Protein AF-A0A972RZW7-F1 (afdb_monomer)

Sequence (935 aa):
MNIYIVALMLSLFSFSLTAKGIILNEYNAVAPDKQLKNMGYDTYYGKIDGNGGDWIELIVTEDFLDIRGATLKIERSKGVPLFSGKFPHYIELAYLRRGTIITVSNEPTELSYRPLDGSKSDWTININVDDMVNREGSFEISDSTMDIWIEAIDRTLLMEHSGEIVKGWGIDDEEIFKLKRDPSADINPDDEAYGDDTSGKQAISTFGSPNIWIDSEEIEHTQNLSKLRDIESSINIMMLLNEYNAVSRDRYLKSYGIDYGYDTKFGRVYGNGGNWIEFIAIKDNIDLRGAKLRITICNCMLFEAKFPDIEALSNIRSGTILTVSDSVATDLSYNPSSSCEADWNLNLNISDLDVEYGTFQTNSGDLKVSIVSGSGDITILPESGSAISETTLNQNEVYKLMGEPSVDISPTDRSSYGRDDYEALSTFGSGNRWRDGSGAIVEQNLTAVRLITLEKDFKAKGDSLLLNEYNGVGYDRYLKDSGSDSYFGTVAGNGGSWLELVVKENYLNLQRAEIKISENCREIFRGRFPELLTLAHLREGTIVTLSSEPTDMSYFPFAPEGNDWRLNINIDDLMDTSGIFKLSDKNISISILDGAGERVLLAPSGEGIWRDVVDDREVYKFKGEPSRDITPFDINYGDDLDREVISTFGSPNRWVEDGVTKSQKFNIRENRDLVEVGGIALSKIDGLNELRDGESILYIKSDNSLWIADDDSHNLFEIDYTTYSVKSTITDVDLGNFAPEVGECDSDDDGVYSGACDIESIAYNPRDDRLYILTGRAPGTPAIFELRRDSIGDRFKLSRYRELNGIEFPAVIFIDGKFIVAETKSLYLYDFETNSAELSKPLYTTPTGKIVGLAYDGEYLWVTTSNFELMKVKWATKETVAIYNMGDNGVYDPRGVEVIDDNLLILEGINSSGGTPVAPIGHVLKNAIHKYLKP

Mean predicted aligned error: 15.91 Å

Structure (mmCIF, N/CA/C/O backbone):
data_AF-A0A972RZW7-F1
#
_entry.id   AF-A0A972RZW7-F1
#
loop_
_atom_site.group_PDB
_atom_site.id
_atom_site.type_symbol
_atom_site.label_atom_id
_atom_site.label_alt_id
_atom_site.label_comp_id
_atom_site.label_asym_id
_atom_site.label_entity_id
_atom_site.label_seq_id
_atom_site.pdbx_PDB_ins_code
_atom_site.Cartn_x
_atom_site.Cartn_y
_atom_site.Cartn_z
_atom_site.occupancy
_atom_site.B_iso_or_equiv
_atom_site.auth_seq_id
_atom_site.auth_comp_id
_atom_site.auth_asym_id
_atom_site.auth_atom_id
_atom_site.pdbx_PDB_model_num
ATOM 1 N N . MET A 1 1 ? 54.792 3.430 4.949 1.00 31.66 1 MET A N 1
ATOM 2 C CA . MET A 1 1 ? 54.508 4.875 4.849 1.00 31.66 1 MET A CA 1
ATOM 3 C C . MET A 1 1 ? 53.093 4.970 4.322 1.00 31.66 1 MET A C 1
ATOM 5 O O . MET A 1 1 ? 52.859 4.609 3.180 1.00 31.66 1 MET A O 1
ATOM 9 N N . ASN A 1 2 ? 52.172 5.239 5.244 1.00 29.16 2 ASN A N 1
ATOM 10 C CA . ASN A 1 2 ? 50.720 5.178 5.094 1.00 29.16 2 ASN A CA 1
ATOM 11 C C . ASN A 1 2 ? 50.197 6.324 4.231 1.00 29.16 2 ASN A C 1
ATOM 13 O O . ASN A 1 2 ? 50.589 7.458 4.492 1.00 29.16 2 ASN A O 1
ATOM 17 N N . ILE A 1 3 ? 49.230 6.049 3.354 1.00 25.00 3 ILE A N 1
ATOM 18 C CA . ILE A 1 3 ? 48.109 6.962 3.098 1.00 25.00 3 ILE A CA 1
ATOM 19 C C . ILE A 1 3 ? 46.846 6.097 3.030 1.00 25.00 3 ILE A C 1
ATOM 21 O O . ILE A 1 3 ? 46.654 5.327 2.096 1.00 25.00 3 ILE A O 1
ATOM 25 N N . TYR A 1 4 ? 46.041 6.195 4.087 1.00 26.56 4 TYR A N 1
ATOM 26 C CA . TYR A 1 4 ? 44.668 5.714 4.153 1.00 26.56 4 TYR A CA 1
ATOM 27 C C . TYR A 1 4 ? 43.805 6.620 3.266 1.00 26.56 4 TYR A C 1
ATOM 29 O O . TYR A 1 4 ? 43.790 7.831 3.484 1.00 26.56 4 TYR A O 1
ATOM 37 N N . ILE A 1 5 ? 43.073 6.051 2.307 1.00 26.83 5 ILE A N 1
ATOM 38 C CA . ILE A 1 5 ? 41.865 6.684 1.769 1.00 26.83 5 ILE A CA 1
ATOM 39 C C . ILE A 1 5 ? 40.718 6.147 2.619 1.00 26.83 5 ILE A C 1
ATOM 41 O O . ILE A 1 5 ? 40.307 4.999 2.491 1.00 26.83 5 ILE A O 1
ATOM 45 N N . VAL A 1 6 ? 40.276 6.978 3.558 1.00 24.73 6 VAL A N 1
ATOM 46 C CA . VAL A 1 6 ? 39.020 6.803 4.282 1.00 24.73 6 VAL A CA 1
ATOM 47 C C . VAL A 1 6 ? 37.910 7.104 3.278 1.00 24.73 6 VAL A C 1
ATOM 49 O O . VAL A 1 6 ? 37.668 8.266 2.959 1.00 24.73 6 VAL A O 1
ATOM 52 N N . ALA A 1 7 ? 37.278 6.062 2.740 1.00 26.12 7 ALA A N 1
ATOM 53 C CA . ALA A 1 7 ? 35.977 6.186 2.099 1.00 26.12 7 ALA A CA 1
ATOM 54 C C . ALA A 1 7 ? 34.964 6.461 3.214 1.00 26.12 7 ALA A C 1
ATOM 56 O O . ALA A 1 7 ? 34.573 5.575 3.971 1.00 26.12 7 ALA A O 1
ATOM 57 N N . LEU A 1 8 ? 34.644 7.739 3.382 1.00 24.61 8 LEU A N 1
ATOM 58 C CA . LEU A 1 8 ? 33.618 8.225 4.285 1.00 24.61 8 LEU A CA 1
ATOM 59 C C . LEU A 1 8 ? 32.262 7.770 3.716 1.00 24.61 8 LEU A C 1
ATOM 61 O O . LEU A 1 8 ? 31.683 8.459 2.881 1.00 24.61 8 LEU A O 1
ATOM 65 N N . MET A 1 9 ? 31.776 6.592 4.121 1.00 25.62 9 MET A N 1
ATOM 66 C CA . MET A 1 9 ? 30.359 6.249 3.987 1.00 25.62 9 MET A CA 1
ATOM 67 C C . MET A 1 9 ? 29.575 7.193 4.904 1.00 25.62 9 MET A C 1
ATOM 69 O O . MET A 1 9 ? 29.373 6.918 6.086 1.00 25.62 9 MET A O 1
ATOM 73 N N . LEU A 1 10 ? 29.171 8.345 4.369 1.00 23.73 10 LEU A N 1
ATOM 74 C CA . LEU A 1 10 ? 27.991 9.027 4.876 1.00 23.73 10 LEU A CA 1
ATOM 75 C C . LEU A 1 10 ? 26.806 8.148 4.475 1.00 23.73 10 LEU A C 1
ATOM 77 O O . LEU A 1 10 ? 26.407 8.135 3.313 1.00 23.73 10 LEU A O 1
ATOM 81 N N . SER A 1 11 ? 26.251 7.411 5.433 1.00 24.94 11 SER A N 1
ATOM 82 C CA . SER A 1 11 ? 24.869 6.958 5.352 1.00 24.94 11 SER A CA 1
ATOM 83 C C . SER A 1 11 ? 23.994 8.215 5.341 1.00 24.94 11 SER A C 1
ATOM 85 O O . SER A 1 11 ? 23.637 8.760 6.389 1.00 24.94 11 SER A O 1
ATOM 87 N N . LEU A 1 12 ? 23.733 8.742 4.149 1.00 24.56 12 LEU A N 1
ATOM 88 C CA . LEU A 1 12 ? 22.602 9.621 3.923 1.00 24.56 12 LEU A CA 1
ATOM 89 C C . LEU A 1 12 ? 21.369 8.779 4.251 1.00 24.56 12 LEU A C 1
ATOM 91 O O . LEU A 1 12 ? 20.945 7.945 3.458 1.00 24.56 12 LEU A O 1
ATOM 95 N N . PHE A 1 13 ? 20.833 8.959 5.456 1.00 26.27 13 PHE A N 1
ATOM 96 C CA . PHE A 1 13 ? 19.419 8.719 5.686 1.00 26.27 13 PHE A CA 1
ATOM 97 C C . PHE A 1 13 ? 18.692 9.693 4.761 1.00 26.27 13 PHE A C 1
ATOM 99 O O . PHE A 1 13 ? 18.481 10.856 5.104 1.00 26.27 13 PHE A O 1
ATOM 106 N N . SER A 1 14 ? 18.395 9.238 3.548 1.00 23.11 14 SER A N 1
ATOM 107 C CA . SER A 1 14 ? 17.393 9.863 2.708 1.00 23.11 14 SER A CA 1
ATOM 108 C C . SER A 1 14 ? 16.079 9.664 3.449 1.00 23.11 14 SER A C 1
ATOM 110 O O . SER A 1 14 ? 15.453 8.615 3.340 1.00 23.11 14 SER A O 1
ATOM 112 N N . PHE A 1 15 ? 15.684 10.637 4.271 1.00 23.50 15 PHE A N 1
ATOM 113 C CA . PHE A 1 15 ? 14.269 10.798 4.556 1.00 23.50 15 PHE A CA 1
ATOM 114 C C . PHE A 1 15 ? 13.613 10.978 3.192 1.00 23.50 15 PHE A C 1
ATOM 116 O O . PHE A 1 15 ? 13.806 12.003 2.539 1.00 23.50 15 PHE A O 1
ATOM 123 N N . SER A 1 16 ? 12.918 9.945 2.726 1.00 27.97 16 SER A N 1
ATOM 124 C CA . SER A 1 16 ? 11.990 10.075 1.619 1.00 27.97 16 SER A CA 1
ATOM 125 C C . SER A 1 16 ? 10.847 10.942 2.138 1.00 27.97 16 SER A C 1
ATOM 127 O O . SER A 1 16 ? 9.846 10.421 2.617 1.00 27.97 16 SER A O 1
ATOM 129 N N . LEU A 1 17 ? 11.010 12.271 2.112 1.00 32.97 17 LEU A N 1
ATOM 130 C CA . LEU A 1 17 ? 9.836 13.122 1.976 1.00 32.97 17 LEU A CA 1
ATOM 131 C C . LEU A 1 17 ? 9.172 12.636 0.690 1.00 32.97 17 LEU A C 1
ATOM 133 O O . LEU A 1 17 ? 9.785 12.698 -0.376 1.00 32.97 17 LEU A O 1
ATOM 137 N N . THR A 1 18 ? 7.970 12.082 0.799 1.00 44.75 18 THR A N 1
ATOM 138 C CA . THR A 1 18 ? 7.093 11.867 -0.348 1.00 44.75 18 THR A CA 1
ATOM 139 C C . THR A 1 18 ? 6.866 13.236 -0.975 1.00 44.75 18 THR A C 1
ATOM 141 O O . THR A 1 18 ? 6.071 14.031 -0.480 1.00 44.75 18 THR A O 1
ATOM 144 N N . ALA A 1 19 ? 7.666 13.573 -1.986 1.00 53.25 19 ALA A N 1
ATOM 145 C CA . ALA A 1 19 ? 7.509 14.814 -2.718 1.00 53.25 19 ALA A CA 1
ATOM 146 C C . ALA A 1 19 ? 6.110 14.800 -3.342 1.00 53.25 19 ALA A C 1
ATOM 148 O O . ALA A 1 19 ? 5.754 13.852 -4.039 1.00 53.25 19 ALA A O 1
ATOM 149 N N . LYS A 1 20 ? 5.303 15.819 -3.043 1.00 75.81 20 LYS A N 1
ATOM 150 C CA . LYS A 1 20 ? 3.956 15.955 -3.605 1.00 75.81 20 LYS A CA 1
ATOM 151 C C . LYS A 1 20 ? 4.110 16.275 -5.087 1.00 75.81 20 LYS A C 1
ATOM 153 O O . LYS A 1 20 ? 4.843 17.207 -5.431 1.00 75.81 20 LYS A O 1
ATOM 158 N N . GLY A 1 21 ? 3.460 15.498 -5.949 1.00 88.88 21 GLY A N 1
ATOM 159 C CA . GLY A 1 21 ? 3.511 15.703 -7.399 1.00 88.88 21 GLY A CA 1
ATOM 160 C C . GLY A 1 21 ? 2.616 16.856 -7.860 1.00 88.88 21 GLY A C 1
ATOM 161 O O . GLY A 1 21 ? 2.897 17.496 -8.877 1.00 88.88 21 GLY A O 1
ATOM 162 N N . ILE A 1 22 ? 1.559 17.143 -7.091 1.00 95.75 22 ILE A N 1
ATOM 163 C CA . ILE A 1 22 ? 0.548 18.165 -7.362 1.00 95.75 22 ILE A CA 1
ATOM 164 C C . ILE A 1 22 ? 0.200 18.897 -6.062 1.00 95.75 22 ILE A C 1
ATOM 166 O O . ILE A 1 22 ? 0.119 18.288 -4.994 1.00 95.75 22 ILE A O 1
ATOM 170 N N . ILE A 1 23 ? -0.073 20.196 -6.162 1.00 96.06 23 ILE A N 1
ATOM 171 C CA . ILE A 1 23 ? -0.696 20.980 -5.091 1.00 96.06 23 ILE A CA 1
ATOM 172 C C . ILE A 1 23 ? -1.965 21.669 -5.595 1.00 96.06 23 ILE A C 1
ATOM 174 O O . ILE A 1 23 ? -2.065 22.022 -6.774 1.00 96.06 23 ILE A O 1
ATOM 178 N N . LEU A 1 24 ? -2.912 21.908 -4.687 1.00 96.25 24 LEU A N 1
ATOM 179 C CA . LEU A 1 24 ? -4.069 22.756 -4.958 1.00 96.25 24 LEU A CA 1
ATOM 180 C C . LEU A 1 24 ? -3.583 24.194 -5.161 1.00 96.25 24 LEU A C 1
ATOM 182 O O . LEU A 1 24 ? -2.796 24.690 -4.353 1.00 96.25 24 LEU A O 1
ATOM 186 N N . ASN A 1 25 ? -4.024 24.871 -6.217 1.00 96.81 25 ASN A N 1
ATOM 187 C CA . ASN A 1 25 ? -3.650 26.261 -6.461 1.00 96.81 25 ASN A CA 1
ATOM 188 C C . ASN A 1 25 ? -4.805 27.225 -6.205 1.00 96.81 25 ASN A C 1
ATOM 190 O O . ASN A 1 25 ? -4.625 28.214 -5.493 1.00 96.81 25 ASN A O 1
ATOM 194 N N . GLU A 1 26 ? -5.978 26.933 -6.758 1.00 95.56 26 GLU A N 1
ATOM 195 C CA . GLU A 1 26 ? -7.173 27.761 -6.620 1.00 95.56 26 GLU A CA 1
ATOM 196 C C . GLU A 1 26 ? -8.435 26.903 -6.804 1.00 95.56 26 GLU A C 1
ATOM 198 O O . GLU A 1 26 ? -8.400 25.915 -7.533 1.00 95.56 26 GLU A O 1
ATOM 203 N N . TYR A 1 27 ? -9.551 27.241 -6.160 1.00 95.00 27 TYR A N 1
ATOM 204 C CA . TYR A 1 27 ? -10.868 26.756 -6.582 1.00 95.00 27 TYR A CA 1
ATOM 205 C C . TYR A 1 27 ? -11.962 27.792 -6.336 1.00 95.00 27 TYR A C 1
ATOM 207 O O . TYR A 1 27 ? -11.844 28.664 -5.467 1.00 95.00 27 TYR A O 1
ATOM 215 N N . ASN A 1 28 ? -13.038 27.673 -7.113 1.00 94.38 28 ASN A N 1
ATOM 216 C CA . ASN A 1 28 ? -14.145 28.614 -7.089 1.00 94.38 28 ASN A CA 1
ATOM 217 C C . ASN A 1 28 ? -15.268 28.214 -6.133 1.00 94.38 28 ASN A C 1
ATOM 219 O O . ASN A 1 28 ? -15.984 27.256 -6.405 1.00 94.38 28 ASN A O 1
ATOM 223 N N . ALA A 1 29 ? -15.470 29.003 -5.074 1.00 91.44 29 ALA A N 1
ATOM 224 C CA . ALA A 1 29 ? -16.601 28.832 -4.166 1.00 91.44 29 ALA A CA 1
ATOM 225 C C . ALA A 1 29 ? -17.799 29.744 -4.487 1.00 91.44 29 ALA A C 1
ATOM 227 O O . ALA A 1 29 ? -18.840 29.653 -3.835 1.00 91.44 29 ALA A O 1
ATOM 228 N N . VAL A 1 30 ? -17.686 30.605 -5.506 1.00 92.44 30 VAL A N 1
ATOM 229 C CA . VAL A 1 30 ? -18.722 31.589 -5.835 1.00 92.44 30 VAL A CA 1
ATOM 230 C C . VAL A 1 30 ? -20.007 30.896 -6.290 1.00 92.44 30 VAL A C 1
ATOM 232 O O . VAL A 1 30 ? -20.020 30.180 -7.294 1.00 92.44 30 VAL A O 1
ATOM 235 N N . ALA A 1 31 ? -21.116 31.155 -5.593 1.00 90.88 31 ALA A N 1
ATOM 236 C CA . ALA A 1 31 ? -22.406 30.575 -5.949 1.00 90.88 31 ALA A CA 1
ATOM 237 C C . ALA A 1 31 ? -22.902 31.062 -7.329 1.00 90.88 31 ALA A C 1
ATOM 239 O O . ALA A 1 31 ? -22.608 32.190 -7.737 1.00 90.88 31 ALA A O 1
ATOM 240 N N . PRO A 1 32 ? -23.714 30.263 -8.053 1.00 91.88 32 PRO A N 1
ATOM 241 C CA . PRO A 1 32 ? -24.096 30.554 -9.440 1.00 91.88 32 PRO A CA 1
ATOM 242 C C . PRO A 1 32 ? -24.791 31.904 -9.680 1.00 91.88 32 PRO A C 1
ATOM 244 O O . PRO A 1 32 ? -24.777 32.404 -10.803 1.00 91.88 32 PRO A O 1
ATOM 247 N N . ASP A 1 33 ? -25.428 32.483 -8.659 1.00 93.19 33 ASP A N 1
ATOM 248 C CA . ASP A 1 33 ? -26.130 33.772 -8.705 1.00 93.19 33 ASP A CA 1
ATOM 249 C C . ASP A 1 33 ? -25.370 34.913 -8.000 1.00 93.19 33 ASP A C 1
ATOM 251 O O . ASP A 1 33 ? -25.932 35.988 -7.762 1.00 93.19 33 ASP A O 1
ATOM 255 N N . LYS A 1 34 ? -24.093 34.692 -7.671 1.00 94.06 34 LYS A N 1
ATOM 256 C CA . LYS A 1 34 ? -23.223 35.620 -6.941 1.00 94.06 34 LYS A CA 1
ATOM 257 C C . LYS A 1 34 ? -22.031 36.064 -7.769 1.00 94.06 34 LYS A C 1
ATOM 259 O O . LYS A 1 34 ? -21.614 35.382 -8.693 1.00 94.06 34 LYS A O 1
ATOM 264 N N . GLN A 1 35 ? -21.465 37.215 -7.423 1.00 94.06 35 GLN A N 1
ATOM 265 C CA . GLN A 1 35 ? -20.215 37.708 -8.003 1.00 94.06 35 GLN A CA 1
ATOM 266 C C . GLN A 1 35 ? -19.147 37.760 -6.920 1.00 94.06 35 GLN A C 1
ATOM 268 O O . GLN A 1 35 ? -19.470 37.944 -5.749 1.00 94.06 35 GLN A O 1
ATOM 273 N N . LEU A 1 36 ? -17.882 37.701 -7.333 1.00 92.56 36 LEU A N 1
ATOM 274 C CA . LEU A 1 36 ? -16.747 37.911 -6.438 1.00 92.56 36 LEU A CA 1
ATOM 275 C C . LEU A 1 36 ? -16.909 39.200 -5.615 1.00 92.56 36 LEU A C 1
ATOM 277 O O . LEU A 1 36 ? -17.152 40.291 -6.162 1.00 92.56 36 LEU A O 1
ATOM 281 N N . LYS A 1 37 ? -16.726 39.083 -4.295 1.00 90.50 37 LYS A N 1
ATOM 282 C CA . LYS A 1 37 ? -16.884 40.194 -3.347 1.00 90.50 37 LYS A CA 1
ATOM 283 C C . LYS A 1 37 ? -15.994 41.398 -3.689 1.00 90.50 37 LYS A C 1
ATOM 285 O O . LYS A 1 37 ? -14.985 41.316 -4.391 1.00 90.50 37 LYS A O 1
ATOM 290 N N . ASN A 1 38 ? -16.354 42.566 -3.151 1.00 90.12 38 ASN A N 1
ATOM 291 C CA . ASN A 1 38 ? -15.557 43.803 -3.230 1.00 90.12 38 ASN A CA 1
ATOM 292 C C . ASN A 1 38 ? -15.239 44.281 -4.663 1.00 90.12 38 ASN A C 1
ATOM 294 O O . ASN A 1 38 ? -14.152 44.793 -4.933 1.00 90.12 38 ASN A O 1
ATOM 298 N N . MET A 1 39 ? -16.205 44.155 -5.582 1.00 88.62 39 MET A N 1
ATOM 299 C CA . MET A 1 39 ? -16.026 44.442 -7.016 1.00 88.62 39 MET A CA 1
ATOM 300 C C . MET A 1 39 ? -14.925 43.587 -7.664 1.00 88.62 39 MET A C 1
ATOM 302 O O . MET A 1 39 ? -14.270 44.059 -8.610 1.00 88.62 39 MET A O 1
ATOM 306 N N . GLY A 1 40 ? -14.728 42.372 -7.150 1.00 91.12 40 GLY A N 1
ATOM 307 C CA . GLY A 1 40 ? -13.775 41.401 -7.656 1.00 91.12 40 GLY A CA 1
ATOM 308 C C . GLY A 1 40 ? -14.032 41.003 -9.106 1.00 91.12 40 GLY A C 1
ATOM 309 O O . GLY A 1 40 ? -15.031 41.400 -9.718 1.00 91.12 40 GLY A O 1
ATOM 310 N N . TYR A 1 41 ? -13.065 40.308 -9.686 1.00 94.62 41 TYR A N 1
ATOM 311 C CA . TYR A 1 41 ? -13.128 39.808 -11.056 1.00 94.62 41 TYR A CA 1
ATOM 312 C C . TYR A 1 41 ? -12.174 38.634 -11.236 1.00 94.62 41 TYR A C 1
ATOM 314 O O . TYR A 1 41 ? -11.193 38.512 -10.504 1.00 94.62 41 TYR A O 1
ATOM 322 N N . ASP A 1 42 ? -12.446 37.824 -12.247 1.00 96.56 42 ASP A N 1
ATOM 323 C CA . ASP A 1 42 ? -11.522 36.817 -12.743 1.00 96.56 42 ASP A CA 1
ATOM 324 C C . ASP A 1 42 ? -10.789 37.322 -13.990 1.00 96.56 42 ASP A C 1
ATOM 326 O O . ASP A 1 42 ? -11.354 38.050 -14.815 1.00 96.56 42 ASP A O 1
ATOM 330 N N . THR A 1 43 ? -9.510 36.984 -14.127 1.00 95.62 43 THR A N 1
ATOM 331 C CA . THR A 1 43 ? -8.687 37.440 -15.262 1.00 95.62 43 THR A CA 1
ATOM 332 C C . THR A 1 43 ? -9.096 36.837 -16.613 1.00 95.62 43 THR A C 1
ATOM 334 O O . THR A 1 43 ? -8.853 37.465 -17.648 1.00 95.62 43 THR A O 1
ATOM 337 N N . TYR A 1 44 ? -9.756 35.679 -16.609 1.00 95.56 44 TYR A N 1
ATOM 338 C CA . TYR A 1 44 ? -10.300 34.974 -17.766 1.00 95.56 44 TYR A CA 1
ATOM 339 C C . TYR A 1 44 ? -11.792 35.291 -17.976 1.00 95.56 44 TYR A C 1
ATOM 341 O O . TYR A 1 44 ? -12.181 35.791 -19.035 1.00 95.56 44 TYR A O 1
ATOM 349 N N . TYR A 1 45 ? -12.630 35.068 -16.960 1.00 95.00 45 TYR A N 1
ATOM 350 C CA . TYR A 1 45 ? -14.087 35.221 -17.042 1.00 95.00 45 TYR A CA 1
ATOM 351 C C . TYR A 1 45 ? -14.571 36.671 -16.876 1.00 95.00 45 TYR A C 1
ATOM 353 O O . TYR A 1 45 ? -15.677 37.023 -17.297 1.00 95.00 45 TYR A O 1
ATOM 361 N N . GLY A 1 46 ? -13.760 37.550 -16.284 1.00 94.75 46 GLY A N 1
ATOM 362 C CA . GLY A 1 46 ? -14.141 38.927 -15.985 1.00 94.75 46 GLY A CA 1
ATOM 363 C C . GLY A 1 46 ? -15.086 39.034 -14.784 1.00 94.75 46 GLY A C 1
ATOM 364 O O . GLY A 1 46 ? -14.884 38.406 -13.751 1.00 94.75 46 GLY A O 1
ATOM 365 N N . LYS A 1 47 ? -16.104 39.899 -14.889 1.00 95.44 47 LYS A N 1
ATOM 366 C CA . LYS A 1 47 ? -17.121 40.101 -13.841 1.00 95.44 47 LYS A CA 1
ATOM 367 C C . LYS A 1 47 ? -18.420 39.428 -14.250 1.00 95.44 47 LYS A C 1
ATOM 369 O O . LYS A 1 47 ? -19.212 40.033 -14.978 1.00 95.44 47 LYS A O 1
ATOM 374 N N . ILE A 1 48 ? -18.610 38.194 -13.803 1.00 94.75 48 ILE A N 1
ATOM 375 C CA . ILE A 1 48 ? -19.786 37.382 -14.116 1.00 94.75 48 ILE A CA 1
ATOM 376 C C . ILE A 1 48 ? -20.321 36.698 -12.861 1.00 94.75 48 ILE A C 1
ATOM 378 O O . ILE A 1 48 ? -19.585 36.514 -11.892 1.00 94.75 48 ILE A O 1
ATOM 382 N N . ASP A 1 49 ? -21.598 36.328 -12.898 1.00 94.25 49 ASP A N 1
ATOM 383 C CA . ASP A 1 49 ? -22.212 35.534 -11.836 1.00 94.25 49 ASP A CA 1
ATOM 384 C C . ASP A 1 49 ? -21.643 34.102 -11.864 1.00 94.25 49 ASP A C 1
ATOM 386 O O . ASP A 1 49 ? -21.334 33.573 -12.938 1.00 94.25 49 ASP A O 1
ATOM 390 N N . GLY A 1 50 ? -21.442 33.500 -10.692 1.00 92.19 50 GLY A N 1
ATOM 391 C CA . GLY A 1 50 ? -20.858 32.171 -10.515 1.00 92.19 50 GLY A CA 1
ATOM 392 C C . GLY A 1 50 ? -19.370 32.063 -10.831 1.00 92.19 50 GLY A C 1
ATOM 393 O O . GLY A 1 50 ? -18.821 30.981 -10.685 1.00 92.19 50 GLY A O 1
ATOM 394 N N . ASN A 1 51 ? -18.712 33.135 -11.288 1.00 93.88 51 ASN A N 1
ATOM 395 C CA . ASN A 1 51 ? -17.277 33.150 -11.597 1.00 93.88 51 ASN A CA 1
ATOM 396 C C . ASN A 1 51 ? -16.805 31.988 -12.510 1.00 93.88 51 ASN A C 1
ATOM 398 O O . ASN A 1 51 ? -15.760 31.382 -12.293 1.00 93.88 51 ASN A O 1
ATOM 402 N N . GLY A 1 52 ? -17.607 31.649 -13.526 1.00 91.12 52 GLY A N 1
ATOM 403 C CA . GLY A 1 52 ? -17.305 30.553 -14.460 1.00 91.12 52 GLY A CA 1
ATOM 404 C C . GLY A 1 52 ? -17.861 29.187 -14.040 1.00 91.12 52 GLY A C 1
ATOM 405 O O . GLY A 1 52 ? -17.660 28.207 -14.751 1.00 91.12 52 GLY A O 1
ATOM 406 N N . GLY A 1 53 ? -18.612 29.118 -12.935 1.00 93.44 53 GLY A N 1
ATOM 407 C CA . GLY A 1 53 ? -19.190 27.880 -12.410 1.00 93.44 53 GLY A CA 1
ATOM 408 C C . GLY A 1 53 ? -18.168 27.052 -11.632 1.00 93.44 53 GLY A C 1
ATOM 409 O O . GLY A 1 53 ? -17.192 27.581 -11.114 1.00 93.44 53 GLY A O 1
ATOM 410 N N . ASP A 1 54 ? -18.385 25.745 -11.537 1.00 94.44 54 ASP A N 1
ATOM 411 C CA . ASP A 1 54 ? -17.505 24.849 -10.787 1.00 94.44 54 ASP A CA 1
ATOM 412 C C . ASP A 1 54 ? -16.183 24.590 -11.539 1.00 94.44 54 ASP A C 1
ATOM 414 O O . ASP A 1 54 ? -16.181 24.024 -12.639 1.00 94.44 54 ASP A O 1
ATOM 418 N N . TRP A 1 55 ? -15.053 25.001 -10.953 1.00 96.25 55 TRP A N 1
ATOM 419 C CA . TRP A 1 55 ? -13.698 24.693 -11.415 1.00 96.25 55 TRP A CA 1
ATOM 420 C C . TRP A 1 55 ? -12.628 24.669 -10.308 1.00 96.25 55 TRP A C 1
ATOM 422 O O . TRP A 1 55 ? -12.611 25.499 -9.399 1.00 96.25 55 TRP A O 1
ATOM 432 N N . ILE A 1 56 ? -11.679 23.740 -10.426 1.00 97.19 56 ILE A N 1
ATOM 433 C CA . ILE A 1 56 ? -10.475 23.685 -9.582 1.00 97.19 56 ILE A CA 1
ATOM 434 C C . ILE A 1 56 ? -9.228 23.899 -10.438 1.00 97.19 56 ILE A C 1
ATOM 436 O O . ILE A 1 56 ? -9.196 23.514 -11.609 1.00 97.19 56 ILE A O 1
ATOM 440 N N . GLU A 1 57 ? -8.192 24.461 -9.834 1.00 97.75 57 GLU A N 1
ATOM 441 C CA . GLU A 1 57 ? -6.883 24.669 -10.427 1.00 97.75 57 GLU A CA 1
ATOM 442 C C . GLU A 1 57 ? -5.788 24.025 -9.575 1.00 97.75 57 GLU A C 1
ATOM 444 O O . GLU A 1 57 ? -5.727 24.172 -8.351 1.00 97.75 57 GLU A O 1
ATOM 449 N N . LEU A 1 58 ? -4.895 23.315 -10.252 1.00 98.00 58 LEU A N 1
ATOM 450 C CA . LEU A 1 58 ? -3.831 22.512 -9.678 1.00 98.00 58 LEU A CA 1
ATOM 451 C C . LEU A 1 58 ? -2.491 22.932 -10.279 1.00 98.00 58 LEU A C 1
ATOM 453 O O . LEU A 1 58 ? -2.416 23.284 -11.459 1.00 98.00 58 LEU A O 1
ATOM 457 N N . ILE A 1 59 ? -1.415 22.825 -9.500 1.00 97.50 59 ILE A N 1
ATOM 458 C CA . ILE A 1 59 ? -0.053 23.041 -9.995 1.00 97.50 59 ILE A CA 1
ATOM 459 C C . ILE A 1 59 ? 0.771 21.779 -9.838 1.00 97.50 59 ILE A C 1
ATOM 461 O O . ILE A 1 59 ? 0.890 21.218 -8.750 1.00 97.50 59 ILE A O 1
ATOM 465 N N . VAL A 1 60 ? 1.398 21.381 -10.940 1.00 95.44 60 VAL A N 1
ATOM 466 C CA . VAL A 1 60 ? 2.360 20.283 -10.973 1.00 95.44 60 VAL A CA 1
ATOM 467 C C . VAL A 1 60 ? 3.679 20.764 -10.370 1.00 95.44 60 VAL A C 1
ATOM 469 O O . VAL A 1 60 ? 4.243 21.768 -10.809 1.00 95.44 60 VAL A O 1
ATOM 472 N N . THR A 1 61 ? 4.198 20.055 -9.377 1.00 92.06 61 THR A N 1
ATOM 473 C CA . THR A 1 61 ? 5.425 20.424 -8.646 1.00 92.06 61 THR A CA 1
ATOM 474 C C . THR A 1 61 ? 6.622 19.549 -9.000 1.00 92.06 61 THR A C 1
ATOM 476 O O . THR A 1 61 ? 7.757 19.914 -8.680 1.00 92.06 61 THR A O 1
ATOM 479 N N . GLU A 1 62 ? 6.402 18.464 -9.742 1.00 85.69 62 GLU A N 1
ATOM 480 C CA . GLU A 1 62 ? 7.448 17.570 -10.234 1.00 85.69 62 GLU A CA 1
ATOM 481 C C . GLU A 1 62 ? 7.466 17.445 -11.763 1.00 85.69 62 GLU A C 1
ATOM 483 O O . GLU A 1 62 ? 6.494 17.709 -12.460 1.00 85.69 62 GLU A O 1
ATOM 488 N N . ASP A 1 63 ? 8.628 17.109 -12.311 1.00 78.38 63 ASP A N 1
ATOM 489 C CA . ASP A 1 63 ? 8.811 16.978 -13.752 1.00 78.38 63 ASP A CA 1
ATOM 490 C C . ASP A 1 63 ? 8.459 15.550 -14.200 1.00 78.38 63 ASP A C 1
ATOM 492 O O . ASP A 1 63 ? 8.956 14.580 -13.625 1.00 78.38 63 ASP A O 1
ATOM 496 N N . PHE A 1 64 ? 7.726 15.429 -15.311 1.00 76.38 64 PHE A N 1
ATOM 497 C CA . PHE A 1 64 ? 7.275 14.162 -15.910 1.00 76.38 64 PHE A CA 1
ATOM 498 C C . PHE A 1 64 ? 6.306 13.377 -15.030 1.00 76.38 64 PHE A C 1
ATOM 500 O O . PHE A 1 64 ? 6.370 12.148 -14.991 1.00 76.38 64 PHE A O 1
ATOM 507 N N . LEU A 1 65 ? 5.427 14.099 -14.343 1.00 84.69 65 LEU A N 1
ATOM 508 C CA . LEU A 1 65 ? 4.327 13.498 -13.611 1.00 84.69 65 LEU A CA 1
ATOM 509 C C . LEU A 1 65 ? 3.331 12.869 -14.598 1.00 84.69 65 LEU A C 1
ATOM 511 O O . LEU A 1 65 ? 2.891 13.524 -15.547 1.00 84.69 65 LEU A O 1
ATOM 515 N N . ASP A 1 66 ? 2.960 11.619 -14.332 1.00 85.31 66 ASP A N 1
ATOM 516 C CA . ASP A 1 66 ? 1.877 10.911 -15.013 1.00 85.31 66 ASP A CA 1
ATOM 517 C C . ASP A 1 66 ? 0.643 10.894 -14.109 1.00 85.31 66 ASP A C 1
ATOM 519 O O . ASP A 1 66 ? 0.664 10.285 -13.038 1.00 85.31 66 ASP A O 1
ATOM 523 N N . ILE A 1 67 ? -0.431 11.563 -14.532 1.00 92.56 67 ILE A N 1
ATOM 524 C CA . ILE A 1 67 ? -1.699 11.594 -13.784 1.00 92.56 67 ILE A CA 1
ATOM 525 C C . ILE A 1 67 ? -2.795 10.758 -14.438 1.00 92.56 67 ILE A C 1
ATOM 527 O O . ILE A 1 67 ? -3.933 10.772 -13.972 1.00 92.56 67 ILE A O 1
ATOM 531 N N . ARG A 1 68 ? -2.506 10.035 -15.526 1.00 90.75 68 ARG A N 1
ATOM 532 C CA . ARG A 1 68 ? -3.527 9.246 -16.229 1.00 90.75 68 ARG A CA 1
ATOM 533 C C . ARG A 1 68 ? -4.113 8.202 -15.285 1.00 90.75 68 ARG A C 1
ATOM 535 O O . ARG A 1 68 ? -3.385 7.492 -14.600 1.00 90.75 68 ARG A O 1
ATOM 542 N N . GLY A 1 69 ? -5.440 8.103 -15.241 1.00 89.81 69 GLY A N 1
ATOM 543 C CA . GLY A 1 69 ? -6.150 7.176 -14.360 1.00 89.81 69 GLY A CA 1
ATOM 544 C C . GLY A 1 69 ? -6.074 7.502 -12.862 1.00 89.81 69 GLY A C 1
ATOM 545 O O . GLY A 1 69 ? -6.757 6.823 -12.087 1.00 89.81 69 GLY A O 1
ATOM 546 N N . ALA A 1 70 ? -5.312 8.525 -12.451 1.00 94.31 70 ALA A N 1
ATOM 547 C CA . ALA A 1 70 ? -5.372 9.054 -11.094 1.00 94.31 70 ALA A CA 1
ATOM 548 C C . ALA A 1 70 ? -6.789 9.569 -10.813 1.00 94.31 70 ALA A C 1
ATOM 550 O O . ALA A 1 70 ? -7.495 10.020 -11.717 1.00 94.31 70 ALA A O 1
ATOM 551 N N . THR A 1 71 ? -7.222 9.457 -9.565 1.00 97.19 71 THR A N 1
ATOM 552 C CA . THR A 1 71 ? -8.586 9.768 -9.143 1.00 97.19 71 THR A CA 1
ATOM 553 C C . THR A 1 71 ? -8.594 11.099 -8.410 1.00 97.19 71 THR A C 1
ATOM 555 O O . THR A 1 71 ? -7.977 11.221 -7.355 1.00 97.19 71 THR A O 1
ATOM 558 N N . LEU A 1 72 ? -9.315 12.078 -8.951 1.00 97.50 72 LEU A N 1
ATOM 559 C CA . LEU A 1 72 ? -9.710 13.279 -8.226 1.00 97.50 72 LEU A CA 1
ATOM 560 C C . LEU A 1 72 ? -10.883 12.922 -7.315 1.00 97.50 72 LEU A C 1
ATOM 562 O O . LEU A 1 72 ? -11.873 12.346 -7.781 1.00 97.50 72 LEU A O 1
ATOM 566 N N . LYS A 1 73 ? -10.773 13.266 -6.035 1.00 96.12 73 LYS A N 1
ATOM 567 C CA . LYS A 1 73 ? -11.826 13.055 -5.043 1.00 96.12 73 LYS A CA 1
ATOM 568 C C . LYS A 1 73 ? -12.135 14.355 -4.314 1.00 96.12 73 LYS A C 1
ATOM 570 O O . LYS A 1 73 ? -11.235 15.152 -4.054 1.00 96.12 73 LYS A O 1
ATOM 575 N N . ILE A 1 74 ? -13.422 14.551 -4.039 1.00 94.94 74 ILE A N 1
ATOM 576 C CA . ILE A 1 74 ? -13.960 15.726 -3.355 1.00 94.94 74 ILE A CA 1
ATOM 577 C C . ILE A 1 74 ? -14.982 15.267 -2.314 1.00 94.94 74 ILE A C 1
ATOM 579 O O . ILE A 1 74 ? -15.921 14.532 -2.642 1.00 94.94 74 ILE A O 1
ATOM 583 N N . GLU A 1 75 ? -14.824 15.741 -1.082 1.00 93.25 75 GLU A N 1
ATOM 584 C CA . GLU A 1 75 ? -15.718 15.499 0.053 1.00 93.25 75 GLU A CA 1
ATOM 585 C C . GLU A 1 75 ? -16.175 16.805 0.722 1.00 93.25 75 GLU A C 1
ATOM 587 O O . GLU A 1 75 ? -15.521 17.844 0.614 1.00 93.25 75 GLU A O 1
ATOM 592 N N . ARG A 1 76 ? -17.310 16.732 1.437 1.00 86.12 76 ARG A N 1
ATOM 593 C CA . ARG A 1 76 ? -17.749 17.746 2.417 1.00 86.12 76 ARG A CA 1
ATOM 594 C C . ARG A 1 76 ? -17.569 17.252 3.846 1.00 86.12 76 ARG A C 1
ATOM 596 O O . ARG A 1 76 ? -17.301 16.074 4.101 1.00 86.12 76 ARG A O 1
ATOM 603 N N . SER A 1 77 ? -17.802 18.159 4.798 1.00 77.44 77 SER A N 1
ATOM 604 C CA . SER A 1 77 ? -17.686 17.881 6.233 1.00 77.44 77 SER A CA 1
ATOM 605 C C . SER A 1 77 ? -18.355 16.561 6.650 1.00 77.44 77 SER A C 1
ATOM 607 O O . SER A 1 77 ? -19.479 16.258 6.251 1.00 77.44 77 SER A O 1
ATOM 609 N N . LYS A 1 78 ? -17.659 15.805 7.517 1.00 68.69 78 LYS A N 1
ATOM 610 C CA . LYS A 1 78 ? -18.030 14.456 8.004 1.00 68.69 78 LYS A CA 1
ATOM 611 C C . LYS A 1 78 ? -17.858 13.320 6.983 1.00 68.69 78 LYS A C 1
ATOM 613 O O . LYS A 1 78 ? -18.500 12.284 7.144 1.00 68.69 78 LYS A O 1
ATOM 618 N N . GLY A 1 79 ? -16.995 13.501 5.983 1.00 74.44 79 GLY A N 1
ATOM 619 C CA . GLY A 1 79 ? -16.635 12.450 5.027 1.00 74.44 79 GLY A CA 1
ATOM 620 C C . GLY A 1 79 ? -17.765 12.123 4.056 1.00 74.44 79 GLY A C 1
ATOM 621 O O . GLY A 1 79 ? -18.019 10.956 3.774 1.00 74.44 79 GLY A O 1
ATOM 622 N N . VAL A 1 80 ? -18.520 13.141 3.626 1.00 84.88 80 VAL A N 1
ATOM 623 C CA . VAL A 1 80 ? -19.617 12.971 2.661 1.00 84.88 80 VAL A CA 1
ATOM 624 C C . VAL A 1 80 ? -19.042 13.095 1.245 1.00 84.88 80 VAL A C 1
ATOM 626 O O . VAL A 1 80 ? -18.662 14.208 0.872 1.00 84.88 80 VAL A O 1
ATOM 629 N N . PRO A 1 81 ? -19.000 12.016 0.436 1.00 88.81 81 PRO A N 1
ATOM 630 C CA . PRO A 1 81 ? -18.466 12.067 -0.926 1.00 88.81 81 PRO A CA 1
ATOM 631 C C . PRO A 1 81 ? -19.330 12.940 -1.836 1.00 88.81 81 PRO A C 1
ATOM 633 O O . PRO A 1 81 ? -20.543 12.736 -1.919 1.00 88.81 81 PRO A O 1
ATOM 636 N N . LEU A 1 82 ? -18.707 13.891 -2.537 1.00 93.00 82 LEU A N 1
ATOM 637 C CA . LEU A 1 82 ? -19.363 14.702 -3.568 1.00 93.00 82 LEU A CA 1
ATOM 638 C C . LEU A 1 82 ? -19.035 14.234 -4.967 1.00 93.00 82 LEU A C 1
ATOM 640 O O . LEU A 1 82 ? -19.933 14.114 -5.793 1.00 93.00 82 LEU A O 1
ATOM 644 N N . PHE A 1 83 ? -17.751 14.024 -5.233 1.00 96.00 83 PHE A N 1
ATOM 645 C CA . PHE A 1 83 ? -17.261 13.731 -6.563 1.00 96.00 83 PHE A CA 1
ATOM 646 C C . PHE A 1 83 ? -16.097 12.759 -6.493 1.00 96.00 83 PHE A C 1
ATOM 648 O O . PHE A 1 83 ? -15.175 12.919 -5.691 1.00 96.00 83 PHE A O 1
ATOM 655 N N . SER A 1 84 ? -16.115 11.785 -7.391 1.00 96.56 84 SER A N 1
ATOM 656 C CA . SER A 1 84 ? -14.947 10.987 -7.722 1.00 96.56 84 SER A CA 1
ATOM 657 C C . SER A 1 84 ? -14.868 10.835 -9.232 1.00 96.56 84 SER A C 1
ATOM 659 O O . SER A 1 84 ? -15.868 10.525 -9.873 1.00 96.56 84 SER A O 1
ATOM 661 N N . GLY A 1 85 ? -13.697 11.062 -9.818 1.00 97.12 85 GLY A N 1
ATOM 662 C CA . GLY A 1 85 ? -13.491 10.892 -11.253 1.00 97.12 85 GLY A CA 1
ATOM 663 C C . GLY A 1 85 ? -12.029 10.644 -11.581 1.00 97.12 85 GLY A C 1
ATOM 664 O O . GLY A 1 85 ? -11.137 11.207 -10.948 1.00 97.12 85 GLY A O 1
ATOM 665 N N . LYS A 1 86 ? -11.770 9.802 -12.581 1.00 97.25 86 LYS A N 1
ATOM 666 C CA . LYS A 1 86 ? -10.416 9.489 -13.043 1.00 97.25 86 LYS A CA 1
ATOM 667 C C . LYS A 1 86 ? -9.997 10.388 -14.195 1.00 97.25 86 LYS A C 1
ATOM 669 O O . LYS A 1 86 ? -10.764 10.584 -15.140 1.00 97.25 86 LYS A O 1
ATOM 674 N N . PHE A 1 87 ? -8.763 10.880 -14.152 1.00 96.44 87 PHE A N 1
ATOM 675 C CA . PHE A 1 87 ? -8.166 11.579 -15.285 1.00 96.44 87 PHE A CA 1
ATOM 676 C C . PHE A 1 87 ? -8.104 10.652 -16.516 1.00 96.44 87 PHE A C 1
ATOM 678 O O . PHE A 1 87 ? -7.769 9.469 -16.380 1.00 96.44 87 PHE A O 1
ATOM 685 N N . PRO A 1 88 ? -8.424 11.161 -17.718 1.00 93.19 88 PRO A N 1
ATOM 686 C CA . PRO A 1 88 ? -8.425 10.372 -18.948 1.00 93.19 88 PRO A CA 1
ATOM 687 C C . PRO A 1 88 ? -7.012 9.934 -19.368 1.00 93.19 88 PRO A C 1
ATOM 689 O O . PRO A 1 88 ? -6.003 10.472 -18.920 1.00 93.19 88 PRO A O 1
ATOM 692 N N . HIS A 1 89 ? -6.924 8.962 -20.278 1.00 84.62 89 HIS A N 1
ATOM 693 C CA . HIS A 1 89 ? -5.652 8.423 -20.784 1.00 84.62 89 HIS A CA 1
ATOM 694 C C . HIS A 1 89 ? -5.066 9.236 -21.958 1.00 84.62 89 HIS A C 1
ATOM 696 O O . HIS A 1 89 ? -4.592 8.656 -22.938 1.00 84.62 89 HIS A O 1
ATOM 702 N N . TYR A 1 90 ? -5.107 10.569 -21.877 1.00 83.38 90 TYR A N 1
ATOM 703 C CA . TYR A 1 90 ? -4.465 11.448 -22.861 1.00 83.38 90 TYR A CA 1
ATOM 704 C C . TYR A 1 90 ? -2.943 11.443 -22.692 1.00 83.38 90 TYR A C 1
ATOM 706 O O . TYR A 1 90 ? -2.440 11.394 -21.570 1.00 83.38 90 TYR A O 1
ATOM 714 N N . ILE A 1 91 ? -2.203 11.497 -23.801 1.00 75.31 91 ILE A N 1
ATOM 715 C CA . ILE A 1 91 ? -0.733 11.426 -23.792 1.00 75.31 91 ILE A CA 1
ATOM 716 C C . ILE A 1 91 ? -0.107 12.645 -23.101 1.00 75.31 91 ILE A C 1
ATOM 718 O O . ILE A 1 91 ? 0.924 12.530 -22.443 1.00 75.31 91 ILE A O 1
ATOM 722 N N . GLU A 1 92 ? -0.757 13.803 -23.188 1.00 83.06 92 GLU A N 1
ATOM 723 C CA . GLU A 1 92 ? -0.335 15.056 -22.564 1.00 83.06 92 GLU A CA 1
ATOM 724 C C . GLU A 1 92 ? -0.325 14.961 -21.028 1.00 83.06 92 GLU A C 1
ATOM 726 O O . GLU A 1 92 ? 0.479 15.624 -20.376 1.00 83.06 92 GLU A O 1
ATOM 731 N N . LEU A 1 93 ? -1.155 14.080 -20.455 1.00 87.88 93 LEU A N 1
ATOM 732 C CA . LEU A 1 93 ? -1.229 13.828 -19.012 1.00 87.88 93 LEU A CA 1
ATOM 733 C C . LEU A 1 93 ? -0.186 12.820 -18.508 1.00 87.88 93 LEU A C 1
ATOM 735 O O . LEU A 1 93 ? -0.073 12.627 -17.300 1.00 87.88 93 LEU A O 1
ATOM 739 N N . ALA A 1 94 ? 0.570 12.184 -19.409 1.00 81.62 94 ALA A N 1
ATOM 740 C CA . ALA A 1 94 ? 1.602 11.209 -19.060 1.00 81.62 94 ALA A CA 1
ATOM 741 C C . ALA A 1 94 ? 2.932 11.853 -18.629 1.00 81.62 94 ALA A C 1
ATOM 743 O O . ALA A 1 94 ? 3.793 11.175 -18.072 1.00 81.62 94 ALA A O 1
ATOM 744 N N . TYR A 1 95 ? 3.138 13.137 -18.952 1.00 77.38 95 TYR A N 1
ATOM 745 C CA . TYR A 1 95 ? 4.461 13.774 -18.938 1.00 77.38 95 TYR A CA 1
ATOM 746 C C . TYR A 1 95 ? 4.428 15.240 -18.510 1.00 77.38 95 TYR A C 1
ATOM 748 O O . TYR A 1 95 ? 5.115 16.093 -19.084 1.00 77.38 95 TYR A O 1
ATOM 756 N N . LEU A 1 96 ? 3.629 15.545 -17.499 1.00 85.81 96 LEU A N 1
ATOM 757 C CA . LEU A 1 96 ? 3.433 16.913 -17.053 1.00 85.81 96 LEU A CA 1
ATOM 758 C C . LEU A 1 96 ? 4.726 17.477 -16.462 1.00 85.81 96 LEU A C 1
ATOM 760 O O . LEU A 1 96 ? 5.384 16.858 -15.629 1.00 85.81 96 LEU A O 1
ATOM 764 N N . ARG A 1 97 ? 5.113 18.663 -16.921 1.00 84.69 97 ARG A N 1
ATOM 765 C CA . ARG A 1 97 ? 6.276 19.406 -16.428 1.00 84.69 97 ARG A CA 1
ATOM 766 C C . ARG A 1 97 ? 5.907 20.174 -15.168 1.00 84.69 97 ARG A C 1
ATOM 768 O O . ARG A 1 97 ? 4.803 20.717 -15.075 1.00 84.69 97 ARG A O 1
ATOM 775 N N . ARG A 1 98 ? 6.848 20.325 -14.242 1.00 88.94 98 ARG A N 1
ATOM 776 C CA . ARG A 1 98 ? 6.613 21.157 -13.056 1.00 88.94 98 ARG A CA 1
ATOM 777 C C . ARG A 1 98 ? 6.350 22.613 -13.469 1.00 88.94 98 ARG A C 1
ATOM 779 O O . ARG A 1 98 ? 6.983 23.145 -14.381 1.00 88.94 98 ARG A O 1
ATOM 786 N N . GLY A 1 99 ? 5.410 23.267 -12.798 1.00 91.44 99 GLY A N 1
ATOM 787 C CA . GLY A 1 99 ? 4.901 24.593 -13.153 1.00 91.44 99 GLY A CA 1
ATOM 788 C C . GLY A 1 99 ? 3.817 24.582 -14.237 1.00 91.44 99 GLY A C 1
ATOM 789 O O . GLY A 1 99 ? 3.448 25.660 -14.717 1.00 91.44 99 GLY A O 1
ATOM 790 N N . THR A 1 100 ? 3.335 23.398 -14.634 1.00 93.94 100 THR A N 1
ATOM 791 C CA . THR A 1 100 ? 2.101 23.242 -15.420 1.00 93.94 100 THR A CA 1
ATOM 792 C C . THR A 1 100 ? 0.897 23.528 -14.534 1.00 93.94 100 THR A C 1
ATOM 794 O O . THR A 1 100 ? 0.848 23.051 -13.398 1.00 93.94 100 THR A O 1
ATOM 797 N N . ILE A 1 101 ? -0.044 24.303 -15.065 1.00 97.19 101 ILE A N 1
ATOM 798 C CA . ILE A 1 101 ? -1.346 24.570 -14.458 1.00 97.19 101 ILE A CA 1
ATOM 799 C C . ILE A 1 101 ? -2.351 23.595 -15.073 1.00 97.19 101 ILE A C 1
ATOM 801 O O . ILE A 1 101 ? -2.442 23.493 -16.296 1.00 97.19 101 ILE A O 1
ATOM 805 N N . ILE A 1 102 ? -3.093 22.874 -14.237 1.00 97.94 102 ILE A N 1
ATOM 806 C CA . ILE A 1 102 ? -4.163 21.975 -14.677 1.00 97.94 102 ILE A CA 1
ATOM 807 C C . ILE A 1 102 ? -5.470 22.492 -14.105 1.00 97.94 102 ILE A C 1
ATOM 809 O O . ILE A 1 102 ? -5.615 22.574 -12.887 1.00 97.94 102 ILE A O 1
ATOM 813 N N . THR A 1 103 ? -6.425 22.799 -14.973 1.00 97.88 103 THR A N 1
ATOM 814 C CA . THR A 1 103 ? -7.789 23.134 -14.574 1.00 97.88 103 THR A CA 1
ATOM 815 C C . THR A 1 103 ? -8.712 21.945 -14.819 1.00 97.88 103 THR A C 1
ATOM 817 O O . THR A 1 103 ? -8.616 21.268 -15.845 1.00 97.88 103 THR A O 1
ATOM 820 N N . VAL A 1 104 ? -9.620 21.682 -13.880 1.00 97.94 104 VAL A N 1
ATOM 821 C CA . VAL A 1 104 ? -10.757 20.770 -14.080 1.00 97.94 104 VAL A CA 1
ATOM 822 C C . VAL A 1 104 ? -12.018 21.607 -13.973 1.00 97.94 104 VAL A C 1
ATOM 824 O O . VAL A 1 104 ? -12.238 22.250 -12.948 1.00 97.94 104 VAL A O 1
ATOM 827 N N . SER A 1 105 ? -12.807 21.657 -15.044 1.00 96.56 105 SER A N 1
ATOM 828 C CA . SER A 1 105 ? -13.940 22.583 -15.160 1.00 96.56 105 SER A CA 1
ATOM 829 C C . SER A 1 105 ? -15.002 22.084 -16.144 1.00 96.56 105 SER A C 1
ATOM 831 O O . SER A 1 105 ? -14.879 21.006 -16.725 1.00 96.56 105 SER A O 1
ATOM 833 N N . ASN A 1 106 ? -16.042 22.889 -16.368 1.00 93.94 106 ASN A N 1
ATOM 834 C CA . ASN A 1 106 ? -17.013 22.668 -17.443 1.00 93.94 106 ASN A CA 1
ATOM 835 C C . ASN A 1 106 ? -16.571 23.245 -18.806 1.00 93.94 106 ASN A C 1
ATOM 837 O O . ASN A 1 106 ? -17.285 23.078 -19.798 1.00 93.94 106 ASN A O 1
ATOM 841 N N . GLU A 1 107 ? -15.411 23.906 -18.888 1.00 95.00 107 GLU A N 1
ATOM 842 C CA . GLU A 1 107 ? -14.864 24.389 -20.160 1.00 95.00 107 GLU A CA 1
ATOM 843 C C . GLU A 1 107 ? -14.381 23.217 -21.034 1.00 95.00 107 GLU A C 1
ATOM 845 O O . GLU A 1 107 ? -14.037 22.157 -20.502 1.00 95.00 107 GLU A O 1
ATOM 850 N N . PRO A 1 108 ? -14.351 23.346 -22.375 1.00 96.00 108 PRO A N 1
ATOM 851 C CA . PRO A 1 108 ? -13.900 22.274 -23.263 1.00 96.00 108 PRO A CA 1
ATOM 852 C C . PRO A 1 108 ? -12.486 21.784 -22.939 1.00 96.00 108 PRO A C 1
ATOM 854 O O . PRO A 1 108 ? -11.603 22.589 -22.638 1.00 96.00 108 PRO A O 1
ATOM 857 N N . THR A 1 109 ? -12.254 20.475 -23.061 1.00 94.62 109 THR A N 1
ATOM 858 C CA . THR A 1 109 ? -10.915 19.904 -22.890 1.00 94.62 109 THR A CA 1
ATOM 859 C C . THR A 1 109 ? -9.937 20.528 -23.884 1.00 94.62 109 THR A C 1
ATOM 861 O O . THR A 1 109 ? -10.187 20.579 -25.091 1.00 94.62 109 THR A O 1
ATOM 864 N N . GLU A 1 110 ? -8.815 20.999 -23.355 1.00 91.19 110 GLU A N 1
ATOM 865 C CA . GLU A 1 110 ? -7.750 21.706 -24.052 1.00 91.19 110 GLU A CA 1
ATOM 866 C C . GLU A 1 110 ? -6.466 20.886 -23.868 1.00 91.19 110 GLU A C 1
ATOM 868 O O . GLU A 1 110 ? -6.037 20.644 -22.742 1.00 91.19 110 GLU A O 1
ATOM 873 N N . LEU A 1 111 ? -5.898 20.402 -24.978 1.00 82.62 111 LEU A N 1
ATOM 874 C CA . LEU A 1 111 ? -4.702 19.549 -24.997 1.00 82.62 111 LEU A CA 1
ATOM 875 C C . LEU A 1 111 ? -3.587 20.152 -25.865 1.00 82.62 111 LEU A C 1
ATOM 877 O O . LEU A 1 111 ? -2.756 19.419 -26.402 1.00 82.62 111 LEU A O 1
ATOM 881 N N . SER A 1 112 ? -3.556 21.475 -26.072 1.00 82.19 112 SER A N 1
ATOM 882 C CA . SER A 1 112 ? -2.483 22.113 -26.855 1.00 82.19 112 SER A CA 1
ATOM 883 C C . SER A 1 112 ? -1.203 22.370 -26.055 1.00 82.19 112 SER A C 1
ATOM 885 O O . SER A 1 112 ? -0.293 23.023 -26.566 1.00 82.19 112 SER A O 1
ATOM 887 N N . TYR A 1 113 ? -1.095 21.740 -24.880 1.00 84.12 113 TYR A N 1
ATOM 888 C CA . TYR A 1 113 ? 0.058 21.678 -23.987 1.00 84.12 113 TYR A CA 1
ATOM 889 C C . TYR A 1 113 ? 1.414 21.573 -24.702 1.00 84.12 113 TYR A C 1
ATOM 891 O O . TYR A 1 113 ? 1.765 20.550 -25.298 1.00 84.12 113 TYR A O 1
ATOM 899 N N . ARG A 1 114 ? 2.203 22.652 -24.618 1.00 77.50 114 ARG A N 1
ATOM 900 C CA . ARG A 1 114 ? 3.476 22.856 -25.334 1.00 77.50 114 ARG A CA 1
ATOM 901 C C . ARG A 1 114 ? 4.466 23.657 -24.483 1.00 77.50 114 ARG A C 1
ATOM 903 O O . ARG A 1 114 ? 4.880 24.748 -24.880 1.00 77.50 114 ARG A O 1
ATOM 910 N N . PRO A 1 115 ? 4.904 23.158 -23.318 1.00 76.69 115 PRO A N 1
ATOM 911 C CA . PRO A 1 115 ? 5.654 23.967 -22.351 1.00 76.69 115 PRO A CA 1
ATOM 912 C C . PRO A 1 115 ? 7.018 24.447 -22.880 1.00 76.69 115 PRO A C 1
ATOM 914 O O . PRO A 1 115 ? 7.521 25.491 -22.461 1.00 76.69 115 PRO A O 1
ATOM 917 N N . LEU A 1 116 ? 7.612 23.707 -23.825 1.00 72.50 116 LEU A N 1
ATOM 918 C CA . LEU A 1 116 ? 8.952 23.956 -24.368 1.00 72.50 116 LEU A CA 1
ATOM 919 C C . LEU A 1 116 ? 8.961 24.556 -25.787 1.00 72.50 116 LEU A C 1
ATOM 921 O O . LEU A 1 116 ? 10.040 24.746 -26.354 1.00 72.50 116 LEU A O 1
ATOM 925 N N . ASP A 1 117 ? 7.804 24.894 -26.371 1.00 67.50 117 ASP A N 1
ATOM 926 C CA . ASP A 1 117 ? 7.769 25.606 -27.656 1.00 67.50 117 ASP A CA 1
ATOM 927 C C . ASP A 1 117 ? 8.259 27.049 -27.450 1.00 67.50 117 ASP A C 1
ATOM 929 O O . ASP A 1 117 ? 7.528 27.928 -26.996 1.00 67.50 117 ASP A O 1
ATOM 933 N N . GLY A 1 118 ? 9.518 27.312 -27.809 1.00 61.41 118 GLY A N 1
ATOM 934 C CA . GLY A 1 118 ? 10.147 28.629 -27.656 1.00 61.41 118 GLY A CA 1
ATOM 935 C C . GLY A 1 118 ? 9.483 29.765 -28.449 1.00 61.41 118 GLY A C 1
ATOM 936 O O . GLY A 1 118 ? 9.847 30.925 -28.258 1.00 61.41 118 GLY A O 1
ATOM 937 N N . SER A 1 119 ? 8.532 29.465 -29.340 1.00 69.69 119 SER A N 1
ATOM 938 C CA . SER A 1 119 ? 7.758 30.465 -30.081 1.00 69.69 119 SER A CA 1
ATOM 939 C C . SER A 1 119 ? 6.351 30.696 -29.520 1.00 69.69 119 SER A C 1
ATOM 941 O O . SER A 1 119 ? 5.812 31.792 -29.704 1.00 69.69 119 SER A O 1
ATOM 943 N N . LYS A 1 120 ? 5.767 29.691 -28.849 1.00 73.44 120 LYS A N 1
ATOM 944 C CA . LYS A 1 120 ? 4.406 29.693 -28.287 1.00 73.44 120 LYS A CA 1
ATOM 945 C C . LYS A 1 120 ? 4.282 28.677 -27.146 1.00 73.44 120 LYS A C 1
ATOM 947 O O . LYS A 1 120 ? 3.605 27.663 -27.296 1.00 73.44 120 LYS A O 1
ATOM 952 N N . SER A 1 121 ? 4.947 28.937 -26.025 1.00 80.94 121 SER A N 1
ATOM 953 C CA . SER A 1 121 ? 4.886 28.017 -24.897 1.00 80.94 121 SER A CA 1
ATOM 954 C C . SER A 1 121 ? 3.491 28.010 -24.277 1.00 80.94 121 SER A C 1
ATOM 956 O O . SER A 1 121 ? 2.948 29.066 -23.950 1.00 80.94 121 SER A O 1
ATOM 958 N N . ASP A 1 122 ? 2.937 26.816 -24.104 1.00 87.44 122 ASP A N 1
ATOM 959 C CA . ASP A 1 122 ? 1.678 26.592 -23.401 1.00 87.44 122 ASP A CA 1
ATOM 960 C C . ASP A 1 122 ? 1.921 25.693 -22.188 1.00 87.44 122 ASP A C 1
ATOM 962 O O . ASP A 1 122 ? 2.432 24.580 -22.314 1.00 87.44 122 ASP A O 1
ATOM 966 N N . TRP A 1 123 ? 1.605 26.224 -21.011 1.00 90.94 123 TRP A N 1
ATOM 967 C CA . TRP A 1 123 ? 1.831 25.597 -19.708 1.00 90.94 123 TRP A CA 1
ATOM 968 C C . TRP A 1 123 ? 0.519 25.271 -18.995 1.00 90.94 123 TRP A C 1
ATOM 970 O O . TRP A 1 123 ? 0.551 24.979 -17.798 1.00 90.94 123 TRP A O 1
ATOM 980 N N . THR A 1 124 ? -0.607 25.346 -19.701 1.00 93.25 124 THR A N 1
ATOM 981 C CA . THR A 1 124 ? -1.932 25.125 -19.134 1.00 93.25 124 THR A CA 1
ATOM 982 C C . THR A 1 124 ? -2.599 23.945 -19.836 1.00 93.25 124 THR A C 1
ATOM 984 O O . THR A 1 124 ? -2.409 23.733 -21.028 1.00 93.25 124 THR A O 1
ATOM 987 N N . ILE A 1 125 ? -3.346 23.145 -19.079 1.00 95.19 125 ILE A N 1
ATOM 988 C CA . ILE A 1 125 ? -4.242 22.105 -19.593 1.00 95.19 125 ILE A CA 1
ATOM 989 C C . ILE A 1 125 ? -5.588 22.307 -18.920 1.00 95.19 125 ILE A C 1
ATOM 991 O O . ILE A 1 125 ? -5.642 22.390 -17.694 1.00 95.19 125 ILE A O 1
ATOM 995 N N . ASN A 1 126 ? -6.665 22.322 -19.702 1.00 97.00 126 ASN A N 1
ATOM 996 C CA . ASN A 1 126 ? -8.011 22.221 -19.154 1.00 97.00 126 ASN A CA 1
ATOM 997 C C . ASN A 1 126 ? -8.582 20.836 -19.443 1.00 97.00 126 ASN A C 1
ATOM 999 O O . ASN A 1 126 ? -8.614 20.404 -20.593 1.00 97.00 126 ASN A O 1
ATOM 1003 N N . ILE A 1 127 ? -9.073 20.162 -18.409 1.00 97.88 127 ILE A N 1
ATOM 1004 C CA . ILE A 1 127 ? -9.831 18.921 -18.534 1.00 97.88 127 ILE A CA 1
ATOM 1005 C C . ILE A 1 127 ? -11.295 19.239 -18.268 1.00 97.88 127 ILE A C 1
ATOM 1007 O O . ILE A 1 127 ? -11.663 19.683 -17.178 1.00 97.88 127 ILE A O 1
ATOM 1011 N N . ASN A 1 128 ? -12.136 18.987 -19.268 1.00 97.38 128 ASN A N 1
ATOM 1012 C CA . ASN A 1 128 ? -13.571 19.023 -19.069 1.00 97.38 128 ASN A CA 1
ATOM 1013 C C . ASN A 1 128 ? -13.965 17.890 -18.118 1.00 97.38 128 ASN A C 1
ATOM 1015 O O . ASN A 1 128 ? -13.581 16.734 -18.318 1.00 97.38 128 ASN A O 1
ATOM 1019 N N . VAL A 1 129 ? -14.756 18.203 -17.099 1.00 96.38 129 VAL A N 1
ATOM 1020 C CA . VAL A 1 129 ? -15.202 17.210 -16.123 1.00 96.38 129 VAL A CA 1
ATOM 1021 C C . VAL A 1 129 ? -16.010 16.078 -16.772 1.00 96.38 129 VAL A C 1
ATOM 1023 O O . VAL A 1 129 ? -15.951 14.947 -16.301 1.00 96.38 129 VAL A O 1
ATOM 1026 N N . ASP A 1 130 ? -16.707 16.330 -17.883 1.00 95.38 130 ASP A N 1
ATOM 1027 C CA . ASP A 1 130 ? -17.429 15.316 -18.661 1.00 95.38 130 ASP A CA 1
ATOM 1028 C C . ASP A 1 130 ? -16.521 14.344 -19.416 1.00 95.38 130 ASP A C 1
ATOM 1030 O O . ASP A 1 130 ? -16.955 13.229 -19.708 1.00 95.38 130 ASP A O 1
ATOM 1034 N N . ASP A 1 131 ? -15.255 14.701 -19.633 1.00 96.12 131 ASP A N 1
ATOM 1035 C CA . ASP A 1 131 ? -14.255 13.825 -20.249 1.00 96.12 131 ASP A CA 1
ATOM 1036 C C . ASP A 1 131 ? -13.507 12.953 -19.218 1.00 96.12 131 ASP A C 1
ATOM 1038 O O . ASP A 1 131 ? -12.706 12.091 -19.595 1.00 96.12 131 ASP A O 1
ATOM 1042 N N . MET A 1 132 ? -13.761 13.134 -17.914 1.00 96.56 132 MET A N 1
ATOM 1043 C CA . MET A 1 132 ? -13.227 12.250 -16.872 1.00 96.56 132 MET A CA 1
ATOM 1044 C C . MET A 1 132 ? -13.913 10.875 -16.888 1.00 96.56 132 MET A C 1
ATOM 1046 O O . MET A 1 132 ? -15.102 10.734 -17.176 1.00 96.56 132 MET A O 1
ATOM 1050 N N . VAL A 1 133 ? -13.163 9.836 -16.523 1.00 95.19 133 VAL A N 1
ATOM 1051 C CA . VAL A 1 133 ? -13.596 8.431 -16.592 1.00 95.19 133 VAL A CA 1
ATOM 1052 C C . VAL A 1 133 ? -14.085 7.947 -15.222 1.00 95.19 133 VAL A C 1
ATOM 1054 O O . VAL A 1 133 ? -13.581 8.390 -14.195 1.00 95.19 133 VAL A O 1
ATOM 1057 N N . ASN A 1 134 ? -15.036 7.004 -15.189 1.00 92.94 134 ASN A N 1
ATOM 1058 C CA . ASN A 1 134 ? -15.579 6.403 -13.956 1.00 92.94 134 ASN A CA 1
ATOM 1059 C C . ASN A 1 134 ? -16.048 7.446 -12.933 1.00 92.94 134 ASN A C 1
ATOM 1061 O O . ASN A 1 134 ? -15.644 7.421 -11.773 1.00 92.94 134 ASN A O 1
ATOM 1065 N N . ARG A 1 135 ? -16.868 8.389 -13.398 1.00 94.19 135 ARG A N 1
ATOM 1066 C CA . ARG A 1 135 ? -17.391 9.456 -12.553 1.00 94.19 135 ARG A CA 1
ATOM 1067 C C . ARG A 1 135 ? -18.493 8.964 -11.628 1.00 94.19 135 ARG A C 1
ATOM 1069 O O . ARG A 1 135 ? -19.443 8.322 -12.074 1.00 94.19 135 ARG A O 1
ATOM 1076 N N . GLU A 1 136 ? -18.402 9.379 -10.378 1.00 93.25 136 GLU A N 1
ATOM 1077 C CA . GLU A 1 136 ? -19.426 9.225 -9.356 1.00 93.25 136 GLU A CA 1
ATOM 1078 C C . GLU A 1 136 ? -19.709 10.586 -8.712 1.00 93.25 136 GLU A C 1
ATOM 1080 O O . GLU A 1 136 ? -18.799 11.391 -8.505 1.00 93.25 136 GLU A O 1
ATOM 1085 N N . GLY A 1 137 ? -20.980 10.844 -8.401 1.00 92.56 137 GLY A N 1
ATOM 1086 C CA . GLY A 1 137 ? -21.412 12.088 -7.766 1.00 92.56 137 GLY A CA 1
ATOM 1087 C C . GLY A 1 137 ? -21.471 13.308 -8.699 1.00 92.56 137 GLY A C 1
ATOM 1088 O O . GLY A 1 137 ? -21.546 13.178 -9.923 1.00 92.56 137 GLY A O 1
ATOM 1089 N N . SER A 1 138 ? -21.507 14.503 -8.109 1.00 91.00 138 SER A N 1
ATOM 1090 C CA . SER A 1 138 ? -21.652 15.796 -8.786 1.00 91.00 138 SER A CA 1
ATOM 1091 C C . SER A 1 138 ? -20.419 16.663 -8.552 1.00 91.00 138 SER A C 1
ATOM 1093 O O . SER A 1 138 ? -20.000 16.859 -7.414 1.00 91.00 138 SER A O 1
ATOM 1095 N N . PHE A 1 139 ? -19.856 17.211 -9.629 1.00 93.31 139 PHE A N 1
ATOM 1096 C CA . PHE A 1 139 ? -18.748 18.162 -9.542 1.00 93.31 139 PHE A CA 1
ATOM 1097 C C . PHE A 1 139 ? -19.289 19.542 -9.160 1.00 93.31 139 PHE A C 1
ATOM 1099 O O . PHE A 1 139 ? -19.567 20.368 -10.022 1.00 93.31 139 PHE A O 1
ATOM 1106 N N . GLU A 1 140 ? -19.507 19.726 -7.862 1.00 88.62 140 GLU A N 1
ATOM 1107 C CA . GLU A 1 140 ? -19.950 20.970 -7.234 1.00 88.62 140 GLU A CA 1
ATOM 1108 C C . GLU A 1 140 ? -18.888 21.380 -6.217 1.00 88.62 140 GLU A C 1
ATOM 1110 O O . GLU A 1 140 ? -18.586 20.589 -5.321 1.00 88.62 140 GLU A O 1
ATOM 1115 N N . ILE A 1 141 ? -18.341 22.589 -6.335 1.00 84.69 141 ILE A N 1
ATOM 1116 C CA . ILE A 1 141 ? -17.230 23.084 -5.501 1.00 84.69 141 ILE A CA 1
ATOM 1117 C C . ILE A 1 141 ? -17.540 24.413 -4.783 1.00 84.69 141 ILE A C 1
ATOM 1119 O O . ILE A 1 141 ? -16.649 25.068 -4.256 1.00 84.69 141 ILE A O 1
ATOM 1123 N N . SER A 1 142 ? -18.821 24.780 -4.714 1.00 77.06 142 SER A N 1
ATOM 1124 C CA . SER A 1 142 ? -19.346 26.018 -4.110 1.00 77.06 142 SER A CA 1
ATOM 1125 C C . SER A 1 142 ? -19.798 25.885 -2.644 1.00 77.06 142 SER A C 1
ATOM 1127 O O . SER A 1 142 ? -20.729 26.556 -2.204 1.00 77.06 142 SER A O 1
ATOM 1129 N N . ASP A 1 143 ? -19.175 24.991 -1.872 1.00 77.62 143 ASP A N 1
ATOM 1130 C CA . ASP A 1 143 ? -19.478 24.773 -0.445 1.00 77.62 143 ASP A CA 1
ATOM 1131 C C . ASP A 1 143 ? -18.319 25.259 0.425 1.00 77.62 143 ASP A C 1
ATOM 1133 O O . ASP A 1 143 ? -17.170 25.163 0.012 1.00 77.62 143 ASP A O 1
ATOM 1137 N N . SER A 1 144 ? -18.625 25.689 1.651 1.00 74.38 144 SER A N 1
ATOM 1138 C CA . SER A 1 144 ? -17.649 26.206 2.616 1.00 74.38 144 SER A CA 1
ATOM 1139 C C . SER A 1 144 ? -16.964 25.114 3.461 1.00 74.38 144 SER A C 1
ATOM 1141 O O . SER A 1 144 ? -16.526 25.368 4.592 1.00 74.38 144 SER A O 1
ATOM 1143 N N . THR A 1 145 ? -17.025 23.854 3.018 1.00 85.19 145 THR A N 1
ATOM 1144 C CA . THR A 1 145 ? -16.447 22.699 3.718 1.00 85.19 145 THR A CA 1
ATOM 1145 C C . THR A 1 145 ? -15.745 21.722 2.778 1.00 85.19 145 THR A C 1
ATOM 1147 O O . THR A 1 145 ? -15.861 20.511 2.954 1.00 85.19 145 THR A O 1
ATOM 1150 N N . MET A 1 146 ? -15.025 22.220 1.777 1.00 89.12 146 MET A N 1
ATOM 1151 C CA . MET A 1 146 ? -14.373 21.369 0.780 1.00 89.12 146 MET A CA 1
ATOM 1152 C C . MET A 1 146 ? -13.124 20.656 1.321 1.00 89.12 146 MET A C 1
ATOM 1154 O O . MET A 1 146 ? -12.284 21.258 2.001 1.00 89.12 146 MET A O 1
ATOM 1158 N N . ASP A 1 147 ? -12.994 19.378 0.962 1.00 91.69 147 ASP A N 1
ATOM 1159 C CA . ASP A 1 147 ? -11.770 18.577 1.058 1.00 91.69 147 ASP A CA 1
ATOM 1160 C C . ASP A 1 147 ? -11.499 17.888 -0.287 1.00 91.69 147 ASP A C 1
ATOM 1162 O O . ASP A 1 147 ? -12.338 17.146 -0.801 1.00 91.69 147 ASP A O 1
ATOM 1166 N N . ILE A 1 148 ? -10.346 18.184 -0.882 1.00 94.31 148 ILE A N 1
ATOM 1167 C CA . ILE A 1 148 ? -9.965 17.811 -2.243 1.00 94.31 148 ILE A CA 1
ATOM 1168 C C . ILE A 1 148 ? -8.615 17.105 -2.189 1.00 94.31 148 ILE A C 1
ATOM 1170 O O . ILE A 1 148 ? -7.656 17.632 -1.626 1.00 94.31 148 ILE A O 1
ATOM 1174 N N . TRP A 1 149 ? -8.503 15.947 -2.833 1.00 95.38 149 TRP A N 1
ATOM 1175 C CA . TRP A 1 149 ? -7.232 15.237 -2.970 1.00 95.38 149 TRP A CA 1
ATOM 1176 C C . TRP A 1 149 ? -7.167 14.450 -4.277 1.00 95.38 149 TRP A C 1
ATOM 1178 O O . TRP A 1 149 ? -8.176 14.229 -4.957 1.00 95.38 149 TRP A O 1
ATOM 1188 N N . ILE A 1 150 ? -5.952 14.042 -4.647 1.00 96.50 150 ILE A N 1
ATOM 1189 C CA . ILE A 1 150 ? -5.707 13.245 -5.850 1.00 96.50 150 ILE A CA 1
ATOM 1190 C C . ILE A 1 150 ? -4.921 12.006 -5.465 1.00 96.50 150 ILE A C 1
ATOM 1192 O O . ILE A 1 150 ? -3.821 12.087 -4.919 1.00 96.50 150 ILE A O 1
ATOM 1196 N N . GLU A 1 151 ? -5.484 10.858 -5.809 1.00 91.38 151 GLU A N 1
ATOM 1197 C CA . GLU A 1 151 ? -4.920 9.542 -5.548 1.00 91.38 151 GLU A CA 1
ATOM 1198 C C . GLU A 1 151 ? -4.416 8.930 -6.864 1.00 91.38 151 GLU A C 1
ATOM 1200 O O . GLU A 1 151 ? -5.162 8.830 -7.840 1.00 91.38 151 GLU A O 1
ATOM 1205 N N . ALA A 1 152 ? -3.148 8.528 -6.913 1.00 85.12 152 ALA A N 1
ATOM 1206 C CA . ALA A 1 152 ? -2.571 7.784 -8.027 1.00 85.12 152 ALA A CA 1
ATOM 1207 C C . ALA A 1 152 ? -3.221 6.397 -8.182 1.00 85.12 152 ALA A C 1
ATOM 1209 O O . ALA A 1 152 ? -3.956 5.914 -7.321 1.00 85.12 152 ALA A O 1
ATOM 1210 N N . ILE A 1 153 ? -2.918 5.707 -9.287 1.00 77.38 153 ILE A N 1
ATOM 1211 C CA . ILE A 1 153 ? -3.417 4.342 -9.539 1.00 77.38 153 ILE A CA 1
ATOM 1212 C C . ILE A 1 153 ? -2.962 3.353 -8.449 1.00 77.38 153 ILE A C 1
ATOM 1214 O O . ILE A 1 153 ? -3.707 2.434 -8.110 1.00 77.38 153 ILE A O 1
ATOM 1218 N N . ASP A 1 154 ? -1.767 3.545 -7.887 1.00 65.94 154 ASP A N 1
ATOM 1219 C CA . ASP A 1 154 ? -1.194 2.718 -6.816 1.00 65.94 154 ASP A CA 1
ATOM 1220 C C . ASP A 1 154 ? -1.652 3.127 -5.403 1.00 65.94 154 ASP A C 1
ATOM 1222 O O . ASP A 1 154 ? -1.122 2.621 -4.414 1.00 65.94 154 ASP A O 1
ATOM 1226 N N . ARG A 1 155 ? -2.651 4.015 -5.310 1.00 75.75 155 ARG A N 1
ATOM 1227 C CA . ARG A 1 155 ? -3.214 4.576 -4.071 1.00 75.75 155 ARG A CA 1
ATOM 1228 C C . ARG A 1 155 ? -2.305 5.531 -3.298 1.00 75.75 155 ARG A C 1
ATOM 1230 O O . ARG A 1 155 ? -2.659 5.955 -2.199 1.00 75.75 155 ARG A O 1
ATOM 1237 N N . THR A 1 156 ? -1.154 5.910 -3.852 1.00 80.19 156 THR A N 1
ATOM 1238 C CA . THR A 1 156 ? -0.355 7.000 -3.280 1.00 80.19 156 THR A CA 1
ATOM 1239 C C . THR A 1 156 ? -1.034 8.350 -3.527 1.00 80.19 156 THR A C 1
ATOM 1241 O O . THR A 1 156 ? -1.731 8.540 -4.523 1.00 80.19 156 THR A O 1
ATOM 1244 N N . LEU A 1 157 ? -0.871 9.309 -2.613 1.00 86.56 157 LEU A N 1
ATOM 1245 C CA . LEU A 1 157 ? -1.424 10.654 -2.786 1.00 86.56 157 LEU A CA 1
ATOM 1246 C C . LEU A 1 157 ? -0.500 11.482 -3.687 1.00 86.56 157 LEU A C 1
ATOM 1248 O O . LEU A 1 157 ? 0.628 11.789 -3.306 1.00 86.56 157 LEU A O 1
ATOM 1252 N N . LEU A 1 158 ? -0.992 11.872 -4.866 1.00 90.44 158 LEU A N 1
ATOM 1253 C CA . LEU A 1 158 ? -0.327 12.864 -5.723 1.00 90.44 158 LEU A CA 1
ATOM 1254 C C . LEU A 1 158 ? -0.547 14.281 -5.195 1.00 90.44 158 LEU A C 1
ATOM 1256 O O . LEU A 1 158 ? 0.329 15.134 -5.335 1.00 90.44 158 LEU A O 1
ATOM 1260 N N . MET A 1 159 ? -1.713 14.498 -4.584 1.00 94.38 159 MET A N 1
ATOM 1261 C CA . MET A 1 159 ? -2.081 15.694 -3.841 1.00 94.38 159 MET A CA 1
ATOM 1262 C C . MET A 1 159 ? -2.724 15.252 -2.530 1.00 94.38 159 MET A C 1
ATOM 1264 O O . MET A 1 159 ? -3.665 14.460 -2.547 1.00 94.38 159 MET A O 1
ATOM 1268 N N . GLU A 1 160 ? -2.218 15.757 -1.410 1.00 91.50 160 GLU A N 1
ATOM 1269 C CA . GLU A 1 160 ? -2.819 15.536 -0.093 1.00 91.50 160 GLU A CA 1
ATOM 1270 C C . GLU A 1 160 ? -4.171 16.252 0.038 1.00 91.50 160 GLU A C 1
ATOM 1272 O O . GLU A 1 160 ? -4.433 17.225 -0.675 1.00 91.50 160 GLU A O 1
ATOM 1277 N N . HIS A 1 161 ? -4.989 15.794 0.990 1.00 91.38 161 HIS A N 1
ATOM 1278 C CA . HIS A 1 161 ? -6.212 16.468 1.436 1.00 91.38 161 HIS A CA 1
ATOM 1279 C C . HIS A 1 161 ? -5.962 17.965 1.587 1.00 91.38 161 HIS A C 1
ATOM 1281 O O . HIS A 1 161 ? -5.088 18.369 2.353 1.00 91.38 161 HIS A O 1
ATOM 1287 N N . SER A 1 162 ? -6.692 18.771 0.820 1.00 91.12 162 SER A N 1
ATOM 1288 C CA . SER A 1 162 ? -6.523 20.218 0.700 1.00 91.12 162 SER A CA 1
ATOM 1289 C C . SER A 1 162 ? -7.881 20.903 0.593 1.00 91.12 162 SER A C 1
ATOM 1291 O O . SER A 1 162 ? -8.796 20.398 -0.049 1.00 91.12 162 SER A O 1
ATOM 1293 N N . GLY A 1 163 ? -8.005 22.083 1.194 1.00 88.94 163 GLY A N 1
ATOM 1294 C CA . GLY A 1 163 ? -9.256 22.835 1.241 1.00 88.94 163 GLY A CA 1
ATOM 1295 C C . GLY A 1 163 ? -9.547 23.364 2.640 1.00 88.94 163 GLY A C 1
ATOM 1296 O O . GLY A 1 163 ? -8.665 23.460 3.497 1.00 88.94 163 GLY A O 1
ATOM 1297 N N . GLU A 1 164 ? -10.798 23.731 2.875 1.00 85.31 164 GLU A N 1
ATOM 1298 C CA . GLU A 1 164 ? -11.239 24.437 4.083 1.00 85.31 164 GLU A CA 1
ATOM 1299 C C . GLU A 1 164 ? -11.265 23.546 5.315 1.00 85.31 164 GLU A C 1
ATOM 1301 O O . GLU A 1 164 ? -10.918 23.990 6.411 1.00 85.31 164 GLU A O 1
ATOM 1306 N N . ILE A 1 165 ? -11.633 22.272 5.144 1.00 82.50 165 ILE A N 1
ATOM 1307 C CA . ILE A 1 165 ? -11.660 21.308 6.252 1.00 82.50 165 ILE A CA 1
ATOM 1308 C C . ILE A 1 165 ? -10.270 21.176 6.864 1.00 82.50 165 ILE A C 1
ATOM 1310 O O . ILE A 1 165 ? -10.122 21.213 8.085 1.00 82.50 165 ILE A O 1
ATOM 1314 N N . VAL A 1 166 ? -9.254 21.084 6.010 1.00 80.25 166 VAL A N 1
ATOM 1315 C CA . VAL A 1 166 ? -7.857 20.933 6.423 1.00 80.25 166 VAL A CA 1
ATOM 1316 C C . VAL A 1 166 ? -7.343 22.203 7.096 1.00 80.25 166 VAL A C 1
ATOM 1318 O O . VAL A 1 166 ? -6.571 22.145 8.051 1.00 80.25 166 VAL A O 1
ATOM 1321 N N . LYS A 1 167 ? -7.842 23.363 6.663 1.00 79.75 167 LYS A N 1
ATOM 1322 C CA . LYS A 1 167 ? -7.559 24.660 7.276 1.00 79.75 167 LYS A CA 1
ATOM 1323 C C . LYS A 1 167 ? -8.299 24.936 8.580 1.00 79.75 167 LYS A C 1
ATOM 1325 O O . LYS A 1 167 ? -7.834 25.759 9.370 1.00 79.75 167 LYS A O 1
ATOM 1330 N N . GLY A 1 168 ? -9.430 24.279 8.815 1.00 74.06 168 GLY A N 1
ATOM 1331 C CA . GLY A 1 168 ? -10.276 24.501 9.986 1.00 74.06 168 GLY A CA 1
ATOM 1332 C C . GLY A 1 168 ? -11.092 25.801 9.941 1.00 74.06 168 GLY A C 1
ATOM 1333 O O . GLY A 1 168 ? -11.582 26.240 10.983 1.00 74.06 168 GLY A O 1
ATOM 1334 N N . TRP A 1 169 ? -11.238 26.425 8.766 1.00 75.19 169 TRP A N 1
ATOM 1335 C CA . TRP A 1 169 ? -12.083 27.603 8.525 1.00 75.19 169 TRP A CA 1
ATOM 1336 C C . TRP A 1 169 ? -12.593 27.608 7.075 1.00 75.19 169 TRP A C 1
ATOM 1338 O O . TRP A 1 169 ? -11.925 27.065 6.201 1.00 75.19 169 TRP A O 1
ATOM 1348 N N . GLY A 1 170 ? -13.775 28.190 6.843 1.00 74.12 170 GLY A N 1
ATOM 1349 C CA . GLY A 1 170 ? -14.431 28.228 5.529 1.00 74.12 170 GLY A CA 1
ATOM 1350 C C . GLY A 1 170 ? -14.395 29.609 4.874 1.00 74.12 170 GLY A C 1
ATOM 1351 O O . GLY A 1 170 ? -14.321 30.621 5.577 1.00 74.12 170 GLY A O 1
ATOM 1352 N N . ILE A 1 171 ? -14.473 29.617 3.549 1.00 84.56 171 ILE A N 1
ATOM 1353 C CA . ILE A 1 171 ? -14.736 30.754 2.669 1.00 84.56 171 ILE A CA 1
ATOM 1354 C C . ILE A 1 171 ? -16.243 30.820 2.359 1.00 84.56 171 ILE A C 1
ATOM 1356 O O . ILE A 1 171 ? -16.971 29.839 2.534 1.00 84.56 171 ILE A O 1
ATOM 1360 N N . ASP A 1 172 ? -16.744 31.987 1.968 1.00 84.56 172 ASP A N 1
ATOM 1361 C CA . ASP A 1 172 ? -18.162 32.190 1.645 1.00 84.56 172 ASP A CA 1
ATOM 1362 C C . ASP A 1 172 ? -18.498 32.035 0.147 1.00 84.56 172 ASP A C 1
ATOM 1364 O O . ASP A 1 172 ? -17.639 31.787 -0.699 1.00 84.56 172 ASP A O 1
ATOM 1368 N N . ASP A 1 173 ? -19.788 32.167 -0.185 1.00 89.44 173 ASP A N 1
ATOM 1369 C CA . ASP A 1 173 ? -20.334 31.994 -1.536 1.00 89.44 173 ASP A CA 1
ATOM 1370 C C . ASP A 1 173 ? -20.028 33.165 -2.497 1.00 89.44 173 ASP A C 1
ATOM 1372 O O . ASP A 1 173 ? -20.568 33.222 -3.607 1.00 89.44 173 ASP A O 1
ATOM 1376 N N . GLU A 1 174 ? -19.165 34.103 -2.093 1.00 90.69 174 GLU A N 1
ATOM 1377 C CA . GLU A 1 174 ? -18.653 35.228 -2.886 1.00 90.69 174 GLU A CA 1
ATOM 1378 C C . GLU A 1 174 ? -17.106 35.229 -2.957 1.00 90.69 174 GLU A C 1
ATOM 1380 O O . GLU A 1 174 ? -16.495 36.204 -3.426 1.00 90.69 174 GLU A O 1
ATOM 1385 N N . GLU A 1 175 ? -16.468 34.141 -2.508 1.00 90.06 175 GLU A N 1
ATOM 1386 C CA . GLU A 1 175 ? -15.022 33.986 -2.345 1.00 90.06 175 GLU A CA 1
ATOM 1387 C C . GLU A 1 175 ? -14.419 32.858 -3.202 1.00 90.06 175 GLU A C 1
ATOM 1389 O O . GLU A 1 175 ? -15.092 32.073 -3.867 1.00 90.06 175 GLU A O 1
ATOM 1394 N N . ILE A 1 176 ? -13.089 32.820 -3.198 1.00 91.56 176 ILE A N 1
ATOM 1395 C CA . ILE A 1 176 ? -12.248 31.814 -3.844 1.00 91.56 176 ILE A CA 1
ATOM 1396 C C . ILE A 1 176 ? -11.208 31.352 -2.833 1.00 91.56 176 ILE A C 1
ATOM 1398 O O . ILE A 1 176 ? -10.674 32.156 -2.060 1.00 91.56 176 ILE A O 1
ATOM 1402 N N . PHE A 1 177 ? -10.886 30.067 -2.859 1.00 93.25 177 PHE A N 1
ATOM 1403 C CA . PHE A 1 177 ? -9.771 29.534 -2.093 1.00 93.25 177 PHE A CA 1
ATOM 1404 C C . PHE A 1 177 ? -8.535 29.575 -2.972 1.00 93.25 177 PHE A C 1
ATOM 1406 O O . PHE A 1 177 ? -8.582 29.068 -4.089 1.00 93.25 177 PHE A O 1
ATOM 1413 N N . LYS A 1 178 ? -7.421 30.136 -2.498 1.00 93.75 178 LYS A N 1
ATOM 1414 C CA . LYS A 1 178 ? -6.204 30.231 -3.311 1.00 93.75 178 LYS A CA 1
ATOM 1415 C C . LYS A 1 178 ? -4.921 30.089 -2.506 1.00 93.75 178 LYS A C 1
ATOM 1417 O O . LYS A 1 178 ? -4.862 30.390 -1.313 1.00 93.75 178 LYS A O 1
ATOM 1422 N N . LEU A 1 179 ? -3.853 29.715 -3.198 1.00 95.25 179 LEU A N 1
ATOM 1423 C CA . LEU A 1 179 ? -2.484 29.781 -2.704 1.00 95.25 179 LEU A CA 1
ATOM 1424 C C . LEU A 1 179 ? -1.883 31.179 -2.939 1.00 95.25 179 LEU A C 1
ATOM 1426 O O . LEU A 1 179 ? -1.667 31.587 -4.081 1.00 95.25 179 LEU A O 1
ATOM 1430 N N . LYS A 1 180 ? -1.531 31.894 -1.865 1.00 93.81 180 LYS A N 1
ATOM 1431 C CA . LYS A 1 180 ? -0.945 33.252 -1.898 1.00 93.81 180 LYS A CA 1
ATOM 1432 C C . LYS A 1 180 ? 0.579 33.242 -1.716 1.00 93.81 180 LYS A C 1
ATOM 1434 O O . LYS A 1 180 ? 1.130 33.962 -0.881 1.00 93.81 180 LYS A O 1
ATOM 1439 N N . ARG A 1 181 ? 1.270 32.367 -2.453 1.00 94.25 181 ARG A N 1
ATOM 1440 C CA . ARG A 1 181 ? 2.739 32.238 -2.461 1.00 94.25 181 ARG A CA 1
ATOM 1441 C C . ARG A 1 181 ? 3.217 31.580 -3.750 1.00 94.25 181 ARG A C 1
ATOM 1443 O O . ARG A 1 181 ? 2.458 30.858 -4.381 1.00 94.25 181 ARG A O 1
ATOM 1450 N N . ASP A 1 182 ? 4.491 31.779 -4.089 1.00 95.94 182 ASP A N 1
ATOM 1451 C CA . ASP A 1 182 ? 5.191 30.971 -5.092 1.00 95.94 182 ASP A CA 1
ATOM 1452 C C . ASP A 1 182 ? 5.047 29.462 -4.784 1.00 95.94 182 ASP A C 1
ATOM 1454 O O . ASP A 1 182 ? 5.446 29.024 -3.696 1.00 95.94 182 ASP A O 1
ATOM 1458 N N . PRO A 1 183 ? 4.519 28.671 -5.733 1.00 94.44 183 PRO A N 1
ATOM 1459 C CA . PRO A 1 183 ? 4.356 27.225 -5.600 1.00 94.44 183 PRO A CA 1
ATOM 1460 C C . PRO A 1 183 ? 5.675 26.461 -5.419 1.00 94.44 183 PRO A C 1
ATOM 1462 O O . PRO A 1 183 ? 6.667 26.723 -6.107 1.00 94.44 183 PRO A O 1
ATOM 1465 N N . SER A 1 184 ? 5.675 25.467 -4.529 1.00 91.69 184 SER A N 1
ATOM 1466 C CA . SER A 1 184 ? 6.749 24.480 -4.365 1.00 91.69 184 SER A CA 1
ATOM 1467 C C . SER A 1 184 ? 6.204 23.170 -3.787 1.00 91.69 184 SER A C 1
ATOM 1469 O O . SER A 1 184 ? 5.161 23.168 -3.138 1.00 91.69 184 SER A O 1
ATOM 1471 N N . ALA A 1 185 ? 6.933 22.065 -3.981 1.00 87.75 185 ALA A N 1
ATOM 1472 C CA . ALA A 1 185 ? 6.578 20.753 -3.422 1.00 87.75 185 ALA A CA 1
ATOM 1473 C C . ALA A 1 185 ? 6.561 20.723 -1.877 1.00 87.75 185 ALA A C 1
ATOM 1475 O O . ALA A 1 185 ? 5.965 19.830 -1.285 1.00 87.75 185 ALA A O 1
ATOM 1476 N N . ASP A 1 186 ? 7.196 21.709 -1.230 1.00 88.56 186 ASP A N 1
ATOM 1477 C CA . ASP A 1 186 ? 7.272 21.837 0.232 1.00 88.56 186 ASP A CA 1
ATOM 1478 C C . ASP A 1 186 ? 6.028 22.502 0.854 1.00 88.56 186 ASP A C 1
ATOM 1480 O O . ASP A 1 186 ? 5.984 22.719 2.065 1.00 88.56 186 ASP A O 1
ATOM 1484 N N . ILE A 1 187 ? 5.038 22.901 0.047 1.00 90.06 187 ILE A N 1
ATOM 1485 C CA . ILE A 1 187 ? 3.790 23.481 0.553 1.00 90.06 187 ILE A CA 1
ATOM 1486 C C . ILE A 1 187 ? 2.938 22.380 1.190 1.00 90.06 187 ILE A C 1
ATOM 1488 O O . ILE A 1 187 ? 2.610 21.366 0.566 1.00 90.06 187 ILE A O 1
ATOM 1492 N N . ASN A 1 188 ? 2.545 22.598 2.444 1.00 89.81 188 ASN A N 1
ATOM 1493 C CA . ASN A 1 188 ? 1.579 21.744 3.120 1.00 89.81 188 ASN A CA 1
ATOM 1494 C C . ASN A 1 188 ? 0.148 22.252 2.912 1.00 89.81 188 ASN A C 1
ATOM 1496 O O . ASN A 1 188 ? -0.052 23.463 2.817 1.00 89.81 188 ASN A O 1
ATOM 1500 N N . PRO A 1 189 ? -0.854 21.360 2.869 1.00 88.19 189 PRO A N 1
ATOM 1501 C CA . PRO A 1 189 ? -2.255 21.760 2.765 1.00 88.19 189 PRO A CA 1
ATOM 1502 C C . PRO A 1 189 ? -2.737 22.716 3.867 1.00 88.19 189 PRO A C 1
ATOM 1504 O O . PRO A 1 189 ? -3.654 23.509 3.658 1.00 88.19 189 PRO A O 1
ATOM 1507 N N . ASP A 1 190 ? -2.100 22.682 5.038 1.00 88.00 190 ASP A N 1
ATOM 1508 C CA . ASP A 1 190 ? -2.375 23.570 6.165 1.00 88.00 190 ASP A CA 1
ATOM 1509 C C . ASP A 1 190 ? -1.527 24.864 6.164 1.00 88.00 190 ASP A C 1
ATOM 1511 O O . ASP A 1 190 ? -1.731 25.727 7.023 1.00 88.00 190 ASP A O 1
ATOM 1515 N N . ASP A 1 191 ? -0.648 25.080 5.174 1.00 91.06 191 ASP A N 1
ATOM 1516 C CA . ASP A 1 191 ? 0.273 26.229 5.082 1.00 91.06 191 ASP A CA 1
ATOM 1517 C C . ASP A 1 191 ? -0.480 27.562 5.034 1.00 91.06 191 ASP A C 1
ATOM 1519 O O . ASP A 1 191 ? -1.359 27.754 4.194 1.00 91.06 191 ASP A O 1
ATOM 1523 N N . GLU A 1 192 ? -0.148 28.502 5.926 1.00 89.12 192 GLU A N 1
ATOM 1524 C CA . GLU A 1 192 ? -0.791 29.821 6.084 1.00 89.12 192 GLU A CA 1
ATOM 1525 C C . GLU A 1 192 ? -0.936 30.639 4.785 1.00 89.12 192 GLU A C 1
ATOM 1527 O O . GLU A 1 192 ? -1.773 31.541 4.727 1.00 89.12 192 GLU A O 1
ATOM 1532 N N . ALA A 1 193 ? -0.174 30.322 3.733 1.00 90.38 193 ALA A N 1
ATOM 1533 C CA . ALA A 1 193 ? -0.332 30.920 2.410 1.00 90.38 193 ALA A CA 1
ATOM 1534 C C . ALA A 1 193 ? -1.688 30.615 1.745 1.00 90.38 193 ALA A C 1
ATOM 1536 O O . ALA A 1 193 ? -2.136 31.399 0.906 1.00 90.38 193 ALA A O 1
ATOM 1537 N N . TYR A 1 194 ? -2.343 29.510 2.097 1.00 91.75 194 TYR A N 1
ATOM 1538 C CA . TYR A 1 194 ? -3.686 29.190 1.619 1.00 91.75 194 TYR A CA 1
ATOM 1539 C C . TYR A 1 194 ? -4.759 30.013 2.333 1.00 91.75 194 TYR A C 1
ATOM 1541 O O . TYR A 1 194 ? -4.810 30.056 3.566 1.00 91.75 194 TYR A O 1
ATOM 1549 N N . GLY A 1 195 ? -5.650 30.615 1.549 1.00 86.81 195 GLY A N 1
ATOM 1550 C CA . GLY A 1 195 ? -6.849 31.287 2.038 1.00 86.81 195 GLY A CA 1
ATOM 1551 C C . GLY A 1 195 ? -7.520 32.144 0.970 1.00 86.81 195 GLY A C 1
ATOM 1552 O O . GLY A 1 195 ? -7.188 32.041 -0.207 1.00 86.81 195 GLY A O 1
ATOM 1553 N N . ASP A 1 196 ? -8.427 33.019 1.391 1.00 84.00 196 ASP A N 1
ATOM 1554 C CA . ASP A 1 196 ? -9.120 33.984 0.542 1.00 84.00 196 ASP A CA 1
ATOM 1555 C C . ASP A 1 196 ? -8.303 35.282 0.379 1.00 84.00 196 ASP A C 1
ATOM 1557 O O . ASP A 1 196 ? -7.206 35.448 0.934 1.00 84.00 196 ASP A O 1
ATOM 1561 N N . ASP A 1 197 ? -8.825 36.231 -0.396 1.00 81.25 197 ASP A N 1
ATOM 1562 C CA . ASP A 1 197 ? -8.250 37.574 -0.479 1.00 81.25 197 ASP A CA 1
ATOM 1563 C C . ASP A 1 197 ? -8.499 38.382 0.804 1.00 81.25 197 ASP A C 1
ATOM 1565 O O . ASP A 1 197 ? -9.572 38.338 1.400 1.00 81.25 197 ASP A O 1
ATOM 1569 N N . THR A 1 198 ? -7.510 39.193 1.199 1.00 78.69 198 THR A N 1
ATOM 1570 C CA . THR A 1 198 ? -7.545 39.998 2.431 1.00 78.69 198 THR A CA 1
ATOM 1571 C C . THR A 1 198 ? -8.879 40.741 2.601 1.00 78.69 198 THR A C 1
ATOM 1573 O O . THR A 1 198 ? -9.294 41.503 1.726 1.00 78.69 198 THR A O 1
ATOM 1576 N N . SER A 1 199 ? -9.533 40.578 3.757 1.00 77.94 199 SER A N 1
ATOM 1577 C CA . SER A 1 199 ? -10.845 41.177 4.052 1.00 77.94 199 SER A CA 1
ATOM 1578 C C . SER A 1 199 ? -10.948 42.659 3.655 1.00 77.94 199 SER A C 1
ATOM 1580 O O . SER A 1 199 ? -10.164 43.507 4.092 1.00 77.94 199 SER A O 1
ATOM 1582 N N . GLY A 1 200 ? -11.970 42.983 2.857 1.00 77.44 200 GLY A N 1
ATOM 1583 C CA . GLY A 1 200 ? -12.243 44.334 2.352 1.00 77.44 200 GLY A CA 1
ATOM 1584 C C . GLY A 1 200 ? -11.385 44.765 1.157 1.00 77.44 200 GLY A C 1
ATOM 1585 O O . GLY A 1 200 ? -11.530 45.900 0.695 1.00 77.44 200 GLY A O 1
ATOM 1586 N N . LYS A 1 201 ? -10.501 43.897 0.649 1.00 85.25 201 LYS A N 1
ATOM 1587 C CA . LYS A 1 201 ? -9.783 44.092 -0.617 1.00 85.25 201 LYS A CA 1
ATOM 1588 C C . LYS A 1 201 ? -10.539 43.447 -1.773 1.00 85.25 201 LYS A C 1
ATOM 1590 O O . LYS A 1 201 ? -11.410 42.601 -1.578 1.00 85.25 201 LYS A O 1
ATOM 1595 N N . GLN A 1 202 ? -10.222 43.904 -2.979 1.00 88.31 202 GLN A N 1
ATOM 1596 C CA . GLN A 1 202 ? -10.786 43.367 -4.210 1.00 88.31 202 GLN A CA 1
ATOM 1597 C C . GLN A 1 202 ? -10.371 41.900 -4.368 1.00 88.31 202 GLN A C 1
ATOM 1599 O O . GLN A 1 202 ? -9.177 41.614 -4.315 1.00 88.31 202 GLN A O 1
ATOM 1604 N N . ALA A 1 203 ? -11.342 41.003 -4.561 1.00 90.12 203 ALA A N 1
ATOM 1605 C CA . ALA A 1 203 ? -11.057 39.601 -4.845 1.00 90.12 203 ALA A CA 1
ATOM 1606 C C . ALA A 1 203 ? -10.612 39.426 -6.309 1.00 90.12 203 ALA A C 1
ATOM 1608 O O . ALA A 1 203 ? -11.231 40.007 -7.207 1.00 90.12 203 ALA A O 1
ATOM 1609 N N . ILE A 1 204 ? -9.539 38.671 -6.556 1.00 93.44 204 ILE A N 1
ATOM 1610 C CA . ILE A 1 204 ? -8.972 38.482 -7.906 1.00 93.44 204 ILE A CA 1
ATOM 1611 C C . ILE A 1 204 ? -8.839 36.993 -8.202 1.00 93.44 204 ILE A C 1
ATOM 1613 O O . ILE A 1 204 ? -7.982 36.350 -7.617 1.00 93.44 204 ILE A O 1
ATOM 1617 N N . SER A 1 205 ? -9.644 36.450 -9.108 1.00 95.00 205 SER A N 1
ATOM 1618 C CA . SER A 1 205 ? -9.540 35.044 -9.514 1.00 95.00 205 SER A CA 1
ATOM 1619 C C . SER A 1 205 ? -8.742 34.880 -10.809 1.00 95.00 205 SER A C 1
ATOM 1621 O O . SER A 1 205 ? -8.616 35.830 -11.599 1.00 95.00 205 SER A O 1
ATOM 1623 N N . THR A 1 206 ? -8.125 33.718 -11.002 1.00 95.88 206 THR A N 1
ATOM 1624 C CA . THR A 1 206 ? -7.061 33.536 -11.997 1.00 95.88 206 THR A CA 1
ATOM 1625 C C . THR A 1 206 ? -7.174 32.249 -12.803 1.00 95.88 206 THR A C 1
ATOM 1627 O O . THR A 1 206 ? -6.151 31.675 -13.152 1.00 95.88 206 THR A O 1
ATOM 1630 N N . PHE A 1 207 ? -8.385 31.842 -13.198 1.00 96.12 207 PHE A N 1
ATOM 1631 C CA . PHE A 1 207 ? -8.584 30.605 -13.966 1.00 96.12 207 PHE A CA 1
ATOM 1632 C C . PHE A 1 207 ? -7.584 30.422 -15.133 1.00 96.12 207 PHE A C 1
ATOM 1634 O O . PHE A 1 207 ? -7.526 31.215 -16.082 1.00 96.12 207 PHE A O 1
ATOM 1641 N N . GLY A 1 208 ? -6.789 29.352 -15.060 1.00 94.62 208 GLY A N 1
ATOM 1642 C CA . GLY A 1 208 ? -5.781 28.962 -16.045 1.00 94.62 208 GLY A CA 1
ATOM 1643 C C . GLY A 1 208 ? -4.494 29.798 -16.018 1.00 94.62 208 GLY A C 1
ATOM 1644 O O . GLY A 1 208 ? -3.721 29.741 -16.982 1.00 94.62 208 GLY A O 1
ATOM 1645 N N . SER A 1 209 ? -4.263 30.599 -14.972 1.00 95.38 209 SER A N 1
ATOM 1646 C CA . SER A 1 209 ? -3.164 31.569 -14.850 1.00 95.38 209 SER A CA 1
ATOM 1647 C C . SER A 1 209 ? -2.565 31.601 -13.433 1.00 95.38 209 SER A C 1
ATOM 1649 O O . SER A 1 209 ? -3.235 31.269 -12.471 1.00 95.38 209 SER A O 1
ATOM 1651 N N . PRO A 1 210 ? -1.300 32.038 -13.253 1.00 96.75 210 PRO A N 1
ATOM 1652 C CA . PRO A 1 210 ? -0.708 32.150 -11.916 1.00 96.75 210 PRO A CA 1
ATOM 1653 C C . PRO A 1 210 ? -1.521 33.070 -10.993 1.00 96.75 210 PRO A C 1
ATOM 1655 O O . PRO A 1 210 ? -1.907 34.161 -11.425 1.00 96.75 210 PRO A O 1
ATOM 1658 N N . ASN A 1 211 ? -1.687 32.685 -9.718 1.00 96.88 211 ASN A N 1
ATOM 1659 C CA . ASN A 1 211 ? -2.556 33.438 -8.810 1.00 96.88 211 ASN A CA 1
ATOM 1660 C C . ASN A 1 211 ? -2.107 34.882 -8.612 1.00 96.88 211 ASN A C 1
ATOM 1662 O O . ASN A 1 211 ? -0.912 35.179 -8.485 1.00 96.88 211 ASN A O 1
ATOM 1666 N N . ILE A 1 212 ? -3.098 35.763 -8.484 1.00 95.06 212 ILE A N 1
ATOM 1667 C CA . ILE A 1 212 ? -2.929 37.165 -8.111 1.00 95.06 212 ILE A CA 1
ATOM 1668 C C . ILE A 1 212 ? -3.671 37.416 -6.796 1.00 95.06 212 ILE A C 1
ATOM 1670 O O . ILE A 1 212 ? -4.792 36.942 -6.594 1.00 95.06 212 ILE A O 1
ATOM 1674 N N . TRP A 1 213 ? -3.046 38.155 -5.879 1.00 93.69 213 TRP A N 1
ATOM 1675 C CA . TRP A 1 213 ? -3.680 38.555 -4.620 1.00 93.69 213 TRP A CA 1
ATOM 1676 C C . TRP A 1 213 ? -3.190 39.921 -4.146 1.00 93.69 213 TRP A C 1
ATOM 1678 O O . TRP A 1 213 ? -2.108 40.378 -4.514 1.00 93.69 213 TRP A O 1
ATOM 1688 N N . ILE A 1 214 ? -3.992 40.560 -3.294 1.00 90.88 214 ILE A N 1
ATOM 1689 C CA . ILE A 1 214 ? -3.653 41.830 -2.645 1.00 90.88 214 ILE A CA 1
ATOM 1690 C C . ILE A 1 214 ? -3.417 41.575 -1.155 1.00 90.88 214 ILE A C 1
ATOM 1692 O O . ILE A 1 214 ? -4.286 41.048 -0.449 1.00 90.88 214 ILE A O 1
ATOM 1696 N N . ASP A 1 215 ? -2.238 41.951 -0.664 1.00 87.62 215 ASP A N 1
ATOM 1697 C CA . ASP A 1 215 ? -1.890 41.799 0.749 1.00 87.62 215 ASP A CA 1
ATOM 1698 C C . ASP A 1 215 ? -2.482 42.910 1.645 1.00 87.62 215 ASP A C 1
ATOM 1700 O O . ASP A 1 215 ? -3.194 43.824 1.209 1.00 87.62 215 ASP A O 1
ATOM 1704 N N . SER A 1 216 ? -2.189 42.841 2.946 1.00 86.12 216 SER A N 1
ATOM 1705 C CA . SER A 1 216 ? -2.639 43.841 3.920 1.00 86.12 216 SER A CA 1
ATOM 1706 C C . SER A 1 216 ? -2.054 45.241 3.701 1.00 86.12 216 SER A C 1
ATOM 1708 O O . SER A 1 216 ? -2.616 46.212 4.210 1.00 86.12 216 SER A O 1
ATOM 1710 N N . GLU A 1 217 ? -0.945 45.351 2.967 1.00 89.25 217 GLU A N 1
ATOM 1711 C CA . GLU A 1 217 ? -0.270 46.607 2.620 1.00 89.25 217 GLU A CA 1
ATOM 1712 C C . GLU A 1 217 ? -0.765 47.194 1.283 1.00 89.25 217 GLU A C 1
ATOM 1714 O O . GLU A 1 217 ? -0.251 48.221 0.843 1.00 89.25 217 GLU A O 1
ATOM 1719 N N . GLU A 1 218 ? -1.799 46.597 0.676 1.00 87.38 218 GLU A N 1
ATOM 1720 C CA . GLU A 1 218 ? -2.348 46.969 -0.640 1.00 87.38 218 GLU A CA 1
ATOM 1721 C C . GLU A 1 218 ? -1.376 46.748 -1.803 1.00 87.38 218 GLU A C 1
ATOM 1723 O O . GLU A 1 218 ? -1.475 47.408 -2.842 1.00 87.38 218 GLU A O 1
ATOM 1728 N N . ILE A 1 219 ? -0.443 45.811 -1.645 1.00 90.56 219 ILE A N 1
ATOM 1729 C CA . ILE A 1 219 ? 0.470 45.410 -2.708 1.00 90.56 219 ILE A CA 1
ATOM 1730 C C . ILE A 1 219 ? -0.142 44.216 -3.439 1.00 90.56 219 ILE A C 1
ATOM 1732 O O . ILE A 1 219 ? -0.505 43.212 -2.827 1.00 90.56 219 ILE A O 1
ATOM 1736 N N . GLU A 1 220 ? -0.268 44.351 -4.758 1.00 93.56 220 GLU A N 1
ATOM 1737 C CA . GLU A 1 220 ? -0.629 43.251 -5.647 1.00 93.56 220 GLU A CA 1
ATOM 1738 C C . GLU A 1 220 ? 0.594 42.357 -5.870 1.00 93.56 220 GLU A C 1
ATOM 1740 O O . GLU A 1 220 ? 1.674 42.832 -6.239 1.00 93.56 220 GLU A O 1
ATOM 1745 N N . HIS A 1 221 ? 0.411 41.060 -5.655 1.00 94.19 221 HIS A N 1
ATOM 1746 C CA . HIS A 1 221 ? 1.406 40.024 -5.894 1.00 94.19 221 HIS A CA 1
ATOM 1747 C C . HIS A 1 221 ? 0.912 39.092 -6.992 1.00 94.19 221 HIS A C 1
ATOM 1749 O O . HIS A 1 221 ? -0.281 38.819 -7.094 1.00 94.19 221 HIS A O 1
ATOM 1755 N N . THR A 1 222 ? 1.842 38.569 -7.785 1.00 96.06 222 THR A N 1
ATOM 1756 C CA . THR A 1 222 ? 1.585 37.519 -8.774 1.00 96.06 222 THR A CA 1
ATOM 1757 C C . THR A 1 222 ? 2.497 36.345 -8.463 1.00 96.06 222 THR A C 1
ATOM 1759 O O . THR A 1 222 ? 3.700 36.543 -8.268 1.00 96.06 222 THR A O 1
ATOM 1762 N N . GLN A 1 223 ? 1.948 35.131 -8.438 1.00 95.94 223 GLN A N 1
ATOM 1763 C CA . GLN A 1 223 ? 2.742 33.918 -8.268 1.00 95.94 223 GLN A CA 1
ATOM 1764 C C . GLN A 1 223 ? 3.823 33.807 -9.347 1.00 95.94 223 GLN A C 1
ATOM 1766 O O . GLN A 1 223 ? 3.571 33.994 -10.541 1.00 95.94 223 GLN A O 1
ATOM 1771 N N . ASN A 1 224 ? 5.035 33.436 -8.934 1.00 95.00 224 ASN A N 1
ATOM 1772 C CA . ASN A 1 224 ? 6.155 33.252 -9.840 1.00 95.00 224 ASN A CA 1
ATOM 1773 C C . ASN A 1 224 ? 6.476 31.766 -10.060 1.00 95.00 224 ASN A C 1
ATOM 1775 O O . ASN A 1 224 ? 7.130 31.114 -9.247 1.00 95.00 224 ASN A O 1
ATOM 1779 N N . LEU A 1 225 ? 6.111 31.258 -11.239 1.00 93.31 225 LEU A N 1
ATOM 1780 C CA . LEU A 1 225 ? 6.377 29.873 -11.641 1.00 93.31 225 LEU A CA 1
ATOM 1781 C C . LEU A 1 225 ? 7.772 29.652 -12.250 1.00 93.31 225 LEU A C 1
ATOM 1783 O O . LEU A 1 225 ? 8.106 28.521 -12.587 1.00 93.31 225 LEU A O 1
ATOM 1787 N N . SER A 1 226 ? 8.609 30.686 -12.403 1.00 89.19 226 SER A N 1
ATOM 1788 C CA . SER A 1 226 ? 9.905 30.566 -13.105 1.00 89.19 226 SER A CA 1
ATOM 1789 C C . SER A 1 226 ? 10.863 29.553 -12.476 1.00 89.19 226 SER A C 1
ATOM 1791 O O . SER A 1 226 ? 11.596 28.895 -13.204 1.00 89.19 226 SER A O 1
ATOM 1793 N N . LYS A 1 227 ? 10.825 29.378 -11.147 1.00 86.25 227 LYS A N 1
ATOM 1794 C CA . LYS A 1 227 ? 11.642 28.372 -10.447 1.00 86.25 227 LYS A CA 1
ATOM 1795 C C . LYS A 1 227 ? 11.230 26.945 -10.801 1.00 86.25 227 LYS A C 1
ATOM 1797 O O . LYS A 1 227 ? 12.090 26.084 -10.949 1.00 86.25 227 LYS A O 1
ATOM 1802 N N . LEU A 1 228 ? 9.927 26.700 -10.945 1.00 86.94 228 LEU A N 1
ATOM 1803 C CA . LEU A 1 228 ? 9.422 25.417 -11.424 1.00 86.94 228 LEU A CA 1
ATOM 1804 C C . LEU A 1 228 ? 9.737 25.270 -12.922 1.00 86.94 228 LEU A C 1
ATOM 1806 O O . LEU A 1 228 ? 10.306 24.275 -13.355 1.00 86.94 228 LEU A O 1
ATOM 1810 N N . ARG A 1 229 ? 9.502 26.308 -13.720 1.00 87.88 229 ARG A N 1
ATOM 1811 C CA . ARG A 1 229 ? 9.685 26.274 -15.179 1.00 87.88 229 ARG A CA 1
ATOM 1812 C C . ARG A 1 229 ? 11.146 26.368 -15.649 1.00 87.88 229 ARG A C 1
ATOM 1814 O O . ARG A 1 229 ? 11.371 26.582 -16.837 1.00 87.88 229 ARG A O 1
ATOM 1821 N N . ASP A 1 230 ? 12.137 26.222 -14.767 1.00 75.06 230 ASP A N 1
ATOM 1822 C CA . ASP A 1 230 ? 13.553 26.287 -15.141 1.00 75.06 230 ASP A CA 1
ATOM 1823 C C . ASP A 1 230 ? 13.951 25.109 -16.053 1.00 75.06 230 ASP A C 1
ATOM 1825 O O . ASP A 1 230 ? 13.905 23.942 -15.650 1.00 75.06 230 ASP A O 1
ATOM 1829 N N . ILE A 1 231 ? 14.328 25.444 -17.293 1.00 59.59 231 ILE A N 1
ATOM 1830 C CA . ILE A 1 231 ? 14.614 24.525 -18.405 1.00 59.59 231 ILE A CA 1
ATOM 1831 C C . ILE A 1 231 ? 16.054 23.986 -18.335 1.00 59.59 231 ILE A C 1
ATOM 1833 O O . ILE A 1 231 ? 16.310 22.882 -18.815 1.00 59.59 231 ILE A O 1
ATOM 1837 N N . GLU A 1 232 ? 16.998 24.708 -17.711 1.00 52.00 232 GLU A N 1
ATOM 1838 C CA . GLU A 1 232 ? 18.426 24.330 -17.726 1.00 52.00 232 GLU A CA 1
ATOM 1839 C C . GLU A 1 232 ? 18.744 23.078 -16.885 1.00 52.00 232 GLU A C 1
ATOM 1841 O O . GLU A 1 232 ? 19.833 22.518 -17.005 1.00 52.00 232 GLU A O 1
ATOM 1846 N N . SER A 1 233 ? 17.794 22.587 -16.082 1.00 46.38 233 SER A N 1
ATOM 1847 C CA . SER A 1 233 ? 17.997 21.450 -15.172 1.00 46.38 233 SER A CA 1
ATOM 1848 C C . SER A 1 233 ? 17.403 20.107 -15.627 1.00 46.38 233 SER A C 1
ATOM 1850 O O . SER A 1 233 ? 17.591 19.120 -14.918 1.00 46.38 233 SER A O 1
ATOM 1852 N N . SER A 1 234 ? 16.716 20.003 -16.776 1.00 47.75 234 SER A N 1
ATOM 1853 C CA . SER A 1 234 ? 16.043 18.737 -17.132 1.00 47.75 234 SER A CA 1
ATOM 1854 C C . SER A 1 234 ? 15.899 18.437 -18.634 1.00 47.75 234 SER A C 1
ATOM 1856 O O . SER A 1 234 ? 14.787 18.374 -19.167 1.00 47.75 234 SER A O 1
ATOM 1858 N N . ILE A 1 235 ? 17.009 18.087 -19.306 1.00 53.72 235 ILE A N 1
ATOM 1859 C CA . ILE A 1 235 ? 16.926 17.050 -20.355 1.00 53.72 235 ILE A CA 1
ATOM 1860 C C . ILE A 1 235 ? 16.724 15.737 -19.606 1.00 53.72 235 ILE A C 1
ATOM 1862 O O . ILE A 1 235 ? 17.678 15.066 -19.228 1.00 53.72 235 ILE A O 1
ATOM 1866 N N . ASN A 1 236 ? 15.474 15.413 -19.302 1.00 61.28 236 ASN A N 1
ATOM 1867 C CA . ASN A 1 236 ? 15.171 14.143 -18.674 1.00 61.28 236 ASN A CA 1
ATOM 1868 C C . ASN A 1 236 ? 15.000 13.110 -19.775 1.00 61.28 236 ASN A C 1
ATOM 1870 O O . ASN A 1 236 ? 14.030 13.125 -20.531 1.00 61.28 236 ASN A O 1
ATOM 1874 N N . ILE A 1 237 ? 16.011 12.271 -19.896 1.00 76.50 237 ILE A N 1
ATOM 1875 C CA . ILE A 1 237 ? 16.073 11.213 -20.884 1.00 76.50 237 ILE A CA 1
ATOM 1876 C C . ILE A 1 237 ? 15.110 10.117 -20.415 1.00 76.50 237 ILE A C 1
ATOM 1878 O O . ILE A 1 237 ? 15.254 9.601 -19.310 1.00 76.50 237 ILE A O 1
ATOM 1882 N N . MET A 1 238 ? 14.096 9.786 -21.218 1.00 86.38 238 MET A N 1
ATOM 1883 C CA . MET A 1 238 ? 13.189 8.669 -20.910 1.00 86.38 238 MET A CA 1
ATOM 1884 C C . MET A 1 238 ? 13.695 7.369 -21.521 1.00 86.38 238 MET A C 1
ATOM 1886 O O . MET A 1 238 ? 13.523 6.296 -20.944 1.00 86.38 238 MET A O 1
ATOM 1890 N N . MET A 1 239 ? 14.330 7.473 -22.688 1.00 92.75 239 MET A N 1
ATOM 1891 C CA . MET A 1 239 ? 14.927 6.349 -23.390 1.00 92.75 239 MET A CA 1
ATOM 1892 C C . MET A 1 239 ? 16.345 6.671 -23.854 1.00 92.75 239 MET A C 1
ATOM 1894 O O . MET A 1 239 ? 16.626 7.780 -24.312 1.00 92.75 239 MET A O 1
ATOM 1898 N N . LEU A 1 240 ? 17.218 5.668 -23.798 1.00 93.88 240 LEU A N 1
ATOM 1899 C CA . LEU A 1 240 ? 18.559 5.702 -24.375 1.00 93.88 240 LEU A CA 1
ATOM 1900 C C . LEU A 1 240 ? 18.587 4.928 -25.689 1.00 93.88 240 LEU A C 1
ATOM 1902 O O . LEU A 1 240 ? 17.885 3.932 -25.849 1.00 93.88 240 LEU A O 1
ATOM 1906 N N . LEU A 1 241 ? 19.446 5.353 -26.613 1.00 95.25 241 LEU A N 1
ATOM 1907 C CA . LEU A 1 241 ? 19.806 4.531 -27.763 1.00 95.25 241 LEU A CA 1
ATOM 1908 C C . LEU A 1 241 ? 20.639 3.346 -27.260 1.00 95.25 241 LEU A C 1
ATOM 1910 O O . LEU A 1 241 ? 21.670 3.559 -26.637 1.00 95.25 241 LEU A O 1
ATOM 1914 N N . ASN A 1 242 ? 20.208 2.111 -27.506 1.00 95.50 242 ASN A N 1
ATOM 1915 C CA . ASN A 1 242 ? 20.913 0.926 -27.021 1.00 95.50 242 ASN A CA 1
ATOM 1916 C C . ASN A 1 242 ? 21.898 0.377 -28.051 1.00 95.50 242 ASN A C 1
ATOM 1918 O O . ASN A 1 242 ? 23.096 0.294 -27.791 1.00 95.50 242 ASN A O 1
ATOM 1922 N N . GLU A 1 243 ? 21.399 0.011 -29.227 1.00 94.31 243 GLU A N 1
ATOM 1923 C CA . GLU A 1 243 ? 22.200 -0.549 -30.311 1.00 94.31 243 GLU A CA 1
ATOM 1924 C C . GLU A 1 243 ? 21.586 -0.159 -31.661 1.00 94.31 243 GLU A C 1
ATOM 1926 O O . GLU A 1 243 ? 20.377 0.030 -31.776 1.00 94.31 243 GLU A O 1
ATOM 1931 N N . TYR A 1 244 ? 22.397 -0.005 -32.708 1.00 94.38 244 TYR A N 1
ATOM 1932 C CA . TYR A 1 244 ? 21.868 -0.014 -34.074 1.00 94.38 244 TYR A CA 1
ATOM 1933 C C . TYR A 1 244 ? 22.840 -0.640 -35.063 1.00 94.38 244 TYR A C 1
ATOM 1935 O O . TYR A 1 244 ? 24.068 -0.594 -34.907 1.00 94.38 244 TYR A O 1
ATOM 1943 N N . ASN A 1 245 ? 22.272 -1.178 -36.140 1.00 93.50 245 ASN A N 1
ATOM 1944 C CA . ASN A 1 245 ? 23.041 -1.877 -37.149 1.00 93.50 245 ASN A CA 1
ATOM 1945 C C . ASN A 1 245 ? 23.613 -0.954 -38.227 1.00 93.50 245 ASN A C 1
ATOM 1947 O O . ASN A 1 245 ? 22.891 -0.546 -39.141 1.00 93.50 245 ASN A O 1
ATOM 1951 N N . ALA A 1 246 ? 24.923 -0.693 -38.163 1.00 91.44 246 ALA A N 1
ATOM 1952 C CA . ALA A 1 246 ? 25.651 0.057 -39.186 1.00 91.44 246 ALA A CA 1
ATOM 1953 C C . ALA A 1 246 ? 26.218 -0.836 -40.319 1.00 91.44 246 ALA A C 1
ATOM 1955 O O . ALA A 1 246 ? 26.844 -0.330 -41.257 1.00 91.44 246 ALA A O 1
ATOM 1956 N N . VAL A 1 247 ? 26.002 -2.160 -40.272 1.00 90.50 247 VAL A N 1
ATOM 1957 C CA . VAL A 1 247 ? 26.566 -3.109 -41.243 1.00 90.50 247 VAL A CA 1
ATOM 1958 C C . VAL A 1 247 ? 25.911 -2.951 -42.619 1.00 90.50 247 VAL A C 1
ATOM 1960 O O . VAL A 1 247 ? 24.694 -3.038 -42.778 1.00 90.50 247 VAL A O 1
ATOM 1963 N N . SER A 1 248 ? 26.727 -2.776 -43.661 1.00 89.75 248 SER A N 1
ATOM 1964 C CA . SER A 1 248 ? 26.234 -2.728 -45.043 1.00 89.75 248 SER A CA 1
ATOM 1965 C C . SER A 1 248 ? 25.620 -4.062 -45.479 1.00 89.75 248 SER A C 1
ATOM 1967 O O . SER A 1 248 ? 26.120 -5.136 -45.146 1.00 89.75 248 SER A O 1
ATOM 1969 N N . ARG A 1 249 ? 24.584 -4.006 -46.327 1.00 89.19 249 ARG A N 1
ATOM 1970 C CA . ARG A 1 249 ? 23.840 -5.184 -46.824 1.00 89.19 249 ARG A CA 1
ATOM 1971 C C . ARG A 1 249 ? 24.700 -6.261 -47.499 1.00 89.19 249 ARG A C 1
ATOM 1973 O O . ARG A 1 249 ? 24.295 -7.414 -47.546 1.00 89.19 249 ARG A O 1
ATOM 1980 N N . ASP A 1 250 ? 25.862 -5.904 -48.038 1.00 90.62 250 ASP A N 1
ATOM 1981 C CA . ASP A 1 250 ? 26.809 -6.795 -48.722 1.00 90.62 250 ASP A CA 1
ATOM 1982 C C . ASP A 1 250 ? 28.011 -7.197 -47.846 1.00 90.62 250 ASP A C 1
ATOM 1984 O O . ASP A 1 250 ? 28.978 -7.798 -48.327 1.00 90.62 250 ASP A O 1
ATOM 1988 N N . ARG A 1 251 ? 27.972 -6.878 -46.548 1.00 89.19 251 ARG A N 1
ATOM 1989 C CA . ARG A 1 251 ? 29.052 -7.124 -45.590 1.00 89.19 251 ARG A CA 1
ATOM 1990 C C . ARG A 1 251 ? 28.602 -8.020 -44.444 1.00 89.19 251 ARG A C 1
ATOM 1992 O O . ARG A 1 251 ? 27.423 -8.120 -44.134 1.00 89.19 251 ARG A O 1
ATOM 1999 N N . TYR A 1 252 ? 29.574 -8.685 -43.828 1.00 88.75 252 TYR A N 1
ATOM 2000 C CA . TYR A 1 252 ? 29.393 -9.361 -42.546 1.00 88.75 252 TYR A CA 1
ATOM 2001 C C . TYR A 1 252 ? 29.813 -8.436 -41.409 1.00 88.75 252 TYR A C 1
ATOM 2003 O O . TYR A 1 252 ? 30.660 -7.557 -41.608 1.00 88.75 252 TYR A O 1
ATOM 2011 N N . LEU A 1 253 ? 29.282 -8.713 -40.222 1.00 87.94 253 LEU A N 1
ATOM 2012 C CA . LEU A 1 253 ? 29.771 -8.150 -38.973 1.00 87.94 253 LEU A CA 1
ATOM 2013 C C . LEU A 1 253 ? 31.285 -8.419 -38.815 1.00 87.94 253 LEU A C 1
ATOM 2015 O O . LEU A 1 253 ? 31.797 -9.476 -39.212 1.00 87.94 253 LEU A O 1
ATOM 2019 N N . LYS A 1 254 ? 32.013 -7.419 -38.314 1.00 83.19 254 LYS A N 1
ATOM 2020 C CA . LYS A 1 254 ? 33.479 -7.379 -38.234 1.00 83.19 254 LYS A CA 1
ATOM 2021 C C . LYS A 1 254 ? 34.058 -8.549 -37.429 1.00 83.19 254 LYS A C 1
ATOM 2023 O O . LYS A 1 254 ? 33.547 -8.920 -36.378 1.00 83.19 254 LYS A O 1
ATOM 2028 N N . SER A 1 255 ? 35.178 -9.088 -37.915 1.00 75.31 255 SER A N 1
ATOM 2029 C CA . SER A 1 255 ? 35.985 -10.130 -37.264 1.00 75.31 255 SER A CA 1
ATOM 2030 C C . SER A 1 255 ? 37.477 -9.873 -37.497 1.00 75.31 255 SER A C 1
ATOM 2032 O O . SER A 1 255 ? 37.873 -9.485 -38.601 1.00 75.31 255 SER A O 1
ATOM 2034 N N . TYR A 1 256 ? 38.298 -10.127 -36.472 1.00 61.34 256 TYR A N 1
ATOM 2035 C CA . TYR A 1 256 ? 39.759 -10.171 -36.560 1.00 61.34 256 TYR A CA 1
ATOM 2036 C C . TYR A 1 256 ? 40.278 -11.527 -36.057 1.00 61.34 256 TYR A C 1
ATOM 2038 O O . TYR A 1 256 ? 40.695 -11.643 -34.910 1.00 61.34 256 TYR A O 1
ATOM 2046 N N . GLY A 1 257 ? 40.297 -12.559 -36.908 1.00 58.72 257 GLY A N 1
ATOM 2047 C CA . GLY A 1 257 ? 40.900 -13.847 -36.543 1.00 58.72 257 GLY A CA 1
ATOM 2048 C C . GLY A 1 257 ? 40.270 -15.069 -37.209 1.00 58.72 257 GLY A C 1
ATOM 2049 O O . GLY A 1 257 ? 39.760 -14.991 -38.325 1.00 58.72 257 GLY A O 1
ATOM 2050 N N . ILE A 1 258 ? 40.378 -16.212 -36.522 1.00 51.09 258 ILE A N 1
ATOM 2051 C CA . ILE A 1 258 ? 39.757 -17.502 -36.883 1.00 51.09 258 ILE A CA 1
ATOM 2052 C C . ILE A 1 258 ? 38.301 -17.613 -36.401 1.00 51.09 258 ILE A C 1
ATOM 2054 O O . ILE A 1 258 ? 37.567 -18.437 -36.943 1.00 51.09 258 ILE A O 1
ATOM 2058 N N . ASP A 1 259 ? 37.884 -16.757 -35.465 1.00 56.56 259 ASP A N 1
ATOM 2059 C CA . ASP A 1 259 ? 36.505 -16.633 -34.991 1.00 56.56 259 ASP A CA 1
ATOM 2060 C C . ASP A 1 259 ? 35.765 -15.518 -35.751 1.00 56.56 259 ASP A C 1
ATOM 2062 O O . ASP A 1 259 ? 36.349 -14.520 -36.185 1.00 56.56 259 ASP A O 1
ATOM 2066 N N . TYR A 1 260 ? 34.465 -15.708 -35.984 1.00 69.19 260 TYR A N 1
ATOM 2067 C CA . TYR A 1 260 ? 33.644 -14.804 -36.791 1.00 69.19 260 TYR A CA 1
ATOM 2068 C C . TYR A 1 260 ? 32.777 -13.910 -35.902 1.00 69.19 260 TYR A C 1
ATOM 2070 O O . TYR A 1 260 ? 32.166 -14.410 -34.966 1.00 69.19 260 TYR A O 1
ATOM 2078 N N . GLY A 1 261 ? 32.655 -12.621 -36.239 1.00 77.44 261 GLY A N 1
ATOM 2079 C CA . GLY A 1 261 ? 31.646 -11.745 -35.648 1.00 77.44 261 GLY A CA 1
ATOM 2080 C C . GLY A 1 261 ? 30.259 -12.289 -35.975 1.00 77.44 261 GLY A C 1
ATOM 2081 O O . GLY A 1 261 ? 30.018 -12.749 -37.101 1.00 77.44 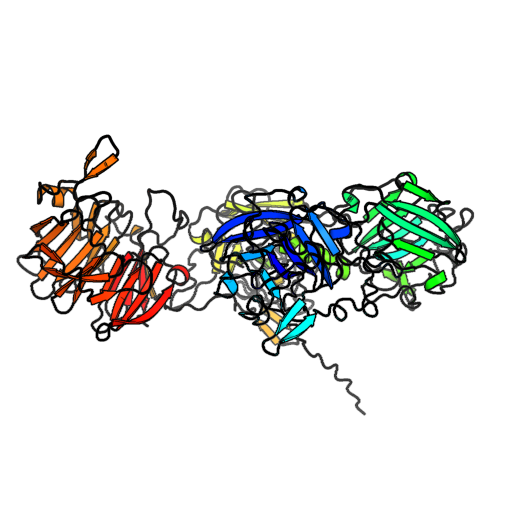261 GLY A O 1
ATOM 2082 N N . TYR A 1 262 ? 29.379 -12.286 -34.983 1.00 84.44 262 TYR A N 1
ATOM 2083 C CA . TYR A 1 262 ? 28.030 -12.820 -35.093 1.00 84.44 262 TYR A CA 1
ATOM 2084 C C . TYR A 1 262 ? 27.075 -12.052 -34.181 1.00 84.44 262 TYR A C 1
ATOM 2086 O O . TYR A 1 262 ? 27.491 -11.421 -33.209 1.00 84.44 262 TYR A O 1
ATOM 2094 N N . ASP A 1 263 ? 25.800 -12.128 -34.526 1.00 89.00 263 ASP A N 1
ATOM 2095 C CA . ASP A 1 263 ? 24.687 -11.643 -33.725 1.00 89.00 263 ASP A CA 1
ATOM 2096 C C . ASP A 1 263 ? 24.028 -12.817 -32.984 1.00 89.00 263 ASP A C 1
ATOM 2098 O O . ASP A 1 263 ? 23.929 -13.921 -33.531 1.00 89.00 263 ASP A O 1
ATOM 2102 N N . THR A 1 264 ? 23.598 -12.621 -31.738 1.00 88.94 264 THR A N 1
ATOM 2103 C CA . THR A 1 264 ? 23.003 -13.6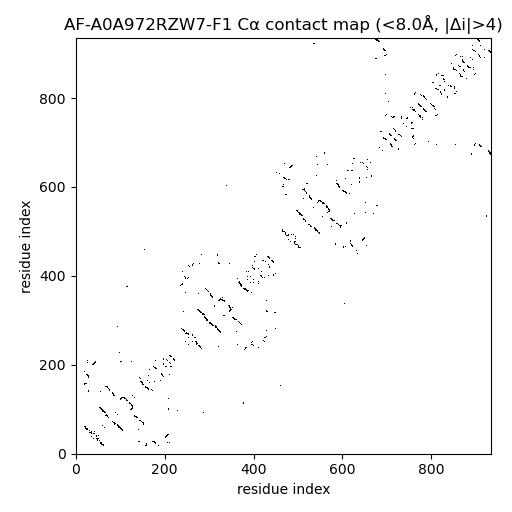96 -30.921 1.00 88.94 264 THR A CA 1
ATOM 2104 C C . THR A 1 264 ? 21.684 -14.239 -31.485 1.00 88.94 264 THR A C 1
ATOM 2106 O O . THR A 1 264 ? 21.381 -15.416 -31.277 1.00 88.94 264 THR A O 1
ATOM 2109 N N . LYS A 1 265 ? 20.926 -13.432 -32.238 1.00 91.50 265 LYS A N 1
ATOM 2110 C CA . LYS A 1 265 ? 19.668 -13.801 -32.900 1.00 91.50 265 LYS A CA 1
ATOM 2111 C C . LYS A 1 265 ? 19.894 -14.306 -34.321 1.00 91.50 265 LYS A C 1
ATOM 2113 O O . LYS A 1 265 ? 19.352 -15.344 -34.705 1.00 91.50 265 LYS A O 1
ATOM 2118 N N . PHE A 1 266 ? 20.659 -13.565 -35.121 1.00 90.62 266 PHE A N 1
ATOM 2119 C CA . PHE A 1 266 ? 20.807 -13.831 -36.557 1.00 90.62 266 PHE A CA 1
ATOM 2120 C C . PHE A 1 266 ? 21.991 -14.744 -36.891 1.00 90.62 266 PHE A C 1
ATOM 2122 O O . PHE A 1 266 ? 22.099 -15.240 -38.016 1.00 90.62 266 PHE A O 1
ATOM 2129 N N . GLY A 1 267 ? 22.901 -14.969 -35.943 1.00 88.44 267 GLY A N 1
ATOM 2130 C CA . GLY A 1 267 ? 24.180 -15.610 -36.208 1.00 88.44 267 GLY A CA 1
ATOM 2131 C C . GLY A 1 267 ? 25.028 -14.758 -37.154 1.00 88.44 267 GLY A C 1
ATOM 2132 O O . GLY A 1 267 ? 25.131 -13.542 -37.011 1.00 88.44 267 GLY A O 1
ATOM 2133 N N . ARG A 1 268 ? 25.663 -15.391 -38.145 1.00 89.00 268 ARG A N 1
ATOM 2134 C CA . ARG A 1 268 ? 26.500 -14.695 -39.131 1.00 89.00 268 ARG A CA 1
ATOM 2135 C C . ARG A 1 268 ? 25.799 -14.602 -40.482 1.00 89.00 268 ARG A C 1
ATOM 2137 O O . ARG A 1 268 ? 25.839 -15.541 -41.277 1.00 89.00 268 ARG A O 1
ATOM 2144 N N . VAL A 1 269 ? 25.240 -13.435 -40.779 1.00 90.38 269 VAL A N 1
ATOM 2145 C CA . VAL A 1 269 ? 24.520 -13.160 -42.032 1.00 90.38 269 VAL A CA 1
ATOM 2146 C C . VAL A 1 269 ? 24.990 -11.860 -42.684 1.00 90.38 269 VAL A C 1
ATOM 2148 O O . VAL A 1 269 ? 25.569 -10.991 -42.032 1.00 90.38 269 VAL A O 1
ATOM 2151 N N . TYR A 1 270 ? 24.765 -11.732 -43.993 1.00 90.69 270 TYR A N 1
ATOM 2152 C CA . TYR A 1 270 ? 25.002 -10.476 -44.705 1.00 90.69 270 TYR A CA 1
ATOM 2153 C C . TYR A 1 270 ? 24.064 -9.381 -44.192 1.00 90.69 270 TYR A C 1
ATOM 2155 O O . TYR A 1 270 ? 22.882 -9.636 -43.967 1.00 90.69 270 TYR A O 1
ATOM 2163 N N . GLY A 1 271 ? 24.598 -8.175 -43.994 1.00 89.88 271 GLY A N 1
ATOM 2164 C CA . GLY A 1 271 ? 23.849 -7.031 -43.484 1.00 89.88 271 GLY A CA 1
ATOM 2165 C C . GLY A 1 271 ? 23.377 -7.168 -42.040 1.00 89.88 271 GLY A C 1
ATOM 2166 O O . GLY A 1 271 ? 22.578 -6.346 -41.628 1.00 89.88 271 GLY A O 1
ATOM 2167 N N . ASN A 1 272 ? 23.818 -8.191 -41.297 1.00 91.44 272 ASN A N 1
ATOM 2168 C CA . ASN A 1 272 ? 23.484 -8.411 -39.884 1.00 91.44 272 ASN A CA 1
ATOM 2169 C C . ASN A 1 272 ? 21.978 -8.294 -39.550 1.00 91.44 272 ASN A C 1
ATOM 2171 O O . ASN A 1 272 ? 21.588 -7.612 -38.610 1.00 91.44 272 ASN A O 1
ATOM 2175 N N . GLY A 1 273 ? 21.121 -8.926 -40.360 1.00 90.69 273 GLY A N 1
ATOM 2176 C CA . GLY A 1 273 ? 19.673 -8.946 -40.112 1.00 90.69 273 GLY A CA 1
ATOM 2177 C C . GLY A 1 273 ? 18.886 -7.763 -40.686 1.00 90.69 273 GLY A C 1
ATOM 2178 O O . GLY A 1 273 ? 17.711 -7.632 -40.372 1.00 90.69 273 GLY A O 1
ATOM 2179 N N . GLY A 1 274 ? 19.483 -6.936 -41.554 1.00 93.25 274 GLY A N 1
ATOM 2180 C CA . GLY A 1 274 ? 18.780 -5.826 -42.215 1.00 93.25 274 GLY A CA 1
ATOM 2181 C C . GLY A 1 274 ? 18.941 -4.504 -41.469 1.00 93.25 274 GLY A C 1
ATOM 2182 O O . GLY A 1 274 ? 19.920 -4.323 -40.757 1.00 93.25 274 GLY A O 1
ATOM 2183 N N . ASN A 1 275 ? 18.027 -3.552 -41.650 1.00 95.19 275 ASN A N 1
ATOM 2184 C CA . ASN A 1 275 ? 18.081 -2.313 -40.871 1.00 95.19 275 ASN A CA 1
ATOM 2185 C C . ASN A 1 275 ? 17.347 -2.520 -39.545 1.00 95.19 275 ASN A C 1
ATOM 2187 O O . ASN A 1 275 ? 16.212 -3.003 -39.542 1.00 95.19 275 ASN A O 1
ATOM 2191 N N . TRP A 1 276 ? 17.971 -2.124 -38.438 1.00 96.12 276 TRP A N 1
ATOM 2192 C CA . TRP A 1 276 ? 17.337 -2.139 -37.124 1.00 96.12 276 TRP A CA 1
ATOM 2193 C C . TRP A 1 276 ? 18.043 -1.209 -36.133 1.00 96.12 276 TRP A C 1
ATOM 2195 O O . TRP A 1 276 ? 19.233 -0.903 -36.277 1.00 96.12 276 TRP A O 1
ATOM 2205 N N . ILE A 1 277 ? 17.273 -0.750 -35.149 1.00 97.38 277 ILE A N 1
ATOM 2206 C CA . ILE A 1 277 ? 17.688 0.133 -34.058 1.00 97.38 277 ILE A CA 1
ATOM 2207 C C . ILE A 1 277 ? 16.956 -0.248 -32.775 1.00 97.38 277 ILE A C 1
ATOM 2209 O O . ILE A 1 277 ? 15.795 -0.649 -32.828 1.00 97.38 277 ILE A O 1
ATOM 2213 N N . GLU A 1 278 ? 17.626 -0.093 -31.642 1.00 97.31 278 GLU A N 1
ATOM 2214 C CA . GLU A 1 278 ? 17.132 -0.465 -30.325 1.00 97.31 278 GLU A CA 1
ATOM 2215 C C . GLU A 1 278 ? 17.231 0.678 -29.336 1.00 97.31 278 GLU A C 1
ATOM 2217 O O . GLU A 1 278 ? 18.192 1.450 -29.334 1.00 97.31 278 GLU A O 1
ATOM 2222 N N . PHE A 1 279 ? 16.262 0.730 -28.437 1.00 97.31 279 PHE A N 1
ATOM 2223 C CA . PHE A 1 279 ? 16.164 1.721 -27.385 1.00 97.31 279 PHE A CA 1
ATOM 2224 C C . PHE A 1 279 ? 15.939 1.023 -26.052 1.00 97.31 279 PHE A C 1
ATOM 2226 O O . PHE A 1 279 ? 15.217 0.033 -25.995 1.00 97.31 279 PHE A O 1
ATOM 2233 N N . ILE A 1 280 ? 16.509 1.559 -24.977 1.00 96.31 280 ILE A N 1
ATOM 2234 C CA . ILE A 1 280 ? 16.202 1.117 -23.615 1.00 96.31 280 ILE A CA 1
ATOM 2235 C C . ILE A 1 280 ? 15.363 2.183 -22.936 1.00 96.31 280 ILE A C 1
ATOM 2237 O O . ILE A 1 280 ? 15.781 3.338 -22.855 1.00 96.31 280 ILE A O 1
ATOM 2241 N N . ALA A 1 281 ? 14.203 1.786 -22.418 1.00 94.00 281 ALA A N 1
ATOM 2242 C CA . ALA A 1 281 ? 13.455 2.598 -21.469 1.00 94.00 281 ALA A CA 1
ATOM 2243 C C . ALA A 1 281 ? 14.251 2.706 -20.161 1.00 94.00 281 ALA A C 1
ATOM 2245 O O . ALA A 1 281 ? 14.604 1.693 -19.568 1.00 94.00 281 ALA A O 1
ATOM 2246 N N . ILE A 1 282 ? 14.548 3.922 -19.709 1.00 90.56 282 ILE A N 1
ATOM 2247 C CA . ILE A 1 282 ? 15.187 4.184 -18.404 1.00 90.56 282 ILE A CA 1
ATOM 2248 C C . ILE A 1 282 ? 14.237 4.876 -17.422 1.00 90.56 282 ILE A C 1
ATOM 2250 O O . ILE A 1 282 ? 14.587 5.122 -16.269 1.00 90.56 282 ILE A O 1
ATOM 2254 N N . LYS A 1 283 ? 13.025 5.179 -17.893 1.00 85.50 283 LYS A N 1
ATOM 2255 C CA . LYS A 1 283 ? 11.881 5.574 -17.086 1.00 85.50 283 LYS A CA 1
ATOM 2256 C C . LYS A 1 283 ? 10.755 4.573 -17.231 1.00 85.50 283 LYS A C 1
ATOM 2258 O O . LYS A 1 283 ? 10.654 3.865 -18.228 1.00 85.50 283 LYS A O 1
ATOM 2263 N N . ASP A 1 284 ? 9.920 4.544 -16.206 1.00 84.25 284 ASP A N 1
ATOM 2264 C CA . ASP A 1 284 ? 8.755 3.679 -16.148 1.00 84.25 284 ASP A CA 1
ATOM 2265 C C . ASP A 1 284 ? 7.526 4.336 -16.791 1.00 84.25 284 ASP A C 1
ATOM 2267 O O . ASP A 1 284 ? 7.473 5.561 -16.895 1.00 84.25 284 ASP A O 1
ATOM 2271 N N . ASN A 1 285 ? 6.545 3.522 -17.187 1.00 81.94 285 ASN A N 1
ATOM 2272 C CA . ASN A 1 285 ? 5.262 3.944 -17.765 1.00 81.94 285 ASN A CA 1
ATOM 2273 C C . ASN A 1 285 ? 5.358 4.861 -19.005 1.00 81.94 285 ASN A C 1
ATOM 2275 O O . ASN A 1 285 ? 4.542 5.766 -19.192 1.00 81.94 285 ASN A O 1
ATOM 2279 N N . ILE A 1 286 ? 6.341 4.632 -19.880 1.00 87.00 286 ILE A N 1
ATOM 2280 C CA . ILE A 1 286 ? 6.500 5.409 -21.114 1.00 87.00 286 ILE A CA 1
ATOM 2281 C C . ILE A 1 286 ? 5.381 5.051 -22.103 1.00 87.00 286 ILE A C 1
ATOM 2283 O O . ILE A 1 286 ? 5.217 3.897 -22.481 1.00 87.00 286 ILE A O 1
ATOM 2287 N N . ASP A 1 287 ? 4.648 6.048 -22.581 1.00 87.38 287 ASP A N 1
ATOM 2288 C CA . ASP A 1 287 ? 3.688 5.936 -23.667 1.00 87.38 287 ASP A CA 1
ATOM 2289 C C . ASP A 1 287 ? 4.287 6.469 -24.976 1.00 87.38 287 ASP A C 1
ATOM 2291 O O . ASP A 1 287 ? 4.617 7.649 -25.108 1.00 87.38 287 ASP A O 1
ATOM 2295 N N . LEU A 1 288 ? 4.449 5.581 -25.956 1.00 91.12 288 LEU A N 1
ATOM 2296 C CA . LEU A 1 288 ? 4.956 5.920 -27.285 1.00 91.12 288 LEU A CA 1
ATOM 2297 C C . LEU A 1 288 ? 3.855 6.077 -28.328 1.00 91.12 288 LEU A C 1
ATOM 2299 O O . LEU A 1 288 ? 4.173 6.349 -29.482 1.00 91.12 288 LEU A O 1
ATOM 2303 N N . ARG A 1 289 ? 2.575 5.918 -27.993 1.00 90.44 289 ARG A N 1
ATOM 2304 C CA . ARG A 1 289 ? 1.505 5.966 -29.001 1.00 90.44 289 ARG A CA 1
ATOM 2305 C C . ARG A 1 289 ? 1.473 7.338 -29.671 1.00 90.44 289 ARG A C 1
ATOM 2307 O O . ARG A 1 289 ? 1.461 8.380 -29.020 1.00 90.44 289 ARG A O 1
ATOM 2314 N N . GLY A 1 290 ? 1.530 7.342 -31.001 1.00 89.12 290 GLY A N 1
ATOM 2315 C CA . GLY A 1 290 ? 1.608 8.564 -31.800 1.00 89.12 290 GLY A CA 1
ATOM 2316 C C . GLY A 1 290 ? 2.938 9.324 -31.713 1.00 89.12 290 GLY A C 1
ATOM 2317 O O . GLY A 1 290 ? 3.107 10.282 -32.470 1.00 89.12 290 GLY A O 1
ATOM 2318 N N . ALA A 1 291 ? 3.888 8.916 -30.860 1.00 90.88 291 ALA A N 1
ATOM 2319 C CA . ALA A 1 291 ? 5.230 9.493 -30.808 1.00 90.88 291 ALA A CA 1
ATOM 2320 C C . ALA A 1 291 ? 5.940 9.344 -32.162 1.00 90.88 291 ALA A C 1
ATOM 2322 O O . ALA A 1 291 ? 5.644 8.437 -32.940 1.00 90.88 291 ALA A O 1
ATOM 2323 N N . LYS A 1 292 ? 6.879 10.241 -32.462 1.00 93.06 292 LYS A N 1
ATOM 2324 C CA . LYS A 1 292 ? 7.598 10.282 -33.739 1.00 93.06 292 LYS A CA 1
ATOM 2325 C C . LYS A 1 292 ? 9.031 9.803 -33.579 1.00 93.06 292 LYS A C 1
ATOM 2327 O O . LYS A 1 292 ? 9.812 10.429 -32.863 1.00 93.06 292 LYS A O 1
ATOM 2332 N N . LEU A 1 293 ? 9.389 8.755 -34.315 1.00 95.94 293 LEU A N 1
ATOM 2333 C CA . LEU A 1 293 ? 10.768 8.330 -34.538 1.00 95.94 293 LEU A CA 1
ATOM 2334 C C . LEU A 1 293 ? 11.366 9.133 -35.696 1.00 95.94 293 LEU A C 1
ATOM 2336 O O . LEU A 1 293 ? 10.826 9.126 -36.802 1.00 95.94 293 LEU A O 1
ATOM 2340 N N . ARG A 1 294 ? 12.507 9.784 -35.459 1.00 94.38 294 ARG A N 1
ATOM 2341 C CA . ARG A 1 294 ? 13.243 10.572 -36.456 1.00 94.38 294 ARG A CA 1
ATOM 2342 C C . ARG A 1 294 ? 14.653 10.036 -36.629 1.00 94.38 294 ARG A C 1
ATOM 2344 O O . ARG A 1 294 ? 15.368 9.850 -35.649 1.00 94.38 294 ARG A O 1
ATOM 2351 N N . ILE A 1 295 ? 15.076 9.859 -37.878 1.00 94.94 295 ILE A N 1
ATOM 2352 C CA . ILE A 1 295 ? 16.450 9.497 -38.241 1.00 94.94 295 ILE A CA 1
ATOM 2353 C C . ILE A 1 295 ? 16.991 10.537 -39.213 1.00 94.94 295 ILE A C 1
ATOM 2355 O O . ILE A 1 295 ? 16.368 10.854 -40.227 1.00 94.94 295 ILE A O 1
ATOM 2359 N N . THR A 1 296 ? 18.177 11.053 -38.911 1.00 92.56 296 THR A N 1
ATOM 2360 C CA . THR A 1 296 ? 18.844 12.114 -39.668 1.00 92.56 296 THR A CA 1
ATOM 2361 C C . THR A 1 296 ? 20.285 11.705 -39.971 1.00 92.56 296 THR A C 1
ATOM 2363 O O . THR A 1 296 ? 20.965 11.115 -39.133 1.00 92.56 296 THR A O 1
ATOM 2366 N N . ILE A 1 297 ? 20.773 12.049 -41.164 1.00 87.31 297 ILE A N 1
ATOM 2367 C CA . ILE A 1 297 ? 22.188 11.931 -41.555 1.00 87.31 297 ILE A CA 1
ATOM 2368 C C . ILE A 1 297 ? 22.639 13.300 -42.057 1.00 87.31 297 ILE A C 1
ATOM 2370 O O . ILE A 1 297 ? 21.880 13.968 -42.751 1.00 87.31 297 ILE A O 1
ATOM 2374 N N . CYS A 1 298 ? 23.848 13.746 -41.696 1.00 75.88 298 CYS A N 1
ATOM 2375 C CA . CYS A 1 298 ? 24.409 15.050 -42.094 1.00 75.88 298 CYS A CA 1
ATOM 2376 C C . CYS A 1 298 ? 23.448 16.251 -41.908 1.00 75.88 298 CYS A C 1
ATOM 2378 O O . CYS A 1 298 ? 23.416 17.165 -42.732 1.00 75.88 298 CYS A O 1
ATOM 2380 N N . ASN A 1 299 ? 22.648 16.239 -40.832 1.00 77.94 299 ASN A N 1
ATOM 2381 C CA . ASN A 1 299 ? 21.577 17.209 -40.536 1.00 77.94 299 ASN A CA 1
ATOM 2382 C C . ASN A 1 299 ? 20.448 17.280 -41.591 1.00 77.94 299 ASN A C 1
ATOM 2384 O O . ASN A 1 299 ? 19.717 18.265 -41.657 1.00 77.94 299 ASN A O 1
ATOM 2388 N N . CYS A 1 300 ? 20.295 16.242 -42.413 1.00 85.31 300 CYS A N 1
ATOM 2389 C CA . CYS A 1 300 ? 19.201 16.060 -43.362 1.00 85.31 300 CYS A CA 1
ATOM 2390 C C . CYS A 1 300 ? 18.295 14.917 -42.883 1.00 85.31 300 CYS A C 1
ATOM 2392 O O . CYS A 1 300 ? 18.785 13.819 -42.605 1.00 85.31 300 CYS A O 1
ATOM 2394 N N . MET A 1 301 ? 16.985 15.167 -42.792 1.00 90.00 301 MET A N 1
ATOM 2395 C CA . MET A 1 301 ? 16.009 14.137 -42.421 1.00 90.00 301 MET A CA 1
ATOM 2396 C C . MET A 1 301 ? 16.091 12.971 -43.414 1.00 90.00 301 MET A C 1
ATOM 2398 O O . MET A 1 301 ? 16.018 13.185 -44.628 1.00 90.00 301 MET A O 1
ATOM 2402 N N . LEU A 1 302 ? 16.251 11.752 -42.900 1.00 93.56 302 LEU A N 1
ATOM 2403 C CA . LEU A 1 302 ? 16.306 10.510 -43.675 1.00 93.56 302 LEU A CA 1
ATOM 2404 C C . LEU A 1 302 ? 15.008 9.714 -43.549 1.00 93.56 302 LEU A C 1
ATOM 2406 O O . LEU A 1 302 ? 14.569 9.115 -44.530 1.00 93.56 302 LEU A O 1
ATOM 2410 N N . PHE A 1 303 ? 14.419 9.703 -42.353 1.00 95.69 303 PHE A N 1
ATOM 2411 C CA . PHE A 1 303 ? 13.222 8.939 -42.034 1.00 95.69 303 PHE A CA 1
ATOM 2412 C C . PHE A 1 303 ? 12.454 9.591 -40.879 1.00 95.69 303 PHE A C 1
ATOM 2414 O O . PHE A 1 303 ? 13.063 9.989 -39.887 1.00 95.69 303 PHE A O 1
ATOM 2421 N N . GLU A 1 304 ? 11.132 9.677 -41.008 1.00 95.44 304 GLU A N 1
ATOM 2422 C CA . GLU A 1 304 ? 10.213 10.062 -39.933 1.00 95.44 304 GLU A CA 1
ATOM 2423 C C . GLU A 1 304 ? 8.982 9.153 -39.981 1.00 95.44 304 GLU A C 1
ATOM 2425 O O . GLU A 1 304 ? 8.394 8.955 -41.049 1.00 95.44 304 GLU A O 1
ATOM 2430 N N . ALA A 1 305 ? 8.594 8.602 -38.833 1.00 96.56 305 ALA A N 1
ATOM 2431 C CA . ALA A 1 305 ? 7.381 7.804 -38.704 1.00 96.56 305 ALA A CA 1
ATOM 2432 C C . ALA A 1 305 ? 6.772 7.921 -37.310 1.00 96.56 305 ALA A C 1
ATOM 2434 O O . ALA A 1 305 ? 7.489 8.146 -36.332 1.00 96.56 305 ALA A O 1
ATOM 2435 N N . LYS A 1 306 ? 5.456 7.730 -37.224 1.00 95.50 306 LYS A N 1
ATOM 2436 C CA . LYS A 1 306 ? 4.727 7.651 -35.961 1.00 95.50 306 LYS A CA 1
ATOM 2437 C C . LYS A 1 306 ? 4.588 6.211 -35.489 1.00 95.50 306 LYS A C 1
ATOM 2439 O O . LYS A 1 306 ? 4.316 5.305 -36.279 1.00 95.50 306 LYS A O 1
ATOM 2444 N N . PHE A 1 307 ? 4.729 6.024 -34.186 1.00 95.19 307 PHE A N 1
ATOM 2445 C CA . PHE A 1 307 ? 4.368 4.786 -33.512 1.00 95.19 307 PHE A CA 1
ATOM 2446 C C . PHE A 1 307 ? 2.840 4.593 -33.526 1.00 95.19 307 PHE A C 1
ATOM 2448 O O . PHE A 1 307 ? 2.099 5.572 -33.375 1.00 95.19 307 PHE A O 1
ATOM 2455 N N . PRO A 1 308 ? 2.354 3.353 -33.708 1.00 93.88 308 PRO A N 1
ATOM 2456 C CA . PRO A 1 308 ? 0.926 3.070 -33.784 1.00 93.88 308 PRO A CA 1
ATOM 2457 C C . PRO A 1 308 ? 0.228 3.232 -32.425 1.00 93.88 308 PRO A C 1
ATOM 2459 O O . PRO A 1 308 ? 0.847 3.129 -31.367 1.00 93.88 308 PRO A O 1
ATOM 2462 N N . ASP A 1 309 ? -1.085 3.454 -32.458 1.00 90.06 309 ASP A N 1
ATOM 2463 C CA . ASP A 1 309 ? -1.941 3.466 -31.267 1.00 90.06 309 ASP A CA 1
ATOM 2464 C C . ASP A 1 309 ? -2.291 2.025 -30.859 1.00 90.06 309 ASP A C 1
ATOM 2466 O O . ASP A 1 309 ? -3.319 1.475 -31.255 1.00 90.06 309 ASP A O 1
ATOM 2470 N N . ILE A 1 310 ? -1.371 1.377 -30.137 1.00 90.62 310 ILE A N 1
ATOM 2471 C CA . ILE A 1 310 ? -1.531 0.019 -29.598 1.00 90.62 310 ILE A CA 1
ATOM 2472 C C . ILE A 1 310 ? -1.197 -0.013 -28.107 1.00 90.62 310 ILE A C 1
ATOM 2474 O O . ILE A 1 310 ? -0.287 0.674 -27.647 1.00 90.62 310 ILE A O 1
ATOM 2478 N N . GLU A 1 311 ? -1.904 -0.859 -27.359 1.00 86.94 311 GLU A N 1
ATOM 2479 C CA . GLU A 1 311 ? -1.793 -0.962 -25.896 1.00 86.94 311 GLU A CA 1
ATOM 2480 C C . GLU A 1 311 ? -0.377 -1.321 -25.417 1.00 86.94 311 GLU A C 1
ATOM 2482 O O . GLU A 1 311 ? 0.109 -0.750 -24.448 1.00 86.94 311 GLU A O 1
ATOM 2487 N N . ALA A 1 312 ? 0.351 -2.178 -26.140 1.00 88.88 312 ALA A N 1
ATOM 2488 C CA . ALA A 1 312 ? 1.729 -2.530 -25.778 1.00 88.88 312 ALA A CA 1
ATOM 2489 C C . ALA A 1 312 ? 2.683 -1.315 -25.731 1.00 88.88 312 ALA A C 1
ATOM 2491 O O . ALA A 1 312 ? 3.729 -1.374 -25.090 1.00 88.88 312 ALA A O 1
ATOM 2492 N N . LEU A 1 313 ? 2.324 -0.205 -26.391 1.00 91.75 313 LEU A N 1
ATOM 2493 C CA . LEU A 1 313 ? 3.087 1.042 -26.388 1.00 91.75 313 LEU A CA 1
ATOM 2494 C C . LEU A 1 313 ? 2.544 2.090 -25.415 1.00 91.75 313 LEU A C 1
ATOM 2496 O O . LEU A 1 313 ? 3.162 3.141 -25.311 1.00 91.75 313 LEU A O 1
ATOM 2500 N N . SER A 1 314 ? 1.431 1.848 -24.712 1.00 87.00 314 SER A N 1
ATOM 2501 C CA . SER A 1 314 ? 0.861 2.828 -23.774 1.00 87.00 314 SER A CA 1
ATOM 2502 C C . SER A 1 314 ? 1.557 2.860 -22.415 1.00 87.00 314 SER A C 1
ATOM 2504 O O . SER A 1 314 ? 1.334 3.788 -21.636 1.00 87.00 314 SER A O 1
ATOM 2506 N N . ASN A 1 315 ? 2.335 1.816 -22.109 1.00 84.62 315 ASN A N 1
ATOM 2507 C CA . ASN A 1 315 ? 2.908 1.568 -20.789 1.00 84.62 315 ASN A CA 1
ATOM 2508 C C . ASN A 1 315 ? 4.229 0.778 -20.866 1.00 84.62 315 ASN A C 1
ATOM 2510 O O . ASN A 1 315 ? 4.375 -0.298 -20.283 1.00 84.62 315 ASN A O 1
ATOM 2514 N N . ILE A 1 316 ? 5.195 1.289 -21.624 1.00 91.19 316 ILE A N 1
ATOM 2515 C CA . ILE A 1 316 ? 6.531 0.705 -21.721 1.00 91.19 316 ILE A CA 1
ATOM 2516 C C . ILE A 1 316 ? 7.265 0.921 -20.396 1.00 91.19 316 ILE A C 1
ATOM 2518 O O . ILE A 1 316 ? 7.526 2.045 -19.963 1.00 91.19 316 ILE A O 1
ATOM 2522 N N . ARG A 1 317 ? 7.599 -0.189 -19.752 1.00 90.81 317 ARG A N 1
ATOM 2523 C CA . ARG A 1 317 ? 8.243 -0.258 -18.446 1.00 90.81 317 ARG A CA 1
ATOM 2524 C C . ARG A 1 317 ? 9.754 -0.047 -18.530 1.00 90.81 317 ARG A C 1
ATOM 2526 O O . ARG A 1 317 ? 10.394 -0.408 -19.522 1.00 90.81 317 ARG A O 1
ATOM 2533 N N . SER A 1 318 ? 10.331 0.498 -17.466 1.00 91.62 318 SER A N 1
ATOM 2534 C CA . SER A 1 318 ? 11.773 0.733 -17.353 1.00 91.62 318 SER A CA 1
ATOM 2535 C C . SER A 1 318 ? 12.579 -0.567 -17.499 1.00 91.62 318 SER A C 1
ATOM 2537 O O . SER A 1 318 ? 12.229 -1.610 -16.960 1.00 91.62 318 SER A O 1
ATOM 2539 N N . GLY A 1 319 ? 13.672 -0.527 -18.259 1.00 92.31 319 GLY A N 1
ATOM 2540 C CA . GLY A 1 319 ? 14.497 -1.686 -18.609 1.00 92.31 319 GLY A CA 1
ATOM 2541 C C . GLY A 1 319 ? 13.983 -2.528 -19.785 1.00 92.31 319 GLY A C 1
ATOM 2542 O O . GLY A 1 319 ? 14.581 -3.568 -20.083 1.00 92.31 319 GLY A O 1
ATOM 2543 N N . THR A 1 320 ? 12.907 -2.093 -20.450 1.00 95.06 320 THR A N 1
ATOM 2544 C CA . THR A 1 320 ? 12.425 -2.681 -21.712 1.00 95.06 320 THR A CA 1
ATOM 2545 C C . THR A 1 320 ? 13.344 -2.304 -22.868 1.00 95.06 320 THR A C 1
ATOM 2547 O O . THR A 1 320 ? 13.704 -1.132 -23.008 1.00 95.06 320 THR A O 1
ATOM 2550 N N . ILE A 1 321 ? 13.675 -3.280 -23.717 1.00 96.06 321 ILE A N 1
ATOM 2551 C CA . ILE A 1 321 ? 14.333 -3.051 -25.006 1.00 96.06 321 ILE A CA 1
ATOM 2552 C C . ILE A 1 321 ? 13.254 -2.951 -26.084 1.00 96.06 321 ILE A C 1
ATOM 2554 O O . ILE A 1 321 ? 12.547 -3.918 -26.364 1.00 96.06 321 ILE A O 1
ATOM 2558 N N . LEU A 1 322 ? 13.136 -1.773 -26.691 1.00 97.00 322 LEU A N 1
ATOM 2559 C CA . LEU A 1 322 ? 12.293 -1.534 -27.856 1.00 97.00 322 LEU A CA 1
ATOM 2560 C C . LEU A 1 322 ? 13.148 -1.569 -29.121 1.00 97.00 322 LEU A C 1
ATOM 2562 O O . LEU A 1 322 ? 13.993 -0.698 -29.317 1.00 97.00 322 LEU A O 1
ATOM 2566 N N . THR A 1 323 ? 12.869 -2.510 -30.011 1.00 96.88 323 THR A N 1
ATOM 2567 C CA . THR A 1 323 ? 13.528 -2.647 -31.309 1.00 96.88 323 THR A CA 1
ATOM 2568 C C . THR A 1 323 ? 12.594 -2.197 -32.430 1.00 96.88 323 THR A C 1
ATOM 2570 O O . THR A 1 323 ? 11.429 -2.584 -32.481 1.00 96.88 323 THR A O 1
ATOM 2573 N N . VAL A 1 324 ? 13.100 -1.398 -33.369 1.00 97.56 324 VAL A N 1
ATOM 2574 C CA . VAL A 1 324 ? 12.430 -1.106 -34.646 1.00 97.56 324 VAL A CA 1
ATOM 2575 C C . VAL A 1 324 ? 13.256 -1.728 -35.761 1.00 97.56 324 VAL A C 1
ATOM 2577 O O . VAL A 1 324 ? 14.448 -1.438 -35.883 1.00 97.56 324 VAL A O 1
ATOM 2580 N N . SER A 1 325 ? 12.645 -2.583 -36.582 1.00 96.19 325 SER A N 1
ATOM 2581 C CA . SER A 1 325 ? 13.354 -3.333 -37.626 1.00 96.19 325 SER A CA 1
ATOM 2582 C C . SER A 1 325 ? 12.582 -3.414 -38.942 1.00 96.19 325 SER A C 1
ATOM 2584 O O . SER A 1 325 ? 11.357 -3.344 -38.976 1.00 96.19 325 SER A O 1
ATOM 2586 N N . ASP A 1 326 ? 13.295 -3.577 -40.061 1.00 94.94 326 ASP A N 1
ATOM 2587 C CA . ASP A 1 326 ? 12.661 -3.795 -41.373 1.00 94.94 326 ASP A CA 1
ATOM 2588 C C . ASP A 1 326 ? 12.468 -5.275 -41.732 1.00 94.94 326 ASP A C 1
ATOM 2590 O O . ASP A 1 326 ? 11.766 -5.597 -42.691 1.00 94.94 326 ASP A O 1
ATOM 2594 N N . SER A 1 327 ? 13.081 -6.177 -40.965 1.00 89.88 327 SER A N 1
ATOM 2595 C CA . SER A 1 327 ? 13.228 -7.588 -41.337 1.00 89.88 327 SER A CA 1
ATOM 2596 C C . SER A 1 327 ? 12.673 -8.575 -40.305 1.00 89.88 327 SER A C 1
ATOM 2598 O O . SER A 1 327 ? 12.557 -9.761 -40.617 1.00 89.88 327 SER A O 1
ATOM 2600 N N . VAL A 1 328 ? 12.306 -8.120 -39.100 1.00 93.62 328 VAL A N 1
ATOM 2601 C CA . VAL A 1 328 ? 11.732 -8.968 -38.041 1.00 93.62 328 VAL A CA 1
ATOM 2602 C C . VAL A 1 328 ? 10.279 -8.571 -37.798 1.00 93.62 328 VAL A C 1
ATOM 2604 O O . VAL A 1 328 ? 9.956 -7.386 -37.758 1.00 93.62 328 VAL A O 1
ATOM 2607 N N . ALA A 1 329 ? 9.394 -9.564 -37.694 1.00 94.44 329 ALA A N 1
ATOM 2608 C CA . ALA A 1 329 ? 7.964 -9.347 -37.484 1.00 94.44 329 ALA A CA 1
ATOM 2609 C C . ALA A 1 329 ? 7.685 -8.697 -36.124 1.00 94.44 329 ALA A C 1
ATOM 2611 O O . ALA A 1 329 ? 8.406 -8.955 -35.161 1.00 94.44 329 ALA A O 1
ATOM 2612 N N . THR A 1 330 ? 6.631 -7.886 -36.061 1.00 94.81 330 THR A N 1
ATOM 2613 C CA . THR A 1 330 ? 6.192 -7.238 -34.824 1.00 94.81 330 THR A CA 1
ATOM 2614 C C . THR A 1 330 ? 5.903 -8.259 -33.732 1.00 94.81 330 THR A C 1
ATOM 2616 O O . THR A 1 330 ? 5.246 -9.273 -33.976 1.00 94.81 330 THR A O 1
ATOM 2619 N N . ASP A 1 331 ? 6.415 -7.970 -32.543 1.00 91.31 331 ASP A N 1
ATOM 2620 C CA . ASP A 1 331 ? 6.286 -8.765 -31.337 1.00 91.31 331 ASP A CA 1
ATOM 2621 C C . ASP A 1 331 ? 5.523 -7.963 -30.281 1.00 91.31 331 ASP A C 1
ATOM 2623 O O . ASP A 1 331 ? 5.970 -6.899 -29.853 1.00 91.31 331 ASP A O 1
ATOM 2627 N N . LEU A 1 332 ? 4.351 -8.476 -29.909 1.00 84.62 332 LEU A N 1
ATOM 2628 C CA . LEU A 1 332 ? 3.462 -7.893 -28.907 1.00 84.62 332 LEU A CA 1
ATOM 2629 C C . LEU A 1 332 ? 3.293 -8.822 -27.693 1.00 84.62 332 LEU A C 1
ATOM 2631 O O . LEU A 1 332 ? 2.344 -8.630 -26.937 1.00 84.62 332 LEU A O 1
ATOM 2635 N N . SER A 1 333 ? 4.162 -9.830 -27.494 1.00 88.31 333 SER A N 1
ATOM 2636 C CA . SER A 1 333 ? 4.113 -10.689 -26.292 1.00 88.31 333 SER A CA 1
ATOM 2637 C C . SER A 1 333 ? 4.606 -10.015 -25.008 1.00 88.31 333 SER A C 1
ATOM 2639 O O . SER A 1 333 ? 4.635 -10.655 -23.958 1.00 88.31 333 SER A O 1
ATOM 2641 N N . TYR A 1 334 ? 4.933 -8.726 -25.094 1.00 89.00 334 TYR A N 1
ATOM 2642 C CA . TYR A 1 334 ? 5.419 -7.873 -24.022 1.00 89.00 334 TYR A CA 1
ATOM 2643 C C . TYR A 1 334 ? 4.668 -8.070 -22.694 1.00 89.00 334 TYR A C 1
ATOM 2645 O O . TYR A 1 334 ? 3.476 -7.774 -22.580 1.00 89.00 334 TYR A O 1
ATOM 2653 N N . ASN A 1 335 ? 5.381 -8.566 -21.680 1.00 86.25 335 ASN A N 1
ATOM 2654 C CA . ASN A 1 335 ? 4.842 -8.852 -20.351 1.00 86.25 335 ASN A CA 1
ATOM 2655 C C . ASN A 1 335 ? 5.956 -8.797 -19.285 1.00 86.25 335 ASN A C 1
ATOM 2657 O O . ASN A 1 335 ? 6.384 -9.835 -18.770 1.00 86.25 335 ASN A O 1
ATOM 2661 N N . PRO A 1 336 ? 6.452 -7.596 -18.948 1.00 85.69 336 PRO A N 1
ATOM 2662 C CA . PRO A 1 336 ? 7.584 -7.423 -18.036 1.00 85.69 336 PRO A CA 1
ATOM 2663 C C . PRO A 1 336 ? 7.247 -7.782 -16.580 1.00 85.69 336 PRO A C 1
ATOM 2665 O O . PRO A 1 336 ? 8.132 -8.167 -15.821 1.00 85.69 336 PRO A O 1
ATOM 2668 N N . SER A 1 337 ? 5.971 -7.693 -16.190 1.00 76.88 337 SER A N 1
ATOM 2669 C CA . SER A 1 337 ? 5.503 -7.935 -14.818 1.00 76.88 337 SER A CA 1
ATOM 2670 C C . SER A 1 337 ? 5.264 -9.420 -14.506 1.00 76.88 337 SER A C 1
ATOM 2672 O O . SER A 1 337 ? 4.880 -9.764 -13.385 1.00 76.88 337 SER A O 1
ATOM 2674 N N . SER A 1 338 ? 5.465 -10.318 -15.478 1.00 77.62 338 SER A N 1
ATOM 2675 C CA . SER A 1 338 ? 5.395 -11.763 -15.251 1.00 77.62 338 SER A CA 1
ATOM 2676 C C . SER A 1 338 ? 6.520 -12.203 -14.320 1.00 77.62 338 SER A C 1
ATOM 2678 O O . SER A 1 338 ? 7.694 -12.015 -14.614 1.00 77.62 338 SER A O 1
ATOM 2680 N N . SER A 1 339 ? 6.181 -12.864 -13.215 1.00 69.06 339 SER A N 1
ATOM 2681 C CA . SER A 1 339 ? 7.172 -13.384 -12.267 1.00 69.06 339 SER A CA 1
ATOM 2682 C C . SER A 1 339 ? 7.982 -14.570 -12.807 1.00 69.06 339 SER A C 1
ATOM 2684 O O . SER A 1 339 ? 8.876 -15.046 -12.120 1.00 69.06 339 SER A O 1
ATOM 2686 N N . CYS A 1 340 ? 7.635 -15.091 -13.989 1.00 70.44 340 CYS A N 1
ATOM 2687 C CA . CYS A 1 340 ? 8.134 -16.375 -14.481 1.00 70.44 340 CYS A CA 1
ATOM 2688 C C . CYS A 1 340 ? 8.559 -16.403 -15.947 1.00 70.44 340 CYS A C 1
ATOM 2690 O O . CYS A 1 340 ? 9.496 -17.109 -16.306 1.00 70.44 340 CYS A O 1
ATOM 2692 N N . GLU A 1 341 ? 7.889 -15.628 -16.790 1.00 75.25 341 GLU A N 1
ATOM 2693 C CA . GLU A 1 341 ? 8.206 -15.484 -18.212 1.00 75.25 341 GLU A CA 1
ATOM 2694 C C . GLU A 1 341 ? 8.183 -13.993 -18.546 1.00 75.25 341 GLU A C 1
ATOM 2696 O O . GLU A 1 341 ? 7.380 -13.537 -19.355 1.00 75.25 341 GLU A O 1
ATOM 2701 N N . ALA A 1 342 ? 8.989 -13.213 -17.820 1.00 83.19 342 ALA A N 1
ATOM 2702 C CA . ALA A 1 342 ? 9.068 -11.776 -18.026 1.00 83.19 342 ALA A CA 1
ATOM 2703 C C . ALA A 1 342 ? 9.602 -11.482 -19.431 1.00 83.19 342 ALA A C 1
ATOM 2705 O O . ALA A 1 342 ? 10.778 -11.728 -19.718 1.00 83.19 342 ALA A O 1
ATOM 2706 N N . ASP A 1 343 ? 8.747 -10.944 -20.296 1.00 89.06 343 ASP A N 1
ATOM 2707 C CA . ASP A 1 343 ? 9.151 -10.480 -21.617 1.00 89.06 343 ASP A CA 1
ATOM 2708 C C . ASP A 1 343 ? 9.418 -8.976 -21.571 1.00 89.06 343 ASP A C 1
ATOM 2710 O O . ASP A 1 343 ? 8.502 -8.154 -21.517 1.00 89.06 343 ASP A O 1
ATOM 2714 N N . TRP A 1 344 ? 10.706 -8.638 -21.553 1.00 91.75 344 TRP A N 1
ATOM 2715 C CA . TRP A 1 344 ? 11.223 -7.270 -21.510 1.00 91.75 344 TRP A CA 1
ATOM 2716 C C . TRP A 1 344 ? 11.564 -6.721 -22.897 1.00 91.75 344 TRP A C 1
ATOM 2718 O O . TRP A 1 344 ? 12.246 -5.699 -22.989 1.00 91.75 344 TRP A O 1
ATOM 2728 N N . ASN A 1 345 ? 11.166 -7.405 -23.969 1.00 92.69 345 ASN A N 1
ATOM 2729 C CA . ASN A 1 345 ? 11.504 -7.006 -25.327 1.00 92.69 345 ASN A CA 1
ATOM 2730 C C . ASN A 1 345 ? 10.232 -6.702 -26.113 1.00 92.69 345 ASN A C 1
ATOM 2732 O O . ASN A 1 345 ? 9.206 -7.355 -25.960 1.00 92.69 345 ASN A O 1
ATOM 2736 N N . LEU A 1 346 ? 10.313 -5.694 -26.972 1.00 94.81 346 LEU A N 1
ATOM 2737 C CA . LEU A 1 346 ? 9.251 -5.348 -27.902 1.00 94.81 346 LEU A CA 1
ATOM 2738 C C . LEU A 1 346 ? 9.904 -5.071 -29.250 1.00 94.81 346 LEU A C 1
ATOM 2740 O O . LEU A 1 346 ? 10.795 -4.232 -29.338 1.00 94.81 346 LEU A O 1
ATOM 2744 N N . ASN A 1 347 ? 9.478 -5.760 -30.307 1.00 95.62 347 ASN A N 1
ATOM 2745 C CA . ASN A 1 347 ? 9.920 -5.448 -31.665 1.00 95.62 347 ASN A CA 1
ATOM 2746 C C . ASN A 1 347 ? 8.752 -4.887 -32.470 1.00 95.62 347 ASN A C 1
ATOM 2748 O O . ASN A 1 347 ? 7.693 -5.500 -32.530 1.00 95.62 347 ASN A O 1
ATOM 2752 N N . LEU A 1 348 ? 8.962 -3.767 -33.152 1.00 97.12 348 LEU A N 1
ATOM 2753 C CA . LEU A 1 348 ? 8.035 -3.241 -34.145 1.00 97.12 348 LEU A CA 1
ATOM 2754 C C . LEU A 1 348 ? 8.657 -3.369 -35.530 1.00 97.12 348 LEU A C 1
ATOM 2756 O O . LEU A 1 348 ? 9.757 -2.868 -35.790 1.00 97.12 348 LEU A O 1
ATOM 2760 N N . ASN A 1 349 ? 7.935 -4.014 -36.441 1.00 96.56 349 ASN A N 1
ATOM 2761 C CA . ASN A 1 349 ? 8.290 -3.956 -37.845 1.00 96.56 349 ASN A CA 1
ATOM 2762 C C . ASN A 1 349 ? 7.952 -2.575 -38.409 1.00 96.56 349 ASN A C 1
ATOM 2764 O O . ASN A 1 349 ? 6.901 -2.005 -38.123 1.00 96.56 349 ASN A O 1
ATOM 2768 N N . ILE A 1 350 ? 8.813 -2.067 -39.284 1.00 96.00 350 ILE A N 1
ATOM 2769 C CA . ILE A 1 350 ? 8.622 -0.780 -39.950 1.00 96.00 350 ILE A CA 1
ATOM 2770 C C . ILE A 1 350 ? 7.302 -0.673 -40.729 1.00 96.00 350 ILE A C 1
ATOM 2772 O O . ILE A 1 350 ? 6.809 0.435 -40.921 1.00 96.00 350 ILE A O 1
ATOM 2776 N N . SER A 1 351 ? 6.728 -1.797 -41.179 1.00 95.00 351 SER A N 1
ATOM 2777 C CA . SER A 1 351 ? 5.428 -1.822 -41.861 1.00 95.00 351 SER A CA 1
ATOM 2778 C C . SER A 1 351 ? 4.260 -1.396 -40.978 1.00 95.00 351 SER A C 1
ATOM 2780 O O . SER A 1 351 ? 3.214 -1.038 -41.514 1.00 95.00 351 SER A O 1
ATOM 2782 N N . ASP A 1 352 ? 4.439 -1.456 -39.659 1.00 95.75 352 ASP A N 1
ATOM 2783 C CA . ASP A 1 352 ? 3.392 -1.200 -38.671 1.00 95.75 352 ASP A CA 1
ATOM 2784 C C . ASP A 1 352 ? 3.506 0.212 -38.070 1.00 95.75 352 ASP A C 1
ATOM 2786 O O . ASP A 1 352 ? 2.675 0.616 -37.259 1.00 95.75 352 ASP A O 1
ATOM 2790 N N . LEU A 1 353 ? 4.520 0.979 -38.488 1.00 95.50 353 LEU A N 1
ATOM 2791 C CA . LEU A 1 353 ? 4.649 2.403 -38.193 1.00 95.50 353 LEU A CA 1
ATOM 2792 C C . LEU A 1 353 ? 3.954 3.230 -39.288 1.00 95.50 353 LEU A C 1
ATOM 2794 O O . LEU A 1 353 ? 3.990 2.886 -40.472 1.00 95.50 353 LEU A O 1
ATOM 2798 N N . ASP A 1 354 ? 3.379 4.371 -38.911 1.00 95.50 354 ASP A N 1
ATOM 2799 C CA . ASP A 1 354 ? 2.818 5.333 -39.866 1.00 95.50 354 ASP A CA 1
ATOM 2800 C C . ASP A 1 354 ? 3.943 6.227 -40.409 1.00 95.50 354 ASP A C 1
ATOM 2802 O O . ASP A 1 354 ? 4.351 7.213 -39.789 1.00 95.50 354 ASP A O 1
ATOM 2806 N N . VAL A 1 355 ? 4.530 5.810 -41.535 1.00 95.88 355 VAL A N 1
ATOM 2807 C CA . VAL A 1 355 ? 5.679 6.478 -42.162 1.00 95.88 355 VAL A CA 1
ATOM 2808 C C . VAL A 1 355 ? 5.252 7.791 -42.816 1.00 95.88 355 VAL A C 1
ATOM 2810 O O . VAL A 1 355 ? 4.594 7.803 -43.856 1.00 95.88 355 VAL A O 1
ATOM 2813 N N . GLU A 1 356 ? 5.718 8.907 -42.257 1.00 93.31 356 GLU A N 1
ATOM 2814 C CA . GLU A 1 356 ? 5.438 10.253 -42.767 1.00 93.31 356 GLU A CA 1
ATOM 2815 C C . GLU A 1 356 ? 6.469 10.683 -43.823 1.00 93.31 356 GLU A C 1
ATOM 2817 O O . GLU A 1 356 ? 6.147 11.432 -44.751 1.00 93.31 356 GLU A O 1
ATOM 2822 N N . TYR A 1 357 ? 7.715 10.206 -43.712 1.00 94.44 357 TYR A N 1
ATOM 2823 C CA . TYR A 1 357 ? 8.795 10.602 -44.612 1.00 94.44 357 TYR A CA 1
ATOM 2824 C C . TYR A 1 357 ? 9.914 9.556 -44.729 1.00 94.44 357 TYR A C 1
ATOM 2826 O O . TYR A 1 357 ? 10.360 8.972 -43.745 1.00 94.44 357 TYR A O 1
ATOM 2834 N N . GLY A 1 358 ? 10.474 9.429 -45.937 1.00 94.38 358 GLY A N 1
ATOM 2835 C CA . GLY A 1 358 ? 11.803 8.854 -46.146 1.00 94.38 358 GLY A CA 1
ATOM 2836 C C . GLY A 1 358 ? 11.881 7.326 -46.210 1.00 94.38 358 GLY A C 1
ATOM 2837 O O . GLY A 1 358 ? 10.926 6.645 -46.574 1.00 94.38 358 GLY A O 1
ATOM 2838 N N . THR A 1 359 ? 13.068 6.770 -45.953 1.00 90.56 359 THR A N 1
ATOM 2839 C CA . THR A 1 359 ? 13.318 5.316 -45.962 1.00 90.56 359 THR A CA 1
ATOM 2840 C C . THR A 1 359 ? 14.120 4.936 -44.733 1.00 90.56 359 THR A C 1
ATOM 2842 O O . THR A 1 359 ? 15.175 5.510 -44.481 1.00 90.56 359 THR A O 1
ATOM 2845 N N . PHE A 1 360 ? 13.640 3.935 -44.001 1.00 94.31 360 PHE A N 1
ATOM 2846 C CA . PHE A 1 360 ? 14.318 3.433 -42.816 1.00 94.31 360 PHE A CA 1
ATOM 2847 C C . PHE A 1 360 ? 15.666 2.792 -43.186 1.00 94.31 360 PHE A C 1
ATOM 2849 O O . PHE A 1 360 ? 15.728 1.776 -43.886 1.00 94.31 360 PHE A O 1
ATOM 2856 N N . GLN A 1 361 ? 16.755 3.435 -42.764 1.00 92.31 361 GLN A N 1
ATOM 2857 C CA . GLN A 1 361 ? 18.128 3.007 -43.016 1.00 92.31 361 GLN A CA 1
ATOM 2858 C C . GLN A 1 361 ? 18.996 3.293 -41.794 1.00 92.31 361 GLN A C 1
ATOM 2860 O O . GLN A 1 361 ? 19.006 4.416 -41.292 1.00 92.31 361 GLN A O 1
ATOM 2865 N N . THR A 1 362 ? 19.749 2.285 -41.352 1.00 91.62 362 THR A N 1
ATOM 2866 C CA . THR A 1 362 ? 20.629 2.379 -40.172 1.00 91.62 362 THR A CA 1
ATOM 2867 C C . THR A 1 362 ? 22.109 2.182 -40.503 1.00 91.62 362 THR A C 1
ATOM 2869 O O . THR A 1 362 ? 22.973 2.418 -39.666 1.00 91.62 362 THR A O 1
ATOM 2872 N N . ASN A 1 363 ? 22.426 1.813 -41.748 1.00 84.00 363 ASN A N 1
ATOM 2873 C CA . ASN A 1 363 ? 23.759 1.440 -42.232 1.00 84.00 363 ASN A CA 1
ATOM 2874 C C . ASN A 1 363 ? 24.728 2.626 -42.460 1.00 84.00 363 ASN A C 1
ATOM 2876 O O . ASN A 1 363 ? 25.473 2.651 -43.445 1.00 84.00 363 ASN A O 1
ATOM 2880 N N . SER A 1 364 ? 24.704 3.627 -41.578 1.00 82.75 364 SER A N 1
ATOM 2881 C CA . SER A 1 364 ? 25.517 4.844 -41.656 1.00 82.75 364 SER A CA 1
ATOM 2882 C C . SER A 1 364 ? 26.329 5.055 -40.382 1.00 82.75 364 SER A C 1
ATOM 2884 O O . SER A 1 364 ? 25.825 4.864 -39.283 1.00 82.75 364 SER A O 1
ATOM 2886 N N . GLY A 1 365 ? 27.575 5.513 -40.539 1.00 77.00 365 GLY A N 1
ATOM 2887 C CA . GLY A 1 365 ? 28.440 5.905 -39.425 1.00 77.00 365 GLY A CA 1
ATOM 2888 C C . GLY A 1 365 ? 28.202 7.326 -38.902 1.00 77.00 365 GLY A C 1
ATOM 2889 O O . GLY A 1 365 ? 28.812 7.686 -37.902 1.00 77.00 365 GLY A O 1
ATOM 2890 N N . ASP A 1 366 ? 27.307 8.103 -39.524 1.00 85.38 366 ASP A N 1
ATOM 2891 C CA . ASP A 1 366 ? 26.964 9.492 -39.153 1.00 85.38 366 ASP A CA 1
ATOM 2892 C C . ASP A 1 366 ? 25.471 9.635 -38.789 1.00 85.38 366 ASP A C 1
ATOM 2894 O O . ASP A 1 366 ? 24.811 10.627 -39.119 1.00 85.38 366 ASP A O 1
ATOM 2898 N N . LEU A 1 367 ? 24.903 8.600 -38.175 1.00 90.19 367 LEU A N 1
ATOM 2899 C CA . LEU A 1 367 ? 23.478 8.510 -37.887 1.00 90.19 367 LEU A CA 1
ATOM 2900 C C . LEU A 1 367 ? 23.114 9.268 -36.599 1.00 90.19 367 LEU A C 1
ATOM 2902 O O . LEU A 1 367 ? 23.819 9.177 -35.589 1.00 90.19 367 LEU A O 1
ATOM 2906 N N . LYS A 1 368 ? 21.998 10.004 -36.652 1.00 93.38 368 LYS A N 1
ATOM 2907 C CA . LYS A 1 368 ? 21.330 10.642 -35.511 1.00 93.38 368 LYS A CA 1
ATOM 2908 C C . LYS A 1 368 ? 19.902 10.131 -35.397 1.00 93.38 368 LYS A C 1
ATOM 2910 O O . LYS A 1 368 ? 19.194 10.114 -36.406 1.00 93.38 368 LYS A O 1
ATOM 2915 N N . VAL A 1 369 ? 19.472 9.780 -34.192 1.00 94.50 369 VAL A N 1
ATOM 2916 C CA . VAL A 1 369 ? 18.110 9.320 -33.898 1.00 94.50 369 VAL A CA 1
ATOM 2917 C C . VAL A 1 369 ? 17.519 10.126 -32.756 1.00 94.50 369 VAL A C 1
ATOM 2919 O O . VAL A 1 369 ? 18.223 10.425 -31.796 1.00 94.50 369 VAL A O 1
ATOM 2922 N N . SER A 1 370 ? 16.236 10.455 -32.857 1.00 93.31 370 SER A N 1
ATOM 2923 C CA . SER A 1 370 ? 15.449 11.010 -31.759 1.00 93.31 370 SER A CA 1
ATOM 2924 C C . SER A 1 370 ? 14.035 10.439 -31.735 1.00 93.31 370 SER A C 1
ATOM 2926 O O . SER A 1 370 ? 13.512 9.996 -32.762 1.00 93.31 370 SER A O 1
ATOM 2928 N N . ILE A 1 371 ? 13.425 10.453 -30.549 1.00 92.94 371 ILE A N 1
ATOM 2929 C CA . ILE A 1 371 ? 12.005 10.159 -30.353 1.00 92.94 371 ILE A CA 1
ATOM 2930 C C . ILE A 1 371 ? 11.390 11.342 -29.618 1.00 92.94 371 ILE A C 1
ATOM 2932 O O . ILE A 1 371 ? 11.881 11.761 -28.568 1.00 92.94 371 ILE A O 1
ATOM 2936 N N . VAL A 1 372 ? 10.315 11.879 -30.179 1.00 85.56 372 VAL A N 1
ATOM 2937 C CA . VAL A 1 372 ? 9.543 12.975 -29.585 1.00 85.56 372 VAL A CA 1
ATOM 2938 C C . VAL A 1 372 ? 8.074 12.586 -29.493 1.00 85.56 372 VAL A C 1
ATOM 2940 O O . VAL A 1 372 ? 7.635 11.710 -30.235 1.00 85.56 372 VAL A O 1
ATOM 2943 N N . SER A 1 373 ? 7.299 13.230 -28.622 1.00 78.81 373 SER A N 1
ATOM 2944 C CA . SER A 1 373 ? 5.839 13.056 -28.597 1.00 78.81 373 SER A CA 1
ATOM 2945 C C . SER A 1 373 ? 5.206 13.316 -29.974 1.00 78.81 373 SER A C 1
ATOM 2947 O O . SER A 1 373 ? 5.808 13.943 -30.850 1.00 78.81 373 SER A O 1
ATOM 2949 N N . GLY A 1 374 ? 3.965 12.864 -30.183 1.00 67.88 374 GLY A N 1
ATOM 2950 C CA . GLY A 1 374 ? 3.257 13.072 -31.453 1.00 67.88 374 GLY A CA 1
ATOM 2951 C C . GLY A 1 374 ? 3.084 14.545 -31.842 1.00 67.88 374 GLY A C 1
ATOM 2952 O O . GLY A 1 374 ? 3.074 14.865 -33.035 1.00 67.88 374 GLY A O 1
ATOM 2953 N N . SER A 1 375 ? 3.030 15.437 -30.846 1.00 63.03 375 SER A N 1
ATOM 2954 C CA . SER A 1 375 ? 3.043 16.895 -31.020 1.00 63.03 375 SER A CA 1
ATOM 2955 C C . SER A 1 375 ? 4.433 17.444 -31.386 1.00 63.03 375 SER A C 1
ATOM 2957 O O . SER A 1 375 ? 4.535 18.410 -32.142 1.00 63.03 375 SER A O 1
ATOM 2959 N N . GLY A 1 376 ? 5.499 16.759 -30.952 1.00 61.28 376 GLY A N 1
ATOM 2960 C CA . GLY A 1 376 ? 6.901 17.092 -31.203 1.00 61.28 376 GLY A CA 1
ATOM 2961 C C . GLY A 1 376 ? 7.606 17.821 -30.056 1.00 61.28 376 GLY A C 1
ATOM 2962 O O . GLY A 1 376 ? 8.782 18.147 -30.205 1.00 61.28 376 GLY A O 1
ATOM 2963 N N . ASP A 1 377 ? 6.912 18.058 -28.941 1.00 63.53 377 ASP A N 1
ATOM 2964 C CA . ASP A 1 377 ? 7.317 19.030 -27.913 1.00 63.53 377 ASP A CA 1
ATOM 2965 C C . ASP A 1 377 ? 7.951 18.392 -26.669 1.00 63.53 377 ASP A C 1
ATOM 2967 O O . ASP A 1 377 ? 8.655 19.062 -25.912 1.00 63.53 377 ASP A O 1
ATOM 2971 N N . ILE A 1 378 ? 7.749 17.086 -26.473 1.00 70.12 378 ILE A N 1
ATOM 2972 C CA . ILE A 1 378 ? 8.370 16.315 -25.391 1.00 70.12 378 ILE A CA 1
ATOM 2973 C C . ILE A 1 378 ? 9.462 15.443 -25.996 1.00 70.12 378 ILE A C 1
ATOM 2975 O O . ILE A 1 378 ? 9.196 14.608 -26.860 1.00 70.12 378 ILE A O 1
ATOM 2979 N N . THR A 1 379 ? 10.701 15.638 -25.544 1.00 79.62 379 THR A N 1
ATOM 2980 C CA . THR A 1 379 ? 11.820 14.764 -25.914 1.00 79.62 379 THR A CA 1
ATOM 2981 C C . THR A 1 379 ? 11.743 13.487 -25.086 1.00 79.62 379 THR A C 1
ATOM 2983 O O . THR A 1 379 ? 11.954 13.524 -23.878 1.00 79.62 379 THR A O 1
ATOM 2986 N N . ILE A 1 380 ? 11.451 12.367 -25.744 1.00 85.12 380 ILE A N 1
ATOM 2987 C CA . ILE A 1 380 ? 11.440 11.031 -25.132 1.00 85.12 380 ILE A CA 1
ATOM 2988 C C . ILE A 1 380 ? 12.852 10.433 -25.218 1.00 85.12 380 ILE A C 1
ATOM 2990 O O . ILE A 1 380 ? 13.402 9.950 -24.226 1.00 85.12 380 ILE A O 1
ATOM 2994 N N . LEU A 1 381 ? 13.469 10.547 -26.399 1.00 90.12 381 LEU A N 1
ATOM 2995 C CA . LEU A 1 381 ? 14.866 10.210 -26.659 1.00 90.12 381 LEU A CA 1
ATOM 2996 C C . LEU A 1 381 ? 15.550 11.412 -27.334 1.00 90.12 381 LEU A C 1
ATOM 2998 O O . LEU A 1 381 ? 15.161 11.772 -28.453 1.00 90.12 381 LEU A O 1
ATOM 3002 N N . PRO A 1 382 ? 16.542 12.053 -26.686 1.00 87.50 382 PRO A N 1
ATOM 3003 C CA . PRO A 1 382 ? 17.292 13.158 -27.286 1.00 87.50 382 PRO A CA 1
ATOM 3004 C C . PRO A 1 382 ? 18.113 12.677 -28.483 1.00 87.50 382 PRO A C 1
ATOM 3006 O O . PRO A 1 382 ? 18.410 11.487 -28.580 1.00 87.50 382 PRO A O 1
ATOM 3009 N N . GLU A 1 383 ? 18.535 13.595 -29.367 1.00 89.69 383 GLU A N 1
ATOM 3010 C CA . GLU A 1 383 ? 19.418 13.232 -30.486 1.00 89.69 383 GLU A CA 1
ATOM 3011 C C . GLU A 1 383 ? 20.588 12.373 -29.985 1.00 89.69 383 GLU A C 1
ATOM 3013 O O . GLU A 1 383 ? 21.386 12.809 -29.159 1.00 89.69 383 GLU A O 1
ATOM 3018 N N . SER A 1 384 ? 20.662 11.144 -30.488 1.00 91.44 384 SER A N 1
ATOM 3019 C CA . SER A 1 384 ? 21.631 10.122 -30.091 1.00 91.44 384 SER A CA 1
ATOM 3020 C C . SER A 1 384 ? 22.192 9.416 -31.321 1.00 91.44 384 SER A C 1
ATOM 3022 O O . SER A 1 384 ? 21.605 9.466 -32.402 1.00 91.44 384 SER A O 1
ATOM 3024 N N . GLY A 1 385 ? 23.329 8.743 -31.171 1.00 90.88 385 GLY A N 1
ATOM 3025 C CA . GLY A 1 385 ? 23.981 7.998 -32.246 1.00 90.88 385 GLY A CA 1
ATOM 3026 C C . GLY A 1 385 ? 25.414 8.444 -32.478 1.00 90.88 385 GLY A C 1
ATOM 3027 O O . GLY A 1 385 ? 25.946 9.320 -31.796 1.00 90.88 385 GLY A O 1
ATOM 3028 N N . SER A 1 386 ? 26.056 7.834 -33.467 1.00 89.25 386 SER A N 1
ATOM 3029 C CA . SER A 1 386 ? 27.491 8.007 -33.712 1.00 89.25 386 SER A CA 1
ATOM 3030 C C . SER A 1 386 ? 27.876 9.432 -34.097 1.00 89.25 386 SER A C 1
ATOM 3032 O O . SER A 1 386 ? 28.977 9.866 -33.769 1.00 89.25 386 SER A O 1
ATOM 3034 N N . ALA A 1 387 ? 26.973 10.183 -34.735 1.00 87.12 387 ALA A N 1
ATOM 3035 C CA . ALA A 1 387 ? 27.189 11.594 -35.041 1.00 87.12 387 ALA A CA 1
ATOM 3036 C C . ALA A 1 387 ? 27.087 12.510 -33.806 1.00 87.12 387 ALA A C 1
ATOM 3038 O O . ALA A 1 387 ? 27.547 13.647 -33.873 1.00 87.12 387 ALA A O 1
ATOM 3039 N N . ILE A 1 388 ? 26.487 12.039 -32.706 1.00 87.88 388 ILE A N 1
ATOM 3040 C CA . ILE A 1 388 ? 26.334 12.791 -31.449 1.00 87.88 388 ILE A CA 1
ATOM 3041 C C . ILE A 1 388 ? 27.433 12.427 -30.454 1.00 87.88 388 ILE A C 1
ATOM 3043 O O . ILE A 1 388 ? 28.101 13.313 -29.930 1.00 87.88 388 ILE A O 1
ATOM 3047 N N . SER A 1 389 ? 27.684 11.132 -30.246 1.00 83.56 389 SER A N 1
ATOM 3048 C CA . SER A 1 389 ? 28.819 10.673 -29.436 1.00 83.56 389 SER A CA 1
ATOM 3049 C C . SER A 1 389 ? 30.156 10.836 -30.169 1.00 83.56 389 SER A C 1
ATOM 3051 O O . SER A 1 389 ? 31.220 10.592 -29.607 1.00 83.56 389 SER A O 1
ATOM 3053 N N . GLU A 1 390 ? 30.128 11.241 -31.442 1.00 82.00 390 GLU A N 1
ATOM 3054 C CA . GLU A 1 390 ? 31.295 11.373 -32.313 1.00 82.00 390 GLU A CA 1
ATOM 3055 C C . GLU A 1 390 ? 32.161 10.090 -32.321 1.00 82.00 390 GLU A C 1
ATOM 3057 O O . GLU A 1 390 ? 33.397 10.144 -32.236 1.00 82.00 390 GLU A O 1
ATOM 3062 N N . THR A 1 391 ? 31.497 8.930 -32.377 1.00 79.44 391 THR A N 1
ATOM 3063 C CA . THR A 1 391 ? 32.113 7.596 -32.432 1.00 79.44 391 THR A CA 1
ATOM 3064 C C . THR A 1 391 ? 32.336 7.203 -33.889 1.00 79.44 391 THR A C 1
ATOM 3066 O O . THR A 1 391 ? 31.407 7.200 -34.690 1.00 79.44 391 THR A O 1
ATOM 3069 N N . THR A 1 392 ? 33.561 6.829 -34.263 1.00 78.81 392 THR A N 1
ATOM 3070 C CA . THR A 1 392 ? 33.853 6.405 -35.642 1.00 78.81 392 THR A CA 1
ATOM 3071 C C . THR A 1 392 ? 33.398 4.963 -35.877 1.00 78.81 392 THR A C 1
ATOM 3073 O O . THR A 1 392 ? 34.050 4.042 -35.382 1.00 78.81 392 THR A O 1
ATOM 3076 N N . LEU A 1 393 ? 32.330 4.778 -36.656 1.00 85.62 393 LEU A N 1
ATOM 3077 C CA . LEU A 1 393 ? 31.838 3.472 -37.114 1.00 85.62 393 LEU A CA 1
ATOM 3078 C C . LEU A 1 393 ? 32.169 3.234 -38.587 1.00 85.62 393 LEU A C 1
ATOM 3080 O O . LEU A 1 393 ? 32.118 4.154 -39.407 1.00 85.62 393 LEU A O 1
ATOM 3084 N N . ASN A 1 394 ? 32.462 1.985 -38.942 1.00 82.38 394 ASN A N 1
ATOM 3085 C CA . ASN A 1 394 ? 32.551 1.543 -40.334 1.00 82.38 394 ASN A CA 1
ATOM 3086 C C . ASN A 1 394 ? 31.401 0.592 -40.726 1.00 82.38 394 ASN A C 1
ATOM 3088 O O . ASN A 1 394 ? 30.594 0.173 -39.906 1.00 82.38 394 ASN A O 1
ATOM 3092 N N . GLN A 1 395 ? 31.353 0.220 -42.008 1.00 87.12 395 GLN A N 1
ATOM 3093 C CA . GLN A 1 395 ? 30.295 -0.602 -42.622 1.00 87.12 395 GLN A CA 1
ATOM 3094 C C . GLN A 1 395 ? 30.278 -2.085 -42.193 1.00 87.12 395 GLN A C 1
ATOM 3096 O O . GLN A 1 395 ? 29.585 -2.902 -42.804 1.00 87.12 395 GLN A O 1
ATOM 3101 N N . ASN A 1 396 ? 31.078 -2.458 -41.196 1.00 87.56 396 ASN A N 1
ATOM 3102 C CA . ASN A 1 396 ? 31.148 -3.795 -40.615 1.00 87.56 396 ASN A CA 1
ATOM 3103 C C . ASN A 1 396 ? 30.831 -3.787 -39.113 1.00 87.56 396 ASN A C 1
ATOM 3105 O O . ASN A 1 396 ? 30.971 -4.822 -38.466 1.00 87.56 396 ASN A O 1
ATOM 3109 N N . GLU A 1 397 ? 30.448 -2.645 -38.552 1.00 88.56 397 GLU A N 1
ATOM 3110 C CA . GLU A 1 397 ? 30.276 -2.455 -37.114 1.00 88.56 397 GLU A CA 1
ATOM 3111 C C . GLU A 1 397 ? 28.817 -2.172 -36.756 1.00 88.56 397 GLU A C 1
ATOM 3113 O O . GLU A 1 397 ? 27.966 -1.938 -37.612 1.00 88.56 397 GLU A O 1
ATOM 3118 N N . VAL A 1 398 ? 28.553 -2.212 -35.460 1.00 90.00 398 VAL A N 1
ATOM 3119 C CA . VAL A 1 398 ? 27.299 -1.821 -34.822 1.00 90.00 398 VAL A CA 1
ATOM 3120 C C . VAL A 1 398 ? 27.634 -0.749 -33.791 1.00 90.00 398 VAL A C 1
ATOM 3122 O O . VAL A 1 398 ? 28.736 -0.744 -33.231 1.00 90.00 398 VAL A O 1
ATOM 3125 N N . TYR A 1 399 ? 26.719 0.186 -33.583 1.00 91.56 399 TYR A N 1
ATOM 3126 C CA . TYR A 1 399 ? 26.833 1.174 -32.515 1.00 91.56 399 TYR A CA 1
ATOM 3127 C C . TYR A 1 399 ? 26.240 0.603 -31.243 1.00 91.56 399 TYR A C 1
ATOM 3129 O O . TYR A 1 399 ? 25.141 0.072 -31.332 1.00 91.56 399 TYR A O 1
ATOM 3137 N N . LYS A 1 400 ? 26.893 0.749 -30.087 1.00 90.88 400 LYS A N 1
ATOM 3138 C CA . LYS A 1 400 ? 26.367 0.213 -28.827 1.00 90.88 400 LYS A CA 1
ATOM 3139 C C . LYS A 1 400 ? 26.553 1.131 -27.635 1.00 90.88 400 LYS A C 1
ATOM 3141 O O . LYS A 1 400 ? 27.575 1.806 -27.503 1.00 90.88 400 LYS A O 1
ATOM 3146 N N . LEU A 1 401 ? 25.594 1.038 -26.725 1.00 92.62 401 LEU A N 1
ATOM 3147 C CA . LEU A 1 401 ? 25.699 1.434 -25.333 1.00 92.62 401 LEU A CA 1
ATOM 3148 C C . LEU A 1 401 ? 26.453 0.346 -24.545 1.00 92.62 401 LEU A C 1
ATOM 3150 O O . LEU A 1 401 ? 25.952 -0.759 -24.359 1.00 92.62 401 LEU A O 1
ATOM 3154 N N . MET A 1 402 ? 27.667 0.661 -24.104 1.00 88.44 402 MET A N 1
ATOM 3155 C CA . MET A 1 402 ? 28.532 -0.183 -23.264 1.00 88.44 402 MET A CA 1
ATOM 3156 C C . MET A 1 402 ? 28.504 0.241 -21.783 1.00 88.44 402 MET A C 1
ATOM 3158 O O . MET A 1 402 ? 29.107 -0.416 -20.940 1.00 88.44 402 MET A O 1
ATOM 3162 N N . GLY A 1 403 ? 27.845 1.358 -21.458 1.00 85.75 403 GLY A N 1
ATOM 3163 C CA . GLY A 1 403 ? 27.556 1.760 -20.080 1.00 85.75 403 GLY A CA 1
ATOM 3164 C C . GLY A 1 403 ? 26.336 1.033 -19.505 1.00 85.75 403 GLY A C 1
ATOM 3165 O O . GLY A 1 403 ? 25.474 0.565 -20.254 1.00 85.75 403 GLY A O 1
ATOM 3166 N N . GLU A 1 404 ? 26.246 0.960 -18.175 1.00 88.81 404 GLU A N 1
ATOM 3167 C CA . GLU A 1 404 ? 25.026 0.511 -17.491 1.00 88.81 404 GLU A CA 1
ATOM 3168 C C . GLU A 1 404 ? 23.915 1.557 -17.687 1.00 88.81 404 GLU A C 1
ATOM 3170 O O . GLU A 1 404 ? 24.113 2.706 -17.293 1.00 88.81 404 GLU A O 1
ATOM 3175 N N . PRO A 1 405 ? 22.763 1.208 -18.292 1.00 91.81 405 PRO A N 1
ATOM 3176 C CA . PRO A 1 405 ? 21.707 2.177 -18.571 1.00 91.81 405 PRO A CA 1
ATOM 3177 C C . PRO A 1 405 ? 21.253 2.918 -17.312 1.00 91.81 405 PRO A C 1
ATOM 3179 O O . PRO A 1 405 ? 20.872 2.297 -16.322 1.00 91.81 405 PRO A O 1
ATOM 3182 N N . SER A 1 406 ? 21.267 4.248 -17.357 1.00 86.81 406 SER A N 1
ATOM 3183 C CA . SER A 1 406 ? 20.779 5.105 -16.276 1.00 86.81 406 SER A CA 1
ATOM 3184 C C . SER A 1 406 ? 20.451 6.507 -16.793 1.00 86.81 406 SER A C 1
ATOM 3186 O O . SER A 1 406 ? 20.815 6.876 -17.912 1.00 86.81 406 SER A O 1
ATOM 3188 N N . VAL A 1 407 ? 19.793 7.311 -15.955 1.00 80.56 407 VAL A N 1
ATOM 3189 C CA . VAL A 1 407 ? 19.507 8.732 -16.229 1.00 80.56 407 VAL A CA 1
ATOM 3190 C C . VAL A 1 407 ? 20.764 9.603 -16.331 1.00 80.56 407 VAL A C 1
ATOM 3192 O O . VAL A 1 407 ? 20.693 10.699 -16.880 1.00 80.56 407 VAL A O 1
ATOM 3195 N N . ASP A 1 408 ? 21.911 9.114 -15.854 1.00 82.81 408 ASP A N 1
ATOM 3196 C CA . ASP A 1 408 ? 23.181 9.848 -15.876 1.00 82.81 408 ASP A CA 1
ATOM 3197 C C . ASP A 1 408 ? 23.925 9.710 -17.214 1.00 82.81 408 ASP A C 1
ATOM 3199 O O . ASP A 1 408 ? 24.894 10.433 -17.473 1.00 82.81 408 ASP A O 1
ATOM 3203 N N . ILE A 1 409 ? 23.493 8.790 -18.087 1.00 85.88 409 ILE A N 1
ATOM 3204 C CA . ILE A 1 409 ? 24.128 8.587 -19.390 1.00 85.88 409 ILE A CA 1
ATOM 3205 C C . ILE A 1 409 ? 23.746 9.712 -20.349 1.00 85.88 409 ILE A C 1
ATOM 3207 O O . ILE A 1 409 ? 22.608 9.830 -20.799 1.00 85.88 409 ILE A O 1
ATOM 3211 N N . SER A 1 410 ? 24.747 10.497 -20.745 1.00 85.62 410 SER A N 1
ATOM 3212 C CA . SER A 1 410 ? 24.599 11.506 -21.793 1.00 85.62 410 SER A CA 1
ATOM 3213 C C . SER A 1 410 ? 24.770 10.899 -23.196 1.00 85.62 410 SER A C 1
ATOM 3215 O O . SER A 1 410 ? 25.730 10.157 -23.416 1.00 85.62 410 SER A O 1
ATOM 3217 N N . PRO A 1 411 ? 23.957 11.288 -24.200 1.00 86.81 411 PRO A N 1
ATOM 3218 C CA . PRO A 1 411 ? 24.153 10.900 -25.604 1.00 86.81 411 PRO A CA 1
ATOM 3219 C C . PRO A 1 411 ? 25.520 11.283 -26.192 1.00 86.81 411 PRO A C 1
ATOM 3221 O O . PRO A 1 411 ? 25.954 10.713 -27.192 1.00 86.81 411 PRO A O 1
ATOM 3224 N N . THR A 1 412 ? 26.207 12.262 -25.594 1.00 86.12 412 THR A N 1
ATOM 3225 C CA . THR A 1 412 ? 27.541 12.711 -26.025 1.00 86.12 412 THR A CA 1
ATOM 3226 C C . THR A 1 412 ? 28.677 11.947 -25.333 1.00 86.12 412 THR A C 1
ATOM 3228 O O . THR A 1 412 ? 29.849 12.221 -25.600 1.00 86.12 412 THR A O 1
ATOM 3231 N N . ASP A 1 413 ? 28.371 11.036 -24.403 1.00 86.62 413 ASP A N 1
ATOM 3232 C CA . ASP A 1 413 ? 29.378 10.324 -23.619 1.00 86.62 413 ASP A CA 1
ATOM 3233 C C . ASP A 1 413 ? 30.049 9.199 -24.420 1.00 86.62 413 ASP A C 1
ATOM 3235 O O . ASP A 1 413 ? 29.565 8.074 -24.539 1.00 86.62 413 ASP A O 1
ATOM 3239 N N . ARG A 1 414 ? 31.246 9.499 -24.920 1.00 83.44 414 ARG A N 1
ATOM 3240 C CA . ARG A 1 414 ? 32.121 8.557 -25.631 1.00 83.44 414 ARG A CA 1
ATOM 3241 C C . ARG A 1 414 ? 32.603 7.368 -24.807 1.00 83.44 414 ARG A C 1
ATOM 3243 O O . ARG A 1 414 ? 33.132 6.428 -25.391 1.00 83.44 414 ARG A O 1
ATOM 3250 N N . SER A 1 415 ? 32.535 7.438 -23.481 1.00 83.56 415 SER A N 1
ATOM 3251 C CA . SER A 1 415 ? 32.948 6.325 -22.624 1.00 83.56 415 SER A CA 1
ATOM 3252 C C . SER A 1 415 ? 31.832 5.296 -22.453 1.00 83.56 415 SER A C 1
ATOM 3254 O O . SER A 1 415 ? 32.117 4.101 -22.409 1.00 83.56 415 SER A O 1
ATOM 3256 N N . SER A 1 416 ? 30.578 5.754 -22.462 1.00 87.38 416 SER A N 1
ATOM 3257 C CA . SER A 1 416 ? 29.391 4.898 -22.423 1.00 87.38 416 SER A CA 1
ATOM 3258 C C . SER A 1 416 ? 28.998 4.358 -23.797 1.00 87.38 416 SER A C 1
ATOM 3260 O O . SER A 1 416 ? 28.438 3.271 -23.874 1.00 87.38 416 SER A O 1
ATOM 3262 N N . TYR A 1 417 ? 29.307 5.069 -24.885 1.00 87.62 417 TYR A N 1
ATOM 3263 C CA . TYR A 1 417 ? 28.973 4.651 -26.249 1.00 87.62 417 TYR A CA 1
ATOM 3264 C C . TYR A 1 417 ? 30.198 4.283 -27.073 1.00 87.62 417 TYR A C 1
ATOM 3266 O O . TYR A 1 417 ? 31.153 5.053 -27.178 1.00 87.62 417 TYR A O 1
ATOM 3274 N N . GLY A 1 418 ? 30.150 3.148 -27.767 1.00 76.75 418 GLY A N 1
ATOM 3275 C CA . GLY A 1 418 ? 31.294 2.710 -28.553 1.00 76.75 418 GLY A CA 1
ATOM 3276 C C . GLY A 1 418 ? 31.009 1.637 -29.587 1.00 76.75 418 GLY A C 1
ATOM 3277 O O . GLY A 1 418 ? 29.887 1.446 -30.056 1.00 76.75 418 GLY A O 1
ATOM 3278 N N . ARG A 1 419 ? 32.105 0.991 -29.978 1.00 72.44 419 ARG A N 1
ATOM 3279 C CA . ARG A 1 419 ? 32.177 -0.106 -30.942 1.00 72.44 419 ARG A CA 1
ATOM 3280 C C . ARG A 1 419 ? 33.068 -1.196 -30.361 1.00 72.44 419 ARG A C 1
ATOM 3282 O O . ARG A 1 419 ? 33.953 -0.907 -29.557 1.00 72.44 419 ARG A O 1
ATOM 3289 N N . ASP A 1 420 ? 32.939 -2.408 -30.877 1.00 68.06 420 ASP A N 1
ATOM 3290 C CA . ASP A 1 420 ? 33.900 -3.462 -30.571 1.00 68.06 420 ASP A CA 1
ATOM 3291 C C . ASP A 1 420 ? 35.220 -3.227 -31.334 1.00 68.06 420 ASP A C 1
ATOM 3293 O O . ASP A 1 420 ? 35.290 -3.264 -32.572 1.00 68.06 420 ASP A O 1
ATOM 3297 N N . ASP A 1 421 ? 36.310 -2.999 -30.596 1.00 65.44 421 ASP A N 1
ATOM 3298 C CA . ASP A 1 421 ? 37.636 -2.804 -31.195 1.00 65.44 421 ASP A CA 1
ATOM 3299 C C . ASP A 1 421 ? 38.195 -4.096 -31.837 1.00 65.44 421 ASP A C 1
ATOM 3301 O O . ASP A 1 421 ? 39.041 -4.016 -32.734 1.00 65.44 421 ASP A O 1
ATOM 3305 N N . TYR A 1 422 ? 37.654 -5.272 -31.478 1.00 66.88 422 TYR A N 1
ATOM 3306 C CA . TYR A 1 422 ? 38.056 -6.594 -31.983 1.00 66.88 422 TYR A CA 1
ATOM 3307 C C . TYR A 1 422 ? 36.947 -7.306 -32.792 1.00 66.88 422 TYR A C 1
ATOM 3309 O O . TYR A 1 422 ? 36.715 -6.972 -33.956 1.00 66.88 422 TYR A O 1
ATOM 3317 N N . GLU A 1 423 ? 36.308 -8.320 -32.198 1.00 72.19 423 GLU A N 1
ATOM 3318 C CA . GLU A 1 423 ? 35.170 -9.070 -32.740 1.00 72.19 423 GLU A CA 1
ATOM 3319 C C . GLU A 1 423 ? 33.877 -8.389 -32.329 1.00 72.19 423 GLU A C 1
ATOM 3321 O O . GLU A 1 423 ? 33.644 -8.203 -31.135 1.00 72.19 423 GLU A O 1
ATOM 3326 N N . ALA A 1 424 ? 33.047 -8.039 -33.310 1.00 75.81 424 ALA A N 1
ATOM 3327 C CA . ALA A 1 424 ? 31.780 -7.404 -33.011 1.00 75.81 424 ALA A CA 1
ATOM 3328 C C . ALA A 1 424 ? 30.736 -8.427 -32.530 1.00 75.81 424 ALA A C 1
ATOM 3330 O O . ALA A 1 424 ? 30.538 -9.461 -33.175 1.00 75.81 424 ALA A O 1
ATOM 3331 N N . LEU A 1 425 ? 30.107 -8.132 -31.387 1.00 84.19 425 LEU A N 1
ATOM 3332 C CA . LEU A 1 425 ? 29.140 -8.987 -30.678 1.00 84.19 425 LEU A CA 1
ATOM 3333 C C . LEU A 1 425 ? 27.740 -8.358 -30.669 1.00 84.19 425 LEU A C 1
ATOM 3335 O O . LEU A 1 425 ? 27.363 -7.730 -29.689 1.00 84.19 425 LEU A O 1
ATOM 3339 N N . SER A 1 426 ? 26.979 -8.476 -31.751 1.00 89.44 426 SER A N 1
ATOM 3340 C CA . SER A 1 426 ? 25.664 -7.818 -31.839 1.00 89.44 426 SER A CA 1
ATOM 3341 C C . SER A 1 426 ? 24.561 -8.605 -31.116 1.00 89.44 426 SER A C 1
ATOM 3343 O O . SER A 1 426 ? 24.666 -9.831 -30.974 1.00 89.44 426 SER A O 1
ATOM 3345 N N . THR A 1 427 ? 23.543 -7.906 -30.614 1.00 91.06 427 THR A N 1
ATOM 3346 C CA . THR A 1 427 ? 22.576 -8.451 -29.651 1.00 91.06 427 THR A CA 1
ATOM 3347 C C . THR A 1 427 ? 21.142 -8.018 -29.942 1.00 91.06 427 THR A C 1
ATOM 3349 O O . THR A 1 427 ? 20.477 -7.458 -29.081 1.00 91.06 427 THR A O 1
ATOM 3352 N N . PHE A 1 428 ? 20.621 -8.348 -31.128 1.00 93.06 428 PHE A N 1
ATOM 3353 C CA . PHE A 1 428 ? 19.221 -8.055 -31.451 1.00 93.06 428 PHE A CA 1
ATOM 3354 C C . PHE A 1 428 ? 18.233 -8.605 -30.398 1.00 93.06 428 PHE A C 1
ATOM 3356 O O . PHE A 1 428 ? 18.143 -9.820 -30.177 1.00 93.06 428 PHE A O 1
ATOM 3363 N N . GLY A 1 429 ? 17.439 -7.711 -29.809 1.00 90.12 429 GLY A N 1
ATOM 3364 C CA . GLY A 1 429 ? 16.405 -7.979 -28.813 1.00 90.12 429 GLY A CA 1
ATOM 3365 C C . GLY A 1 429 ? 16.970 -8.485 -27.487 1.00 90.12 429 GLY A C 1
ATOM 3366 O O . GLY A 1 429 ? 16.375 -9.364 -26.865 1.00 90.12 429 GLY A O 1
ATOM 3367 N N . SER A 1 430 ? 18.176 -8.062 -27.102 1.00 91.38 430 SER A N 1
ATOM 3368 C CA . SER A 1 430 ? 18.845 -8.503 -25.873 1.00 91.38 430 SER A CA 1
ATOM 3369 C C . SER A 1 430 ? 19.813 -7.444 -25.346 1.00 91.38 430 SER A C 1
ATOM 3371 O O . SER A 1 430 ? 20.253 -6.568 -26.078 1.00 91.38 430 SER A O 1
ATOM 3373 N N . GLY A 1 431 ? 20.165 -7.531 -24.060 1.00 92.25 431 GLY A N 1
ATOM 3374 C CA . GLY A 1 431 ? 21.162 -6.634 -23.471 1.00 92.25 431 GLY A CA 1
ATOM 3375 C C . GLY A 1 431 ? 22.505 -6.724 -24.201 1.00 92.25 431 GLY A C 1
ATOM 3376 O O . GLY A 1 431 ? 22.943 -7.817 -24.577 1.00 92.25 431 GLY A O 1
ATOM 3377 N N . ASN A 1 432 ? 23.158 -5.573 -24.378 1.00 92.31 432 ASN A N 1
ATOM 3378 C CA . ASN A 1 432 ? 24.389 -5.475 -25.160 1.00 92.31 432 ASN A CA 1
ATOM 3379 C C . ASN A 1 432 ? 25.509 -6.372 -24.627 1.00 92.31 432 ASN A C 1
ATOM 3381 O O . ASN A 1 432 ? 25.679 -6.539 -23.420 1.00 92.31 432 ASN A O 1
ATOM 3385 N N . ARG A 1 433 ? 26.337 -6.899 -25.536 1.00 89.19 433 ARG A N 1
ATOM 3386 C CA . ARG A 1 433 ? 27.558 -7.649 -25.196 1.00 89.19 433 ARG A CA 1
ATOM 3387 C C . ARG A 1 433 ? 28.774 -7.006 -25.847 1.00 89.19 433 ARG A C 1
ATOM 3389 O O . ARG A 1 433 ? 28.729 -6.610 -27.013 1.00 89.19 433 ARG A O 1
ATOM 3396 N N . TRP A 1 434 ? 29.871 -6.910 -25.108 1.00 85.88 434 TRP A N 1
ATOM 3397 C CA . TRP A 1 434 ? 31.140 -6.376 -25.615 1.00 85.88 434 TRP A CA 1
ATOM 3398 C C . TRP A 1 434 ? 32.322 -7.022 -24.900 1.00 85.88 434 TRP A C 1
ATOM 3400 O O . TRP A 1 434 ? 32.157 -7.743 -23.917 1.00 85.88 434 TRP A O 1
ATOM 3410 N N . ARG A 1 435 ? 33.534 -6.788 -25.408 1.00 82.62 435 ARG A N 1
ATOM 3411 C CA . ARG A 1 435 ? 34.765 -7.194 -24.720 1.00 82.62 435 ARG A CA 1
ATOM 3412 C C . ARG A 1 435 ? 35.345 -6.022 -23.942 1.00 82.62 435 ARG A C 1
ATOM 3414 O O . ARG A 1 435 ? 35.512 -4.942 -24.504 1.00 82.62 435 ARG A O 1
ATOM 3421 N N . ASP A 1 436 ? 35.684 -6.241 -22.677 1.00 80.12 436 ASP A N 1
ATOM 3422 C CA . ASP A 1 436 ? 36.390 -5.238 -21.879 1.00 80.12 436 ASP A CA 1
ATOM 3423 C C . ASP A 1 436 ? 37.884 -5.144 -22.254 1.00 80.12 436 ASP A C 1
ATOM 3425 O O . ASP A 1 436 ? 38.397 -5.882 -23.102 1.00 80.12 436 ASP A O 1
ATOM 3429 N N . GLY A 1 437 ? 38.620 -4.250 -21.586 1.00 74.88 437 GLY A N 1
ATOM 3430 C CA . GLY A 1 437 ? 40.062 -4.081 -21.799 1.00 74.88 437 GLY A CA 1
ATOM 3431 C C . GLY A 1 437 ? 40.917 -5.317 -21.468 1.00 74.88 437 GLY A C 1
ATOM 3432 O O . GLY A 1 437 ? 42.095 -5.344 -21.825 1.00 74.88 437 GLY A O 1
ATOM 3433 N N . SER A 1 438 ? 40.351 -6.334 -20.805 1.00 80.94 438 SER A N 1
ATOM 3434 C CA . SER A 1 438 ? 40.991 -7.627 -20.533 1.00 80.94 438 SER A CA 1
ATOM 3435 C C . SER A 1 438 ? 40.663 -8.698 -21.585 1.00 80.94 438 SER A C 1
ATOM 3437 O O . SER A 1 438 ? 41.319 -9.741 -21.629 1.00 80.94 438 SER A O 1
ATOM 3439 N N . GLY A 1 439 ? 39.688 -8.431 -22.462 1.00 76.88 439 GLY A N 1
ATOM 3440 C CA . GLY A 1 439 ? 39.177 -9.355 -23.474 1.00 76.88 439 GLY A CA 1
ATOM 3441 C C . GLY A 1 439 ? 38.021 -10.242 -22.993 1.00 76.88 439 GLY A C 1
ATOM 3442 O O . GLY A 1 439 ? 37.525 -11.059 -23.782 1.00 76.88 439 GLY A O 1
ATOM 3443 N N . ALA A 1 440 ? 37.584 -10.090 -21.737 1.00 84.12 440 ALA A N 1
ATOM 3444 C CA . ALA A 1 440 ? 36.434 -10.794 -21.179 1.00 84.12 440 ALA A CA 1
ATOM 3445 C C . ALA A 1 440 ? 35.133 -10.256 -21.787 1.00 84.12 440 ALA A C 1
ATOM 3447 O O . ALA A 1 440 ? 35.024 -9.063 -22.059 1.00 84.12 440 ALA A O 1
ATOM 3448 N N . ILE A 1 441 ? 34.159 -11.140 -22.019 1.00 85.31 441 ILE A N 1
ATOM 3449 C CA . ILE A 1 441 ? 32.830 -10.722 -22.475 1.00 85.31 441 ILE A CA 1
ATOM 3450 C C . ILE A 1 441 ? 32.081 -10.159 -21.271 1.00 85.31 441 ILE A C 1
ATOM 3452 O O . ILE A 1 441 ? 31.920 -10.853 -20.269 1.00 85.31 441 ILE A O 1
ATOM 3456 N N . VAL A 1 442 ? 31.635 -8.918 -21.402 1.00 86.88 442 VAL A N 1
ATOM 3457 C CA . VAL A 1 442 ? 30.751 -8.234 -20.464 1.00 86.88 442 VAL A CA 1
ATOM 3458 C C . VAL A 1 442 ? 29.363 -8.175 -21.085 1.00 86.88 442 VAL A C 1
ATOM 3460 O O . VAL A 1 442 ? 29.226 -7.992 -22.299 1.00 86.88 442 VAL A O 1
ATOM 3463 N N . GLU A 1 443 ? 28.347 -8.361 -20.250 1.00 90.00 443 GLU A N 1
ATOM 3464 C CA . GLU A 1 443 ? 26.942 -8.254 -20.628 1.00 90.00 443 GLU A CA 1
ATOM 3465 C C . GLU A 1 443 ? 26.329 -7.047 -19.921 1.00 90.00 443 GLU A C 1
ATOM 3467 O O . GLU A 1 443 ? 26.634 -6.768 -18.759 1.00 90.00 443 GLU A O 1
ATOM 3472 N N . GLN A 1 444 ? 25.485 -6.314 -20.639 1.00 91.00 444 GLN A N 1
ATOM 3473 C CA . GLN A 1 444 ? 24.802 -5.140 -20.124 1.00 91.00 444 GLN A CA 1
ATOM 3474 C C . GLN A 1 444 ? 23.881 -5.530 -18.970 1.00 91.00 444 GLN A C 1
ATOM 3476 O O . GLN A 1 444 ? 22.986 -6.364 -19.112 1.00 91.00 444 GLN A O 1
ATOM 3481 N N . ASN A 1 445 ? 24.078 -4.886 -17.826 1.00 89.50 445 ASN A N 1
ATOM 3482 C CA . ASN A 1 445 ? 23.259 -5.114 -16.651 1.00 89.50 445 ASN A CA 1
ATOM 3483 C C . ASN A 1 445 ? 22.011 -4.219 -16.686 1.00 89.50 445 ASN A C 1
ATOM 3485 O O . ASN A 1 445 ? 22.108 -3.001 -16.563 1.00 89.50 445 ASN A O 1
ATOM 3489 N N . LEU A 1 446 ? 20.832 -4.828 -16.834 1.00 89.94 446 LEU A N 1
ATOM 3490 C CA . LEU A 1 446 ? 19.537 -4.129 -16.836 1.00 89.94 446 LEU A CA 1
ATOM 3491 C C . LEU A 1 446 ? 18.827 -4.178 -15.477 1.00 89.94 446 LEU A C 1
ATOM 3493 O O . LEU A 1 446 ? 17.708 -3.688 -15.343 1.00 89.94 446 LEU A O 1
ATOM 3497 N N . THR A 1 447 ? 19.454 -4.775 -14.462 1.00 84.75 447 THR A N 1
ATOM 3498 C CA . THR A 1 447 ? 18.814 -5.043 -13.169 1.00 84.75 447 THR A CA 1
ATOM 3499 C C . THR A 1 447 ? 18.345 -3.755 -12.497 1.00 84.75 447 THR A C 1
ATOM 3501 O O . THR A 1 447 ? 17.192 -3.668 -12.096 1.00 84.75 447 THR A O 1
ATOM 3504 N N . ALA A 1 448 ? 19.202 -2.731 -12.435 1.00 85.12 448 ALA A N 1
ATOM 3505 C CA . ALA A 1 448 ? 18.882 -1.469 -11.766 1.00 85.12 448 ALA A CA 1
ATOM 3506 C C . ALA A 1 448 ? 17.686 -0.744 -12.404 1.00 85.12 448 ALA A C 1
ATOM 3508 O O . ALA A 1 448 ? 16.792 -0.287 -11.699 1.00 85.12 448 ALA A O 1
ATOM 3509 N N . VAL A 1 449 ? 17.628 -0.682 -13.738 1.00 87.50 449 VAL A N 1
ATOM 3510 C CA . VAL A 1 449 ? 16.516 -0.023 -14.442 1.00 87.50 449 VAL A CA 1
ATOM 3511 C C . VAL A 1 449 ? 15.224 -0.834 -14.382 1.00 87.50 449 VAL A C 1
ATOM 3513 O O . VAL A 1 449 ? 14.157 -0.233 -14.301 1.00 87.50 449 VAL A O 1
ATOM 3516 N N . ARG A 1 450 ? 15.293 -2.172 -14.354 1.00 89.25 450 ARG A N 1
ATOM 3517 C CA . ARG A 1 450 ? 14.111 -3.039 -14.185 1.00 89.25 450 ARG A CA 1
ATOM 3518 C C . ARG A 1 450 ? 13.570 -3.031 -12.756 1.00 89.25 450 ARG A C 1
ATOM 3520 O O . ARG A 1 450 ? 12.362 -3.143 -12.572 1.00 89.25 450 ARG A O 1
ATOM 3527 N N . LEU A 1 451 ? 14.432 -2.857 -11.751 1.00 82.94 451 LEU A N 1
ATOM 3528 C CA . LEU A 1 451 ? 14.021 -2.746 -10.346 1.00 82.94 451 LEU A CA 1
ATOM 3529 C C . LEU A 1 451 ? 13.025 -1.602 -10.120 1.00 82.94 451 LEU A C 1
ATOM 3531 O O . LEU A 1 451 ? 12.075 -1.783 -9.369 1.00 82.94 451 LEU A O 1
ATOM 3535 N N . ILE A 1 452 ? 13.179 -0.476 -10.829 1.00 78.81 452 ILE A N 1
ATOM 3536 C CA . ILE A 1 452 ? 12.247 0.666 -10.764 1.00 78.81 452 ILE A CA 1
ATOM 3537 C C . ILE A 1 452 ? 10.804 0.214 -11.042 1.00 78.81 452 ILE A C 1
ATOM 3539 O O . ILE A 1 452 ? 9.882 0.566 -10.309 1.00 78.81 452 ILE A O 1
ATOM 3543 N N . THR A 1 453 ? 10.620 -0.574 -12.103 1.00 81.19 453 THR A N 1
ATOM 3544 C CA . THR A 1 453 ? 9.330 -1.142 -12.511 1.00 81.19 453 THR A CA 1
ATOM 3545 C C . THR A 1 453 ? 8.830 -2.167 -11.507 1.00 81.19 453 THR A C 1
ATOM 3547 O O . THR A 1 453 ? 7.682 -2.109 -11.069 1.00 81.19 453 THR A O 1
ATOM 3550 N N . LEU A 1 454 ? 9.700 -3.110 -11.148 1.00 79.19 454 LEU A N 1
ATOM 3551 C CA . LEU A 1 454 ? 9.350 -4.246 -10.309 1.00 79.19 454 LEU A CA 1
ATOM 3552 C C . LEU A 1 454 ? 8.941 -3.804 -8.898 1.00 79.19 454 LEU A C 1
ATOM 3554 O O . LEU A 1 454 ? 7.930 -4.271 -8.386 1.00 79.19 454 LEU A O 1
ATOM 3558 N N . GLU A 1 455 ? 9.641 -2.852 -8.283 1.00 76.19 455 GLU A N 1
ATOM 3559 C CA . GLU A 1 455 ? 9.251 -2.323 -6.973 1.00 76.19 455 GLU A CA 1
ATOM 3560 C C . GLU A 1 455 ? 7.899 -1.600 -7.018 1.00 76.19 455 GLU A C 1
ATOM 3562 O O . GLU A 1 455 ? 7.075 -1.799 -6.125 1.00 76.19 455 GLU A O 1
ATOM 3567 N N . LYS A 1 456 ? 7.640 -0.798 -8.061 1.00 72.75 456 LYS A N 1
ATOM 3568 C CA . LYS A 1 456 ? 6.362 -0.087 -8.230 1.00 72.75 456 LYS A CA 1
ATOM 3569 C C . LYS A 1 456 ? 5.187 -1.044 -8.405 1.00 72.75 456 LYS A C 1
ATOM 3571 O O . LYS A 1 456 ? 4.193 -0.926 -7.691 1.00 72.75 456 LYS A O 1
ATOM 3576 N N . ASP A 1 457 ? 5.319 -2.018 -9.305 1.00 72.69 457 ASP A N 1
ATOM 3577 C CA . ASP A 1 457 ? 4.269 -3.014 -9.556 1.00 72.69 457 ASP A CA 1
ATOM 3578 C C . ASP A 1 457 ? 3.964 -3.854 -8.311 1.00 72.69 457 ASP A C 1
ATOM 3580 O O . ASP A 1 457 ? 2.835 -4.311 -8.129 1.00 72.69 457 ASP A O 1
ATOM 3584 N N . PHE A 1 458 ? 4.959 -4.067 -7.447 1.00 70.56 458 PHE A N 1
ATOM 3585 C CA . PHE A 1 458 ? 4.766 -4.792 -6.196 1.00 70.56 458 PHE A CA 1
ATOM 3586 C C . PHE A 1 458 ? 4.152 -3.923 -5.103 1.00 70.56 458 PHE A C 1
ATOM 3588 O O . PHE A 1 458 ? 3.211 -4.371 -4.453 1.00 70.56 458 PHE A O 1
ATOM 3595 N N . LYS A 1 459 ? 4.603 -2.675 -4.924 1.00 68.88 459 LYS A N 1
ATOM 3596 C CA . LYS A 1 459 ? 3.998 -1.753 -3.946 1.00 68.88 459 LYS A CA 1
ATOM 3597 C C . LYS A 1 459 ? 2.510 -1.524 -4.222 1.00 68.88 459 LYS A C 1
ATOM 3599 O O . LYS A 1 459 ? 1.720 -1.525 -3.282 1.00 68.88 459 LYS A O 1
ATOM 3604 N N . ALA A 1 460 ? 2.113 -1.459 -5.493 1.00 60.97 460 ALA A N 1
ATOM 3605 C CA . ALA A 1 460 ? 0.712 -1.324 -5.893 1.00 60.97 460 ALA A CA 1
ATOM 3606 C C . ALA A 1 460 ? -0.195 -2.503 -5.462 1.00 60.97 460 ALA A C 1
ATOM 3608 O O . ALA A 1 460 ? -1.415 -2.346 -5.433 1.00 60.97 460 ALA A O 1
ATOM 3609 N N . LYS A 1 461 ? 0.360 -3.681 -5.126 1.00 68.12 461 LYS A N 1
ATOM 3610 C CA . LYS A 1 461 ? -0.425 -4.867 -4.724 1.00 68.12 461 LYS A CA 1
ATOM 3611 C C . LYS A 1 461 ? -0.841 -4.870 -3.249 1.00 68.12 461 LYS A C 1
ATOM 3613 O O . LYS A 1 461 ? -1.812 -5.545 -2.917 1.00 68.12 461 LYS A O 1
ATOM 3618 N N . GLY A 1 462 ? -0.174 -4.096 -2.386 1.00 68.38 462 GLY A N 1
ATOM 3619 C CA . GLY A 1 462 ? -0.579 -3.931 -0.983 1.00 68.38 462 GLY A CA 1
ATOM 3620 C C . GLY A 1 462 ? -0.450 -5.196 -0.120 1.00 68.38 462 GLY A C 1
ATOM 3621 O O . GLY A 1 462 ? -1.372 -5.518 0.634 1.00 68.38 462 GLY A O 1
ATOM 3622 N N . ASP A 1 463 ? 0.680 -5.903 -0.244 1.00 83.31 463 ASP A N 1
ATOM 3623 C CA . ASP A 1 463 ? 0.978 -7.139 0.490 1.00 83.31 463 ASP A CA 1
ATOM 3624 C C . ASP A 1 463 ? 0.902 -6.962 2.014 1.00 83.31 463 ASP A C 1
ATOM 3626 O O . ASP A 1 463 ? 1.493 -6.042 2.587 1.00 83.31 463 ASP A O 1
ATOM 3630 N N . SER A 1 464 ? 0.275 -7.928 2.679 1.00 90.88 464 SER A N 1
ATOM 3631 C CA . SER A 1 464 ? 0.124 -7.986 4.139 1.00 90.88 464 SER A CA 1
ATOM 3632 C C . SER A 1 464 ? 1.176 -8.858 4.827 1.00 90.88 464 SER A C 1
ATOM 3634 O O . SER A 1 464 ? 1.256 -8.886 6.056 1.00 90.88 464 SER A O 1
ATOM 3636 N N . LEU A 1 465 ? 1.973 -9.590 4.049 1.00 95.38 465 LEU A N 1
ATOM 3637 C CA . LEU A 1 465 ? 2.987 -10.530 4.511 1.00 95.38 465 LEU A CA 1
ATOM 3638 C C . LEU A 1 465 ? 4.338 -10.232 3.864 1.00 95.38 465 LEU A C 1
ATOM 3640 O O . LEU A 1 465 ? 4.434 -9.726 2.748 1.00 95.38 465 LEU A O 1
ATOM 3644 N N . LEU A 1 466 ? 5.389 -10.595 4.584 1.00 94.69 466 LEU A N 1
ATOM 3645 C CA . LEU A 1 466 ? 6.777 -10.575 4.155 1.00 94.69 466 LEU A CA 1
ATOM 3646 C C . LEU A 1 466 ? 7.330 -11.995 4.264 1.00 94.69 466 LEU A C 1
ATOM 3648 O O . LEU A 1 466 ? 7.204 -12.598 5.327 1.00 94.69 466 LEU A O 1
ATOM 3652 N N . LEU A 1 467 ? 7.984 -12.520 3.225 1.00 95.88 467 LEU A N 1
ATOM 3653 C CA . LEU A 1 467 ? 8.760 -13.756 3.361 1.00 95.88 467 LEU A CA 1
ATOM 3654 C C . LEU A 1 467 ? 9.984 -13.463 4.236 1.00 95.88 467 LEU A C 1
ATOM 3656 O O . LEU A 1 467 ? 10.841 -12.681 3.835 1.00 95.88 467 LEU A O 1
ATOM 3660 N N . ASN A 1 468 ? 10.059 -14.035 5.433 1.00 96.19 468 ASN A N 1
ATOM 3661 C CA . ASN A 1 468 ? 11.104 -13.701 6.399 1.00 96.19 468 ASN A CA 1
ATOM 3662 C C . ASN A 1 468 ? 12.319 -14.620 6.278 1.00 96.19 468 ASN A C 1
ATOM 3664 O O . ASN A 1 468 ? 13.447 -14.137 6.175 1.00 96.19 468 ASN A O 1
ATOM 3668 N N . GLU A 1 469 ? 12.088 -15.929 6.273 1.00 95.31 469 GLU A N 1
ATOM 3669 C CA . GLU A 1 469 ? 13.127 -16.950 6.159 1.00 95.31 469 GLU A CA 1
ATOM 3670 C C . GLU A 1 469 ? 12.537 -18.230 5.546 1.00 95.31 469 GLU A C 1
ATOM 3672 O O . GLU A 1 469 ? 11.363 -18.531 5.755 1.00 95.31 469 GLU A O 1
ATOM 3677 N N . TYR A 1 470 ? 13.312 -18.995 4.779 1.00 95.62 470 TYR A N 1
ATOM 3678 C CA . TYR A 1 470 ? 12.975 -20.386 4.471 1.00 95.62 470 TYR A CA 1
ATOM 3679 C C . TYR A 1 470 ? 14.216 -21.268 4.378 1.00 95.62 470 TYR A C 1
ATOM 3681 O O . TYR A 1 470 ? 15.312 -20.816 4.035 1.00 95.62 470 TYR A O 1
ATOM 3689 N N . ASN A 1 471 ? 14.026 -22.558 4.648 1.00 94.81 471 ASN A N 1
ATOM 3690 C CA . ASN A 1 471 ? 15.116 -23.522 4.665 1.00 94.81 471 ASN A CA 1
ATOM 3691 C C . ASN A 1 471 ? 15.386 -24.156 3.294 1.00 94.81 471 ASN A C 1
ATOM 3693 O O . ASN A 1 471 ? 14.619 -25.008 2.840 1.00 94.81 471 ASN A O 1
ATOM 3697 N N . GLY A 1 472 ? 16.512 -23.779 2.682 1.00 92.25 472 GLY A N 1
ATOM 3698 C CA . GLY A 1 472 ? 17.033 -24.358 1.438 1.00 92.25 472 GLY A CA 1
ATOM 3699 C C . GLY A 1 472 ? 17.870 -25.628 1.640 1.00 92.25 472 GLY A C 1
ATOM 3700 O O . GLY A 1 472 ? 18.253 -26.284 0.672 1.00 92.25 472 GLY A O 1
ATOM 3701 N N . VAL A 1 473 ? 18.146 -26.030 2.887 1.00 93.50 473 VAL A N 1
ATOM 3702 C CA . VAL A 1 473 ? 19.067 -27.137 3.184 1.00 93.50 473 VAL A CA 1
ATOM 3703 C C . VAL A 1 473 ? 18.506 -28.488 2.720 1.00 93.50 473 VAL A C 1
ATOM 3705 O O . VAL A 1 473 ? 17.424 -28.918 3.124 1.00 93.50 473 VAL A O 1
ATOM 3708 N N . GLY A 1 474 ? 19.284 -29.212 1.912 1.00 92.69 474 GLY A N 1
ATOM 3709 C CA . GLY A 1 474 ? 18.968 -30.569 1.466 1.00 92.69 474 GLY A CA 1
ATOM 3710 C C . GLY A 1 474 ? 18.851 -31.561 2.630 1.00 92.69 474 GLY A C 1
ATOM 3711 O O . GLY A 1 474 ? 19.578 -31.471 3.616 1.00 92.69 474 GLY A O 1
ATOM 3712 N N . TYR A 1 475 ? 17.963 -32.553 2.514 1.00 92.25 475 TYR A N 1
ATOM 3713 C CA . TYR A 1 475 ? 17.617 -33.476 3.614 1.00 92.25 475 TYR A CA 1
ATOM 3714 C C . TYR A 1 475 ? 18.809 -34.243 4.233 1.00 92.25 475 TYR A C 1
ATOM 3716 O O . TYR A 1 475 ? 18.742 -34.658 5.389 1.00 92.25 475 TYR A O 1
ATOM 3724 N N . ASP A 1 476 ? 19.889 -34.457 3.477 1.00 93.00 476 ASP A N 1
ATOM 3725 C CA . ASP A 1 476 ? 21.125 -35.132 3.898 1.00 93.00 476 ASP A CA 1
ATOM 3726 C C . ASP A 1 476 ? 22.309 -34.165 4.091 1.00 93.00 476 ASP A C 1
ATOM 3728 O O . ASP A 1 476 ? 23.455 -34.590 4.285 1.00 93.00 476 ASP A O 1
ATOM 3732 N N . ARG A 1 477 ? 22.043 -32.857 4.044 1.00 94.31 477 ARG A N 1
ATOM 3733 C CA . ARG A 1 477 ? 23.030 -31.783 4.152 1.00 94.31 477 ARG A CA 1
ATOM 3734 C C . ARG A 1 477 ? 22.962 -31.087 5.499 1.00 94.31 477 ARG A C 1
ATOM 3736 O O . ARG A 1 477 ? 21.961 -31.130 6.196 1.00 94.31 477 ARG A O 1
ATOM 3743 N N . TYR A 1 478 ? 24.056 -30.425 5.845 1.00 93.81 478 TYR A N 1
ATOM 3744 C CA . TYR A 1 478 ? 24.152 -29.546 7.004 1.00 93.81 478 TYR A CA 1
ATOM 3745 C C . TYR A 1 478 ? 24.426 -28.128 6.519 1.00 93.81 478 TYR A C 1
ATOM 3747 O O . TYR A 1 478 ? 25.087 -27.961 5.482 1.00 93.81 478 TYR A O 1
ATOM 3755 N N . LEU A 1 479 ? 24.004 -27.149 7.321 1.00 92.00 479 LEU A N 1
ATOM 3756 C CA . LEU A 1 479 ? 24.389 -25.749 7.165 1.00 92.00 479 LEU A CA 1
ATOM 3757 C C . LEU A 1 479 ? 25.908 -25.639 6.948 1.00 92.00 479 LEU A C 1
ATOM 3759 O O . LEU A 1 479 ? 26.698 -26.329 7.613 1.00 92.00 479 LEU A O 1
ATOM 3763 N N . LYS A 1 480 ? 26.330 -24.849 5.955 1.00 90.06 480 LYS A N 1
ATOM 3764 C CA . LYS A 1 480 ? 27.758 -24.710 5.628 1.00 90.06 480 LYS A CA 1
ATOM 3765 C C . LYS A 1 480 ? 28.523 -23.923 6.701 1.00 90.06 480 LYS A C 1
ATOM 3767 O O . LYS A 1 480 ? 27.946 -23.335 7.608 1.00 90.06 480 LYS A O 1
ATOM 3772 N N . ASP A 1 481 ? 29.849 -24.036 6.648 1.00 88.62 481 ASP A N 1
ATOM 3773 C CA . ASP A 1 481 ? 30.791 -23.275 7.483 1.00 88.62 481 ASP A CA 1
ATOM 3774 C C . ASP A 1 481 ? 30.570 -23.349 9.001 1.00 88.62 481 ASP A C 1
ATOM 3776 O O . ASP A 1 481 ? 30.843 -22.410 9.740 1.00 88.62 481 ASP A O 1
ATOM 3780 N N . SER A 1 482 ? 30.173 -24.532 9.483 1.00 85.62 482 SER A N 1
ATOM 3781 C CA . SER A 1 482 ? 29.842 -24.799 10.896 1.00 85.62 482 SER A CA 1
ATOM 3782 C C . SER A 1 482 ? 28.597 -24.063 11.399 1.00 85.62 482 SER A C 1
ATOM 3784 O O . SER A 1 482 ? 28.423 -23.937 12.609 1.00 85.62 482 SER A O 1
ATOM 3786 N N . GLY A 1 483 ? 27.732 -23.628 10.480 1.00 88.19 483 GLY A N 1
ATOM 3787 C CA . GLY A 1 483 ? 26.460 -22.998 10.791 1.00 88.19 483 GLY A CA 1
ATOM 3788 C C . GLY A 1 483 ? 25.545 -23.858 11.664 1.00 88.19 483 GLY A C 1
ATOM 3789 O O . GLY A 1 483 ? 25.679 -25.086 11.771 1.00 88.19 483 GLY A O 1
ATOM 3790 N N . SER A 1 484 ? 24.596 -23.192 12.311 1.00 91.06 484 SER A N 1
ATOM 3791 C CA . SER A 1 484 ? 23.624 -23.826 13.202 1.00 91.06 484 SER A CA 1
ATOM 3792 C C . SER A 1 484 ? 22.300 -23.075 13.200 1.00 91.06 484 SER A C 1
ATOM 3794 O O . SER A 1 484 ? 22.245 -21.885 12.884 1.00 91.06 484 SER A O 1
ATOM 3796 N N . ASP A 1 485 ? 21.243 -23.786 13.572 1.00 94.25 485 ASP A N 1
ATOM 3797 C CA . ASP A 1 485 ? 19.935 -23.208 13.834 1.00 94.25 485 ASP A CA 1
ATOM 3798 C C . ASP A 1 485 ? 19.718 -23.004 15.337 1.00 94.25 485 ASP A C 1
ATOM 3800 O O . ASP A 1 485 ? 20.122 -23.833 16.158 1.00 94.25 485 ASP A O 1
ATOM 3804 N N . SER A 1 486 ? 19.084 -21.895 15.722 1.00 90.94 486 SER A N 1
ATOM 3805 C CA . SER A 1 486 ? 18.850 -21.581 17.138 1.00 90.94 486 SER A CA 1
ATOM 3806 C C . SER A 1 486 ? 17.877 -22.525 17.856 1.00 90.94 486 SER A C 1
ATOM 3808 O O . SER A 1 486 ? 17.922 -22.611 19.084 1.00 90.94 486 SER A O 1
ATOM 3810 N N . TYR A 1 487 ? 17.018 -23.221 17.113 1.00 94.19 487 TYR A N 1
ATOM 3811 C CA . TYR A 1 487 ? 16.040 -24.189 17.599 1.00 94.19 487 TYR A CA 1
ATOM 3812 C C . TYR A 1 487 ? 16.526 -25.631 17.383 1.00 94.19 487 TYR A C 1
ATOM 3814 O O . TYR A 1 487 ? 16.599 -26.409 18.336 1.00 94.19 487 TYR A O 1
ATOM 3822 N N . PHE A 1 488 ? 16.921 -25.986 16.155 1.00 93.31 488 PHE A N 1
ATOM 3823 C CA . PHE A 1 488 ? 17.319 -27.353 15.794 1.00 93.31 488 PHE A CA 1
ATOM 3824 C C . PHE A 1 488 ? 18.788 -27.682 16.108 1.00 93.31 488 PHE A C 1
ATOM 3826 O O . PHE A 1 488 ? 19.162 -28.856 16.176 1.00 93.31 488 PHE A O 1
ATOM 3833 N N . GLY A 1 489 ? 19.648 -26.677 16.297 1.00 93.00 489 GLY A N 1
ATOM 3834 C CA . GLY A 1 489 ? 21.094 -26.864 16.419 1.00 93.00 489 GLY A CA 1
ATOM 3835 C C . GLY A 1 489 ? 21.739 -27.266 15.089 1.00 93.00 489 GLY A C 1
ATOM 3836 O O . GLY A 1 489 ? 21.455 -26.691 14.042 1.00 93.00 489 GLY A O 1
ATOM 3837 N N . THR A 1 490 ? 22.641 -28.251 15.116 1.00 93.25 490 THR A N 1
ATOM 3838 C CA . THR A 1 490 ? 23.303 -28.779 13.910 1.00 93.25 490 THR A CA 1
ATOM 3839 C C . THR A 1 490 ? 22.737 -30.154 13.566 1.00 93.25 490 THR A C 1
ATOM 3841 O O . THR A 1 490 ? 23.189 -31.177 14.089 1.00 93.25 490 THR A O 1
ATOM 3844 N N . VAL A 1 491 ? 21.755 -30.186 12.667 1.00 94.00 491 VAL A N 1
ATOM 3845 C CA . VAL A 1 491 ? 21.090 -31.414 12.201 1.00 94.00 491 VAL A CA 1
ATOM 3846 C C . VAL A 1 491 ? 21.062 -31.477 10.675 1.00 94.00 491 VAL A C 1
ATOM 3848 O O . VAL A 1 491 ? 21.117 -30.447 10.005 1.00 94.00 491 VAL A O 1
ATOM 3851 N N . ALA A 1 492 ? 20.993 -32.689 10.119 1.00 93.62 492 ALA A N 1
ATOM 3852 C CA . ALA A 1 492 ? 20.837 -32.862 8.678 1.00 93.62 492 ALA A CA 1
ATOM 3853 C C . ALA A 1 492 ? 19.455 -32.353 8.230 1.00 93.62 492 ALA A C 1
ATOM 3855 O O . ALA A 1 492 ? 18.471 -32.544 8.946 1.00 93.62 492 ALA A O 1
ATOM 3856 N N . GLY A 1 493 ? 19.390 -31.676 7.084 1.00 93.25 493 GLY A N 1
ATOM 3857 C CA . GLY A 1 493 ? 18.175 -31.055 6.559 1.00 93.25 493 GLY A CA 1
ATOM 3858 C C . GLY A 1 493 ? 17.683 -29.840 7.340 1.00 93.25 493 GLY A C 1
ATOM 3859 O O . GLY A 1 493 ? 16.665 -29.286 6.954 1.00 93.25 493 GLY A O 1
ATOM 3860 N N . ASN A 1 494 ? 18.355 -29.433 8.424 1.00 94.31 494 ASN A N 1
ATOM 3861 C CA . ASN A 1 494 ? 17.999 -28.261 9.231 1.00 94.31 494 ASN A CA 1
ATOM 3862 C C . ASN A 1 494 ? 16.502 -28.193 9.631 1.00 94.31 494 ASN A C 1
ATOM 3864 O O . ASN A 1 494 ? 15.838 -27.177 9.454 1.00 94.31 494 ASN A O 1
ATOM 3868 N N . GLY A 1 495 ? 15.948 -29.312 10.114 1.00 91.44 495 GLY A N 1
ATOM 3869 C CA . GLY A 1 495 ? 14.534 -29.393 10.513 1.00 91.44 495 GLY A CA 1
ATOM 3870 C C . GLY A 1 495 ? 13.552 -29.710 9.376 1.00 91.44 495 GLY A C 1
ATOM 3871 O O . GLY A 1 495 ? 12.348 -29.715 9.600 1.00 91.44 495 GLY A O 1
ATOM 3872 N N . GLY A 1 496 ? 14.035 -30.023 8.167 1.00 93.56 496 GLY A N 1
ATOM 3873 C CA . GLY A 1 496 ? 13.180 -30.346 7.019 1.00 93.56 496 GLY A CA 1
ATOM 3874 C C . GLY A 1 496 ? 12.700 -29.095 6.281 1.00 93.56 496 GLY A C 1
ATOM 3875 O O . GLY A 1 496 ? 13.338 -28.055 6.345 1.00 93.56 496 GLY A O 1
ATOM 3876 N N . SER A 1 497 ? 11.599 -29.169 5.531 1.00 94.88 497 SER A N 1
ATOM 3877 C CA . SER A 1 497 ? 11.079 -27.987 4.827 1.00 94.88 497 SER A CA 1
ATOM 3878 C C . SER A 1 497 ? 10.232 -27.124 5.759 1.00 94.88 497 SER A C 1
ATOM 3880 O O . SER A 1 497 ? 9.210 -27.582 6.265 1.00 94.88 497 SER A O 1
ATOM 3882 N N . TRP A 1 498 ? 10.647 -25.873 5.949 1.00 96.81 498 TRP A N 1
ATOM 3883 C CA . TRP A 1 498 ? 9.898 -24.859 6.682 1.00 96.81 498 TRP A CA 1
ATOM 3884 C C . TRP A 1 498 ? 10.134 -23.464 6.099 1.00 96.81 498 TRP A C 1
ATOM 3886 O O . TRP A 1 498 ? 11.162 -23.211 5.462 1.00 96.81 498 TRP A O 1
ATOM 3896 N N . LEU A 1 499 ? 9.165 -22.576 6.313 1.00 97.81 499 LEU A N 1
ATOM 3897 C CA . LEU A 1 499 ? 9.250 -21.157 5.972 1.00 97.81 499 LEU A CA 1
ATOM 3898 C C . LEU A 1 499 ? 8.639 -20.300 7.075 1.00 97.81 499 LEU A C 1
ATOM 3900 O O . LEU A 1 499 ? 7.809 -20.768 7.857 1.00 97.81 499 LEU A O 1
ATOM 3904 N N . GLU A 1 500 ? 9.015 -19.032 7.077 1.00 97.88 500 GLU A N 1
ATOM 3905 C CA . GLU A 1 500 ? 8.542 -18.011 7.990 1.00 97.88 500 GLU A CA 1
ATOM 3906 C C . GLU A 1 500 ? 8.042 -16.791 7.242 1.00 97.88 500 GLU A C 1
ATOM 3908 O O . GLU A 1 500 ? 8.640 -16.329 6.266 1.00 97.88 500 GLU A O 1
ATOM 3913 N N . LEU A 1 501 ? 6.965 -16.226 7.764 1.00 98.00 501 LEU A N 1
ATOM 3914 C CA . LEU A 1 501 ? 6.344 -15.017 7.264 1.00 98.00 501 LEU A CA 1
ATOM 3915 C C . LEU A 1 501 ? 6.274 -13.994 8.391 1.00 98.00 501 LEU A C 1
ATOM 3917 O O . LEU A 1 501 ? 5.984 -14.354 9.530 1.00 98.00 501 LEU A O 1
ATOM 3921 N N . VAL A 1 502 ? 6.478 -12.721 8.073 1.00 96.88 502 VAL A N 1
ATOM 3922 C CA . VAL A 1 502 ? 6.198 -11.615 8.991 1.00 96.88 502 VAL A CA 1
ATOM 3923 C C . VAL A 1 502 ? 4.959 -10.871 8.524 1.00 96.88 502 VAL A C 1
ATOM 3925 O O . VAL A 1 502 ? 4.836 -10.512 7.355 1.00 96.88 502 VAL A O 1
ATOM 3928 N N . VAL A 1 503 ? 4.044 -10.625 9.452 1.00 93.44 503 VAL A N 1
ATOM 3929 C CA . VAL A 1 503 ? 2.821 -9.857 9.210 1.00 93.44 503 VAL A CA 1
ATOM 3930 C C . VAL A 1 503 ? 3.142 -8.357 9.179 1.00 93.44 503 VAL A C 1
ATOM 3932 O O . VAL A 1 503 ? 3.792 -7.852 10.093 1.00 93.44 503 VAL A O 1
ATOM 3935 N N . LYS A 1 504 ? 2.694 -7.647 8.137 1.00 89.00 504 LYS A N 1
ATOM 3936 C CA . LYS A 1 504 ? 2.972 -6.216 7.880 1.00 89.00 504 LYS A CA 1
ATOM 3937 C C . LYS A 1 504 ? 1.792 -5.279 8.174 1.00 89.00 504 LYS A C 1
ATOM 3939 O O . LYS A 1 504 ? 1.910 -4.067 8.013 1.00 89.00 504 LYS A O 1
ATOM 3944 N N . GLU A 1 505 ? 0.650 -5.826 8.572 1.00 80.56 505 GLU A N 1
ATOM 3945 C CA . GLU A 1 505 ? -0.532 -5.052 8.948 1.00 80.56 505 GLU A CA 1
ATOM 3946 C C . GLU A 1 505 ? -1.193 -5.645 10.187 1.00 80.56 505 GLU A C 1
ATOM 3948 O O . GLU A 1 505 ? -1.083 -6.838 10.466 1.00 80.56 505 GLU A O 1
ATOM 3953 N N . ASN A 1 506 ? -1.894 -4.813 10.946 1.00 71.56 506 ASN A N 1
ATOM 3954 C CA . ASN A 1 506 ? -2.688 -5.312 12.053 1.00 71.56 506 ASN A CA 1
ATOM 3955 C C . ASN A 1 506 ? -3.949 -6.011 11.542 1.00 71.56 506 ASN A C 1
ATOM 3957 O O . ASN A 1 506 ? -4.596 -5.541 10.610 1.00 71.56 506 ASN A O 1
ATOM 3961 N N . TYR A 1 507 ? -4.321 -7.091 12.228 1.00 69.69 507 TYR A N 1
ATOM 3962 C CA . TYR A 1 507 ? -5.565 -7.832 12.020 1.00 69.69 507 TYR A CA 1
ATOM 3963 C C . TYR A 1 507 ? -5.644 -8.580 10.688 1.00 69.69 507 TYR A C 1
ATOM 3965 O O . TYR A 1 507 ? -6.731 -8.774 10.145 1.00 69.69 507 TYR A O 1
ATOM 3973 N N . LEU A 1 508 ? -4.500 -9.042 10.184 1.00 81.31 508 LEU A N 1
ATOM 3974 C CA . LEU A 1 508 ? -4.461 -9.859 8.983 1.00 81.31 508 LEU A CA 1
ATOM 3975 C C . LEU A 1 508 ? -5.237 -11.167 9.197 1.00 81.31 508 LEU A C 1
ATOM 3977 O O . LEU A 1 508 ? -4.925 -11.943 10.106 1.00 81.31 508 LEU A O 1
ATOM 3981 N N . ASN A 1 509 ? -6.194 -11.426 8.305 1.00 80.00 509 ASN A N 1
ATOM 3982 C CA . ASN A 1 509 ? -6.896 -12.697 8.218 1.00 80.00 509 ASN A CA 1
ATOM 3983 C C . ASN A 1 509 ? -6.200 -13.638 7.228 1.00 80.00 509 ASN A C 1
ATOM 3985 O O . ASN A 1 509 ? -6.228 -13.428 6.017 1.00 80.00 509 ASN A O 1
ATOM 3989 N N . LEU A 1 510 ? -5.605 -14.698 7.765 1.00 90.88 510 LEU A N 1
ATOM 3990 C CA . LEU A 1 510 ? -4.932 -15.756 7.024 1.00 90.88 510 LEU A CA 1
ATOM 3991 C C . LEU A 1 510 ? -5.799 -17.017 6.883 1.00 90.88 510 LEU A C 1
ATOM 3993 O O . LEU A 1 510 ? -5.360 -17.992 6.287 1.00 90.88 510 LEU A O 1
ATOM 3997 N N . GLN A 1 511 ? -7.025 -17.046 7.412 1.00 87.00 511 GLN A N 1
ATOM 3998 C CA . GLN A 1 511 ? -7.902 -18.210 7.283 1.00 87.00 511 GLN A CA 1
ATOM 3999 C C . GLN A 1 511 ? -8.237 -18.478 5.819 1.00 87.00 511 GLN A C 1
ATOM 4001 O O . GLN A 1 511 ? -8.582 -17.564 5.069 1.00 87.00 511 GLN A O 1
ATOM 4006 N N . ARG A 1 512 ? -8.169 -19.753 5.415 1.00 91.12 512 ARG A N 1
ATOM 4007 C CA . ARG A 1 512 ? -8.403 -20.211 4.034 1.00 91.12 512 ARG A CA 1
ATOM 4008 C C . ARG A 1 512 ? -7.493 -19.588 2.978 1.00 91.12 512 ARG A C 1
ATOM 4010 O O . ARG A 1 512 ? -7.661 -19.931 1.808 1.00 91.12 512 ARG A O 1
ATOM 4017 N N . ALA A 1 513 ? -6.550 -18.726 3.366 1.00 96.88 513 ALA A N 1
ATOM 4018 C CA . ALA A 1 513 ? -5.581 -18.153 2.454 1.00 96.88 513 ALA A CA 1
ATOM 4019 C C . ALA A 1 513 ? -4.882 -19.288 1.701 1.00 96.88 513 ALA A C 1
ATOM 4021 O O . ALA A 1 513 ? -4.599 -20.345 2.269 1.00 96.88 513 ALA A O 1
ATOM 4022 N N . GLU A 1 514 ? -4.669 -19.109 0.407 1.00 98.19 514 GLU A N 1
ATOM 4023 C CA . GLU A 1 514 ? -4.057 -20.123 -0.434 1.00 98.19 514 GLU A CA 1
ATOM 4024 C C . GLU A 1 514 ? -2.563 -19.852 -0.532 1.00 98.19 514 GLU A C 1
ATOM 4026 O O . GLU A 1 514 ? -2.162 -18.822 -1.064 1.00 98.19 514 GLU A O 1
ATOM 4031 N N . ILE A 1 515 ? -1.744 -20.788 -0.058 1.00 98.06 515 ILE A N 1
ATOM 4032 C CA . ILE A 1 515 ? -0.304 -20.781 -0.292 1.00 98.06 515 ILE A CA 1
ATOM 4033 C C . ILE A 1 515 ? 0.023 -21.598 -1.538 1.00 98.06 515 ILE A C 1
ATOM 4035 O O . ILE A 1 515 ? -0.450 -22.725 -1.716 1.00 98.06 515 ILE A O 1
ATOM 4039 N N . LYS A 1 516 ? 0.894 -21.044 -2.378 1.00 97.06 516 LYS A N 1
ATOM 4040 C CA . LYS A 1 516 ? 1.459 -21.710 -3.547 1.00 97.06 516 LYS A CA 1
ATOM 4041 C C . LYS A 1 516 ? 2.980 -21.637 -3.510 1.00 97.06 516 LYS A C 1
ATOM 4043 O O . LYS A 1 516 ? 3.538 -20.551 -3.362 1.00 97.06 516 LYS A O 1
ATOM 4048 N N . ILE A 1 517 ? 3.625 -22.785 -3.714 1.00 96.50 517 ILE A N 1
ATOM 4049 C CA . ILE A 1 517 ? 5.078 -22.913 -3.866 1.00 96.50 517 ILE A CA 1
ATOM 4050 C C . ILE A 1 517 ? 5.369 -23.416 -5.277 1.00 96.50 517 ILE A C 1
ATOM 4052 O O . ILE A 1 517 ? 4.780 -24.398 -5.745 1.00 96.50 517 ILE A O 1
ATOM 4056 N N . SER A 1 518 ? 6.277 -22.732 -5.961 1.00 93.06 518 SER A N 1
ATOM 4057 C CA . SER A 1 518 ? 6.741 -23.085 -7.298 1.00 93.06 518 SER A CA 1
ATOM 4058 C C . SER A 1 518 ? 8.257 -23.231 -7.320 1.00 93.06 518 SER A C 1
ATOM 4060 O O . SER A 1 518 ? 8.960 -22.494 -6.640 1.00 93.06 518 SER A O 1
ATOM 4062 N N . GLU A 1 519 ? 8.745 -24.159 -8.132 1.00 90.50 519 GLU A N 1
ATOM 4063 C CA . GLU A 1 519 ? 10.163 -24.385 -8.411 1.00 90.50 519 GLU A CA 1
ATOM 4064 C C . GLU A 1 519 ? 10.373 -24.212 -9.915 1.00 90.50 519 GLU A C 1
ATOM 4066 O O . GLU A 1 519 ? 9.641 -24.812 -10.708 1.00 90.50 519 GLU A O 1
ATOM 4071 N N . ASN A 1 520 ? 11.341 -23.387 -10.329 1.00 86.88 520 ASN A N 1
ATOM 4072 C CA . ASN A 1 520 ? 11.569 -23.081 -11.750 1.00 86.88 520 ASN A CA 1
ATOM 4073 C C . ASN A 1 520 ? 10.256 -22.707 -12.468 1.00 86.88 520 ASN A C 1
ATOM 4075 O O . ASN A 1 520 ? 9.956 -23.203 -13.556 1.00 86.88 520 ASN A O 1
ATOM 4079 N N . CYS A 1 521 ? 9.428 -21.898 -11.798 1.00 83.94 521 CYS A N 1
ATOM 4080 C CA . CYS A 1 521 ? 8.118 -21.458 -12.283 1.00 83.94 521 CYS A CA 1
ATOM 4081 C C . CYS A 1 521 ? 7.058 -22.542 -12.496 1.00 83.94 521 CYS A C 1
ATOM 4083 O O . CYS A 1 521 ? 5.992 -22.288 -13.062 1.00 83.94 521 CYS A O 1
ATOM 4085 N N . ARG A 1 522 ? 7.296 -23.743 -11.975 1.00 89.88 522 ARG A N 1
ATOM 4086 C CA . ARG A 1 522 ? 6.320 -24.821 -11.948 1.00 89.88 522 ARG A CA 1
ATOM 4087 C C . ARG A 1 522 ? 5.783 -24.999 -10.539 1.00 89.88 522 ARG A C 1
ATOM 4089 O O . ARG A 1 522 ? 6.549 -25.205 -9.610 1.00 89.88 522 ARG A O 1
ATOM 4096 N N . GLU A 1 523 ? 4.462 -24.976 -10.391 1.00 93.75 523 GLU A N 1
ATOM 4097 C CA . GLU A 1 523 ? 3.807 -25.278 -9.115 1.00 93.75 523 GLU A CA 1
ATOM 4098 C C . GLU A 1 523 ? 4.194 -26.683 -8.635 1.00 93.75 523 GLU A C 1
ATOM 4100 O O . GLU A 1 523 ? 3.965 -27.674 -9.339 1.00 93.75 523 GLU A O 1
ATOM 4105 N N . ILE A 1 524 ? 4.791 -26.750 -7.444 1.00 96.00 524 ILE A N 1
ATOM 4106 C CA . ILE A 1 524 ? 5.160 -28.000 -6.769 1.00 96.00 524 ILE A CA 1
ATOM 4107 C C . ILE A 1 524 ? 4.298 -28.261 -5.539 1.00 96.00 524 ILE A C 1
ATOM 4109 O O . ILE A 1 524 ? 4.162 -29.418 -5.146 1.00 96.00 524 ILE A O 1
ATOM 4113 N N . PHE A 1 525 ? 3.690 -27.219 -4.966 1.00 97.81 525 PHE A N 1
ATOM 4114 C CA . PHE A 1 525 ? 2.764 -27.327 -3.849 1.00 97.81 525 PHE A CA 1
ATOM 4115 C C . PHE A 1 525 ? 1.698 -26.237 -3.893 1.00 97.81 525 PHE A C 1
ATOM 4117 O O . PHE A 1 525 ? 1.966 -25.087 -4.248 1.00 97.81 525 PHE A O 1
ATOM 4124 N N . ARG A 1 526 ? 0.504 -26.609 -3.446 1.00 97.94 526 ARG A N 1
ATOM 4125 C CA . ARG A 1 526 ? -0.609 -25.719 -3.138 1.00 97.94 526 ARG A CA 1
ATOM 4126 C C . ARG A 1 526 ? -1.310 -26.237 -1.891 1.00 97.94 526 ARG A C 1
ATOM 4128 O O . ARG A 1 526 ? -1.479 -27.447 -1.756 1.00 97.94 526 ARG A O 1
ATOM 4135 N N . GLY A 1 527 ? -1.757 -25.339 -1.026 1.00 98.00 527 GLY A N 1
ATOM 4136 C CA . GLY A 1 527 ? -2.589 -25.669 0.128 1.00 98.00 527 GLY A CA 1
ATOM 4137 C C . GLY A 1 527 ? -3.294 -24.435 0.670 1.00 98.00 527 GLY A C 1
ATOM 4138 O O . GLY A 1 527 ? -3.030 -23.318 0.226 1.00 98.00 527 GLY A O 1
ATOM 4139 N N . ARG A 1 528 ? -4.189 -24.631 1.633 1.00 98.00 528 ARG A N 1
ATOM 4140 C CA . ARG A 1 528 ? -4.918 -23.553 2.299 1.00 98.00 528 ARG A CA 1
ATOM 4141 C C . ARG A 1 528 ? -4.660 -23.554 3.793 1.00 98.00 528 ARG A C 1
ATOM 4143 O O . ARG A 1 528 ? -4.645 -24.606 4.426 1.00 98.00 528 ARG A O 1
ATOM 4150 N N . PHE A 1 529 ? -4.489 -22.371 4.362 1.00 96.69 529 PHE A N 1
ATOM 4151 C CA . PHE A 1 529 ? -4.398 -22.206 5.808 1.00 96.69 529 PHE A CA 1
ATOM 4152 C C . PHE A 1 529 ? -5.710 -22.653 6.482 1.00 96.69 529 PHE A C 1
ATOM 4154 O O . PHE A 1 529 ? -6.793 -22.404 5.936 1.00 96.69 529 PHE A O 1
ATOM 4161 N N . PRO A 1 530 ? -5.646 -23.311 7.653 1.00 90.31 530 PRO A N 1
ATOM 4162 C CA . PRO A 1 530 ? -6.831 -23.831 8.322 1.00 90.31 530 PRO A CA 1
ATOM 4163 C C . PRO A 1 530 ? -7.737 -22.709 8.850 1.00 90.31 530 PRO A C 1
ATOM 4165 O O . PRO A 1 530 ? -7.313 -21.572 9.056 1.00 90.31 530 PRO A O 1
ATOM 4168 N N . GLU A 1 531 ? -8.998 -23.038 9.123 1.00 82.50 531 GLU A N 1
ATOM 4169 C CA . GLU A 1 531 ? -9.981 -22.131 9.744 1.00 82.50 531 GLU A CA 1
ATOM 4170 C C . GLU A 1 531 ? -9.768 -22.024 11.261 1.00 82.50 531 GLU A C 1
ATOM 4172 O O . GLU A 1 531 ? -10.677 -22.205 12.070 1.00 82.50 531 GLU A O 1
ATOM 4177 N N . LEU A 1 532 ? -8.524 -21.762 11.662 1.00 74.88 532 LEU A N 1
ATOM 4178 C CA . LEU A 1 532 ? -8.178 -21.531 13.055 1.00 74.88 532 LEU A CA 1
ATOM 4179 C C . LEU A 1 532 ? -8.398 -20.074 13.409 1.00 74.88 532 LEU A C 1
ATOM 4181 O O . LEU A 1 532 ? -8.104 -19.156 12.647 1.00 74.88 532 LEU A O 1
ATOM 4185 N N . LEU A 1 533 ? -8.908 -19.881 14.611 1.00 61.59 533 LEU A N 1
ATOM 4186 C CA . LEU A 1 533 ? -9.343 -18.594 15.115 1.00 61.59 533 LEU A CA 1
ATOM 4187 C C . LEU A 1 533 ? -8.228 -17.562 15.205 1.00 61.59 533 LEU A C 1
ATOM 4189 O O . LEU A 1 533 ? -8.373 -16.425 14.771 1.00 61.59 533 LEU A O 1
ATOM 4193 N N . THR A 1 534 ? -7.084 -18.008 15.711 1.00 67.56 534 THR A N 1
ATOM 4194 C CA . THR A 1 534 ? -5.864 -17.219 15.857 1.00 67.56 534 THR A CA 1
ATOM 4195 C C . THR A 1 534 ? -5.403 -16.616 14.529 1.00 67.56 534 THR A C 1
ATOM 4197 O O . THR A 1 534 ? -4.890 -15.503 14.505 1.00 67.56 534 THR A O 1
ATOM 4200 N N . LEU A 1 535 ? -5.629 -17.316 13.411 1.00 78.88 535 LEU A N 1
ATOM 4201 C CA . LEU A 1 535 ? -5.194 -16.883 12.082 1.00 78.88 535 LEU A CA 1
ATOM 4202 C C . LEU A 1 535 ? -6.050 -15.765 11.493 1.00 78.88 535 LEU A C 1
ATOM 4204 O O . LEU A 1 535 ? -5.659 -15.190 10.486 1.00 78.88 535 LEU A O 1
ATOM 4208 N N . ALA A 1 536 ? -7.196 -15.441 12.086 1.00 64.56 536 ALA A N 1
ATOM 4209 C CA . ALA A 1 536 ? -8.065 -14.400 11.560 1.00 64.56 536 ALA A CA 1
ATOM 4210 C C . ALA A 1 536 ? -7.575 -12.975 11.887 1.00 64.56 536 ALA A C 1
ATOM 4212 O O . ALA A 1 536 ? -8.004 -12.032 11.222 1.00 64.56 536 ALA A O 1
ATOM 4213 N N . HIS A 1 537 ? -6.715 -12.808 12.906 1.00 66.94 537 HIS A N 1
ATOM 4214 C CA . HIS A 1 537 ? -6.398 -11.503 13.522 1.00 66.94 537 HIS A CA 1
ATOM 4215 C C . HIS A 1 537 ? -4.918 -11.311 13.829 1.00 66.94 537 HIS A C 1
ATOM 4217 O O . HIS A 1 537 ? -4.549 -10.803 14.891 1.00 66.94 537 HIS A O 1
ATOM 4223 N N . LEU A 1 538 ? -4.049 -11.725 12.916 1.00 78.50 538 LEU A N 1
ATOM 4224 C CA . LEU A 1 538 ? -2.619 -11.626 13.159 1.00 78.50 538 LEU A CA 1
ATOM 4225 C C . LEU A 1 538 ? -2.182 -10.160 13.228 1.00 78.50 538 LEU A C 1
ATOM 4227 O O . LEU A 1 538 ? -2.591 -9.332 12.416 1.00 78.50 538 LEU A O 1
ATOM 4231 N N . ARG A 1 539 ? -1.362 -9.828 14.225 1.00 77.69 539 ARG A N 1
ATOM 4232 C CA . ARG A 1 539 ? -0.850 -8.469 14.444 1.00 77.69 539 ARG A CA 1
ATOM 4233 C C . ARG A 1 539 ? 0.403 -8.189 13.633 1.00 77.69 539 ARG A C 1
ATOM 4235 O O . ARG A 1 539 ? 1.197 -9.099 13.380 1.00 77.69 539 ARG A O 1
ATOM 4242 N N . GLU A 1 540 ? 0.620 -6.915 13.336 1.00 84.75 540 GLU A N 1
ATOM 4243 C CA . GLU A 1 540 ? 1.834 -6.438 12.686 1.00 84.75 540 GLU A CA 1
ATOM 4244 C C . GLU A 1 540 ? 3.077 -6.839 13.506 1.00 84.75 540 GLU A C 1
ATOM 4246 O O . GLU A 1 540 ? 3.132 -6.694 14.727 1.00 84.75 540 GLU A O 1
ATOM 4251 N N . GLY A 1 541 ? 4.063 -7.439 12.841 1.00 88.50 541 GLY A N 1
ATOM 4252 C CA . GLY A 1 541 ? 5.267 -7.989 13.462 1.00 88.50 541 GLY A CA 1
ATOM 4253 C C . GLY A 1 541 ? 5.143 -9.405 14.034 1.00 88.50 541 GLY A C 1
ATOM 4254 O O . GLY A 1 541 ? 6.099 -9.870 14.667 1.00 88.50 541 GLY A O 1
ATOM 4255 N N . THR A 1 542 ? 4.015 -10.093 13.828 1.00 90.75 542 THR A N 1
ATOM 4256 C CA . THR A 1 542 ? 3.863 -11.530 14.135 1.00 90.75 542 THR A CA 1
ATOM 4257 C C . THR A 1 542 ? 4.677 -12.378 13.159 1.00 90.75 542 THR A C 1
ATOM 4259 O O . THR A 1 542 ? 4.637 -12.119 11.957 1.00 90.75 542 THR A O 1
ATOM 4262 N N . ILE A 1 543 ? 5.381 -13.395 13.667 1.00 95.44 543 ILE A N 1
ATOM 4263 C CA . ILE A 1 543 ? 6.065 -14.418 12.864 1.00 95.44 543 ILE A CA 1
ATOM 4264 C C . ILE A 1 543 ? 5.143 -15.636 12.727 1.00 95.44 543 ILE A C 1
ATOM 4266 O O . ILE A 1 543 ? 4.757 -16.246 13.724 1.00 95.44 543 ILE A O 1
ATOM 4270 N N . VAL A 1 544 ? 4.792 -15.997 11.496 1.00 96.81 544 VAL A N 1
ATOM 4271 C CA . VAL A 1 544 ? 4.026 -17.205 11.168 1.00 96.81 544 VAL A CA 1
ATOM 4272 C C . VAL A 1 544 ? 4.963 -18.220 10.536 1.00 96.81 544 VAL A C 1
ATOM 4274 O O . VAL A 1 544 ? 5.485 -17.977 9.449 1.00 96.81 544 VAL A O 1
ATOM 4277 N N . THR A 1 545 ? 5.144 -19.363 11.189 1.00 97.50 545 THR A N 1
ATOM 4278 C CA . THR A 1 545 ? 5.978 -20.456 10.682 1.00 97.50 545 THR A CA 1
ATOM 4279 C C . THR A 1 545 ? 5.105 -21.580 10.123 1.00 97.50 545 THR A C 1
ATOM 4281 O O . THR A 1 545 ? 4.123 -21.982 10.746 1.00 97.50 545 THR A O 1
ATOM 4284 N N . LEU A 1 546 ? 5.464 -22.100 8.947 1.00 98.12 546 LEU A N 1
ATOM 4285 C CA . LEU A 1 546 ? 4.934 -23.355 8.402 1.00 98.12 546 LEU A CA 1
ATOM 4286 C C . LEU A 1 546 ? 6.037 -24.406 8.461 1.00 98.12 546 LEU A C 1
ATOM 4288 O O . LEU A 1 546 ? 7.111 -24.182 7.901 1.00 98.12 546 LEU A O 1
ATOM 4292 N N . SER A 1 547 ? 5.795 -25.541 9.116 1.00 96.88 547 SER A N 1
ATOM 4293 C CA . SER A 1 547 ? 6.817 -26.584 9.281 1.00 96.88 547 SER A CA 1
ATOM 4294 C C . SER A 1 547 ? 6.228 -27.962 9.589 1.00 96.88 547 SER A C 1
ATOM 4296 O O . SER A 1 547 ? 5.016 -28.131 9.671 1.00 96.88 547 SER A O 1
ATOM 4298 N N . SER A 1 548 ? 7.081 -28.971 9.777 1.00 95.12 548 SER A N 1
ATOM 4299 C CA . SER A 1 548 ? 6.669 -30.275 10.314 1.00 95.12 548 SER A CA 1
ATOM 4300 C C . SER A 1 548 ? 6.568 -30.314 11.845 1.00 95.12 548 SER A C 1
ATOM 4302 O O . SER A 1 548 ? 6.187 -31.348 12.395 1.00 95.12 548 SER A O 1
ATOM 4304 N N . GLU A 1 549 ? 6.918 -29.231 12.545 1.00 94.88 549 GLU A N 1
ATOM 4305 C CA . GLU A 1 549 ? 6.753 -29.146 13.998 1.00 94.88 549 GLU A CA 1
ATOM 4306 C C . GLU A 1 549 ? 5.262 -29.070 14.377 1.00 94.88 549 GLU A C 1
ATOM 4308 O O . GLU A 1 549 ? 4.435 -28.667 13.550 1.00 94.88 549 GLU A O 1
ATOM 4313 N N . PRO A 1 550 ? 4.870 -29.475 15.600 1.00 93.00 550 PRO A N 1
ATOM 4314 C CA . PRO A 1 550 ? 3.475 -29.431 16.034 1.00 93.00 550 PRO A CA 1
ATOM 4315 C C . PRO A 1 550 ? 2.862 -28.036 15.905 1.00 93.00 550 PRO A C 1
ATOM 4317 O O . PRO A 1 550 ? 3.524 -27.038 16.195 1.00 93.00 550 PRO A O 1
ATOM 4320 N N . THR A 1 551 ? 1.587 -27.973 15.518 1.00 87.00 551 THR A N 1
ATOM 4321 C CA . THR A 1 551 ? 0.849 -26.708 15.487 1.00 87.00 551 THR A CA 1
ATOM 4322 C C . THR A 1 551 ? 0.846 -26.071 16.870 1.00 87.00 551 THR A C 1
ATOM 4324 O O . THR A 1 551 ? 0.395 -26.675 17.846 1.00 87.00 551 THR A O 1
ATOM 4327 N N . ASP A 1 552 ? 1.347 -24.844 16.927 1.00 85.00 552 ASP A N 1
ATOM 4328 C CA . ASP A 1 552 ? 1.410 -24.014 18.113 1.00 85.00 552 ASP A CA 1
ATOM 4329 C C . ASP A 1 552 ? 0.588 -22.747 17.884 1.00 85.00 552 ASP A C 1
ATOM 4331 O O . ASP A 1 552 ? 0.889 -21.925 17.018 1.00 85.00 552 ASP A O 1
ATOM 4335 N N . MET A 1 553 ? -0.474 -22.626 18.675 1.00 79.38 553 MET A N 1
ATOM 4336 C CA . MET A 1 553 ? -1.410 -21.507 18.674 1.00 79.38 553 MET A CA 1
ATOM 4337 C C . MET A 1 553 ? -1.394 -20.790 20.028 1.00 79.38 553 MET A C 1
ATOM 4339 O O . MET A 1 553 ? -2.365 -20.109 20.358 1.00 79.38 553 MET A O 1
ATOM 4343 N N . SER A 1 554 ? -0.313 -20.923 20.817 1.00 68.50 554 SER A N 1
ATOM 4344 C CA . SER A 1 554 ? -0.108 -20.166 22.064 1.00 68.50 554 SER A CA 1
ATOM 4345 C C . SER A 1 554 ? 0.135 -18.670 21.854 1.00 68.50 554 SER A C 1
ATOM 4347 O O . SER A 1 554 ? 0.466 -17.975 22.809 1.00 68.50 554 SER A O 1
ATOM 4349 N N . TYR A 1 555 ? -0.085 -18.179 20.633 1.00 69.88 555 TYR A N 1
ATOM 4350 C CA . TYR A 1 555 ? -0.032 -16.784 20.230 1.00 69.88 555 TYR A CA 1
ATOM 4351 C C . TYR A 1 555 ? -0.745 -15.865 21.229 1.00 69.88 555 TYR A C 1
ATOM 4353 O O . TYR A 1 555 ? -1.973 -15.785 21.295 1.00 69.88 555 TYR A O 1
ATOM 4361 N N . PHE A 1 556 ? 0.071 -15.152 21.992 1.00 66.12 556 PHE A N 1
ATOM 4362 C CA . PHE A 1 556 ? -0.319 -14.168 22.989 1.00 66.12 556 PHE A CA 1
ATOM 4363 C C . PHE A 1 556 ? 0.683 -13.011 22.901 1.00 66.12 556 PHE A C 1
ATOM 4365 O O . PHE A 1 556 ? 1.546 -12.867 23.775 1.00 66.12 556 PHE A O 1
ATOM 4372 N N . PRO A 1 557 ? 0.594 -12.158 21.861 1.00 58.28 557 PRO A N 1
ATOM 4373 C CA . PRO A 1 557 ? 1.568 -11.090 21.608 1.00 58.28 557 PRO A CA 1
ATOM 4374 C C . PRO A 1 557 ? 1.687 -10.072 22.756 1.00 58.28 557 PRO A C 1
ATOM 4376 O O . PRO A 1 557 ? 2.600 -9.248 22.758 1.00 58.28 557 PRO A O 1
ATOM 4379 N N . PHE A 1 558 ? 0.810 -10.149 23.763 1.00 53.94 558 PHE A N 1
ATOM 4380 C CA . PHE A 1 558 ? 0.749 -9.220 24.885 1.00 53.94 558 PHE A CA 1
ATOM 4381 C C . PHE A 1 558 ? 0.680 -9.875 26.274 1.00 53.94 558 PHE A C 1
ATOM 4383 O O . PHE A 1 558 ? 0.262 -9.218 27.226 1.00 53.94 558 PHE A O 1
ATOM 4390 N N . ALA A 1 559 ? 1.049 -11.153 26.426 1.00 46.72 559 ALA A N 1
ATOM 4391 C CA . ALA A 1 559 ? 1.090 -11.755 27.759 1.00 46.72 559 ALA A CA 1
ATOM 4392 C C . ALA A 1 559 ? 2.183 -11.093 28.635 1.00 46.72 559 ALA A C 1
ATOM 4394 O O . ALA A 1 559 ? 3.340 -11.008 28.219 1.00 46.72 559 ALA A O 1
ATOM 4395 N N . PRO A 1 560 ? 1.872 -10.690 29.883 1.00 36.06 560 PRO A N 1
ATOM 4396 C CA . PRO A 1 560 ? 2.767 -9.901 30.741 1.00 36.06 560 PRO A CA 1
ATOM 4397 C C . PRO A 1 560 ? 4.068 -10.615 31.146 1.00 36.06 560 PRO A C 1
ATOM 4399 O O . PRO A 1 560 ? 5.013 -9.961 31.583 1.00 36.06 560 PRO A O 1
ATOM 4402 N N . GLU A 1 561 ? 4.139 -11.943 31.003 1.00 38.09 561 GLU A N 1
ATOM 4403 C CA . GLU A 1 561 ? 5.318 -12.755 31.352 1.00 38.09 561 GLU A CA 1
ATOM 4404 C C . GLU A 1 561 ? 6.045 -13.354 30.136 1.00 38.09 561 GLU A C 1
ATOM 4406 O O . GLU A 1 561 ? 6.945 -14.181 30.281 1.00 38.09 561 GLU A O 1
ATOM 4411 N N . GLY A 1 562 ? 5.700 -12.910 28.929 1.00 50.78 562 GLY A N 1
ATOM 4412 C CA . GLY A 1 562 ? 6.340 -13.361 27.703 1.00 50.78 562 GLY A CA 1
ATOM 4413 C C . GLY A 1 562 ? 5.434 -13.089 26.523 1.00 50.78 562 GLY A C 1
ATOM 4414 O O . GLY A 1 562 ? 4.517 -13.857 26.262 1.00 50.78 562 GLY A O 1
ATOM 4415 N N . ASN A 1 563 ? 5.688 -11.992 25.818 1.00 64.44 563 ASN A N 1
ATOM 4416 C CA . ASN A 1 563 ? 4.963 -11.686 24.599 1.00 64.44 563 ASN A CA 1
ATOM 4417 C C . ASN A 1 563 ? 5.249 -12.775 23.548 1.00 64.44 563 ASN A C 1
ATOM 4419 O O . ASN A 1 563 ? 6.363 -12.837 23.017 1.00 64.44 563 ASN A O 1
ATOM 4423 N N . ASP A 1 564 ? 4.264 -13.618 23.242 1.00 74.00 564 ASP A N 1
ATOM 4424 C CA . ASP A 1 564 ? 4.382 -14.665 22.229 1.00 74.00 564 ASP A CA 1
ATOM 4425 C C . ASP A 1 564 ? 3.927 -14.125 20.869 1.00 74.00 564 ASP A C 1
ATOM 4427 O O . ASP A 1 564 ? 2.749 -14.135 20.520 1.00 74.00 564 ASP A O 1
ATOM 4431 N N . TRP A 1 565 ? 4.888 -13.571 20.127 1.00 85.12 565 TRP A N 1
ATOM 4432 C CA . TRP A 1 565 ? 4.696 -12.970 18.798 1.00 85.12 565 TRP A CA 1
ATOM 4433 C C . TRP A 1 565 ? 4.866 -13.969 17.653 1.00 85.12 565 TRP A C 1
ATOM 4435 O O . TRP A 1 565 ? 5.106 -13.567 16.513 1.00 85.12 565 TRP A O 1
ATOM 4445 N N . ARG A 1 566 ? 4.816 -15.264 17.949 1.00 89.25 566 ARG A N 1
ATOM 4446 C CA . ARG A 1 566 ? 5.044 -16.319 16.970 1.00 89.25 566 ARG A CA 1
ATOM 4447 C C . ARG A 1 566 ? 3.960 -17.374 17.060 1.00 89.25 566 ARG A C 1
ATOM 4449 O O . ARG A 1 566 ? 3.329 -17.548 18.095 1.00 89.25 566 ARG A O 1
ATOM 4456 N N . LEU A 1 567 ? 3.759 -18.065 15.953 1.00 91.44 567 LEU A N 1
ATOM 4457 C CA . LEU A 1 567 ? 2.936 -19.260 15.884 1.00 91.44 567 LEU A CA 1
ATOM 4458 C C . LEU A 1 567 ? 3.545 -20.222 14.872 1.00 91.44 567 LEU A C 1
ATOM 4460 O O . LEU A 1 567 ? 4.246 -19.799 13.948 1.00 91.44 567 LEU A O 1
ATOM 4464 N N . ASN A 1 568 ? 3.257 -21.506 15.037 1.00 94.50 568 ASN A N 1
ATOM 4465 C CA . ASN A 1 568 ? 3.643 -22.529 14.077 1.00 94.50 568 ASN A CA 1
ATOM 4466 C C . ASN A 1 568 ? 2.398 -23.272 13.603 1.00 94.50 568 ASN A C 1
ATOM 4468 O O . ASN A 1 568 ? 1.544 -23.644 14.404 1.00 94.50 568 ASN A O 1
ATOM 4472 N N . ILE A 1 569 ? 2.309 -23.519 12.303 1.00 96.12 569 ILE A N 1
ATOM 4473 C CA . ILE A 1 569 ? 1.278 -24.364 11.712 1.00 96.12 569 ILE A CA 1
ATOM 4474 C C . ILE A 1 569 ? 1.987 -25.574 11.132 1.00 96.12 569 ILE A C 1
ATOM 4476 O O . ILE A 1 569 ? 2.891 -25.448 10.299 1.00 96.12 569 ILE A O 1
ATOM 4480 N N . ASN A 1 570 ? 1.564 -26.749 11.577 1.00 96.50 570 ASN A N 1
ATOM 4481 C CA . ASN A 1 570 ? 2.014 -27.983 10.978 1.00 96.50 570 ASN A CA 1
ATOM 4482 C C . ASN A 1 570 ? 1.519 -28.049 9.527 1.00 96.50 570 ASN A C 1
ATOM 4484 O O . ASN A 1 570 ? 0.347 -27.801 9.251 1.00 96.50 570 ASN A O 1
ATOM 4488 N N . ILE A 1 571 ? 2.399 -28.400 8.595 1.00 96.44 571 ILE A N 1
ATOM 4489 C CA . ILE A 1 571 ? 2.061 -28.517 7.171 1.00 96.44 571 ILE A CA 1
ATOM 4490 C C . ILE A 1 571 ? 0.928 -29.532 6.938 1.00 96.44 571 ILE A C 1
ATOM 4492 O O . ILE A 1 571 ? 0.123 -29.332 6.028 1.00 96.44 571 ILE A O 1
ATOM 4496 N N . ASP A 1 572 ? 0.820 -30.575 7.767 1.00 95.25 572 ASP A N 1
ATOM 4497 C CA . ASP A 1 572 ? -0.252 -31.575 7.680 1.00 95.25 572 ASP A CA 1
ATOM 4498 C C . ASP A 1 572 ? -1.625 -31.025 8.122 1.00 95.25 572 ASP A C 1
ATOM 4500 O O . ASP A 1 572 ? -2.651 -31.618 7.785 1.00 95.25 572 ASP A O 1
ATOM 4504 N N . ASP A 1 573 ? -1.662 -29.885 8.825 1.00 95.44 573 ASP A N 1
ATOM 4505 C CA . ASP A 1 573 ? -2.899 -29.191 9.212 1.00 95.44 573 ASP A CA 1
ATOM 4506 C C . ASP A 1 573 ? -3.393 -28.211 8.127 1.00 95.44 573 ASP A C 1
ATOM 4508 O O . ASP A 1 573 ? -4.465 -27.613 8.267 1.00 95.44 573 ASP A O 1
ATOM 4512 N N . LEU A 1 574 ? -2.646 -28.040 7.027 1.00 96.50 574 LEU A N 1
ATOM 4513 C CA . LEU A 1 574 ? -3.126 -27.299 5.861 1.00 96.50 574 LEU A CA 1
ATOM 4514 C C . LEU A 1 574 ? -4.266 -28.061 5.169 1.00 96.50 574 LEU A C 1
ATOM 4516 O O . LEU A 1 574 ? -4.259 -29.284 5.030 1.00 96.50 574 LEU A O 1
ATOM 4520 N N . MET A 1 575 ? -5.247 -27.313 4.676 1.00 97.06 575 MET A N 1
ATOM 4521 C CA . MET A 1 575 ? -6.405 -27.837 3.958 1.00 97.06 575 MET A CA 1
ATOM 4522 C C . MET A 1 575 ? -6.148 -27.877 2.448 1.00 97.06 575 MET A C 1
ATOM 4524 O O . MET A 1 575 ? -5.275 -27.176 1.939 1.00 97.06 575 MET A O 1
ATOM 4528 N N . ASP A 1 576 ? -6.934 -28.675 1.722 1.00 96.31 576 ASP A N 1
ATOM 4529 C CA . ASP A 1 576 ? -6.957 -28.714 0.250 1.00 96.31 576 ASP A CA 1
ATOM 4530 C C . ASP A 1 576 ? -5.566 -28.820 -0.405 1.00 96.31 576 ASP A C 1
ATOM 4532 O O . ASP A 1 576 ? -5.276 -28.187 -1.424 1.00 96.31 576 ASP A O 1
ATOM 4536 N N . THR A 1 577 ? -4.679 -29.614 0.198 1.00 97.19 577 THR A N 1
ATOM 4537 C CA . THR A 1 577 ? -3.288 -29.706 -0.242 1.00 97.19 577 THR A CA 1
ATOM 4538 C C . THR A 1 577 ? -3.137 -30.522 -1.524 1.00 97.19 577 THR A C 1
ATOM 4540 O O . THR A 1 577 ? -3.792 -31.544 -1.749 1.00 97.19 577 THR A O 1
ATOM 4543 N N . SER A 1 578 ? -2.228 -30.080 -2.389 1.00 97.31 578 SER A N 1
ATOM 4544 C CA . SER A 1 578 ? -1.785 -30.820 -3.567 1.00 97.31 578 SER A CA 1
ATOM 4545 C C . SER A 1 578 ? -0.297 -30.578 -3.810 1.00 97.31 578 SER A C 1
ATOM 4547 O O . SER A 1 578 ? 0.207 -29.479 -3.593 1.00 97.31 578 SER A O 1
ATOM 4549 N N . GLY A 1 579 ? 0.416 -31.611 -4.260 1.00 96.31 579 GLY A N 1
ATOM 4550 C CA . GLY A 1 579 ? 1.863 -31.543 -4.460 1.00 96.31 579 GLY A CA 1
ATOM 4551 C C . GLY A 1 579 ? 2.672 -31.875 -3.202 1.00 96.31 579 GLY A C 1
ATOM 4552 O O . GLY A 1 579 ? 2.201 -32.608 -2.335 1.00 96.31 579 GLY A O 1
ATOM 4553 N N . ILE A 1 580 ? 3.917 -31.398 -3.140 1.00 93.25 580 ILE A N 1
ATOM 4554 C CA . ILE A 1 580 ? 4.883 -31.701 -2.075 1.00 93.25 580 ILE A CA 1
ATOM 4555 C C . ILE A 1 580 ? 5.412 -30.388 -1.505 1.00 93.25 580 ILE A C 1
ATOM 4557 O O . ILE A 1 580 ? 6.067 -29.633 -2.221 1.00 93.25 580 ILE A O 1
ATOM 4561 N N . PHE A 1 581 ? 5.177 -30.144 -0.214 1.00 95.75 581 PHE A N 1
ATOM 4562 C CA . PHE A 1 581 ? 5.775 -29.011 0.490 1.00 95.75 581 PHE A CA 1
ATOM 4563 C C . PHE A 1 581 ? 7.285 -29.244 0.616 1.00 95.75 581 PHE A C 1
ATOM 4565 O O . PHE A 1 581 ? 7.743 -30.004 1.471 1.00 95.75 581 PHE A O 1
ATOM 4572 N N . LYS A 1 582 ? 8.055 -28.642 -0.291 1.00 92.31 582 LYS A N 1
ATOM 4573 C CA . LYS A 1 582 ? 9.506 -28.798 -0.374 1.00 92.31 582 LYS A CA 1
ATOM 4574 C C . LYS A 1 582 ? 10.150 -27.464 -0.720 1.00 92.31 582 LYS A C 1
ATOM 4576 O O . LYS A 1 582 ? 9.711 -26.794 -1.648 1.00 92.31 582 LYS A O 1
ATOM 4581 N N . LEU A 1 583 ? 11.186 -27.112 0.036 1.00 92.06 583 LEU A N 1
ATOM 4582 C CA . LEU A 1 583 ? 11.895 -25.830 -0.082 1.00 92.06 583 LEU A CA 1
ATOM 4583 C C . LEU A 1 583 ? 13.406 -25.990 -0.306 1.00 92.06 583 LEU A C 1
ATOM 4585 O O . LEU A 1 583 ? 14.099 -25.005 -0.504 1.00 92.06 583 LEU A O 1
ATOM 4589 N N . SER A 1 584 ? 13.912 -27.228 -0.318 1.00 83.06 584 SER A N 1
ATOM 4590 C CA . SER A 1 584 ? 15.340 -27.540 -0.462 1.00 83.06 584 SER A CA 1
ATOM 4591 C C . SER A 1 584 ? 15.825 -27.632 -1.920 1.00 83.06 584 SER A C 1
ATOM 4593 O O . SER A 1 584 ? 16.763 -28.379 -2.206 1.00 83.06 584 SER A O 1
ATOM 4595 N N . ASP A 1 585 ? 15.098 -27.023 -2.854 1.00 82.06 585 ASP A N 1
ATOM 4596 C CA . ASP A 1 585 ? 15.425 -27.010 -4.284 1.00 82.06 585 ASP A CA 1
ATOM 4597 C C . ASP A 1 585 ? 15.814 -25.589 -4.712 1.00 82.06 585 ASP A C 1
ATOM 4599 O O . ASP A 1 585 ? 15.750 -24.668 -3.906 1.00 82.06 585 ASP A O 1
ATOM 4603 N N . LYS A 1 586 ? 16.226 -25.420 -5.973 1.00 81.25 586 LYS A N 1
ATOM 4604 C CA . LYS A 1 586 ? 16.634 -24.119 -6.519 1.00 81.25 586 LYS A CA 1
ATOM 4605 C C . LYS A 1 586 ? 15.465 -23.379 -7.154 1.00 81.25 586 LYS A C 1
ATOM 4607 O O . LYS A 1 586 ? 14.584 -24.005 -7.746 1.00 81.25 586 LYS A O 1
ATOM 4612 N N . ASN A 1 587 ? 15.532 -22.051 -7.161 1.00 86.44 587 ASN A N 1
ATOM 4613 C CA . ASN A 1 587 ? 14.542 -21.171 -7.793 1.00 86.44 587 ASN A CA 1
ATOM 4614 C C . ASN A 1 587 ? 13.145 -21.326 -7.180 1.00 86.44 587 ASN A C 1
ATOM 4616 O O . ASN A 1 587 ? 12.142 -21.444 -7.897 1.00 86.44 587 ASN A O 1
ATOM 4620 N N . ILE A 1 588 ? 13.088 -21.345 -5.848 1.00 91.31 588 ILE A N 1
ATOM 4621 C CA . ILE A 1 588 ? 11.836 -21.383 -5.095 1.00 91.31 588 ILE A CA 1
ATOM 4622 C C . ILE A 1 588 ? 11.123 -20.028 -5.160 1.00 91.31 588 ILE A C 1
ATOM 4624 O O . ILE A 1 588 ? 11.720 -18.972 -4.946 1.00 91.31 588 ILE A O 1
ATOM 4628 N N . SER A 1 589 ? 9.818 -20.073 -5.421 1.00 92.31 589 SER A N 1
ATOM 4629 C CA . SER A 1 589 ? 8.902 -18.938 -5.342 1.00 92.31 589 SER A CA 1
ATOM 4630 C C . SER A 1 589 ? 7.681 -19.295 -4.497 1.00 92.31 589 SER A C 1
ATOM 4632 O O . SER A 1 589 ? 7.047 -20.329 -4.719 1.00 92.31 589 SER A O 1
ATOM 4634 N N . ILE A 1 590 ? 7.342 -18.433 -3.542 1.00 95.25 590 ILE A N 1
ATOM 4635 C CA . ILE A 1 590 ? 6.234 -18.590 -2.598 1.00 95.25 590 ILE A CA 1
ATOM 4636 C C . ILE A 1 590 ? 5.279 -17.411 -2.774 1.00 95.25 590 ILE A C 1
ATOM 4638 O O . ILE A 1 590 ? 5.710 -16.263 -2.815 1.00 95.25 590 ILE A O 1
ATOM 4642 N N . SER A 1 591 ? 3.982 -17.686 -2.862 1.00 94.62 591 SER A N 1
ATOM 4643 C CA . SER A 1 591 ? 2.935 -16.658 -2.935 1.00 94.62 591 SER A CA 1
ATOM 4644 C C . SER A 1 591 ? 1.732 -17.060 -2.095 1.00 94.62 591 SER A C 1
ATOM 4646 O O . SER A 1 591 ? 1.489 -18.257 -1.908 1.00 94.62 591 SER A O 1
ATOM 4648 N N . ILE A 1 592 ? 1.001 -16.069 -1.582 1.00 96.88 592 ILE A N 1
ATOM 4649 C CA . ILE A 1 592 ? -0.197 -16.280 -0.768 1.00 96.88 592 ILE A CA 1
ATOM 4650 C C . ILE A 1 592 ? -1.307 -15.343 -1.233 1.00 96.88 592 ILE A 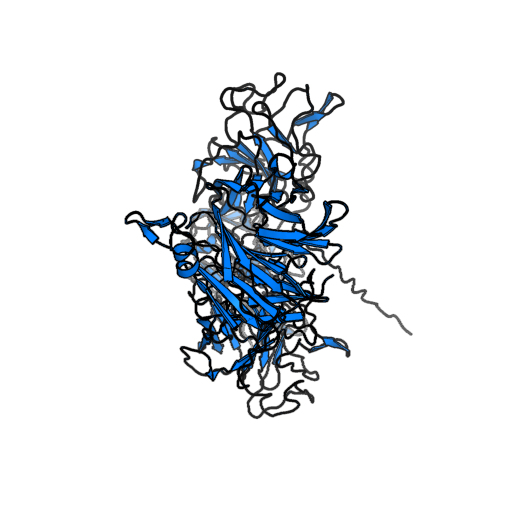C 1
ATOM 4652 O O . ILE A 1 592 ? -1.114 -14.127 -1.289 1.00 96.88 592 ILE A O 1
ATOM 4656 N N . LEU A 1 593 ? -2.470 -15.914 -1.535 1.00 94.25 593 LEU A N 1
ATOM 4657 C CA . LEU A 1 593 ? -3.713 -15.185 -1.784 1.00 94.25 593 LEU A CA 1
ATOM 4658 C C . LEU A 1 593 ? -4.644 -15.319 -0.579 1.00 94.25 593 LEU A C 1
ATOM 4660 O O . LEU A 1 593 ? -4.551 -16.291 0.169 1.00 94.25 593 LEU A O 1
ATOM 46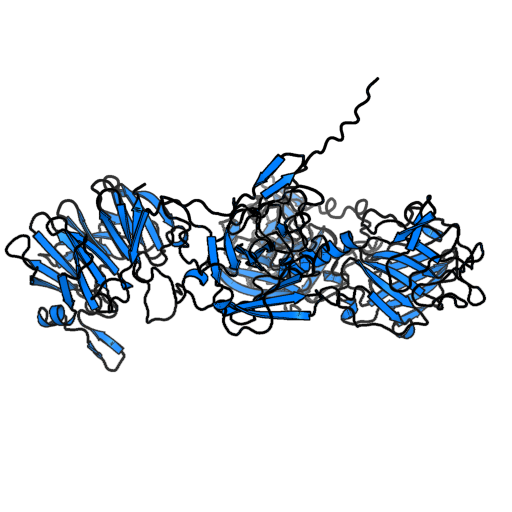64 N N . ASP A 1 594 ? -5.546 -14.365 -0.393 1.00 88.31 594 ASP A N 1
ATOM 4665 C CA . ASP A 1 594 ? -6.583 -14.456 0.632 1.00 88.31 594 ASP A CA 1
ATOM 4666 C C . ASP A 1 594 ? -7.570 -15.610 0.371 1.00 88.31 594 ASP A C 1
ATOM 4668 O O . ASP A 1 594 ? -7.525 -16.297 -0.652 1.00 88.31 594 ASP A O 1
ATOM 4672 N N . GLY A 1 595 ? -8.478 -15.853 1.322 1.00 81.62 595 GLY A N 1
ATOM 4673 C CA . GLY A 1 595 ? -9.439 -16.955 1.221 1.00 81.62 595 GLY A CA 1
ATOM 4674 C C . GLY A 1 595 ? -10.420 -16.848 0.043 1.00 81.62 595 GLY A C 1
ATOM 4675 O O . GLY A 1 595 ? -11.004 -17.863 -0.347 1.00 81.62 595 GLY A O 1
ATOM 4676 N N . ALA A 1 596 ? -10.599 -15.648 -0.522 1.00 78.88 596 ALA A N 1
ATOM 4677 C CA . ALA A 1 596 ? -11.419 -15.403 -1.708 1.00 78.88 596 ALA A CA 1
ATOM 4678 C C . ALA A 1 596 ? -10.631 -15.570 -3.022 1.00 78.88 596 ALA A C 1
ATOM 4680 O O . ALA A 1 596 ? -11.231 -15.831 -4.065 1.00 78.88 596 ALA A O 1
ATOM 4681 N N . GLY A 1 597 ? -9.298 -15.475 -2.974 1.00 82.38 597 GLY A N 1
ATOM 4682 C CA . GLY A 1 597 ? -8.431 -15.425 -4.150 1.00 82.38 597 GLY A CA 1
ATOM 4683 C C . GLY A 1 597 ? -8.412 -14.052 -4.830 1.00 82.38 597 GLY A C 1
ATOM 4684 O O . GLY A 1 597 ? -8.001 -13.958 -5.986 1.00 82.38 597 GLY A O 1
ATOM 4685 N N . GLU A 1 598 ? -8.878 -13.007 -4.144 1.00 80.94 598 GLU A N 1
ATOM 4686 C CA . GLU A 1 598 ? -9.029 -11.650 -4.681 1.00 80.94 598 GLU A CA 1
ATOM 4687 C C . GLU A 1 598 ? -7.865 -10.746 -4.269 1.00 80.94 598 GLU A C 1
ATOM 4689 O O . GLU A 1 598 ? -7.395 -9.934 -5.071 1.00 80.94 598 GLU A O 1
ATOM 4694 N N . ARG A 1 599 ? -7.367 -10.903 -3.035 1.00 82.94 599 ARG A N 1
ATOM 4695 C CA . ARG A 1 599 ? -6.263 -10.105 -2.489 1.00 82.94 599 ARG A CA 1
ATOM 4696 C C . ARG A 1 599 ? -4.970 -10.914 -2.439 1.00 82.94 599 ARG A C 1
ATOM 4698 O O . ARG A 1 599 ? -4.942 -12.045 -1.958 1.00 82.94 599 ARG A O 1
ATOM 4705 N N . VAL A 1 600 ? -3.872 -10.300 -2.875 1.00 88.88 600 VAL A N 1
ATOM 4706 C CA . VAL A 1 600 ? -2.517 -10.825 -2.667 1.00 88.88 600 VAL A CA 1
ATOM 4707 C C . VAL A 1 600 ? -2.087 -10.506 -1.236 1.00 88.88 600 VAL A C 1
ATOM 4709 O O . VAL A 1 600 ? -1.991 -9.341 -0.865 1.00 88.88 600 VAL A O 1
ATOM 4712 N N . LEU A 1 601 ? -1.850 -11.537 -0.423 1.00 93.00 601 LEU A N 1
ATOM 4713 C CA . LEU A 1 601 ? -1.323 -11.375 0.936 1.00 93.00 601 LEU A CA 1
ATOM 4714 C C . LEU A 1 601 ? 0.207 -11.430 0.945 1.00 93.00 601 LEU A C 1
ATOM 4716 O O . LEU A 1 601 ? 0.830 -10.674 1.681 1.00 93.00 601 LEU A O 1
ATOM 4720 N N . LEU A 1 602 ? 0.799 -12.291 0.111 1.00 93.56 602 LEU A N 1
ATOM 4721 C CA . LEU A 1 602 ? 2.234 -12.349 -0.176 1.00 93.56 602 LEU A CA 1
ATOM 4722 C C . LEU A 1 602 ? 2.423 -12.442 -1.692 1.00 93.56 602 LEU A C 1
ATOM 4724 O O . LEU A 1 602 ? 2.066 -13.464 -2.295 1.00 93.56 602 LEU A O 1
ATOM 4728 N N . ALA A 1 603 ? 3.004 -11.419 -2.316 1.00 88.50 603 ALA A N 1
ATOM 4729 C CA . ALA A 1 603 ? 3.408 -11.508 -3.710 1.00 88.50 603 ALA A CA 1
ATOM 4730 C C . ALA A 1 603 ? 4.510 -12.570 -3.882 1.00 88.50 603 ALA A C 1
ATOM 4732 O O . ALA A 1 603 ? 5.239 -12.854 -2.926 1.00 88.50 603 ALA A O 1
ATOM 4733 N N . PRO A 1 604 ? 4.664 -13.160 -5.087 1.00 89.12 604 PRO A N 1
ATOM 4734 C CA . PRO A 1 604 ? 5.718 -14.132 -5.353 1.00 89.12 604 PRO A CA 1
ATOM 4735 C C . PRO A 1 604 ? 7.067 -13.671 -4.787 1.00 89.12 604 PRO A C 1
ATOM 4737 O O . PRO A 1 604 ? 7.567 -12.611 -5.157 1.00 89.12 604 PRO A O 1
ATOM 4740 N N . SER A 1 605 ? 7.628 -14.466 -3.877 1.00 91.06 605 SER A N 1
ATOM 4741 C CA . SER A 1 605 ? 8.832 -14.155 -3.099 1.00 91.06 605 SER A CA 1
ATOM 4742 C C . SER A 1 605 ? 9.769 -15.357 -3.023 1.00 91.06 605 SER A C 1
ATOM 4744 O O . SER A 1 605 ? 9.309 -16.497 -3.059 1.00 91.06 605 SER A O 1
ATOM 4746 N N . GLY A 1 606 ? 11.070 -15.111 -2.872 1.00 90.81 606 GLY A N 1
ATOM 4747 C CA . GLY A 1 606 ? 12.109 -16.142 -2.788 1.00 90.81 606 GLY A CA 1
ATOM 4748 C C . GLY A 1 606 ? 13.156 -16.002 -3.890 1.00 90.81 606 GLY A C 1
ATOM 4749 O O . GLY A 1 606 ? 13.046 -15.133 -4.758 1.00 90.81 606 GLY A O 1
ATOM 4750 N N . GLU A 1 607 ? 14.163 -16.871 -3.876 1.00 88.44 607 GLU A N 1
ATOM 4751 C CA . GLU A 1 607 ? 15.294 -16.795 -4.814 1.00 88.44 607 GLU A CA 1
ATOM 4752 C C . GLU A 1 607 ? 14.890 -16.988 -6.286 1.00 88.44 607 GLU A C 1
ATOM 4754 O O . GLU A 1 607 ? 15.543 -16.471 -7.188 1.00 88.44 607 GLU A O 1
ATOM 4759 N N . GLY A 1 608 ? 13.774 -17.687 -6.540 1.00 85.88 608 GLY A N 1
ATOM 4760 C CA . GLY A 1 608 ? 13.207 -17.845 -7.880 1.00 85.88 608 GLY A CA 1
ATOM 4761 C C . GLY A 1 608 ? 12.587 -16.563 -8.439 1.00 85.88 608 GLY A C 1
ATOM 4762 O O . GLY A 1 608 ? 12.218 -16.532 -9.609 1.00 85.88 608 GLY A O 1
ATOM 4763 N N . ILE A 1 609 ? 12.459 -15.521 -7.613 1.00 84.81 609 ILE A N 1
ATOM 4764 C CA . ILE A 1 609 ? 11.960 -14.193 -7.987 1.00 84.81 609 ILE A CA 1
ATOM 4765 C C . ILE A 1 609 ? 13.092 -13.172 -8.004 1.00 84.81 609 ILE A C 1
ATOM 4767 O O . ILE A 1 609 ? 13.180 -12.356 -8.922 1.00 84.81 609 ILE A O 1
ATOM 4771 N N . TRP A 1 610 ? 13.959 -13.211 -6.993 1.00 76.94 610 TRP A N 1
ATOM 4772 C CA . TRP A 1 610 ? 15.034 -12.247 -6.826 1.00 76.94 610 TRP A CA 1
ATOM 4773 C C . TRP A 1 610 ? 16.281 -12.907 -6.245 1.00 76.94 610 TRP A C 1
ATOM 4775 O O . TRP A 1 610 ? 16.228 -13.456 -5.151 1.00 76.94 610 TRP A O 1
ATOM 4785 N N . ARG A 1 611 ? 17.408 -12.767 -6.964 1.00 70.50 611 ARG A N 1
ATOM 4786 C CA . ARG A 1 611 ? 18.752 -13.250 -6.593 1.00 70.50 611 ARG A CA 1
ATOM 4787 C C . ARG A 1 611 ? 18.818 -14.763 -6.329 1.00 70.50 611 ARG A C 1
ATOM 4789 O O . ARG A 1 611 ? 18.522 -15.225 -5.236 1.00 70.50 611 ARG A O 1
ATOM 4796 N N . ASP A 1 612 ? 19.326 -15.512 -7.308 1.00 67.44 612 ASP A N 1
ATOM 4797 C CA . ASP A 1 612 ? 19.686 -16.935 -7.165 1.00 67.44 612 ASP A CA 1
ATOM 4798 C C . ASP A 1 612 ? 20.956 -17.068 -6.302 1.00 67.44 612 ASP A C 1
ATOM 4800 O O . ASP A 1 612 ? 22.077 -17.047 -6.818 1.00 67.44 612 ASP A O 1
ATOM 4804 N N . VAL A 1 613 ? 20.785 -17.063 -4.975 1.00 69.94 613 VAL A N 1
ATOM 4805 C CA . VAL A 1 613 ? 21.897 -17.010 -4.006 1.00 69.94 613 VAL A CA 1
ATOM 4806 C C . VAL A 1 613 ? 21.891 -18.125 -2.964 1.00 69.94 613 VAL A C 1
ATOM 4808 O O . VAL A 1 613 ? 22.860 -18.203 -2.223 1.00 69.94 613 VAL A O 1
ATOM 4811 N N . VAL A 1 614 ? 20.876 -18.995 -2.884 1.00 82.19 614 VAL A N 1
ATOM 4812 C CA . VAL A 1 614 ? 20.834 -20.052 -1.854 1.00 82.19 614 VAL A CA 1
ATOM 4813 C C . VAL A 1 614 ? 21.133 -21.412 -2.482 1.00 82.19 614 VAL A C 1
ATOM 4815 O O . VAL A 1 614 ? 20.616 -21.782 -3.537 1.00 82.19 614 VAL A O 1
ATOM 4818 N N . ASP A 1 615 ? 22.029 -22.172 -1.852 1.00 85.00 615 ASP A N 1
ATOM 4819 C CA . ASP A 1 615 ? 22.320 -23.556 -2.229 1.00 85.00 615 ASP A CA 1
ATOM 4820 C C . ASP A 1 615 ? 21.683 -24.582 -1.270 1.00 85.00 615 ASP A C 1
ATOM 4822 O O . ASP A 1 615 ? 20.957 -24.236 -0.337 1.00 85.00 615 ASP A O 1
ATOM 4826 N N . ASP A 1 616 ? 21.963 -25.877 -1.482 1.00 89.88 616 ASP A N 1
ATOM 4827 C CA . ASP A 1 616 ? 21.413 -26.978 -0.675 1.00 89.88 616 ASP A CA 1
ATOM 4828 C C . ASP A 1 616 ? 21.976 -27.045 0.762 1.00 89.88 616 ASP A C 1
ATOM 4830 O O . ASP A 1 616 ? 21.841 -28.070 1.442 1.00 89.88 616 ASP A O 1
ATOM 4834 N N . ARG A 1 617 ? 22.641 -25.986 1.239 1.00 90.81 617 ARG A N 1
ATOM 4835 C CA . ARG A 1 617 ? 23.295 -25.883 2.552 1.00 90.81 617 ARG A CA 1
ATOM 4836 C C . ARG A 1 617 ? 23.056 -24.535 3.235 1.00 90.81 617 ARG A C 1
ATOM 4838 O O . ARG A 1 617 ? 23.740 -24.242 4.222 1.00 90.81 617 ARG A O 1
ATOM 4845 N N . GLU A 1 618 ? 22.096 -23.752 2.755 1.00 90.44 618 GLU A N 1
ATOM 4846 C CA . GLU A 1 618 ? 21.805 -22.404 3.241 1.00 90.44 618 GLU A CA 1
ATOM 4847 C C . GLU A 1 618 ? 20.307 -22.169 3.473 1.00 90.44 618 GLU A C 1
ATOM 4849 O O . GLU A 1 618 ? 19.453 -22.995 3.147 1.00 90.44 618 GLU A O 1
ATOM 4854 N N . VAL A 1 619 ? 20.000 -21.028 4.086 1.00 92.00 619 VAL A N 1
ATOM 4855 C CA . VAL A 1 619 ? 18.640 -20.522 4.276 1.00 92.00 619 VAL A CA 1
ATOM 4856 C C . VAL A 1 619 ? 18.507 -19.201 3.524 1.00 92.00 619 VAL A C 1
ATOM 4858 O O . VAL A 1 619 ? 19.430 -18.384 3.529 1.00 92.00 619 VAL A O 1
ATOM 4861 N N . TYR A 1 620 ? 17.365 -18.989 2.879 1.00 93.31 620 TYR A N 1
ATOM 4862 C CA . TYR A 1 620 ? 17.022 -17.691 2.306 1.00 93.31 620 TYR A CA 1
ATOM 4863 C C . TYR A 1 620 ? 16.430 -16.828 3.406 1.00 93.31 620 TYR A C 1
ATOM 4865 O O . TYR A 1 620 ? 15.502 -17.278 4.074 1.00 93.31 620 TYR A O 1
ATOM 4873 N N . LYS A 1 621 ? 16.906 -15.596 3.591 1.00 92.94 621 LYS A N 1
ATOM 4874 C CA . LYS A 1 621 ? 16.405 -14.731 4.664 1.00 92.94 621 LYS A CA 1
ATOM 4875 C C . LYS A 1 621 ? 16.386 -13.255 4.305 1.00 92.94 621 LYS A C 1
ATOM 4877 O O . LYS A 1 621 ? 17.165 -12.775 3.481 1.00 92.94 621 LYS A O 1
ATOM 4882 N N . PHE A 1 622 ? 15.535 -12.520 5.009 1.00 94.31 622 PHE A N 1
ATOM 4883 C CA . PHE A 1 622 ? 15.539 -11.065 5.031 1.00 94.31 622 PHE A CA 1
ATOM 4884 C C . PHE A 1 622 ? 16.449 -10.532 6.152 1.00 94.31 622 PHE A C 1
ATOM 4886 O O . PHE A 1 622 ? 16.229 -10.815 7.333 1.00 94.31 622 PHE A O 1
ATOM 4893 N N . LYS A 1 623 ? 17.467 -9.737 5.794 1.00 92.75 623 LYS A N 1
ATOM 4894 C CA . LYS A 1 623 ? 18.475 -9.164 6.713 1.00 92.75 623 LYS A CA 1
ATOM 4895 C C . LYS A 1 623 ? 18.214 -7.682 7.010 1.00 92.75 623 LYS A C 1
ATOM 4897 O O . LYS A 1 623 ? 19.100 -6.843 6.871 1.00 92.75 623 LYS A O 1
ATOM 4902 N N . GLY A 1 624 ? 16.986 -7.347 7.396 1.00 91.94 624 GLY A N 1
ATOM 4903 C CA . GLY A 1 624 ? 16.560 -5.968 7.646 1.00 91.94 624 GLY A CA 1
ATOM 4904 C C . GLY A 1 624 ? 15.432 -5.867 8.667 1.00 91.94 624 GLY A C 1
ATOM 4905 O O . GLY A 1 624 ? 14.965 -6.877 9.194 1.00 91.94 624 GLY A O 1
ATOM 4906 N N . GLU A 1 625 ? 15.001 -4.641 8.964 1.00 92.19 625 GLU A N 1
ATOM 4907 C CA . GLU A 1 625 ? 13.814 -4.397 9.790 1.00 92.19 625 GLU A CA 1
ATOM 4908 C C . GLU A 1 625 ? 12.551 -4.558 8.930 1.00 92.19 625 GLU A C 1
ATOM 4910 O O . GLU A 1 625 ? 12.466 -3.925 7.876 1.00 92.19 625 GLU A O 1
ATOM 4915 N N . PRO A 1 626 ? 11.582 -5.405 9.325 1.00 92.12 626 PRO A N 1
ATOM 4916 C CA . PRO A 1 626 ? 10.334 -5.529 8.586 1.00 92.12 626 PRO A CA 1
ATOM 4917 C C . PRO A 1 626 ? 9.570 -4.201 8.582 1.00 92.12 626 PRO A C 1
ATOM 4919 O O . PRO A 1 626 ? 9.473 -3.544 9.617 1.00 92.12 626 PRO A O 1
ATOM 4922 N N . SER A 1 627 ? 9.007 -3.828 7.435 1.00 87.31 627 SER A N 1
ATOM 4923 C CA . SER A 1 627 ? 8.098 -2.689 7.279 1.00 87.31 627 SER A CA 1
ATOM 4924 C C . SER A 1 627 ? 7.171 -2.914 6.084 1.00 87.31 627 SER A C 1
ATOM 4926 O O . SER A 1 627 ? 7.395 -3.820 5.274 1.00 87.31 627 SER A O 1
ATOM 4928 N N . ARG A 1 628 ? 6.139 -2.074 5.946 1.00 82.06 628 ARG A N 1
ATOM 4929 C CA . ARG A 1 628 ? 5.207 -2.112 4.805 1.00 82.06 628 ARG A CA 1
ATOM 4930 C C . ARG A 1 628 ? 5.894 -1.887 3.455 1.00 82.06 628 ARG A C 1
ATOM 4932 O O . ARG A 1 628 ? 5.435 -2.444 2.461 1.00 82.06 628 ARG A O 1
ATOM 4939 N N . ASP A 1 629 ? 7.015 -1.169 3.448 1.00 83.00 629 ASP A N 1
ATOM 4940 C CA . ASP A 1 629 ? 7.762 -0.797 2.241 1.00 83.00 629 ASP A CA 1
ATOM 4941 C C . ASP A 1 629 ? 8.636 -1.917 1.670 1.00 83.00 629 ASP A C 1
ATOM 4943 O O . ASP A 1 629 ? 9.099 -1.802 0.532 1.00 83.00 629 ASP A O 1
ATOM 4947 N N . ILE A 1 630 ? 8.878 -2.985 2.439 1.00 87.38 630 ILE A N 1
ATOM 4948 C CA . ILE A 1 630 ? 9.741 -4.082 1.998 1.00 87.38 630 ILE A CA 1
ATOM 4949 C C . ILE A 1 630 ? 9.038 -4.895 0.906 1.00 87.38 630 ILE A C 1
ATOM 4951 O O . ILE A 1 630 ? 7.907 -5.370 1.082 1.00 87.38 630 ILE A O 1
ATOM 4955 N N . THR A 1 631 ? 9.751 -5.078 -0.208 1.00 87.81 631 THR A N 1
ATOM 4956 C CA . THR A 1 631 ? 9.330 -5.871 -1.370 1.00 87.81 631 THR A CA 1
ATOM 4957 C C . THR A 1 631 ? 10.240 -7.090 -1.553 1.00 87.81 631 THR A C 1
ATOM 4959 O O . THR A 1 631 ? 11.351 -7.106 -1.018 1.00 87.81 631 THR A O 1
ATOM 4962 N N . PRO A 1 632 ? 9.844 -8.092 -2.357 1.00 87.38 632 PRO A N 1
ATOM 4963 C CA . PRO A 1 632 ? 10.688 -9.256 -2.643 1.00 87.38 632 PRO A CA 1
ATOM 4964 C C . PRO A 1 632 ? 12.020 -8.935 -3.339 1.00 87.38 632 PRO A C 1
ATOM 4966 O O . PRO A 1 632 ? 12.899 -9.792 -3.371 1.00 87.38 632 PRO A O 1
ATOM 4969 N N . PHE A 1 633 ? 12.188 -7.718 -3.870 1.00 86.12 633 PHE A N 1
ATOM 4970 C CA . PHE A 1 633 ? 13.420 -7.266 -4.525 1.00 86.12 633 PHE A CA 1
ATOM 4971 C C . PHE A 1 633 ? 14.379 -6.517 -3.602 1.00 86.12 633 PHE A C 1
ATOM 4973 O O . PHE A 1 633 ? 15.413 -6.021 -4.055 1.00 86.12 633 PHE A O 1
ATOM 4980 N N . ASP A 1 634 ? 14.055 -6.423 -2.311 1.00 87.38 634 ASP A N 1
ATOM 4981 C CA . ASP A 1 634 ? 14.897 -5.720 -1.354 1.00 87.38 634 ASP A CA 1
ATOM 4982 C C . ASP A 1 634 ? 16.324 -6.299 -1.345 1.00 87.38 634 ASP A C 1
ATOM 4984 O O . ASP A 1 634 ? 16.553 -7.513 -1.373 1.00 87.38 634 ASP A O 1
ATOM 4988 N N . ILE A 1 635 ? 17.314 -5.409 -1.318 1.00 85.50 635 ILE A N 1
ATOM 4989 C CA . ILE A 1 635 ? 18.738 -5.756 -1.350 1.00 85.50 635 ILE A CA 1
ATOM 4990 C C . ILE A 1 635 ? 19.170 -6.613 -0.151 1.00 85.50 635 ILE A C 1
ATOM 4992 O O . ILE A 1 635 ? 20.183 -7.314 -0.231 1.00 85.50 635 ILE A O 1
ATOM 4996 N N . ASN A 1 636 ? 18.421 -6.542 0.952 1.00 90.12 636 ASN A N 1
ATOM 4997 C CA . ASN A 1 636 ? 18.695 -7.251 2.194 1.00 90.12 636 ASN A CA 1
ATOM 4998 C C . ASN A 1 636 ? 18.240 -8.713 2.157 1.00 90.12 636 ASN A C 1
ATOM 5000 O O . ASN A 1 636 ? 18.550 -9.464 3.085 1.00 90.12 636 ASN A O 1
ATOM 5004 N N . TYR A 1 637 ? 17.540 -9.139 1.105 1.00 90.94 637 TYR A N 1
ATOM 5005 C CA . TYR A 1 637 ? 17.295 -10.552 0.859 1.00 90.94 637 TYR A CA 1
ATOM 5006 C C . TYR A 1 637 ? 18.550 -11.285 0.382 1.00 90.94 637 TYR A C 1
ATOM 5008 O O . TYR A 1 637 ? 19.334 -10.774 -0.427 1.00 90.94 637 TYR A O 1
ATOM 5016 N N . GLY A 1 638 ? 18.718 -12.512 0.872 1.00 87.75 638 GLY A N 1
ATOM 5017 C CA . GLY A 1 638 ? 19.687 -13.467 0.349 1.00 87.75 638 GLY A CA 1
ATOM 5018 C C . GLY A 1 638 ? 20.133 -14.498 1.378 1.00 87.75 638 GLY A C 1
ATOM 5019 O O . GLY A 1 638 ? 19.468 -14.717 2.389 1.00 87.75 638 GLY A O 1
ATOM 5020 N N . ASP A 1 639 ? 21.286 -15.095 1.107 1.00 83.31 639 ASP A N 1
ATOM 5021 C CA . ASP A 1 639 ? 21.991 -16.076 1.931 1.00 83.31 639 ASP A CA 1
ATOM 5022 C C . ASP A 1 639 ? 22.914 -15.409 2.976 1.00 83.31 639 ASP A C 1
ATOM 5024 O O . ASP A 1 639 ? 22.973 -14.182 3.096 1.00 83.31 639 ASP A O 1
ATOM 5028 N N . ASP A 1 640 ? 23.671 -16.194 3.746 1.00 80.75 640 ASP A N 1
ATOM 5029 C CA . ASP A 1 640 ? 24.728 -15.669 4.632 1.00 80.75 640 ASP A CA 1
ATOM 5030 C C . ASP A 1 640 ? 26.099 -15.555 3.920 1.00 80.75 640 ASP A C 1
ATOM 5032 O O . ASP A 1 640 ? 27.104 -15.222 4.561 1.00 80.75 640 ASP A O 1
ATOM 5036 N N . LEU A 1 641 ? 26.140 -15.735 2.590 1.00 78.44 641 LEU A N 1
ATOM 5037 C CA . LEU A 1 641 ? 27.342 -15.836 1.752 1.00 78.44 641 LEU A CA 1
ATOM 5038 C C . LEU A 1 641 ? 28.242 -17.006 2.197 1.00 78.44 641 LEU A C 1
ATOM 5040 O O . LEU A 1 641 ? 27.832 -17.894 2.937 1.00 78.44 641 LEU A O 1
ATOM 5044 N N . ASP A 1 642 ? 29.513 -17.021 1.783 1.00 68.19 642 ASP A N 1
ATOM 5045 C CA . ASP A 1 642 ? 30.529 -17.986 2.250 1.00 68.19 642 ASP A CA 1
ATOM 5046 C C . ASP A 1 642 ? 30.992 -17.708 3.703 1.00 68.19 642 ASP A C 1
ATOM 5048 O O . ASP A 1 642 ? 32.188 -17.564 3.991 1.00 68.19 642 ASP A O 1
ATOM 5052 N N . ARG A 1 643 ? 30.039 -17.527 4.625 1.00 75.50 643 ARG A N 1
ATOM 5053 C CA . ARG A 1 643 ? 30.253 -17.304 6.063 1.00 75.50 643 ARG A CA 1
ATOM 5054 C C . ARG A 1 643 ? 29.464 -18.331 6.878 1.00 75.50 643 ARG A C 1
ATOM 5056 O O . ARG A 1 643 ? 28.686 -19.116 6.354 1.00 75.50 643 ARG A O 1
ATOM 5063 N N . GLU A 1 644 ? 29.674 -18.312 8.195 1.00 83.31 644 GLU A N 1
ATOM 5064 C CA . GLU A 1 644 ? 28.893 -19.116 9.140 1.00 83.31 644 GLU A CA 1
ATOM 5065 C C . GLU A 1 644 ? 27.394 -18.793 9.015 1.00 83.31 644 GLU A C 1
ATOM 5067 O O . GLU A 1 644 ? 26.973 -17.673 9.313 1.00 83.31 644 GLU A O 1
ATOM 5072 N N . VAL A 1 645 ? 26.606 -19.782 8.580 1.00 86.12 645 VAL A N 1
ATOM 5073 C CA . VAL A 1 645 ? 25.157 -19.647 8.366 1.00 86.12 645 VAL A CA 1
ATOM 5074 C C . VAL A 1 645 ? 24.413 -19.710 9.701 1.00 86.12 645 VAL A C 1
ATOM 5076 O O . VAL A 1 645 ? 24.625 -20.636 10.492 1.00 86.12 645 VAL A O 1
ATOM 5079 N N . ILE A 1 646 ? 23.517 -18.752 9.951 1.00 89.94 646 ILE A N 1
ATOM 5080 C CA . ILE A 1 646 ? 22.734 -18.678 11.197 1.00 89.94 646 ILE A CA 1
ATOM 5081 C C . ILE A 1 646 ? 21.248 -18.837 10.888 1.00 89.94 646 ILE A C 1
ATOM 5083 O O . ILE A 1 646 ? 20.617 -17.883 10.471 1.00 89.94 646 ILE A O 1
ATOM 5087 N N . SER A 1 647 ? 20.660 -19.997 11.139 1.00 93.50 647 SER A N 1
ATOM 5088 C CA . SER A 1 647 ? 19.222 -20.217 10.918 1.00 93.50 647 SER A CA 1
ATOM 5089 C C . SER A 1 647 ? 18.410 -19.912 12.188 1.00 93.50 647 SER A C 1
ATOM 5091 O O . SER A 1 647 ? 18.907 -20.107 13.309 1.00 93.50 647 SER A O 1
ATOM 5093 N N . THR A 1 648 ? 17.194 -19.381 12.043 1.00 93.38 648 THR A N 1
ATOM 5094 C CA . THR A 1 648 ? 16.440 -18.769 13.153 1.00 93.38 648 THR A CA 1
ATOM 5095 C C . THR A 1 648 ? 14.987 -19.220 13.259 1.00 93.38 648 THR A C 1
ATOM 5097 O O . THR A 1 648 ? 14.116 -18.410 13.553 1.00 93.38 648 THR A O 1
ATOM 5100 N N . PHE A 1 649 ? 14.730 -20.528 13.167 1.00 94.31 649 PHE A N 1
ATOM 5101 C CA . PHE A 1 649 ? 13.373 -21.075 13.277 1.00 94.31 649 PHE A CA 1
ATOM 5102 C C . PHE A 1 649 ? 12.551 -20.515 14.463 1.00 94.31 649 PHE A C 1
ATOM 5104 O O . PHE A 1 649 ? 12.954 -20.549 15.637 1.00 94.31 649 PHE A O 1
ATOM 5111 N N . GLY A 1 650 ? 11.362 -20.009 14.142 1.00 89.88 650 GLY A N 1
ATOM 5112 C CA . GLY A 1 650 ? 10.393 -19.384 15.032 1.00 89.88 650 GLY A CA 1
ATOM 5113 C C . GLY A 1 650 ? 10.918 -18.138 15.749 1.00 89.88 650 GLY A C 1
ATOM 5114 O O . GLY A 1 650 ? 10.462 -17.857 16.864 1.00 89.88 650 GLY A O 1
ATOM 5115 N N . SER A 1 651 ? 11.926 -17.445 15.210 1.00 91.50 651 SER A N 1
ATOM 5116 C CA . SER A 1 651 ? 12.637 -16.359 15.900 1.00 91.50 651 SER A CA 1
ATOM 5117 C C . SER A 1 651 ? 13.066 -15.234 14.945 1.00 91.50 651 SER A C 1
ATOM 5119 O O . SER A 1 651 ? 13.214 -15.452 13.754 1.00 91.50 651 SER A O 1
ATOM 5121 N N . PRO A 1 652 ? 13.315 -14.008 15.449 1.00 93.88 652 PRO A N 1
ATOM 5122 C CA . PRO A 1 652 ? 13.892 -12.938 14.636 1.00 93.88 652 PRO A CA 1
ATOM 5123 C C . PRO A 1 652 ? 15.188 -13.353 13.931 1.00 93.88 652 PRO A C 1
ATOM 5125 O O . PRO A 1 652 ? 16.094 -13.884 14.587 1.00 93.88 652 PRO A O 1
ATOM 5128 N N . ASN A 1 653 ? 15.308 -13.006 12.644 1.00 94.62 653 ASN A N 1
ATOM 5129 C CA . ASN A 1 653 ? 16.462 -13.367 11.825 1.00 94.62 653 ASN A CA 1
ATOM 5130 C C . ASN A 1 653 ? 17.787 -12.898 12.422 1.00 94.62 653 ASN A C 1
ATOM 5132 O O . ASN A 1 653 ? 17.893 -11.813 13.006 1.00 94.62 653 ASN A O 1
ATOM 5136 N N . ARG A 1 654 ? 18.839 -13.694 12.227 1.00 93.00 654 ARG A N 1
ATOM 5137 C CA . ARG A 1 654 ? 20.213 -13.346 12.611 1.00 93.00 654 ARG A CA 1
ATOM 5138 C C . ARG A 1 654 ? 21.168 -13.587 11.449 1.00 93.00 654 ARG A C 1
ATOM 5140 O O . ARG A 1 654 ? 20.996 -14.523 10.675 1.00 93.00 654 ARG A O 1
ATOM 5147 N N . TRP A 1 655 ? 22.176 -12.727 11.338 1.00 91.25 655 TRP A N 1
ATOM 5148 C CA . TRP A 1 655 ? 23.207 -12.805 10.298 1.00 91.25 655 TRP A CA 1
ATOM 5149 C C . TRP A 1 655 ? 24.511 -12.162 10.770 1.00 91.25 655 TRP A C 1
ATOM 5151 O O . TRP A 1 655 ? 24.528 -11.416 11.754 1.00 91.25 655 TRP A O 1
ATOM 5161 N N . VAL A 1 656 ? 25.617 -12.445 10.079 1.00 87.25 656 VAL A N 1
ATOM 5162 C CA . VAL A 1 656 ? 26.929 -11.844 10.367 1.00 87.25 656 VAL A CA 1
ATOM 5163 C C . VAL A 1 656 ? 27.262 -10.768 9.341 1.00 87.25 656 VAL A C 1
ATOM 5165 O O . VAL A 1 656 ? 27.512 -11.047 8.168 1.00 87.25 656 VAL A O 1
ATOM 5168 N N . GLU A 1 657 ? 27.377 -9.533 9.815 1.00 85.12 657 GLU A N 1
ATOM 5169 C CA . GLU A 1 657 ? 27.786 -8.373 9.027 1.00 85.12 657 GLU A CA 1
ATOM 5170 C C . GLU A 1 657 ? 29.038 -7.754 9.654 1.00 85.12 657 GLU A C 1
ATOM 5172 O O . GLU A 1 657 ? 29.080 -7.512 10.858 1.00 85.12 657 GLU A O 1
ATOM 5177 N N . ASP A 1 658 ? 30.092 -7.562 8.857 1.00 85.81 658 ASP A N 1
ATOM 5178 C CA . ASP A 1 658 ? 31.386 -7.026 9.310 1.00 85.81 658 ASP A CA 1
ATOM 5179 C C . ASP A 1 658 ? 31.968 -7.709 10.565 1.00 85.81 658 ASP A C 1
ATOM 5181 O O . ASP A 1 658 ? 32.601 -7.085 11.417 1.00 85.81 658 ASP A O 1
ATOM 5185 N N . GLY A 1 659 ? 31.755 -9.024 10.681 1.00 84.50 659 GLY A N 1
ATOM 5186 C CA . GLY A 1 659 ? 32.214 -9.829 11.818 1.00 84.50 659 GLY A CA 1
ATOM 5187 C C . GLY A 1 659 ? 31.388 -9.654 13.097 1.00 84.50 659 GLY A C 1
ATOM 5188 O O . GLY A 1 659 ? 31.789 -10.155 14.147 1.00 84.50 659 GLY A O 1
ATOM 5189 N N . VAL A 1 660 ? 30.245 -8.967 13.029 1.00 88.38 660 VAL A N 1
ATOM 5190 C CA . VAL A 1 660 ? 29.314 -8.766 14.142 1.00 88.38 660 VAL A CA 1
ATOM 5191 C C . VAL A 1 660 ? 27.991 -9.453 13.825 1.00 88.38 660 VAL A C 1
ATOM 5193 O O . VAL A 1 660 ? 27.392 -9.225 12.776 1.00 88.38 660 VAL A O 1
ATOM 5196 N N . THR A 1 661 ? 27.499 -10.272 14.754 1.00 89.88 661 THR A N 1
ATOM 5197 C CA . THR A 1 661 ? 26.154 -10.836 14.635 1.00 89.88 661 THR A CA 1
ATOM 5198 C C . THR A 1 661 ? 25.108 -9.746 14.839 1.00 89.88 661 THR A C 1
ATOM 5200 O O . THR A 1 661 ? 25.055 -9.109 15.894 1.00 89.88 661 THR A O 1
ATOM 5203 N N . LYS A 1 662 ? 24.264 -9.552 13.832 1.00 91.75 662 LYS A N 1
ATOM 5204 C CA . LYS A 1 662 ? 23.075 -8.707 13.870 1.00 91.75 662 LYS A CA 1
ATOM 5205 C C . LYS A 1 662 ? 21.856 -9.564 14.192 1.00 91.75 662 LYS A C 1
ATOM 5207 O O . LYS A 1 662 ? 21.838 -10.767 13.932 1.00 91.75 662 LYS A O 1
ATOM 5212 N N . SER A 1 663 ? 20.848 -8.915 14.757 1.00 92.19 663 SER A N 1
ATOM 5213 C CA . SER A 1 663 ? 19.524 -9.486 14.961 1.00 92.19 663 SER A CA 1
ATOM 5214 C C . SER A 1 663 ? 18.505 -8.547 14.344 1.00 92.19 663 SER A C 1
ATOM 5216 O O . SER A 1 663 ? 18.581 -7.330 14.544 1.00 92.19 663 SER A O 1
ATOM 5218 N N . GLN A 1 664 ? 17.550 -9.129 13.638 1.00 94.00 664 GLN A N 1
ATOM 5219 C CA . GLN A 1 664 ? 16.363 -8.454 13.159 1.00 94.00 664 GLN A CA 1
ATOM 5220 C C . GLN A 1 664 ? 15.608 -7.844 14.340 1.00 94.00 664 GLN A C 1
ATOM 5222 O O . GLN A 1 664 ? 15.450 -8.463 15.397 1.00 94.00 664 GLN A O 1
ATOM 5227 N N . LYS A 1 665 ? 15.154 -6.607 14.157 1.00 90.75 665 LYS A N 1
ATOM 5228 C CA . LYS A 1 665 ? 14.324 -5.895 15.126 1.00 90.75 665 LYS A CA 1
ATOM 5229 C C . LYS A 1 665 ? 12.900 -5.810 14.606 1.00 90.75 665 LYS A C 1
ATOM 5231 O O . LYS A 1 665 ? 12.681 -5.764 13.403 1.00 90.75 665 LYS A O 1
ATOM 5236 N N . PHE A 1 666 ? 11.954 -5.745 15.533 1.00 87.94 666 PHE A N 1
ATOM 5237 C CA . PHE A 1 666 ? 10.527 -5.636 15.249 1.00 87.94 666 PHE A CA 1
ATOM 5238 C C . PHE A 1 666 ? 9.983 -4.331 15.827 1.00 87.94 666 PHE A C 1
ATOM 5240 O O . PHE A 1 666 ? 9.160 -4.339 16.739 1.00 87.94 666 PHE A O 1
ATOM 5247 N N . ASN A 1 667 ? 10.480 -3.205 15.310 1.00 85.19 667 ASN A N 1
ATOM 5248 C CA . ASN A 1 667 ? 10.035 -1.870 15.729 1.00 85.19 667 ASN A CA 1
ATOM 5249 C C . ASN A 1 667 ? 8.584 -1.578 15.304 1.00 85.19 667 ASN A C 1
ATOM 5251 O O . ASN A 1 667 ? 7.959 -0.691 15.867 1.00 85.19 667 ASN A O 1
ATOM 5255 N N . ILE A 1 668 ? 8.052 -2.351 14.351 1.00 77.56 668 ILE A N 1
ATOM 5256 C CA . ILE A 1 668 ? 6.656 -2.305 13.884 1.00 77.56 668 ILE A CA 1
ATOM 5257 C C . ILE A 1 668 ? 5.632 -2.824 14.904 1.00 77.56 668 ILE A C 1
ATOM 5259 O O . ILE A 1 668 ? 4.432 -2.739 14.677 1.00 77.56 668 ILE A O 1
ATOM 5263 N N . ARG A 1 669 ? 6.083 -3.381 16.033 1.00 81.19 669 ARG A N 1
ATOM 5264 C CA . ARG A 1 669 ? 5.195 -3.776 17.129 1.00 81.19 669 ARG A CA 1
ATOM 5265 C C . ARG A 1 669 ? 4.870 -2.528 17.951 1.00 81.19 669 ARG A C 1
ATOM 5267 O O . ARG A 1 669 ? 5.748 -2.013 18.642 1.00 81.19 669 ARG A O 1
ATOM 5274 N N . GLU A 1 670 ? 3.639 -2.030 17.861 1.00 63.16 670 GLU A N 1
ATOM 5275 C CA . GLU A 1 670 ? 3.209 -0.834 18.597 1.00 63.16 670 GLU A CA 1
ATOM 5276 C C . GLU A 1 670 ? 3.196 -1.039 20.125 1.00 63.16 670 GLU A C 1
ATOM 5278 O O . GLU A 1 670 ? 2.934 -2.133 20.636 1.00 63.16 670 GLU A O 1
ATOM 5283 N N . ASN A 1 671 ? 3.482 0.042 20.861 1.00 52.09 671 ASN A N 1
ATOM 5284 C CA . ASN A 1 671 ? 3.365 0.101 22.320 1.00 52.09 671 ASN A CA 1
ATOM 5285 C C . ASN A 1 671 ? 1.906 0.358 22.722 1.00 52.09 671 ASN A C 1
ATOM 5287 O O . ASN A 1 671 ? 1.253 1.217 22.141 1.00 52.09 671 ASN A O 1
ATOM 5291 N N . ARG A 1 672 ? 1.423 -0.338 23.756 1.00 61.19 672 ARG A N 1
ATOM 5292 C CA . ARG A 1 672 ? 0.068 -0.161 24.304 1.00 61.19 672 ARG A CA 1
ATOM 5293 C C . ARG A 1 672 ? 0.033 0.909 25.394 1.00 61.19 672 ARG A C 1
ATOM 5295 O O . ARG A 1 672 ? 0.959 0.991 26.204 1.00 61.19 672 ARG A O 1
ATOM 5302 N N . ASP A 1 673 ? -1.083 1.632 25.477 1.00 65.44 673 ASP A N 1
ATOM 5303 C CA . ASP A 1 673 ? -1.372 2.544 26.592 1.00 65.44 673 ASP A CA 1
ATOM 5304 C C . ASP A 1 673 ? -1.788 1.803 27.879 1.00 65.44 673 ASP A C 1
ATOM 5306 O O . ASP A 1 673 ? -1.628 2.337 28.980 1.00 65.44 673 ASP A O 1
ATOM 5310 N N . LEU A 1 674 ? -2.310 0.571 27.758 1.00 72.62 674 LEU A N 1
ATOM 5311 C CA . LEU A 1 674 ? -2.687 -0.295 28.880 1.00 72.62 674 LEU A CA 1
ATOM 5312 C C . LEU A 1 674 ? -1.948 -1.638 28.832 1.00 72.62 674 LEU A C 1
ATOM 5314 O O . LEU A 1 674 ? -1.751 -2.238 27.776 1.00 72.62 674 LEU A O 1
ATOM 5318 N N . VAL A 1 675 ? -1.580 -2.146 30.011 1.00 74.75 675 VAL A N 1
ATOM 5319 C CA . VAL A 1 675 ? -0.911 -3.446 30.163 1.00 74.75 675 VAL A CA 1
ATOM 5320 C C . VAL A 1 675 ? -1.947 -4.508 30.505 1.00 74.75 675 VAL A C 1
ATOM 5322 O O . VAL A 1 675 ? -2.414 -4.590 31.642 1.00 74.75 675 VAL A O 1
ATOM 5325 N N . GLU A 1 676 ? -2.314 -5.327 29.526 1.00 73.25 676 GLU A N 1
ATOM 5326 C CA . GLU A 1 676 ? -3.168 -6.494 29.745 1.00 73.25 676 GLU A CA 1
ATOM 5327 C C . GLU A 1 676 ? -2.398 -7.581 30.499 1.00 73.25 676 GLU A C 1
ATOM 5329 O O . GLU A 1 676 ? -1.257 -7.902 30.175 1.00 73.25 676 GLU A O 1
ATOM 5334 N N . VAL A 1 677 ? -3.018 -8.139 31.535 1.00 71.31 677 VAL A N 1
ATOM 5335 C CA . VAL A 1 677 ? -2.435 -9.165 32.408 1.00 71.31 677 VAL A CA 1
ATOM 5336 C C . VAL A 1 677 ? -3.205 -10.478 32.419 1.00 71.31 677 VAL A C 1
ATOM 5338 O O . VAL A 1 677 ? -2.860 -11.399 33.160 1.00 71.31 677 VAL A O 1
ATOM 5341 N N . GLY A 1 678 ? -4.244 -10.584 31.598 1.00 67.81 678 GLY A N 1
ATOM 5342 C CA . GLY A 1 678 ? -4.983 -11.818 31.379 1.00 67.81 678 GLY A CA 1
ATOM 5343 C C . GLY A 1 678 ? -6.410 -11.551 30.929 1.00 67.81 678 GLY A C 1
ATOM 5344 O O . GLY A 1 678 ? -6.770 -10.433 30.580 1.00 67.81 678 GLY A O 1
ATOM 5345 N N . GLY A 1 679 ? -7.239 -12.585 30.999 1.00 75.06 679 GLY A N 1
ATOM 5346 C CA . GLY A 1 679 ? -8.664 -12.476 30.730 1.00 75.06 679 GLY A CA 1
ATOM 5347 C C . GLY A 1 679 ? -9.423 -13.730 31.146 1.00 75.06 679 GLY A C 1
ATOM 5348 O O . GLY A 1 679 ? -8.822 -14.741 31.521 1.00 75.06 679 GLY A O 1
ATOM 5349 N N . ILE A 1 680 ? -10.749 -13.654 31.097 1.00 76.31 680 ILE A N 1
ATOM 5350 C CA . ILE A 1 680 ? -11.673 -14.750 31.385 1.00 76.31 680 ILE A CA 1
ATOM 5351 C C . ILE A 1 680 ? -12.436 -15.046 30.096 1.00 76.31 680 ILE A C 1
ATOM 5353 O O . ILE A 1 680 ? -13.231 -14.229 29.639 1.00 76.31 680 ILE A O 1
ATOM 5357 N N . ALA A 1 681 ? -12.196 -16.218 29.513 1.00 73.31 681 ALA A N 1
ATOM 5358 C CA . ALA A 1 681 ? -12.939 -16.682 28.346 1.00 73.31 681 ALA A CA 1
ATOM 5359 C C . ALA A 1 681 ? -14.296 -17.248 28.795 1.00 73.31 681 ALA A C 1
ATOM 5361 O O . ALA A 1 681 ? -14.355 -18.393 29.254 1.00 73.31 681 ALA A O 1
ATOM 5362 N N . LEU A 1 682 ? -15.376 -16.465 28.674 1.00 73.81 682 LEU A N 1
ATOM 5363 C CA . LEU A 1 682 ? -16.703 -16.873 29.163 1.00 73.81 682 LEU A CA 1
ATOM 5364 C C . LEU A 1 682 ? -17.249 -18.087 28.402 1.00 73.81 682 LEU A C 1
ATOM 5366 O O . LEU A 1 682 ? -17.921 -18.927 28.991 1.00 73.81 682 LEU A O 1
ATOM 5370 N N . SER A 1 683 ? -16.856 -18.259 27.138 1.00 69.12 683 SER A N 1
ATOM 5371 C CA . SER A 1 683 ? -17.181 -19.436 26.317 1.00 69.12 683 SER A CA 1
ATOM 5372 C C . SER A 1 683 ? -16.670 -20.771 26.879 1.00 69.12 683 SER A C 1
ATOM 5374 O O . SER A 1 683 ? -17.115 -21.832 26.445 1.00 69.12 683 SER A O 1
ATOM 5376 N N . LYS A 1 684 ? -15.732 -20.747 27.837 1.00 69.50 684 LYS A N 1
ATOM 5377 C CA . LYS A 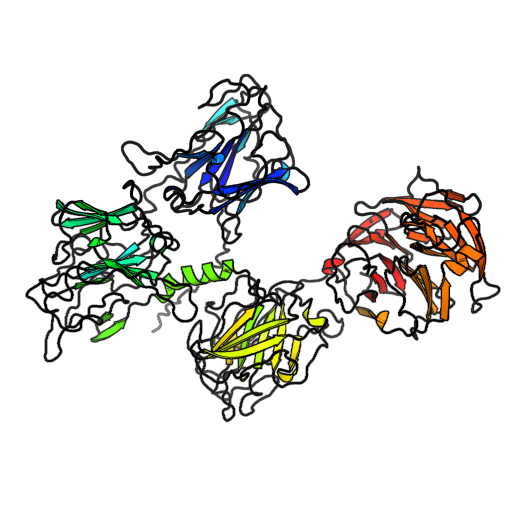1 684 ? -15.212 -21.945 28.519 1.00 69.50 684 LYS A CA 1
ATOM 5378 C C . LYS A 1 684 ? -15.892 -22.218 29.862 1.00 69.50 684 LYS A C 1
ATOM 5380 O O . LYS A 1 684 ? -15.500 -23.160 30.550 1.00 69.50 684 LYS A O 1
ATOM 5385 N N . ILE A 1 685 ? -16.856 -21.390 30.258 1.00 78.00 685 ILE A N 1
ATOM 5386 C CA . ILE A 1 685 ? -17.576 -21.533 31.519 1.00 78.00 685 ILE A CA 1
ATOM 5387 C C . ILE A 1 685 ? -18.855 -22.334 31.281 1.00 78.00 685 ILE A C 1
ATOM 5389 O O . ILE A 1 685 ? -19.785 -21.882 30.610 1.00 78.00 685 ILE A O 1
ATOM 5393 N N . ASP A 1 686 ? -18.920 -23.518 31.890 1.00 82.81 686 ASP A N 1
ATOM 5394 C CA . ASP A 1 686 ? -20.121 -24.349 31.878 1.00 82.81 686 ASP A CA 1
ATOM 5395 C C . ASP A 1 686 ? -21.312 -23.575 32.472 1.00 82.81 686 ASP A C 1
ATOM 5397 O O . ASP A 1 686 ? -21.317 -23.215 33.651 1.00 82.81 686 ASP A O 1
ATOM 5401 N N . GLY A 1 687 ? -22.336 -23.343 31.646 1.00 82.25 687 GLY A N 1
ATOM 5402 C CA . GLY A 1 687 ? -23.551 -22.612 32.023 1.00 82.25 687 GLY A CA 1
ATOM 5403 C C . GLY A 1 687 ? -23.675 -21.201 31.439 1.00 82.25 687 GLY A C 1
ATOM 5404 O O . GLY A 1 687 ? -24.739 -20.615 31.581 1.00 82.25 687 GLY A O 1
ATOM 5405 N N . LEU A 1 688 ? -22.654 -20.688 30.738 1.00 82.81 688 LEU A N 1
ATOM 5406 C CA . LEU A 1 688 ? -22.709 -19.406 30.008 1.00 82.81 688 LEU A CA 1
ATOM 5407 C C . LEU A 1 688 ? -22.880 -19.568 28.490 1.00 82.81 688 LEU A C 1
ATOM 5409 O O . LEU A 1 688 ? -22.639 -18.639 27.730 1.00 82.81 688 LEU A O 1
ATOM 5413 N N . ASN A 1 689 ? -23.317 -20.741 28.028 1.00 76.94 689 ASN A N 1
ATOM 5414 C CA . ASN A 1 689 ? -23.499 -21.021 26.595 1.00 76.94 689 ASN A CA 1
ATOM 5415 C C . ASN A 1 689 ? -24.547 -20.118 25.926 1.00 76.94 689 ASN A C 1
ATOM 5417 O O . ASN A 1 689 ? -24.592 -20.035 24.702 1.00 76.94 689 ASN A O 1
ATOM 5421 N N . GLU A 1 690 ? -25.420 -19.512 26.729 1.00 77.44 690 GLU A N 1
ATOM 5422 C CA . GLU A 1 690 ? -26.464 -18.608 26.268 1.00 77.44 690 GLU A CA 1
ATOM 5423 C C . GLU A 1 690 ? -25.995 -17.160 26.207 1.00 77.44 690 GLU A C 1
ATOM 5425 O O . GLU A 1 690 ? -26.729 -16.373 25.642 1.00 77.44 690 GLU A O 1
ATOM 5430 N N . LEU A 1 691 ? -24.805 -16.816 26.721 1.00 81.06 691 LEU A N 1
ATOM 5431 C CA . LEU A 1 691 ? -24.343 -15.434 26.741 1.00 81.06 691 LEU A CA 1
ATOM 5432 C C . LEU A 1 691 ? -24.002 -14.943 25.326 1.00 81.06 691 LEU A C 1
ATOM 5434 O O . LEU A 1 691 ? -23.136 -15.527 24.658 1.00 81.06 691 LEU A O 1
ATOM 5438 N N . ARG A 1 692 ? -24.661 -13.875 24.873 1.00 79.44 692 ARG A N 1
ATOM 5439 C CA . ARG A 1 692 ? -24.592 -13.395 23.487 1.00 79.44 692 ARG A CA 1
ATOM 5440 C C . ARG A 1 692 ? -23.998 -12.006 23.345 1.00 79.44 692 ARG A C 1
ATOM 5442 O O . ARG A 1 692 ? -23.115 -11.884 22.497 1.00 79.44 692 ARG A O 1
ATOM 5449 N N . ASP A 1 693 ? -24.427 -11.048 24.156 1.00 82.12 693 ASP A N 1
ATOM 5450 C CA . ASP A 1 693 ? -24.017 -9.649 24.088 1.00 82.12 693 ASP A CA 1
ATOM 5451 C C . ASP A 1 693 ? -23.914 -9.050 25.506 1.00 82.12 693 ASP A C 1
ATOM 5453 O O . ASP A 1 693 ? -24.881 -8.659 26.149 1.00 82.12 693 ASP A O 1
ATOM 5457 N N . GLY A 1 694 ? -22.716 -9.122 26.089 1.00 89.00 694 GLY A N 1
ATOM 5458 C CA . GLY A 1 694 ? -22.515 -8.735 27.484 1.00 89.00 694 GLY A CA 1
ATOM 5459 C C . GLY A 1 694 ? -22.504 -7.218 27.682 1.00 89.00 694 GLY A C 1
ATOM 5460 O O . GLY A 1 694 ? -21.555 -6.564 27.260 1.00 89.00 694 GLY A O 1
ATOM 5461 N N . GLU A 1 695 ? -23.457 -6.680 28.442 1.00 91.38 695 GLU A N 1
ATOM 5462 C CA . GLU A 1 695 ? -23.621 -5.228 28.626 1.00 91.38 695 GLU A CA 1
ATOM 5463 C C . GLU A 1 695 ? -23.007 -4.691 29.927 1.00 91.38 695 GLU A C 1
ATOM 5465 O O . GLU A 1 695 ? -22.428 -3.603 29.981 1.00 91.38 695 GLU A O 1
ATOM 5470 N N . SER A 1 696 ? -23.049 -5.471 31.010 1.00 95.50 696 SER A N 1
ATOM 5471 C CA . SER A 1 696 ? -22.590 -5.002 32.322 1.00 95.50 696 SER A CA 1
ATOM 5472 C C . SER A 1 696 ? -21.901 -6.084 33.136 1.00 95.50 696 SER A C 1
ATOM 5474 O O . SER A 1 696 ? -22.222 -7.266 33.041 1.00 95.50 696 SER A O 1
ATOM 5476 N N . ILE A 1 697 ? -20.954 -5.659 33.973 1.00 96.75 697 ILE A N 1
ATOM 5477 C CA . ILE A 1 697 ? -20.187 -6.507 34.883 1.00 96.75 697 ILE A CA 1
ATOM 5478 C C . ILE A 1 697 ? -20.098 -5.846 36.258 1.00 96.75 697 ILE A C 1
ATOM 5480 O O . ILE A 1 697 ? -19.887 -4.641 36.362 1.00 96.75 697 ILE A O 1
ATOM 5484 N N . LEU A 1 698 ? -20.254 -6.638 37.319 1.00 97.38 698 LEU A N 1
ATOM 5485 C CA . LEU A 1 698 ? -20.232 -6.150 38.698 1.00 97.38 698 LEU A CA 1
ATOM 5486 C C . LEU A 1 698 ? -19.630 -7.189 39.646 1.00 97.38 698 LEU A C 1
ATOM 5488 O O . LEU A 1 698 ? -20.043 -8.349 39.654 1.00 97.38 698 LEU A O 1
ATOM 5492 N N . TYR A 1 699 ? -18.712 -6.775 40.517 1.00 97.19 699 TYR A N 1
ATOM 5493 C CA . TYR A 1 699 ? -18.114 -7.643 41.527 1.00 97.19 699 TYR A CA 1
ATOM 5494 C C . TYR A 1 699 ? -18.638 -7.359 42.940 1.00 97.19 699 TYR A C 1
ATOM 5496 O O . TYR A 1 699 ? -18.422 -6.302 43.535 1.00 97.19 699 TYR A O 1
ATOM 5504 N N . ILE A 1 700 ? -19.266 -8.368 43.546 1.00 96.06 700 ILE A N 1
ATOM 5505 C CA . ILE A 1 700 ? -19.730 -8.331 44.935 1.00 96.06 700 ILE A CA 1
ATOM 5506 C C . ILE A 1 700 ? -18.738 -9.084 45.824 1.00 96.06 700 ILE A C 1
ATOM 5508 O O . ILE A 1 700 ? -18.794 -10.306 45.998 1.00 96.06 700 ILE A O 1
ATOM 5512 N N . LYS A 1 701 ? -17.839 -8.319 46.452 1.00 93.88 701 LYS A N 1
ATOM 5513 C CA . LYS A 1 701 ? -16.754 -8.844 47.299 1.00 93.88 701 LYS A CA 1
ATOM 5514 C C . LYS A 1 701 ? -17.220 -9.718 48.467 1.00 93.88 701 LYS A C 1
ATOM 5516 O O . LYS A 1 701 ? -16.513 -10.652 48.831 1.00 93.88 701 LYS A O 1
ATOM 5521 N N . SER A 1 702 ? -18.373 -9.429 49.077 1.00 92.88 702 SER A N 1
ATOM 5522 C CA . SER A 1 702 ? -18.878 -10.199 50.227 1.00 92.88 702 SER A CA 1
ATOM 5523 C C . SER A 1 702 ? -19.190 -11.656 49.892 1.00 92.88 702 SER A C 1
ATOM 5525 O O . SER A 1 702 ? -19.158 -12.494 50.789 1.00 92.88 702 SER A O 1
ATOM 5527 N N . ASP A 1 703 ? -19.452 -11.951 48.618 1.00 91.19 703 ASP A N 1
ATOM 5528 C CA . ASP A 1 703 ? -19.835 -13.280 48.137 1.00 91.19 703 ASP A CA 1
ATOM 5529 C C . ASP A 1 703 ? -18.852 -13.845 47.114 1.00 91.19 703 ASP A C 1
ATOM 5531 O O . ASP A 1 703 ? -19.132 -14.885 46.521 1.00 91.19 703 ASP A O 1
ATOM 5535 N N . ASN A 1 704 ? -17.731 -13.154 46.874 1.00 94.81 704 ASN A N 1
ATOM 5536 C CA . ASN A 1 704 ? -16.778 -13.481 45.813 1.00 94.81 704 ASN A CA 1
ATOM 5537 C C . ASN A 1 704 ? -17.476 -13.723 44.459 1.00 94.81 704 ASN A C 1
ATOM 5539 O O . ASN A 1 704 ? -17.178 -14.685 43.752 1.00 94.81 704 ASN A O 1
ATOM 5543 N N . SER A 1 705 ? -18.477 -12.900 44.140 1.00 95.38 705 SER A N 1
ATOM 5544 C CA . SER A 1 705 ? -19.379 -13.152 43.014 1.00 95.38 705 SER A CA 1
ATOM 5545 C C . SER A 1 705 ? -19.260 -12.072 41.959 1.00 95.38 705 SER A C 1
ATOM 5547 O O . SER A 1 705 ? -19.344 -10.886 42.276 1.00 95.38 705 SER A O 1
ATOM 5549 N N . LEU A 1 706 ? -19.074 -12.504 40.721 1.00 96.19 706 LEU A N 1
ATOM 5550 C CA . LEU A 1 706 ? -19.083 -11.675 39.534 1.00 96.19 706 LEU A CA 1
ATOM 5551 C C . LEU A 1 706 ? -20.443 -11.816 38.855 1.00 96.19 706 LEU A C 1
ATOM 5553 O O . LEU A 1 706 ? -20.889 -12.930 38.594 1.00 96.19 706 LEU A O 1
ATOM 5557 N N . TRP A 1 707 ? -21.101 -10.696 38.605 1.00 97.19 707 TRP A N 1
ATOM 5558 C CA . TRP A 1 707 ? -22.399 -10.633 37.955 1.00 97.19 707 TRP A CA 1
ATOM 5559 C C . TRP A 1 707 ? -22.236 -10.090 36.547 1.00 97.19 707 TRP A C 1
ATOM 5561 O O . TRP A 1 707 ? -21.480 -9.136 36.368 1.00 97.19 707 TRP A O 1
ATOM 5571 N N . ILE A 1 708 ? -22.920 -10.695 35.578 1.00 95.56 708 ILE A N 1
ATOM 5572 C CA . ILE A 1 708 ? -22.865 -10.303 34.168 1.00 95.56 708 ILE A CA 1
ATOM 5573 C C . ILE A 1 708 ? -24.287 -10.181 33.626 1.00 95.56 708 ILE A C 1
ATOM 5575 O O . ILE A 1 708 ? -25.074 -11.113 33.799 1.00 95.56 708 ILE A O 1
ATOM 5579 N N . ALA A 1 709 ? -24.595 -9.043 33.007 1.00 94.44 709 ALA A N 1
ATOM 5580 C CA . ALA A 1 709 ? -25.843 -8.801 32.287 1.00 94.44 709 ALA A CA 1
ATOM 5581 C C . ALA A 1 709 ? -25.630 -9.000 30.787 1.00 94.44 709 ALA A C 1
ATOM 5583 O O . ALA A 1 709 ? -24.558 -8.675 30.276 1.00 94.44 709 ALA A O 1
ATOM 5584 N N . ASP A 1 710 ? -26.644 -9.541 30.126 1.00 90.12 710 ASP A N 1
ATOM 5585 C CA . ASP A 1 710 ? -26.661 -9.799 28.692 1.00 90.12 710 ASP A CA 1
ATOM 5586 C C . ASP A 1 710 ? -28.051 -9.485 28.142 1.00 90.12 710 ASP A C 1
ATOM 5588 O O . ASP A 1 710 ? -29.051 -10.071 28.581 1.00 90.12 710 ASP A O 1
ATOM 5592 N N . ASP A 1 711 ? -28.098 -8.536 27.217 1.00 85.56 711 ASP A N 1
ATOM 5593 C CA . ASP A 1 711 ? -29.324 -7.976 26.661 1.00 85.56 711 ASP A CA 1
ATOM 5594 C C . ASP A 1 711 ? -29.897 -8.829 25.519 1.00 85.56 711 ASP A C 1
ATOM 5596 O O . ASP A 1 711 ? -31.113 -8.864 25.360 1.00 85.56 711 ASP A O 1
ATOM 5600 N N . ASP A 1 712 ? -29.078 -9.592 24.786 1.00 84.88 712 ASP A N 1
ATOM 5601 C CA . ASP A 1 712 ? -29.529 -10.438 23.667 1.00 84.88 712 ASP A CA 1
ATOM 5602 C C . ASP A 1 712 ? -29.949 -11.846 24.120 1.00 84.88 712 ASP A C 1
ATOM 5604 O O . ASP A 1 712 ? -30.784 -12.486 23.474 1.00 84.88 712 ASP A O 1
ATOM 5608 N N . SER A 1 713 ? -29.407 -12.360 25.233 1.00 85.62 713 SER A N 1
ATOM 5609 C CA . SER A 1 713 ? -29.958 -13.576 25.866 1.00 85.62 713 SER A CA 1
ATOM 5610 C C . SER A 1 713 ? -30.983 -13.308 26.959 1.00 85.62 713 SER A C 1
ATOM 5612 O O . SER A 1 713 ? -31.620 -14.253 27.428 1.00 85.62 713 SER A O 1
ATOM 5614 N N . HIS A 1 714 ? -31.155 -12.040 27.337 1.00 89.44 714 HIS A N 1
ATOM 5615 C CA . HIS A 1 714 ? -32.098 -11.593 28.360 1.00 89.44 714 HIS A CA 1
ATOM 5616 C C . HIS A 1 714 ? -31.852 -12.259 29.728 1.00 89.44 714 HIS A C 1
ATOM 5618 O O . HIS A 1 714 ? -32.777 -12.552 30.494 1.00 89.44 714 HIS A O 1
ATOM 5624 N N . ASN A 1 715 ? -30.580 -12.521 30.039 1.00 91.50 715 ASN A N 1
ATOM 5625 C CA . ASN A 1 715 ? -30.163 -13.226 31.242 1.00 91.50 715 ASN A CA 1
ATOM 5626 C C . ASN A 1 715 ? -29.205 -12.392 32.088 1.00 91.50 715 ASN A C 1
ATOM 5628 O O . ASN A 1 715 ? -28.333 -11.674 31.603 1.00 91.50 715 ASN A O 1
ATOM 5632 N N . LEU A 1 716 ? -29.305 -12.598 33.396 1.00 94.62 716 LEU A N 1
ATOM 5633 C CA . LEU A 1 716 ? -28.335 -12.143 34.371 1.00 94.62 716 LEU A CA 1
ATOM 5634 C C . LEU A 1 716 ? -27.664 -13.342 35.036 1.00 94.62 716 LEU A C 1
ATOM 5636 O O . LEU A 1 716 ? -28.329 -14.147 35.691 1.00 94.62 716 LEU A O 1
ATOM 5640 N N . PHE A 1 717 ? -26.340 -13.424 34.940 1.00 95.44 717 PHE A N 1
ATOM 5641 C CA . PHE A 1 717 ? -25.551 -14.530 35.476 1.00 95.44 717 PHE A CA 1
ATOM 5642 C C . PHE A 1 717 ? -24.788 -14.116 36.732 1.00 95.44 717 PHE A C 1
ATOM 5644 O O . PHE A 1 717 ? -24.091 -13.106 36.736 1.00 95.44 717 PHE A O 1
ATOM 5651 N N . GLU A 1 718 ? -24.856 -14.930 37.785 1.00 96.25 718 GLU A N 1
ATOM 5652 C CA . GLU A 1 718 ? -23.985 -14.841 38.959 1.00 96.25 718 GLU A CA 1
ATOM 5653 C C . GLU A 1 718 ? -22.934 -15.953 38.894 1.00 96.25 718 GLU A C 1
ATOM 5655 O O . GLU A 1 718 ? -23.274 -17.136 38.861 1.00 96.25 718 GLU A O 1
ATOM 5660 N N . ILE A 1 719 ? -21.655 -15.594 38.943 1.00 94.88 719 ILE A N 1
ATOM 5661 C CA . ILE A 1 719 ? -20.520 -16.509 38.791 1.00 94.88 719 ILE A CA 1
ATOM 5662 C C . ILE A 1 719 ? -19.596 -16.380 40.005 1.00 94.88 719 ILE A C 1
ATOM 5664 O O . ILE A 1 719 ? -19.328 -15.279 40.481 1.00 94.88 719 ILE A O 1
ATOM 5668 N N . ASP A 1 720 ? -19.063 -17.490 40.518 1.00 94.25 720 ASP A N 1
ATOM 5669 C CA . ASP A 1 720 ? -17.979 -17.433 41.504 1.00 94.25 720 ASP A CA 1
ATOM 5670 C C . ASP A 1 720 ? -16.670 -16.981 40.836 1.00 94.25 720 ASP A C 1
ATOM 5672 O O . ASP A 1 720 ? -16.170 -17.631 39.919 1.00 94.25 720 ASP A O 1
ATOM 5676 N N . TYR A 1 721 ? -16.080 -15.886 41.315 1.00 92.94 721 TYR A N 1
ATOM 5677 C CA . TYR A 1 721 ? -14.931 -15.250 40.660 1.00 92.94 721 TYR A CA 1
ATOM 5678 C C . TYR A 1 721 ? -13.641 -16.094 40.688 1.00 92.94 721 TYR A C 1
ATOM 5680 O O . TYR A 1 721 ? -12.737 -15.865 39.890 1.00 92.94 721 TYR A O 1
ATOM 5688 N N . THR A 1 722 ? -13.535 -17.080 41.585 1.00 89.62 722 THR A N 1
ATOM 5689 C CA . THR A 1 722 ? -12.325 -17.914 41.709 1.00 89.62 722 THR A CA 1
ATOM 5690 C C . THR A 1 722 ? -12.428 -19.189 40.879 1.00 89.62 722 THR A C 1
ATOM 5692 O O . THR A 1 722 ? -11.457 -19.620 40.263 1.00 89.62 722 THR A O 1
ATOM 5695 N N . THR A 1 723 ? -13.591 -19.835 40.918 1.00 90.12 723 THR A N 1
ATOM 5696 C CA . THR A 1 723 ? -13.838 -21.136 40.279 1.00 90.12 723 THR A CA 1
ATOM 5697 C C . THR A 1 723 ? -14.485 -21.013 38.907 1.00 90.12 723 THR A C 1
ATOM 5699 O O . THR A 1 723 ? -14.540 -22.005 38.185 1.00 90.12 723 THR A O 1
ATOM 5702 N N . TYR A 1 724 ? -14.992 -19.826 38.571 1.00 88.12 724 TYR A N 1
ATOM 5703 C CA . TYR A 1 724 ? -15.773 -19.532 37.373 1.00 88.12 724 TYR A CA 1
ATOM 5704 C C . TYR A 1 724 ? -17.042 -20.376 37.226 1.00 88.12 724 TYR A C 1
ATOM 5706 O O . TYR A 1 724 ? -17.577 -20.492 36.136 1.00 88.12 724 TYR A O 1
ATOM 5714 N N . SER A 1 725 ? -17.557 -20.961 38.310 1.00 91.81 725 SER A N 1
ATOM 5715 C CA . SER A 1 725 ? -18.809 -21.722 38.265 1.00 91.81 725 SER A CA 1
ATOM 5716 C C . SER A 1 725 ? -20.030 -20.804 38.365 1.00 91.81 725 SER A C 1
ATOM 5718 O O . SER A 1 725 ? -20.063 -19.899 39.203 1.00 91.81 725 SER A O 1
ATOM 5720 N N . VAL A 1 726 ? -21.049 -21.049 37.534 1.00 93.69 726 VAL A N 1
ATOM 5721 C CA . VAL A 1 726 ? -22.334 -20.333 37.606 1.00 93.69 726 VAL A CA 1
ATOM 5722 C C . VAL A 1 726 ? -23.071 -20.724 38.895 1.00 93.69 726 VAL A C 1
ATOM 5724 O O . VAL A 1 726 ? -23.346 -21.900 39.149 1.00 93.69 726 VAL A O 1
ATOM 5727 N N . LYS A 1 727 ? -23.391 -19.732 39.730 1.00 93.81 727 LYS A N 1
ATOM 5728 C CA . LYS A 1 727 ? -24.086 -19.876 41.021 1.00 93.81 727 LYS A CA 1
ATOM 5729 C C . LYS A 1 727 ? -25.603 -19.753 40.880 1.00 93.81 727 LYS A C 1
ATOM 5731 O O . LYS A 1 727 ? -26.353 -20.479 41.553 1.00 93.81 727 LYS A O 1
ATOM 5736 N N . SER A 1 728 ? -26.047 -18.807 40.057 1.00 93.12 728 SER A N 1
ATOM 5737 C CA . SER A 1 728 ? -27.453 -18.549 39.756 1.00 93.12 728 SER A CA 1
ATOM 5738 C C . SER A 1 728 ? -27.615 -17.776 38.443 1.00 93.12 728 SER A C 1
ATOM 5740 O O . SER A 1 728 ? -26.668 -17.150 37.972 1.00 93.12 728 SER A O 1
ATOM 5742 N N . THR A 1 729 ? -28.819 -17.844 37.877 1.00 95.19 729 THR A N 1
ATOM 5743 C CA . THR A 1 729 ? -29.245 -17.081 36.700 1.00 95.19 729 THR A CA 1
ATOM 5744 C C . THR A 1 729 ? -30.613 -16.477 37.007 1.00 95.19 729 THR A C 1
ATOM 5746 O O . THR A 1 729 ? -31.437 -17.151 37.634 1.00 95.19 729 THR A O 1
ATOM 5749 N N . ILE A 1 730 ? -30.835 -15.226 36.611 1.00 95.56 730 ILE A N 1
ATOM 5750 C CA . ILE A 1 730 ? -32.141 -14.555 36.633 1.00 95.56 730 ILE A CA 1
ATOM 5751 C C . ILE A 1 730 ? -32.498 -14.229 35.188 1.00 95.56 730 ILE A C 1
ATOM 5753 O O . ILE A 1 730 ? -31.683 -13.644 34.483 1.00 95.56 730 ILE A O 1
ATOM 5757 N N . THR A 1 731 ? -33.694 -14.621 34.771 1.00 93.81 731 THR A N 1
ATOM 5758 C CA . THR A 1 731 ? -34.172 -14.484 33.388 1.00 93.81 731 THR A CA 1
ATOM 5759 C C . THR A 1 731 ? -35.157 -13.324 33.255 1.00 93.81 731 THR A C 1
ATOM 5761 O O . THR A 1 731 ? -35.767 -12.900 34.244 1.00 93.81 731 THR A O 1
ATOM 5764 N N . ASP A 1 732 ? -35.382 -12.848 32.037 1.00 91.56 732 ASP A N 1
ATOM 5765 C CA . ASP A 1 732 ? -36.489 -11.949 31.698 1.00 91.56 732 ASP A CA 1
ATOM 5766 C C . ASP A 1 732 ? -37.853 -12.492 32.159 1.00 91.56 732 ASP A C 1
ATOM 5768 O O . ASP A 1 732 ? -38.685 -11.737 32.661 1.00 91.56 732 ASP A O 1
ATOM 5772 N N . VAL A 1 733 ? -38.061 -13.812 32.090 1.00 91.75 733 VAL A N 1
ATOM 5773 C CA . VAL A 1 733 ? -39.275 -14.481 32.574 1.00 91.75 733 VAL A CA 1
ATOM 5774 C C . VAL A 1 733 ? -39.424 -14.310 34.087 1.00 91.75 733 VAL A C 1
ATOM 5776 O O . VAL A 1 733 ? -40.528 -14.069 34.585 1.00 91.75 733 VAL A O 1
ATOM 5779 N N . ASP A 1 734 ? -38.334 -14.396 34.854 1.00 94.94 734 ASP A N 1
ATOM 5780 C CA . ASP A 1 734 ? -38.365 -14.139 36.300 1.00 94.94 734 ASP A CA 1
ATOM 5781 C C . ASP A 1 734 ? -38.723 -12.675 36.600 1.00 94.94 734 ASP A C 1
ATOM 5783 O O . ASP A 1 734 ? -39.525 -12.401 37.502 1.00 94.94 734 ASP A O 1
ATOM 5787 N N . LEU A 1 735 ? -38.155 -11.738 35.831 1.00 95.56 735 LEU A N 1
ATOM 5788 C CA . LEU A 1 735 ? -38.412 -10.301 35.960 1.00 95.56 735 LEU A CA 1
ATOM 5789 C C . LEU A 1 735 ? -39.861 -9.950 35.590 1.00 95.56 735 LEU A C 1
ATOM 5791 O O . LEU A 1 735 ? -40.548 -9.280 36.366 1.00 95.56 735 LEU A O 1
ATOM 5795 N N . GLY A 1 736 ? -40.355 -10.456 34.461 1.00 92.31 736 GLY A N 1
ATOM 5796 C CA . GLY A 1 736 ? -41.706 -10.228 33.955 1.00 92.31 736 GLY A CA 1
ATOM 5797 C C . GLY A 1 736 ? -42.793 -10.835 34.837 1.00 92.31 736 GLY A C 1
ATOM 5798 O O . GLY A 1 736 ? -43.796 -10.184 35.132 1.00 92.31 736 GLY A O 1
ATOM 5799 N N . ASN A 1 737 ? -42.568 -12.042 35.370 1.00 94.19 737 ASN A N 1
ATOM 5800 C CA . ASN A 1 737 ? -43.479 -12.644 36.349 1.00 94.19 737 ASN A CA 1
ATOM 5801 C C . ASN A 1 737 ? -43.558 -11.834 37.650 1.00 94.19 737 ASN A C 1
ATOM 5803 O O . ASN A 1 737 ? -44.597 -11.818 38.318 1.00 94.19 737 ASN A O 1
ATOM 5807 N N . PHE A 1 738 ? -42.460 -11.182 38.035 1.00 96.38 738 PHE A N 1
ATOM 5808 C CA . PHE A 1 738 ? -42.411 -10.339 39.223 1.00 96.38 738 PHE A CA 1
ATOM 5809 C C . PHE A 1 738 ? -43.037 -8.953 38.999 1.00 96.38 738 PHE A C 1
ATOM 5811 O O . PHE A 1 738 ? -43.659 -8.413 39.920 1.00 96.38 738 PHE A O 1
ATOM 5818 N N . ALA A 1 739 ? -42.903 -8.397 37.793 1.00 93.88 739 ALA A N 1
ATOM 5819 C CA . ALA A 1 739 ? -43.464 -7.113 37.383 1.00 93.88 739 ALA A CA 1
ATOM 5820 C C . ALA A 1 739 ? -44.386 -7.280 36.158 1.00 93.88 739 ALA A C 1
ATOM 5822 O O . ALA A 1 739 ? -43.973 -6.986 35.035 1.00 93.88 739 ALA A O 1
ATOM 5823 N N . PRO A 1 740 ? -45.649 -7.710 36.352 1.00 87.81 740 PRO A N 1
ATOM 5824 C CA . PRO A 1 740 ? -46.575 -7.969 35.249 1.00 87.81 740 PRO A CA 1
ATOM 5825 C C . PRO A 1 740 ? -46.856 -6.752 34.359 1.00 87.81 740 PRO A C 1
ATOM 5827 O O . PRO A 1 740 ? -47.269 -6.919 33.217 1.00 87.81 740 PRO A O 1
ATOM 5830 N N . GLU A 1 741 ? -46.677 -5.536 34.882 1.00 86.69 741 GLU A N 1
ATOM 5831 C CA . GLU A 1 741 ? -46.799 -4.294 34.115 1.00 86.69 741 GLU A CA 1
ATOM 5832 C C . GLU A 1 741 ? -45.633 -4.065 33.143 1.00 86.69 741 GLU A C 1
ATOM 5834 O O . GLU A 1 741 ? -45.829 -3.428 32.113 1.00 86.69 741 GLU A O 1
ATOM 5839 N N . VAL A 1 742 ? -44.448 -4.596 33.458 1.00 89.62 742 VAL A N 1
ATOM 5840 C CA . VAL A 1 742 ? -43.291 -4.599 32.553 1.00 89.62 742 VAL A CA 1
ATOM 5841 C C . VAL A 1 742 ? -43.469 -5.713 31.523 1.00 89.62 742 VAL A C 1
ATOM 5843 O O . VAL A 1 742 ? -43.371 -5.436 30.332 1.00 89.62 742 VAL A O 1
ATOM 5846 N N . GLY A 1 743 ? -43.807 -6.925 31.984 1.00 86.56 743 GLY A N 1
ATOM 5847 C CA . GLY A 1 743 ? -43.993 -8.120 31.152 1.00 86.56 743 GLY A CA 1
ATOM 5848 C C . GLY A 1 743 ? -42.723 -8.965 30.994 1.00 86.56 743 GLY A C 1
ATOM 5849 O O . GLY A 1 743 ? -41.611 -8.487 31.224 1.00 86.56 743 GLY A O 1
ATOM 5850 N N . GLU A 1 744 ? -42.898 -10.243 30.646 1.00 85.62 744 GLU A N 1
ATOM 5851 C CA . GLU A 1 744 ? -41.808 -11.100 30.141 1.00 85.62 744 GLU A CA 1
ATOM 5852 C C . GLU A 1 744 ? -41.444 -10.692 28.711 1.00 85.62 744 GLU A C 1
ATOM 5854 O O . GLU A 1 744 ? -42.214 -9.956 28.089 1.00 85.62 744 GLU A O 1
ATOM 5859 N N . CYS A 1 745 ? -40.289 -11.130 28.201 1.00 84.88 745 CYS A N 1
ATOM 5860 C CA . CYS A 1 745 ? -39.908 -10.778 26.844 1.00 84.88 745 CYS A CA 1
ATOM 5861 C C . CYS A 1 745 ? -40.872 -11.402 25.828 1.00 84.88 745 CYS A C 1
ATOM 5863 O O . CYS A 1 745 ? -40.946 -12.625 25.692 1.00 84.88 745 CYS A O 1
ATOM 5865 N N . ASP A 1 746 ? -41.611 -10.558 25.110 1.00 79.12 746 ASP A N 1
ATOM 5866 C CA . ASP A 1 746 ? -42.542 -10.976 24.064 1.00 79.12 746 ASP A CA 1
ATOM 5867 C C . ASP A 1 746 ? -42.389 -10.075 22.837 1.00 79.12 746 ASP A C 1
ATOM 5869 O O . ASP A 1 746 ? -42.238 -8.854 22.954 1.00 79.12 746 ASP A O 1
ATOM 5873 N N . SER A 1 747 ? -42.437 -10.687 21.657 1.00 74.75 747 SER A N 1
ATOM 5874 C CA . SER A 1 747 ? -42.408 -9.995 20.370 1.00 74.75 747 SER A CA 1
ATOM 5875 C C . SER A 1 747 ? -43.797 -10.041 19.755 1.00 74.75 747 SER A C 1
ATOM 5877 O O . SER A 1 747 ? -44.334 -11.131 19.538 1.00 74.75 747 SER A O 1
ATOM 5879 N N . ASP A 1 748 ? -44.370 -8.888 19.421 1.00 71.25 748 ASP A N 1
ATOM 5880 C CA . ASP A 1 748 ? -45.609 -8.879 18.649 1.00 71.25 748 ASP A CA 1
ATOM 5881 C C . ASP A 1 748 ? -45.390 -9.327 17.187 1.00 71.25 748 ASP A C 1
ATOM 5883 O O . ASP A 1 748 ? -44.263 -9.499 16.714 1.00 71.25 748 ASP A O 1
ATOM 5887 N N . ASP A 1 749 ? -46.491 -9.538 16.455 1.00 68.38 749 ASP A N 1
ATOM 5888 C CA . ASP A 1 749 ? -46.467 -9.979 15.049 1.00 68.38 749 ASP A CA 1
ATOM 5889 C C . ASP A 1 749 ? -45.716 -8.996 14.114 1.00 68.38 749 ASP A C 1
ATOM 5891 O O . ASP A 1 749 ? -45.354 -9.375 12.995 1.00 68.38 749 ASP A O 1
ATOM 5895 N N . ASP A 1 750 ? -45.473 -7.756 14.559 1.00 60.66 750 ASP A N 1
ATOM 5896 C CA . ASP A 1 750 ? -44.756 -6.703 13.829 1.00 60.66 750 ASP A CA 1
ATOM 5897 C C . ASP A 1 750 ? -43.263 -6.618 14.224 1.00 60.66 750 ASP A C 1
ATOM 5899 O O . ASP A 1 750 ? -42.523 -5.783 13.691 1.00 60.66 750 ASP A O 1
ATOM 5903 N N . GLY A 1 751 ? -42.792 -7.500 15.115 1.00 60.16 751 GLY A N 1
ATOM 5904 C CA . GLY A 1 751 ? -41.406 -7.547 15.583 1.00 60.16 751 GLY A CA 1
ATOM 5905 C C . GLY A 1 751 ? -41.058 -6.456 16.597 1.00 60.16 751 GLY A C 1
ATOM 5906 O O . GLY A 1 751 ? -39.875 -6.174 16.802 1.00 60.16 751 GLY A O 1
ATOM 5907 N N . VAL A 1 752 ? -42.060 -5.824 17.219 1.00 64.75 752 VAL A N 1
ATOM 5908 C CA . VAL A 1 752 ? -41.858 -4.923 18.354 1.00 64.75 752 VAL A CA 1
ATOM 5909 C C . VAL A 1 752 ? -41.797 -5.769 19.614 1.00 64.75 752 VAL A C 1
ATOM 5911 O O . VAL A 1 752 ? -42.755 -6.440 19.996 1.00 64.75 752 VAL A O 1
ATOM 5914 N N . TYR A 1 753 ? -40.642 -5.733 20.258 1.00 70.12 753 TYR A N 1
ATOM 5915 C CA . TYR A 1 753 ? -40.428 -6.413 21.521 1.00 70.12 753 TYR A CA 1
ATOM 5916 C C . TYR A 1 753 ? -40.882 -5.543 22.692 1.00 70.12 753 TYR A C 1
ATOM 5918 O O . TYR A 1 753 ? -40.718 -4.320 22.691 1.00 70.12 753 TYR A O 1
ATOM 5926 N N . SER A 1 754 ? -41.449 -6.196 23.697 1.00 76.44 754 SER A N 1
ATOM 5927 C CA . SER A 1 754 ? -41.888 -5.605 24.957 1.00 76.44 754 SER A CA 1
ATOM 5928 C C . SER A 1 754 ? -41.498 -6.524 26.111 1.00 76.44 754 SER A C 1
ATOM 5930 O O . SER A 1 754 ? -41.273 -7.713 25.899 1.00 76.44 754 SER A O 1
ATOM 5932 N N . GLY A 1 755 ? -41.412 -5.982 27.325 1.00 85.75 755 GLY A N 1
ATOM 5933 C CA . GLY A 1 755 ? -41.012 -6.765 28.493 1.00 85.75 755 GLY A CA 1
ATOM 5934 C C . GLY A 1 755 ? -39.583 -6.521 28.946 1.00 85.75 755 GLY A C 1
ATOM 5935 O O . GLY A 1 755 ? -38.900 -5.607 28.485 1.00 85.75 755 GLY A O 1
ATOM 5936 N N . ALA A 1 756 ? -39.138 -7.341 29.890 1.00 89.81 756 ALA A N 1
ATOM 5937 C CA . ALA A 1 756 ? -37.811 -7.266 30.494 1.00 89.81 756 ALA A CA 1
ATOM 5938 C C . ALA A 1 756 ? -36.701 -7.915 29.634 1.00 89.81 756 ALA A C 1
ATOM 5940 O O . ALA A 1 756 ? -35.817 -8.560 30.191 1.00 89.81 756 ALA A O 1
ATOM 5941 N N . CYS A 1 757 ? -36.751 -7.777 28.304 1.00 85.56 757 CYS A N 1
ATOM 5942 C CA . CYS A 1 757 ? -35.766 -8.382 27.398 1.00 85.56 757 CYS A CA 1
ATOM 5943 C C . CYS A 1 757 ? -34.380 -7.728 27.530 1.00 85.56 757 CYS A C 1
ATOM 5945 O O . CYS A 1 757 ? -33.347 -8.381 27.531 1.00 85.56 757 CYS A O 1
ATOM 5947 N N . ASP A 1 758 ? -34.359 -6.408 27.635 1.00 87.69 758 ASP A N 1
ATOM 5948 C CA . ASP A 1 758 ? -33.170 -5.608 27.366 1.00 87.69 758 ASP A CA 1
ATOM 5949 C C . ASP A 1 758 ? -32.369 -5.389 28.657 1.00 87.69 758 ASP A C 1
ATOM 5951 O O . ASP A 1 758 ? -32.491 -4.343 29.284 1.00 87.69 758 ASP A O 1
ATOM 5955 N N . ILE A 1 759 ? -31.683 -6.408 29.190 1.00 92.56 759 ILE A N 1
ATOM 5956 C CA . ILE A 1 759 ? -30.988 -6.299 30.489 1.00 92.56 759 ILE A CA 1
ATOM 5957 C C . ILE A 1 759 ? -29.660 -5.542 30.332 1.00 92.56 759 ILE A C 1
ATOM 5959 O O . ILE A 1 759 ? -28.608 -6.129 30.120 1.00 92.56 759 ILE A O 1
ATOM 5963 N N . GLU A 1 760 ? -29.721 -4.235 30.556 1.00 91.56 760 GLU A N 1
ATOM 5964 C CA . GLU A 1 760 ? -28.621 -3.288 30.339 1.00 91.56 760 GLU A CA 1
ATOM 5965 C C . GLU A 1 760 ? -27.546 -3.315 31.433 1.00 91.56 760 GLU A C 1
ATOM 5967 O O . GLU A 1 760 ? -26.345 -3.260 31.181 1.00 91.56 760 GLU A O 1
ATOM 5972 N N . SER A 1 761 ? -27.957 -3.286 32.708 1.00 95.19 761 SER A N 1
ATOM 5973 C CA . SER A 1 761 ? -27.024 -2.849 33.751 1.00 95.19 761 SER A CA 1
ATOM 5974 C C . SER A 1 761 ? -27.339 -3.329 35.157 1.00 95.19 761 SER A C 1
ATOM 5976 O O . SER A 1 761 ? -28.482 -3.628 35.510 1.00 95.19 761 SER A O 1
ATOM 5978 N N . ILE A 1 762 ? -26.304 -3.373 35.998 1.00 96.94 762 ILE A N 1
ATOM 5979 C CA . ILE A 1 762 ? -26.376 -3.900 37.361 1.00 96.94 762 ILE A CA 1
ATOM 5980 C C . ILE A 1 762 ? -25.648 -2.962 38.317 1.00 96.94 762 ILE A C 1
ATOM 5982 O O . ILE A 1 762 ? -24.536 -2.517 38.048 1.00 96.94 762 ILE A O 1
ATOM 5986 N N . ALA A 1 763 ? -26.229 -2.711 39.490 1.00 97.19 763 ALA A N 1
ATOM 5987 C CA . ALA A 1 763 ? -25.548 -1.971 40.548 1.00 97.19 763 ALA A CA 1
ATOM 5988 C C . ALA A 1 763 ? -25.802 -2.567 41.930 1.00 97.19 763 ALA A C 1
ATOM 5990 O O . ALA A 1 763 ? -26.925 -2.926 42.280 1.00 97.19 763 ALA A O 1
ATOM 5991 N N . TYR A 1 764 ? -24.765 -2.598 42.765 1.00 97.19 764 TYR A N 1
ATOM 5992 C CA . TYR A 1 764 ? -24.856 -3.044 44.152 1.00 97.19 764 TYR A CA 1
ATOM 5993 C C . TYR A 1 764 ? -24.623 -1.885 45.121 1.00 97.19 764 TYR A C 1
ATOM 5995 O O . TYR A 1 764 ? -23.653 -1.136 45.003 1.00 97.19 764 TYR A O 1
ATOM 6003 N N . ASN A 1 765 ? -25.505 -1.749 46.113 1.00 96.00 765 ASN A N 1
ATOM 6004 C CA . ASN A 1 765 ? -25.325 -0.825 47.222 1.00 96.00 765 ASN A CA 1
ATOM 6005 C C . ASN A 1 765 ? -24.743 -1.564 48.440 1.00 96.00 765 ASN A C 1
ATOM 6007 O O . ASN A 1 765 ? -25.482 -2.233 49.171 1.00 96.00 765 ASN A O 1
ATOM 6011 N N . PRO A 1 766 ? -23.446 -1.390 48.748 1.00 92.12 766 PRO A N 1
ATOM 6012 C CA . PRO A 1 766 ? -22.815 -2.089 49.864 1.00 92.12 766 PRO A CA 1
ATOM 6013 C C . PRO A 1 766 ? -23.272 -1.592 51.243 1.00 92.12 766 PRO A C 1
ATOM 6015 O O . PRO A 1 766 ? -22.959 -2.227 52.248 1.00 92.12 766 PRO A O 1
ATOM 6018 N N . ARG A 1 767 ? -23.973 -0.450 51.338 1.00 92.25 767 ARG A N 1
ATOM 6019 C CA . ARG A 1 767 ? -24.412 0.100 52.635 1.00 92.25 767 ARG A CA 1
ATOM 6020 C C . ARG A 1 767 ? -25.591 -0.647 53.242 1.00 92.25 767 ARG A C 1
ATOM 6022 O O . ARG A 1 767 ? -25.710 -0.673 54.465 1.00 92.25 767 ARG A O 1
ATOM 6029 N N . ASP A 1 768 ? -26.471 -1.180 52.406 1.00 92.06 768 ASP A N 1
ATOM 6030 C CA . ASP A 1 768 ? -27.695 -1.852 52.839 1.00 92.06 768 ASP A CA 1
ATOM 6031 C C . ASP A 1 768 ? -27.944 -3.195 52.143 1.00 92.06 768 ASP A C 1
ATOM 6033 O O . ASP A 1 768 ? -29.040 -3.735 52.280 1.00 92.06 768 ASP A O 1
ATOM 6037 N N . ASP A 1 769 ? -26.917 -3.739 51.479 1.00 95.25 769 ASP A N 1
ATOM 6038 C CA . ASP A 1 769 ? -26.896 -5.072 50.866 1.00 95.25 769 ASP A CA 1
ATOM 6039 C C . ASP A 1 769 ? -28.040 -5.274 49.858 1.00 95.25 769 ASP A C 1
ATOM 6041 O O . ASP A 1 769 ? -28.860 -6.190 49.965 1.00 95.25 769 ASP A O 1
ATOM 6045 N N . ARG A 1 770 ? -28.121 -4.358 48.885 1.00 96.38 770 ARG A N 1
ATOM 6046 C CA . ARG A 1 770 ? -29.143 -4.368 47.829 1.00 96.38 770 ARG A CA 1
ATOM 6047 C C . ARG A 1 770 ? -28.521 -4.396 46.449 1.00 96.38 770 ARG A C 1
ATOM 6049 O O . ARG A 1 770 ? -27.610 -3.619 46.171 1.00 96.38 770 ARG A O 1
ATOM 6056 N N . LEU A 1 771 ? -29.070 -5.244 45.592 1.00 97.56 771 LEU A N 1
ATOM 6057 C CA . LEU A 1 771 ? -28.705 -5.352 44.185 1.00 97.56 771 LEU A CA 1
ATOM 6058 C C . LEU A 1 771 ? -29.825 -4.760 43.329 1.00 97.56 771 LEU A C 1
ATOM 6060 O O . LEU A 1 771 ? -31.000 -4.903 43.667 1.00 97.56 771 LEU A O 1
ATOM 6064 N N . TYR A 1 772 ? -29.459 -4.092 42.245 1.00 98.25 772 TYR A N 1
ATOM 6065 C CA . TYR A 1 772 ? -30.387 -3.493 41.301 1.00 98.25 772 TYR A CA 1
ATOM 6066 C C . TYR A 1 772 ? -30.080 -3.984 39.894 1.00 98.25 772 TYR A C 1
ATOM 6068 O O . TYR A 1 772 ? -28.912 -4.016 39.516 1.00 98.25 772 TYR A O 1
ATOM 6076 N N . ILE A 1 773 ? -31.126 -4.337 39.151 1.00 97.69 773 ILE A N 1
ATOM 6077 C CA . ILE A 1 773 ? -31.070 -4.729 37.738 1.00 97.69 773 ILE A CA 1
ATOM 6078 C C . ILE A 1 773 ? -31.828 -3.674 36.947 1.00 97.69 773 ILE A C 1
ATOM 6080 O O . ILE A 1 773 ? -32.924 -3.281 37.359 1.00 97.69 773 ILE A O 1
ATOM 6084 N N . LEU A 1 774 ? -31.244 -3.200 35.856 1.00 96.81 774 LEU A N 1
ATOM 6085 C CA . LEU A 1 774 ? -31.846 -2.231 34.956 1.00 96.81 774 LEU A CA 1
ATOM 6086 C C . LEU A 1 774 ? -32.143 -2.904 33.622 1.00 96.81 774 LEU A C 1
ATOM 6088 O O . LEU A 1 774 ? -31.359 -3.720 33.151 1.00 96.81 774 LEU A O 1
ATOM 6092 N N . THR A 1 775 ? -33.284 -2.538 33.054 1.00 95.25 775 THR A N 1
ATOM 6093 C CA . THR A 1 775 ? -33.720 -2.955 31.721 1.00 95.25 775 THR A CA 1
ATOM 6094 C C . THR A 1 775 ? -33.902 -1.732 30.825 1.00 95.25 775 THR A C 1
ATOM 6096 O O . THR A 1 775 ? -34.211 -0.648 31.339 1.00 95.25 775 THR A O 1
ATOM 6099 N N . GLY A 1 776 ? -33.683 -1.901 29.523 1.00 90.94 776 GLY A N 1
ATOM 6100 C CA . GLY A 1 776 ? -33.669 -0.870 28.495 1.00 90.94 776 GLY A CA 1
ATOM 6101 C C . GLY A 1 776 ? -34.885 -0.875 27.572 1.00 90.94 776 GLY A C 1
ATOM 6102 O O . GLY A 1 776 ? -35.934 -1.451 27.884 1.00 90.94 776 GLY A O 1
ATOM 6103 N N . ARG A 1 777 ? -34.792 -0.093 26.490 1.00 82.75 777 ARG A N 1
ATOM 6104 C CA . ARG A 1 777 ? -35.913 0.241 25.596 1.00 82.75 777 ARG A CA 1
ATOM 6105 C C . ARG A 1 777 ? -35.963 -0.617 24.331 1.00 82.75 777 ARG A C 1
ATOM 6107 O O . ARG A 1 777 ? -37.025 -0.688 23.709 1.00 82.75 777 ARG A O 1
ATOM 6114 N N . ALA A 1 778 ? -34.862 -1.184 23.862 1.00 73.00 778 ALA A N 1
ATOM 6115 C CA . ALA A 1 778 ? -34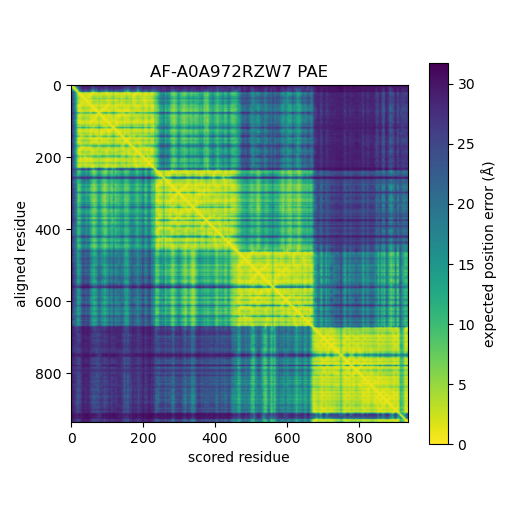.776 -1.714 22.506 1.00 73.00 778 ALA A CA 1
ATOM 6116 C C . ALA A 1 778 ? -33.918 -2.987 22.470 1.00 73.00 778 ALA A C 1
ATOM 6118 O O . ALA A 1 778 ? -32.745 -2.877 22.134 1.00 73.00 778 ALA A O 1
ATOM 6119 N N . PRO A 1 779 ? -34.499 -4.181 22.702 1.00 63.22 779 PRO A N 1
ATOM 6120 C CA . PRO A 1 779 ? -35.921 -4.516 22.551 1.00 63.22 779 PRO A CA 1
ATOM 6121 C C . PRO A 1 779 ? -36.699 -4.631 23.887 1.00 63.22 779 PRO A C 1
ATOM 6123 O O . PRO A 1 779 ? -36.926 -5.740 24.328 1.00 63.22 779 PRO A O 1
ATOM 6126 N N . GLY A 1 780 ? -37.174 -3.567 24.559 1.00 82.06 780 GLY A N 1
ATOM 6127 C CA . GLY A 1 780 ? -37.785 -3.758 25.894 1.00 82.06 780 GLY A CA 1
ATOM 6128 C C . GLY A 1 780 ? -38.537 -2.595 26.554 1.00 82.06 780 GLY A C 1
ATOM 6129 O O . GLY A 1 780 ? -38.765 -1.530 25.975 1.00 82.06 780 GLY A O 1
ATOM 6130 N N . THR A 1 781 ? -38.963 -2.830 27.800 1.00 90.50 781 THR A N 1
ATOM 6131 C CA . THR A 1 781 ? -39.627 -1.852 28.676 1.00 90.50 781 THR A CA 1
ATOM 6132 C C . THR A 1 781 ? -38.666 -1.405 29.785 1.00 90.50 781 THR A C 1
ATOM 6134 O O . THR A 1 781 ? -38.408 -2.188 30.702 1.00 90.50 781 THR A O 1
ATOM 6137 N N . PRO A 1 782 ? -38.209 -0.136 29.797 1.00 93.94 782 PRO A N 1
ATOM 6138 C CA . PRO A 1 782 ? -37.236 0.304 30.784 1.00 93.94 782 PRO A CA 1
ATOM 6139 C C . PRO A 1 782 ? -37.747 0.250 32.227 1.00 93.94 782 PRO A C 1
ATOM 6141 O O . PRO A 1 782 ? -38.730 0.912 32.587 1.00 93.94 782 PRO A O 1
ATOM 6144 N N . ALA A 1 783 ? -37.052 -0.496 33.081 1.00 96.00 783 ALA A N 1
ATOM 6145 C CA . ALA A 1 783 ? -37.390 -0.659 34.492 1.00 96.00 783 ALA A CA 1
ATOM 6146 C C . ALA A 1 783 ? -36.159 -0.925 35.372 1.00 96.00 783 ALA A C 1
ATOM 6148 O O . ALA A 1 783 ? -35.127 -1.398 34.906 1.00 96.00 783 ALA A O 1
ATOM 6149 N N . ILE A 1 784 ? -36.288 -0.654 36.676 1.00 97.62 784 ILE A N 1
ATOM 6150 C CA . ILE A 1 784 ? -35.283 -0.965 37.702 1.00 97.62 784 ILE A CA 1
ATOM 6151 C C . ILE A 1 784 ? -35.877 -1.916 38.740 1.00 97.62 784 ILE A C 1
ATOM 6153 O O . ILE A 1 784 ? -36.840 -1.569 39.431 1.00 97.62 784 ILE A O 1
ATOM 6157 N N . PHE A 1 785 ? -35.262 -3.080 38.911 1.00 98.12 785 PHE A N 1
ATOM 6158 C CA . PHE A 1 785 ? -35.648 -4.110 39.872 1.00 98.12 785 PHE A CA 1
ATOM 6159 C C . PHE A 1 785 ? -34.704 -4.092 41.074 1.00 98.12 785 PHE A C 1
ATOM 6161 O O . PHE A 1 785 ? -33.494 -4.160 40.908 1.00 98.12 785 PHE A O 1
ATOM 6168 N N . GLU A 1 786 ? -35.239 -4.019 42.294 1.00 98.31 786 GLU A N 1
ATOM 6169 C CA . GLU A 1 786 ? -34.483 -4.154 43.544 1.00 98.31 786 GLU A CA 1
ATOM 6170 C C . GLU A 1 786 ? -34.539 -5.604 44.031 1.00 98.31 786 GLU A C 1
ATOM 6172 O O . GLU A 1 786 ? -35.621 -6.191 44.160 1.00 98.31 786 GLU A O 1
ATOM 6177 N N . LEU A 1 787 ? -33.380 -6.143 44.399 1.00 97.88 787 LEU A N 1
ATOM 6178 C CA . LEU A 1 787 ? -33.225 -7.450 45.009 1.00 97.88 787 LEU A CA 1
ATOM 6179 C C . LEU A 1 787 ? -32.664 -7.330 46.426 1.00 97.88 787 LEU A C 1
ATOM 6181 O O . LEU A 1 787 ? -31.839 -6.466 46.736 1.00 97.88 787 LEU A O 1
ATOM 6185 N N . ARG A 1 788 ? -33.116 -8.237 47.293 1.00 97.06 788 ARG A N 1
ATOM 6186 C CA . ARG A 1 788 ? -32.710 -8.332 48.700 1.00 97.06 788 ARG A CA 1
ATOM 6187 C C . ARG A 1 788 ? -32.395 -9.764 49.086 1.00 97.06 788 ARG A C 1
ATOM 6189 O O . ARG A 1 788 ? -32.863 -10.710 48.456 1.00 97.06 788 ARG A O 1
ATOM 6196 N N . ARG A 1 789 ? -31.670 -9.910 50.185 1.00 95.19 789 ARG A N 1
ATOM 6197 C CA . ARG A 1 789 ? -31.438 -11.189 50.853 1.00 95.19 789 ARG A CA 1
ATOM 6198 C C . ARG A 1 789 ? -31.483 -11.022 52.365 1.00 95.19 789 ARG A C 1
ATOM 6200 O O . ARG A 1 789 ? -31.394 -9.908 52.876 1.00 95.19 789 ARG A O 1
ATOM 6207 N N . ASP A 1 790 ? -31.648 -12.141 53.060 1.00 92.19 790 ASP A N 1
ATOM 6208 C CA . ASP A 1 790 ? -31.766 -12.160 54.518 1.00 92.19 790 ASP A CA 1
ATOM 6209 C C . ASP A 1 790 ? -30.388 -12.106 55.201 1.00 92.19 790 ASP A C 1
ATOM 6211 O O . ASP A 1 790 ? -30.247 -11.547 56.292 1.00 92.19 790 ASP A O 1
ATOM 6215 N N . SER A 1 791 ? -29.357 -12.686 54.582 1.00 92.19 791 SER A N 1
ATOM 6216 C CA . SER A 1 791 ? -27.973 -12.672 55.069 1.00 92.19 791 SER A CA 1
ATOM 6217 C C . SER A 1 791 ? -26.963 -12.834 53.927 1.00 92.19 791 SER A C 1
ATOM 6219 O O . SER A 1 791 ? -27.280 -13.386 52.877 1.00 92.19 791 SER A O 1
ATOM 6221 N N . ILE A 1 792 ? -25.721 -12.384 54.144 1.00 90.19 792 ILE A N 1
ATOM 6222 C CA . ILE A 1 792 ? -24.605 -12.616 53.209 1.00 90.19 792 ILE A CA 1
ATOM 6223 C C . ILE A 1 792 ? -24.417 -14.128 53.011 1.00 90.19 792 ILE A C 1
ATOM 6225 O O . ILE A 1 792 ? -24.428 -14.885 53.984 1.00 90.19 792 ILE A O 1
ATOM 6229 N N . GLY A 1 793 ? -24.240 -14.558 51.761 1.00 85.19 793 GLY A N 1
ATOM 6230 C CA . GLY A 1 793 ? -24.225 -15.965 51.358 1.00 85.19 793 GLY A CA 1
ATOM 6231 C C . GLY A 1 793 ? -25.593 -16.537 50.966 1.00 85.19 793 GLY A C 1
ATOM 6232 O O . GLY A 1 793 ? -25.631 -17.560 50.280 1.00 85.19 793 GLY A O 1
ATOM 6233 N N . ASP A 1 794 ? -26.704 -15.885 51.329 1.00 92.12 794 ASP A N 1
ATOM 6234 C CA . ASP A 1 794 ? -28.020 -16.229 50.783 1.00 92.12 794 ASP A CA 1
ATOM 6235 C C . ASP A 1 794 ? -28.184 -15.667 49.363 1.00 92.12 794 ASP A C 1
ATOM 6237 O O . ASP A 1 794 ? -27.586 -14.654 48.988 1.00 92.12 794 ASP A O 1
ATOM 6241 N N . ARG A 1 795 ? -29.055 -16.312 48.577 1.00 91.44 795 ARG A N 1
ATOM 6242 C CA . ARG A 1 795 ? -29.425 -15.843 47.235 1.00 91.44 795 ARG A CA 1
ATOM 6243 C C . ARG A 1 795 ? -30.246 -14.557 47.312 1.00 91.44 795 ARG A C 1
ATOM 6245 O O . ARG A 1 795 ? -31.206 -14.481 48.085 1.00 91.44 795 ARG A O 1
ATOM 6252 N N . PHE A 1 796 ? -29.907 -13.595 46.456 1.00 95.56 796 PHE A N 1
ATOM 6253 C CA . PHE A 1 796 ? -30.739 -12.425 46.197 1.00 95.56 796 PHE A CA 1
ATOM 6254 C C . PHE A 1 796 ? -32.105 -12.842 45.635 1.00 95.56 796 PHE A C 1
ATOM 6256 O O . PHE A 1 796 ? -32.220 -13.795 44.866 1.00 95.56 796 PHE A O 1
ATOM 6263 N N . LYS A 1 797 ? -33.153 -12.133 46.054 1.00 95.75 797 LYS A N 1
ATOM 6264 C CA . LYS A 1 797 ? -34.541 -12.333 45.627 1.00 95.75 797 LYS A CA 1
ATOM 6265 C C . LYS A 1 797 ? -35.149 -10.996 45.230 1.00 95.75 797 LYS A C 1
ATOM 6267 O O . LYS A 1 797 ? -34.927 -9.999 45.920 1.00 95.75 797 LYS A O 1
ATOM 6272 N N . LEU A 1 798 ? -35.951 -10.997 44.169 1.00 97.12 798 LEU A N 1
ATOM 6273 C CA . LEU A 1 798 ? -36.727 -9.835 43.733 1.00 97.12 798 LEU A CA 1
ATOM 6274 C C . LEU A 1 798 ? -37.627 -9.329 44.872 1.00 97.12 798 LEU A C 1
ATOM 6276 O O . LEU A 1 798 ? -38.282 -10.110 45.565 1.00 97.12 798 LEU A O 1
ATOM 6280 N N . SER A 1 799 ? -37.599 -8.015 45.100 1.00 97.12 799 SER A N 1
ATOM 6281 C CA . SER A 1 799 ? -38.232 -7.350 46.248 1.00 97.12 799 SER A CA 1
ATOM 6282 C C . SER A 1 799 ? -39.252 -6.298 45.817 1.00 97.12 799 SER A C 1
ATOM 6284 O O . SER A 1 799 ? -40.381 -6.294 46.309 1.00 97.12 799 SER A O 1
ATOM 6286 N N . ARG A 1 800 ? -38.881 -5.404 44.892 1.00 97.25 800 ARG A N 1
ATOM 6287 C CA . ARG A 1 800 ? -39.758 -4.363 44.316 1.00 97.25 800 ARG A CA 1
ATOM 6288 C C . ARG A 1 800 ? -39.157 -3.819 43.023 1.00 97.25 800 ARG A C 1
ATOM 6290 O O . ARG A 1 800 ? -37.972 -4.018 42.796 1.00 97.25 800 ARG A O 1
ATOM 6297 N N . TYR A 1 801 ? -39.934 -3.090 42.224 1.00 97.81 801 TYR A N 1
ATOM 6298 C CA . TYR A 1 801 ? -39.453 -2.499 40.971 1.00 97.81 801 TYR A CA 1
ATOM 6299 C C . TYR A 1 801 ? -39.986 -1.070 40.732 1.00 97.81 801 TYR A C 1
ATOM 6301 O O . TYR A 1 801 ? -40.842 -0.568 41.481 1.00 97.81 801 TYR A O 1
ATOM 6309 N N . ARG A 1 802 ? -39.429 -0.405 39.713 1.00 96.88 802 ARG A N 1
ATOM 6310 C CA . ARG A 1 802 ? -39.843 0.897 39.170 1.00 96.88 802 ARG A CA 1
ATOM 6311 C C . ARG A 1 802 ? -39.816 0.860 37.646 1.00 96.88 802 ARG A C 1
ATOM 6313 O O . ARG A 1 802 ? -38.765 0.598 37.084 1.00 96.88 802 ARG A O 1
ATOM 6320 N N . GLU A 1 803 ? -40.934 1.159 36.998 1.00 94.38 803 GLU A N 1
ATOM 6321 C CA . GLU A 1 803 ? -40.979 1.407 35.552 1.00 94.38 803 GLU A CA 1
ATOM 6322 C C . GLU A 1 803 ? -40.515 2.843 35.254 1.00 94.38 803 GLU A C 1
ATOM 6324 O O . GLU A 1 803 ? -40.902 3.786 35.957 1.00 94.38 803 GLU A O 1
ATOM 6329 N N . LEU A 1 804 ? -39.684 3.023 34.227 1.00 92.75 804 LEU A N 1
ATOM 6330 C CA . LEU A 1 804 ? -39.018 4.292 33.912 1.00 92.75 804 LEU A CA 1
ATOM 6331 C C . LEU A 1 804 ? -39.721 5.111 32.815 1.00 92.75 804 LEU A C 1
ATOM 6333 O O . LEU A 1 804 ? -39.211 6.153 32.406 1.00 92.75 804 LEU A O 1
ATOM 6337 N N . ASN A 1 805 ? -40.910 4.694 32.363 1.00 85.81 805 ASN A N 1
ATOM 6338 C CA . ASN A 1 805 ? -41.727 5.399 31.361 1.00 85.81 805 ASN A CA 1
ATOM 6339 C C . ASN A 1 805 ? -40.949 5.769 30.076 1.00 85.81 805 ASN A C 1
ATOM 6341 O O . ASN A 1 805 ? -41.105 6.869 29.541 1.00 85.81 805 ASN A O 1
ATOM 6345 N N . GLY A 1 806 ? -40.095 4.861 29.596 1.00 85.00 806 GLY A N 1
ATOM 6346 C CA . GLY A 1 806 ? -39.344 5.017 28.346 1.00 85.00 806 GLY A CA 1
ATOM 6347 C C . GLY A 1 806 ? -37.983 5.711 28.462 1.00 85.00 806 GLY A C 1
ATOM 6348 O O . GLY A 1 806 ? -37.326 5.882 27.437 1.00 85.00 806 GLY A O 1
ATOM 6349 N N . ILE A 1 807 ? -37.550 6.104 29.667 1.00 89.81 807 ILE A N 1
ATOM 6350 C CA . ILE A 1 807 ? -36.165 6.539 29.909 1.00 89.81 807 ILE A CA 1
ATOM 6351 C C . ILE A 1 807 ? -35.303 5.302 30.164 1.00 89.81 807 ILE A C 1
ATOM 6353 O O . ILE A 1 807 ? -35.604 4.518 31.058 1.00 89.81 807 ILE A O 1
ATOM 6357 N N . GLU A 1 808 ? -34.224 5.167 29.404 1.00 91.12 808 GLU A N 1
ATOM 6358 C CA . GLU A 1 808 ? -33.239 4.092 29.515 1.00 91.12 808 GLU A CA 1
ATOM 6359 C C . GLU A 1 808 ? -31.963 4.614 30.178 1.00 91.12 808 GLU A C 1
ATOM 6361 O O . GLU A 1 808 ? -31.542 5.753 29.943 1.00 91.12 808 GLU A O 1
ATOM 6366 N N . PHE A 1 809 ? -31.354 3.769 31.008 1.00 95.38 809 PHE A N 1
ATOM 6367 C CA . PHE A 1 809 ? -30.078 4.051 31.645 1.00 95.38 809 PHE A CA 1
ATOM 6368 C C . PHE A 1 809 ? -29.098 2.893 31.382 1.00 95.38 809 PHE A C 1
ATOM 6370 O O . PHE A 1 809 ? -29.105 1.936 32.160 1.00 95.38 809 PHE A O 1
ATOM 6377 N N . PRO A 1 810 ? -28.246 2.979 30.340 1.00 93.62 810 PRO A N 1
ATOM 6378 C CA . PRO A 1 810 ? -27.369 1.873 29.925 1.00 93.62 810 PRO A CA 1
ATOM 6379 C C . PRO A 1 810 ? -26.283 1.533 30.956 1.00 93.62 810 PRO A C 1
ATOM 6381 O O . PRO A 1 810 ? -25.782 0.420 31.021 1.00 93.62 810 PRO A O 1
ATOM 6384 N N . ALA A 1 811 ? -25.917 2.482 31.823 1.00 96.94 811 ALA A N 1
ATOM 6385 C CA . ALA A 1 811 ? -24.919 2.249 32.860 1.00 96.94 811 ALA A CA 1
ATOM 6386 C C . ALA A 1 811 ? -25.361 2.792 34.213 1.00 96.94 811 ALA A C 1
ATOM 6388 O O . ALA A 1 811 ? -25.971 3.864 34.319 1.00 96.94 811 ALA A O 1
ATOM 6389 N N . VAL A 1 812 ? -24.989 2.083 35.277 1.00 97.44 812 VAL A N 1
ATOM 6390 C CA . VAL A 1 812 ? -25.351 2.461 36.638 1.00 97.44 812 VAL A CA 1
ATOM 6391 C C . VAL A 1 812 ? -24.255 2.127 37.647 1.00 97.44 812 VAL A C 1
ATOM 6393 O O . VAL A 1 812 ? -23.505 1.173 37.486 1.00 97.44 812 VAL A O 1
ATOM 6396 N N . ILE A 1 813 ? -24.143 2.924 38.714 1.00 97.69 813 ILE A N 1
ATOM 6397 C CA . ILE A 1 813 ? -23.197 2.667 39.805 1.00 97.69 813 ILE A CA 1
ATOM 6398 C C . ILE A 1 813 ? -23.655 3.304 41.124 1.00 97.69 813 ILE A C 1
ATOM 6400 O O . ILE A 1 813 ? -24.361 4.317 41.144 1.00 97.69 813 ILE A O 1
ATOM 6404 N N . PHE A 1 814 ? -23.209 2.748 42.255 1.00 97.25 814 PHE A N 1
ATOM 6405 C CA . PHE A 1 814 ? -23.272 3.425 43.552 1.00 97.25 814 PHE A CA 1
ATOM 6406 C C . PHE A 1 814 ? -21.921 4.029 43.926 1.00 97.25 814 PHE A C 1
ATOM 6408 O O . PHE A 1 814 ? -20.945 3.311 44.125 1.00 97.25 814 PHE A O 1
ATOM 6415 N N . ILE A 1 815 ? -21.881 5.348 44.134 1.00 96.25 815 ILE A N 1
ATOM 6416 C CA . ILE A 1 815 ? -20.699 6.033 44.682 1.00 96.25 815 ILE A CA 1
ATOM 6417 C C . ILE A 1 815 ? -21.101 6.770 45.949 1.00 96.25 815 ILE A C 1
ATOM 6419 O O . ILE A 1 815 ? -22.045 7.561 45.955 1.00 96.25 815 ILE A O 1
ATOM 6423 N N . ASP A 1 816 ? -20.416 6.480 47.055 1.00 91.19 816 ASP A N 1
ATOM 6424 C CA . ASP A 1 816 ? -20.736 7.023 48.379 1.00 91.19 816 ASP A CA 1
ATOM 6425 C C . ASP A 1 816 ? -22.222 6.864 48.754 1.00 91.19 816 ASP A C 1
ATOM 6427 O O . ASP A 1 816 ? -22.827 7.741 49.387 1.00 91.19 816 ASP A O 1
ATOM 6431 N N . GLY A 1 817 ? -22.809 5.720 48.378 1.00 91.81 817 GLY A N 1
ATOM 6432 C CA . GLY A 1 817 ? -24.211 5.354 48.606 1.00 91.81 817 GLY A CA 1
ATOM 6433 C C . GLY A 1 817 ? -25.231 6.235 47.882 1.00 91.81 817 GLY A C 1
ATOM 6434 O O . GLY A 1 817 ? -26.385 6.279 48.299 1.00 91.81 817 GLY A O 1
ATOM 6435 N N . LYS A 1 818 ? -24.810 6.957 46.841 1.00 95.69 818 LYS A N 1
ATOM 6436 C CA . LYS A 1 818 ? -25.694 7.653 45.904 1.00 95.69 818 LYS A CA 1
ATOM 6437 C C . LYS A 1 818 ? -25.895 6.785 44.673 1.00 95.69 818 LYS A C 1
ATOM 6439 O O . LYS A 1 818 ? -24.910 6.274 44.149 1.00 95.69 818 LYS A O 1
ATOM 6444 N N . PHE A 1 819 ? -27.139 6.658 44.228 1.00 97.81 819 PHE A N 1
ATOM 6445 C CA . PHE A 1 819 ? -27.489 5.904 43.030 1.00 97.81 819 PHE A CA 1
ATOM 6446 C C . PHE A 1 819 ? -27.274 6.798 41.805 1.00 97.81 819 PHE A C 1
ATOM 6448 O O . PHE A 1 819 ? -27.923 7.839 41.683 1.00 97.81 819 PHE A O 1
ATOM 6455 N N . ILE A 1 820 ? -26.306 6.455 40.959 1.00 98.31 820 ILE A N 1
ATOM 6456 C CA . ILE A 1 820 ? -25.904 7.263 39.806 1.00 98.31 820 ILE A CA 1
ATOM 6457 C C . ILE A 1 820 ? -26.199 6.478 38.538 1.00 98.31 820 ILE A C 1
ATOM 6459 O O . ILE A 1 820 ? -25.722 5.357 38.397 1.00 98.31 820 ILE A O 1
ATOM 6463 N N . VAL A 1 821 ? -26.952 7.088 37.628 1.00 98.12 821 VAL A N 1
ATOM 6464 C CA . VAL A 1 821 ? -27.352 6.510 36.339 1.00 98.12 821 VAL A CA 1
ATOM 6465 C C . VAL A 1 821 ? -26.750 7.315 35.192 1.00 98.12 821 VAL A C 1
ATOM 6467 O O . VAL A 1 821 ? -26.572 8.532 35.315 1.00 98.12 821 VAL A O 1
ATOM 6470 N N . ALA A 1 822 ? -26.434 6.646 34.091 1.00 97.62 822 ALA A N 1
ATOM 6471 C CA . ALA A 1 822 ? -26.020 7.274 32.849 1.00 97.62 822 ALA A CA 1
ATOM 6472 C C . ALA A 1 822 ? -27.218 7.480 31.928 1.00 97.62 822 ALA A C 1
ATOM 6474 O O . ALA A 1 822 ? -27.985 6.556 31.718 1.00 97.62 822 ALA A O 1
ATOM 6475 N N . GLU A 1 823 ? -27.347 8.666 31.341 1.00 94.88 823 GLU A N 1
ATOM 6476 C CA . GLU A 1 823 ? -28.252 8.921 30.220 1.00 94.88 823 GLU A CA 1
ATOM 6477 C C . GLU A 1 823 ? -27.444 9.632 29.130 1.00 94.88 823 GLU A C 1
ATOM 6479 O O . GLU A 1 823 ? -26.867 10.701 29.348 1.00 94.88 823 GLU A O 1
ATOM 6484 N N . THR A 1 824 ? -27.368 9.026 27.945 1.00 93.06 824 THR A N 1
ATOM 6485 C CA . THR A 1 824 ? -26.538 9.493 26.823 1.00 93.06 824 THR A CA 1
ATOM 6486 C C . THR A 1 824 ? -25.059 9.683 27.203 1.00 93.06 824 THR A C 1
ATOM 6488 O O . THR A 1 824 ? -24.345 8.704 27.382 1.00 93.06 824 THR A O 1
ATOM 6491 N N . LYS A 1 825 ? -24.563 10.921 27.305 1.00 96.62 825 LYS A N 1
ATOM 6492 C CA . LYS A 1 825 ? -23.166 11.256 27.634 1.00 96.62 825 LYS A CA 1
ATOM 6493 C C . LYS A 1 825 ? -22.964 11.655 29.094 1.00 96.62 825 LYS A C 1
ATOM 6495 O O . LYS A 1 825 ? -21.860 12.044 29.477 1.00 96.62 825 LYS A O 1
ATOM 6500 N N . SER A 1 826 ? -24.021 11.646 29.901 1.00 98.06 826 SER A N 1
ATOM 6501 C CA . SER A 1 826 ? -24.044 12.351 31.179 1.00 98.06 826 SER A CA 1
ATOM 6502 C C . SER A 1 826 ? -24.479 11.448 32.328 1.00 98.06 826 SER A C 1
ATOM 6504 O O . SER A 1 826 ? -25.271 10.528 32.157 1.00 98.06 826 SER A O 1
ATOM 6506 N N . LEU A 1 827 ? -23.945 11.725 33.519 1.00 98.38 827 LEU A N 1
ATOM 6507 C CA . LEU A 1 827 ? -24.282 11.014 34.753 1.00 98.38 827 LEU A CA 1
ATOM 6508 C C . LEU A 1 827 ? -25.211 11.846 35.628 1.00 98.38 827 LEU A C 1
ATOM 6510 O O . LEU A 1 827 ? -24.951 13.030 35.853 1.00 98.38 827 LEU A O 1
ATOM 6514 N N . TYR A 1 828 ? -26.222 11.211 36.210 1.00 98.19 828 TYR A N 1
ATOM 6515 C CA . TYR A 1 828 ? -27.251 11.866 37.014 1.00 98.19 828 TYR A CA 1
ATOM 6516 C C . TYR A 1 828 ? -27.482 11.144 38.335 1.00 98.19 828 TYR A C 1
ATOM 6518 O O . TYR A 1 828 ? -27.290 9.936 38.449 1.00 98.19 828 TYR A O 1
ATOM 6526 N N . LEU A 1 829 ? -27.912 11.896 39.350 1.00 97.88 829 LEU A N 1
ATOM 6527 C CA . LEU A 1 829 ? -28.411 11.304 40.585 1.00 97.88 829 LEU A CA 1
ATOM 6528 C C . LEU A 1 829 ? -29.830 10.784 40.348 1.00 97.88 829 LEU A C 1
ATOM 6530 O O . LEU A 1 829 ? -30.687 11.537 39.879 1.00 97.88 829 LEU A O 1
ATOM 6534 N N . TYR A 1 830 ? -30.066 9.536 40.732 1.00 97.75 830 TYR A N 1
ATOM 6535 C CA . TYR A 1 830 ? -31.372 8.901 40.686 1.00 97.75 830 TYR A CA 1
ATOM 6536 C C . TYR A 1 830 ? -31.883 8.597 42.099 1.00 97.75 830 TYR A C 1
ATOM 6538 O O . TYR A 1 830 ? -31.129 8.183 42.983 1.00 97.75 830 TYR A O 1
ATOM 6546 N N . ASP A 1 831 ? -33.177 8.814 42.321 1.00 96.50 831 ASP A N 1
ATOM 6547 C CA . ASP A 1 831 ? -33.878 8.444 43.549 1.00 96.50 831 ASP A CA 1
ATOM 6548 C C . ASP A 1 831 ? -34.901 7.347 43.237 1.00 96.50 831 ASP A C 1
ATOM 6550 O O . ASP A 1 831 ? -35.904 7.566 42.553 1.00 96.50 831 ASP A O 1
ATOM 6554 N N . PHE A 1 832 ? -34.636 6.148 43.760 1.00 95.56 832 PHE A N 1
ATOM 6555 C CA . PHE A 1 832 ? -35.478 4.972 43.555 1.00 95.56 832 PHE A CA 1
ATOM 6556 C C . PHE A 1 832 ? -36.826 5.064 44.289 1.00 95.56 832 PHE A C 1
ATOM 6558 O O . PHE A 1 832 ? -37.823 4.488 43.846 1.00 95.56 832 PHE A O 1
ATOM 6565 N N . GLU A 1 833 ? -36.896 5.779 45.415 1.00 94.19 833 GLU A N 1
ATOM 6566 C CA . GLU A 1 833 ? -38.149 5.914 46.160 1.00 94.19 833 GLU A CA 1
ATOM 6567 C C . GLU A 1 833 ? -39.130 6.816 45.414 1.00 94.19 833 GLU A C 1
ATOM 6569 O O . GLU A 1 833 ? -40.314 6.479 45.334 1.00 94.19 833 GLU A O 1
ATOM 6574 N N . THR A 1 834 ? -38.640 7.916 44.834 1.00 95.69 834 THR A N 1
ATOM 6575 C CA . THR A 1 834 ? -39.459 8.867 44.064 1.00 95.69 834 THR A CA 1
ATOM 6576 C C . THR A 1 834 ? -39.534 8.563 42.570 1.00 95.69 834 THR A C 1
ATOM 6578 O O . THR A 1 834 ? -40.338 9.196 41.888 1.00 95.69 834 THR A O 1
ATOM 6581 N N . ASN A 1 835 ? -38.757 7.595 42.073 1.00 95.62 835 ASN A N 1
ATOM 6582 C CA . ASN A 1 835 ? -38.674 7.211 40.659 1.00 95.62 835 ASN A CA 1
ATOM 6583 C C . ASN A 1 835 ? -38.283 8.387 39.745 1.00 95.62 835 ASN A C 1
ATOM 6585 O O . ASN A 1 835 ? -38.989 8.713 38.791 1.00 95.62 835 ASN A O 1
ATOM 6589 N N . SER A 1 836 ? -37.205 9.098 40.089 1.00 93.88 836 SER A N 1
ATOM 6590 C CA . SER A 1 836 ? -36.827 10.329 39.381 1.00 93.88 836 SER A CA 1
ATOM 6591 C C . SER A 1 836 ? -35.318 10.552 39.309 1.00 93.88 836 SER A C 1
ATOM 6593 O O . SER A 1 836 ? -34.627 10.383 40.314 1.00 93.88 836 SER A O 1
ATOM 6595 N N . ALA A 1 837 ? -34.838 11.040 38.160 1.00 93.06 837 ALA A N 1
ATOM 6596 C CA . ALA A 1 837 ? -33.482 11.561 37.959 1.00 93.06 837 ALA A CA 1
ATOM 6597 C C . ALA A 1 837 ? -33.491 13.090 37.753 1.00 93.06 837 ALA A C 1
ATOM 6599 O O . ALA A 1 837 ? -34.377 13.631 37.088 1.00 93.06 837 ALA A O 1
ATOM 6600 N N . GLU A 1 838 ? -32.495 13.808 38.285 1.00 90.12 838 GLU A N 1
ATOM 6601 C CA . GLU A 1 838 ? -32.348 15.267 38.095 1.00 90.12 838 GLU A CA 1
ATOM 6602 C C . GLU A 1 838 ? -31.628 15.592 36.765 1.00 90.12 838 GLU A C 1
ATOM 6604 O O . GLU A 1 838 ? -30.514 16.118 36.759 1.00 90.12 838 GLU A O 1
ATOM 6609 N N . LEU A 1 839 ? -32.261 15.289 35.621 1.00 90.50 839 LEU A N 1
ATOM 6610 C CA . LEU A 1 839 ? -31.644 15.387 34.279 1.00 90.50 839 LEU A CA 1
ATOM 6611 C C . LEU A 1 839 ? -31.168 16.802 33.883 1.00 90.50 839 LEU A C 1
ATOM 6613 O O . LEU A 1 839 ? -30.331 16.971 33.001 1.00 90.50 839 LEU A O 1
ATOM 6617 N N . SER A 1 840 ? -31.643 17.850 34.562 1.00 92.38 840 SER A N 1
ATOM 6618 C CA . SER A 1 840 ? -31.172 19.228 34.352 1.00 92.38 840 SER A CA 1
ATOM 6619 C C . SER A 1 840 ? -29.806 19.529 34.981 1.00 92.38 840 SER A C 1
ATOM 6621 O O . SER A 1 840 ? -29.283 20.629 34.802 1.00 92.38 840 SER A O 1
ATOM 6623 N N . LYS A 1 841 ? -29.250 18.610 35.779 1.00 95.19 841 LYS A N 1
ATOM 6624 C CA . LYS A 1 841 ? -28.047 18.849 36.582 1.00 95.19 841 LYS A CA 1
ATOM 6625 C C . LYS A 1 841 ? -27.092 17.648 36.525 1.00 95.19 841 LYS A C 1
ATOM 6627 O O . LYS A 1 841 ? -27.021 16.875 37.485 1.00 95.19 841 LYS A O 1
ATOM 6632 N N . PRO A 1 842 ? -26.335 17.493 35.425 1.00 96.94 842 PRO A N 1
ATOM 6633 C CA . PRO A 1 842 ? -25.388 16.395 35.294 1.00 96.94 842 PRO A CA 1
ATOM 6634 C C . PRO A 1 842 ? -24.274 16.494 36.346 1.00 96.94 842 PRO A C 1
ATOM 6636 O O . PRO A 1 842 ? -23.751 17.571 36.640 1.00 96.94 842 PRO A O 1
ATOM 6639 N N . LEU A 1 843 ? -23.901 15.349 36.912 1.00 97.12 843 LEU A N 1
ATOM 6640 C CA . LEU A 1 843 ? -22.756 15.189 37.811 1.00 97.12 843 LEU A CA 1
ATOM 6641 C C . LEU A 1 843 ? -21.431 15.165 37.041 1.00 97.12 843 LEU A C 1
ATOM 6643 O O . LEU A 1 843 ? -20.394 15.545 37.585 1.00 97.12 843 LEU A O 1
ATOM 6647 N N . TYR A 1 844 ? -21.478 14.662 35.810 1.00 97.56 844 TYR A N 1
ATOM 6648 C CA . TYR A 1 844 ? -20.365 14.529 34.881 1.00 97.56 844 TYR A CA 1
ATOM 6649 C C . TYR A 1 844 ? -20.918 14.397 33.458 1.00 97.56 844 TYR A C 1
ATOM 6651 O O . TYR A 1 844 ? -22.052 13.955 33.274 1.00 97.56 844 TYR A O 1
ATOM 6659 N N . THR A 1 845 ? -20.147 14.806 32.455 1.00 97.50 845 THR A N 1
ATOM 6660 C CA . THR A 1 845 ? -20.468 14.609 31.036 1.00 97.50 845 THR A CA 1
ATOM 6661 C C . THR A 1 845 ? -19.184 14.270 30.302 1.00 97.50 845 THR A C 1
ATOM 6663 O O . THR A 1 845 ? -18.188 14.980 30.461 1.00 97.50 845 THR A O 1
ATOM 6666 N N . THR A 1 846 ? -19.192 13.175 29.547 1.00 96.06 846 THR A N 1
ATOM 6667 C CA . THR A 1 846 ? -18.024 12.761 28.773 1.00 96.06 846 THR A CA 1
ATOM 6668 C C . THR A 1 846 ? -17.775 13.754 27.625 1.00 96.06 846 THR A C 1
ATOM 6670 O O . THR A 1 846 ? -18.722 14.316 27.064 1.00 96.06 846 THR A O 1
ATOM 6673 N N . PRO A 1 847 ? -16.511 13.978 27.228 1.00 95.31 847 PRO A N 1
ATOM 6674 C CA . PRO A 1 847 ? -16.193 14.678 25.989 1.00 95.31 847 PRO A CA 1
ATOM 6675 C C . PRO A 1 847 ? -16.496 13.837 24.732 1.00 95.31 847 PRO A C 1
ATOM 6677 O O . PRO A 1 847 ? -16.692 14.402 23.659 1.00 95.31 847 PRO A O 1
ATOM 6680 N N . THR A 1 848 ? -16.566 12.508 24.846 1.00 92.00 848 THR A N 1
ATOM 6681 C CA . THR A 1 848 ? -16.659 11.559 23.722 1.00 92.00 848 THR A CA 1
ATOM 6682 C C . THR A 1 848 ? -17.591 10.382 24.045 1.00 92.00 848 THR A C 1
ATOM 6684 O O . THR A 1 848 ? -17.768 10.045 25.214 1.00 92.00 848 THR A O 1
ATOM 6687 N N . GLY A 1 849 ? -18.220 9.809 23.008 1.00 92.88 849 GLY A N 1
ATOM 6688 C CA . GLY A 1 849 ? -19.135 8.664 23.095 1.00 92.88 849 GLY A CA 1
ATOM 6689 C C . GLY A 1 849 ? -20.349 8.867 24.011 1.00 92.88 849 GLY A C 1
ATOM 6690 O O . GLY A 1 849 ? -20.486 9.893 24.676 1.00 92.88 849 GLY A O 1
ATOM 6691 N N . LYS A 1 850 ? -21.280 7.911 24.010 1.00 96.69 850 LYS A N 1
ATOM 6692 C CA . LYS A 1 850 ? -22.279 7.726 25.079 1.00 96.69 850 LYS A CA 1
ATOM 6693 C C . LYS A 1 850 ? -21.674 6.833 26.163 1.00 96.69 850 LYS A C 1
ATOM 6695 O O . LYS A 1 850 ? -20.817 6.024 25.841 1.00 96.69 850 LYS A O 1
ATOM 6700 N N . ILE A 1 851 ? -22.099 6.966 27.414 1.00 97.81 851 ILE A N 1
ATOM 6701 C CA . ILE A 1 851 ? -21.622 6.124 28.521 1.00 97.81 851 ILE A CA 1
ATOM 6702 C C . ILE A 1 851 ? -22.331 4.769 28.459 1.00 97.81 851 ILE A C 1
ATOM 6704 O O . ILE A 1 851 ? -23.559 4.754 28.469 1.00 97.81 851 ILE A O 1
ATOM 6708 N N . VAL A 1 852 ? -21.566 3.675 28.452 1.00 95.50 852 VAL A N 1
ATOM 6709 C CA . VAL A 1 852 ? -22.101 2.296 28.422 1.00 95.50 852 VAL A CA 1
ATOM 6710 C C . VAL A 1 852 ? -21.651 1.441 29.612 1.00 95.50 852 VAL A C 1
ATOM 6712 O O . VAL A 1 852 ? -22.323 0.488 29.967 1.00 95.50 852 VAL A O 1
ATOM 6715 N N . GLY A 1 853 ? -20.598 1.830 30.337 1.00 97.06 853 GLY A N 1
ATOM 6716 C CA . GLY A 1 853 ? -20.181 1.127 31.553 1.00 97.06 853 GLY A CA 1
ATOM 6717 C C . GLY A 1 853 ? -19.442 2.019 32.542 1.00 97.06 853 GLY A C 1
ATOM 6718 O O . GLY A 1 853 ? -18.882 3.062 32.186 1.00 97.06 853 GLY A O 1
ATOM 6719 N N . LEU A 1 854 ? -19.491 1.634 33.822 1.00 98.25 854 LEU A N 1
ATOM 6720 C CA . LEU A 1 854 ? -18.985 2.428 34.942 1.00 98.25 854 LEU A CA 1
ATOM 6721 C C . LEU A 1 854 ? -18.340 1.547 36.016 1.00 98.25 854 LEU A C 1
ATOM 6723 O O . LEU A 1 854 ? -18.975 0.628 36.518 1.00 98.25 854 LEU A O 1
ATOM 6727 N N . ALA A 1 855 ? -17.140 1.920 36.465 1.00 97.69 855 ALA A N 1
ATOM 6728 C CA . ALA A 1 855 ? -16.506 1.362 37.663 1.00 97.69 855 ALA A CA 1
ATOM 6729 C C . ALA A 1 855 ? -15.859 2.460 38.508 1.00 97.69 855 ALA A C 1
ATOM 6731 O O . ALA A 1 855 ? -15.406 3.477 37.984 1.00 97.69 855 ALA A O 1
ATOM 6732 N N . TYR A 1 856 ? -15.776 2.269 39.824 1.00 96.81 856 TYR A N 1
ATOM 6733 C CA . TYR A 1 856 ? -15.188 3.257 40.729 1.00 96.81 856 TYR A CA 1
ATOM 6734 C C . TYR A 1 856 ? -14.211 2.611 41.705 1.00 96.81 856 TYR A C 1
ATOM 6736 O O . TYR A 1 856 ? -14.585 1.725 42.468 1.00 96.81 856 TYR A O 1
ATOM 6744 N N . ASP A 1 857 ? -12.971 3.102 41.731 1.00 94.31 857 ASP A N 1
ATOM 6745 C CA . ASP A 1 857 ? -11.904 2.526 42.561 1.00 94.31 857 ASP A CA 1
ATOM 6746 C C . ASP A 1 857 ? -11.651 3.272 43.884 1.00 94.31 857 ASP A C 1
ATOM 6748 O O . ASP A 1 857 ? -10.728 2.939 44.628 1.00 94.31 857 ASP A O 1
ATOM 6752 N N . GLY A 1 858 ? -12.466 4.287 44.188 1.00 94.25 858 GLY A N 1
ATOM 6753 C CA . GLY A 1 858 ? -12.297 5.159 45.354 1.00 94.25 858 GLY A CA 1
ATOM 6754 C C . GLY A 1 858 ? -11.653 6.515 45.050 1.00 94.25 858 GLY A C 1
ATOM 6755 O O . GLY A 1 858 ? -11.804 7.436 45.855 1.00 94.25 858 GLY A O 1
ATOM 6756 N N . GLU A 1 859 ? -10.995 6.672 43.900 1.00 95.88 859 GLU A N 1
ATOM 6757 C CA . GLU A 1 859 ? -10.421 7.945 43.440 1.00 95.88 859 GLU A CA 1
ATOM 6758 C C . GLU A 1 859 ? -10.860 8.281 42.009 1.00 95.88 859 GLU A C 1
ATOM 6760 O O . GLU A 1 859 ? -11.287 9.411 41.726 1.00 95.88 859 GLU A O 1
ATOM 6765 N N . TYR A 1 860 ? -10.785 7.294 41.122 1.00 98.06 860 TYR A N 1
ATOM 6766 C CA . TYR A 1 860 ? -11.100 7.399 39.711 1.00 98.06 860 TYR A CA 1
ATOM 6767 C C . TYR A 1 860 ? -12.399 6.670 39.389 1.00 98.06 860 TYR A C 1
ATOM 6769 O O . TYR A 1 860 ? -12.652 5.550 39.836 1.00 98.06 860 TYR A O 1
ATOM 6777 N N . LEU A 1 861 ? -13.218 7.341 38.590 1.00 98.31 861 LEU A N 1
ATOM 6778 C CA . LEU A 1 861 ? -14.290 6.723 37.839 1.00 98.31 861 LEU A CA 1
ATOM 6779 C C . LEU A 1 861 ? -13.713 6.264 36.497 1.00 98.31 861 LEU A C 1
ATOM 6781 O O . LEU A 1 861 ? -13.105 7.058 35.777 1.00 98.31 861 LEU A O 1
ATOM 6785 N N . TRP A 1 862 ? -13.923 4.999 36.182 1.00 98.25 862 TRP A N 1
ATOM 6786 C CA . TRP A 1 862 ? -13.609 4.384 34.905 1.00 98.25 862 TRP A CA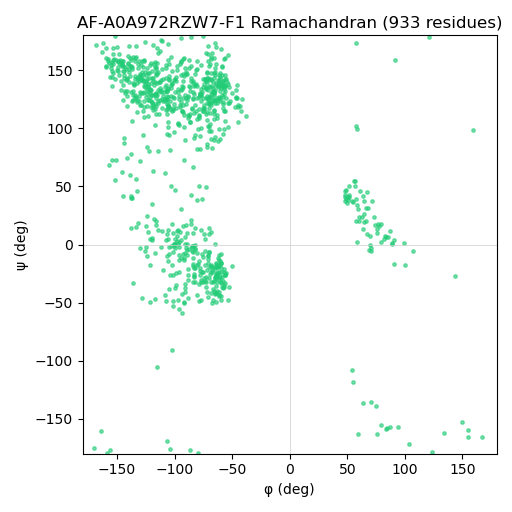 1
ATOM 6787 C C . TRP A 1 862 ? -14.887 4.299 34.086 1.00 98.25 862 TRP A C 1
ATOM 6789 O O . TRP A 1 862 ? -15.924 3.896 34.614 1.00 98.25 862 TRP A O 1
ATOM 6799 N N . VAL A 1 863 ? -14.819 4.744 32.835 1.00 98.31 863 VAL A N 1
ATOM 6800 C CA . VAL A 1 863 ? -15.993 4.897 31.971 1.00 98.31 863 VAL A CA 1
ATOM 6801 C C . VAL A 1 863 ? -15.697 4.280 30.618 1.00 98.31 863 VAL A C 1
ATOM 6803 O O . VAL A 1 863 ? -14.747 4.700 29.965 1.00 98.31 863 VAL A O 1
ATOM 6806 N N . THR A 1 864 ? -16.499 3.318 30.190 1.00 97.56 864 THR A N 1
ATOM 6807 C CA . THR A 1 864 ? -16.488 2.820 28.810 1.00 97.56 864 THR A CA 1
ATOM 6808 C C . THR A 1 864 ? -17.519 3.578 27.981 1.00 97.56 864 THR A C 1
ATOM 6810 O O . THR A 1 864 ? -18.549 4.028 28.508 1.00 97.56 864 THR A O 1
ATOM 6813 N N . THR A 1 865 ? -17.228 3.787 26.695 1.00 96.19 865 THR A N 1
ATOM 6814 C CA . THR A 1 865 ? -18.080 4.602 25.821 1.00 96.19 865 THR A CA 1
ATOM 6815 C C . THR A 1 865 ? -18.466 3.909 24.519 1.00 96.19 865 THR A C 1
ATOM 6817 O O . THR A 1 865 ? -17.739 3.064 24.008 1.00 96.19 865 THR A O 1
ATOM 6820 N N . SER A 1 866 ? -19.563 4.367 23.910 1.00 91.94 866 SER A N 1
ATOM 6821 C CA . SER A 1 866 ? -20.018 3.938 22.579 1.00 91.94 866 SER A CA 1
ATOM 6822 C C . SER A 1 866 ? -19.070 4.320 21.428 1.00 91.94 866 SER A C 1
ATOM 6824 O O . SER A 1 866 ? -19.414 4.107 20.271 1.00 91.94 866 SER A O 1
ATOM 6826 N N . ASN A 1 867 ? -17.943 4.977 21.721 1.00 89.62 867 ASN A N 1
ATOM 6827 C CA . ASN A 1 867 ? -16.855 5.218 20.772 1.00 89.62 867 ASN A CA 1
ATOM 6828 C C . ASN A 1 867 ? -15.725 4.179 20.929 1.00 89.62 867 ASN A C 1
ATOM 6830 O O . ASN A 1 867 ? -14.652 4.364 20.366 1.00 89.62 867 ASN A O 1
ATOM 6834 N N . PHE A 1 868 ? -15.963 3.107 21.692 1.00 89.25 868 PHE A N 1
ATOM 6835 C CA . PHE A 1 868 ? -15.007 2.035 21.975 1.00 89.25 868 PHE A CA 1
ATOM 6836 C C . PHE A 1 868 ? -13.769 2.514 22.747 1.00 89.25 868 PHE A C 1
ATOM 6838 O O . PHE A 1 868 ? -12.630 2.123 22.487 1.00 89.25 868 PHE A O 1
ATOM 6845 N N . GLU A 1 869 ? -13.999 3.378 23.735 1.00 94.00 869 GLU A N 1
ATOM 6846 C CA . GLU A 1 869 ? -12.950 3.964 24.571 1.00 94.00 869 GLU A CA 1
ATOM 6847 C C . GLU A 1 869 ? -13.110 3.548 26.033 1.00 94.00 869 GLU A C 1
ATOM 6849 O O . GLU A 1 869 ? -14.227 3.344 26.510 1.00 94.00 869 GLU A O 1
ATOM 6854 N N . LEU A 1 870 ? -11.997 3.524 26.772 1.00 96.38 870 LEU A N 1
ATOM 6855 C CA . LEU A 1 870 ? -11.981 3.545 28.233 1.00 96.38 870 LEU A CA 1
ATOM 6856 C C . LEU A 1 870 ? -11.459 4.902 28.697 1.00 96.38 870 LEU A C 1
ATOM 6858 O O . LEU A 1 870 ? -10.401 5.357 28.277 1.00 96.38 870 LEU A O 1
ATOM 6862 N N . MET A 1 871 ? -12.156 5.543 29.621 1.00 96.81 871 MET A N 1
ATOM 6863 C CA . MET A 1 871 ? -11.758 6.825 30.180 1.00 96.81 871 MET A CA 1
ATOM 6864 C C . MET A 1 871 ? -11.440 6.699 31.662 1.00 96.81 871 MET A C 1
ATOM 6866 O O . MET A 1 871 ? -12.185 6.080 32.421 1.00 96.81 871 MET A O 1
ATOM 6870 N N . LYS A 1 872 ? -10.372 7.376 32.091 1.00 97.38 872 LYS A N 1
ATOM 6871 C CA . LYS A 1 872 ? -10.021 7.556 33.503 1.00 97.38 872 LYS A CA 1
ATOM 6872 C C . LYS A 1 872 ? -10.438 8.958 33.927 1.00 97.38 872 LYS A C 1
ATOM 6874 O O . LYS A 1 872 ? -9.923 9.950 33.410 1.00 97.38 872 LYS A O 1
ATOM 6879 N N . VAL A 1 873 ? -11.359 9.062 34.879 1.00 98.00 873 VAL A N 1
ATOM 6880 C CA . VAL A 1 873 ? -11.926 10.337 35.338 1.00 98.00 873 VAL A CA 1
ATOM 6881 C C . VAL A 1 873 ? -11.639 10.517 36.816 1.00 98.00 873 VAL A C 1
ATOM 6883 O O . VAL A 1 873 ? -12.048 9.709 37.646 1.00 98.00 873 VAL A O 1
ATOM 6886 N N . LYS A 1 874 ? -10.976 11.609 37.193 1.00 97.75 874 LYS A N 1
ATOM 6887 C CA . LYS A 1 874 ? -10.749 11.932 38.600 1.00 97.75 874 LYS A CA 1
ATOM 6888 C C . LYS A 1 874 ? -12.059 12.369 39.242 1.00 97.75 874 LYS A C 1
ATOM 6890 O O . LYS A 1 874 ? -12.548 13.476 39.009 1.00 97.75 874 LYS A O 1
ATOM 6895 N N . TRP A 1 875 ? -12.641 11.517 40.082 1.00 97.25 875 TRP A N 1
ATOM 6896 C CA . TRP A 1 875 ? -14.025 11.701 40.516 1.00 97.25 875 TRP A CA 1
ATOM 6897 C C . TRP A 1 875 ? -14.228 12.945 41.388 1.00 97.25 875 TRP A C 1
ATOM 6899 O O . TRP A 1 875 ? -15.278 13.584 41.316 1.00 97.25 875 TRP A O 1
ATOM 6909 N N . ALA A 1 876 ? -13.229 13.338 42.181 1.00 96.50 876 ALA A N 1
ATOM 6910 C CA . ALA A 1 876 ? -13.312 14.529 43.027 1.00 96.50 876 ALA A CA 1
ATOM 6911 C C . ALA A 1 876 ? -13.436 15.838 42.222 1.00 96.50 876 ALA A C 1
ATOM 6913 O O . ALA A 1 876 ? -14.133 16.755 42.656 1.00 96.50 876 ALA A O 1
ATOM 6914 N N . THR A 1 877 ? -12.774 15.924 41.062 1.00 97.06 877 THR A N 1
ATOM 6915 C CA . THR A 1 877 ? -12.724 17.132 40.217 1.00 97.06 877 THR A CA 1
ATOM 6916 C C . THR A 1 877 ? -13.580 17.034 38.959 1.00 97.06 877 THR A C 1
ATOM 6918 O O . THR A 1 877 ? -13.850 18.063 38.350 1.00 97.06 877 THR A O 1
ATOM 6921 N N . LYS A 1 878 ? -14.037 15.826 38.599 1.00 96.69 878 LYS A N 1
ATOM 6922 C CA . LYS A 1 878 ? -14.734 15.516 37.337 1.00 96.69 878 LYS A CA 1
ATOM 6923 C C . LYS A 1 878 ? -13.876 15.744 36.090 1.00 96.69 878 LYS A C 1
ATOM 6925 O O . LYS A 1 878 ? -14.401 15.948 35.003 1.00 96.69 878 LYS A O 1
ATOM 6930 N N . GLU A 1 879 ? -12.560 15.708 36.254 1.00 96.44 879 GLU A N 1
ATOM 6931 C CA . GLU A 1 879 ? -11.592 15.882 35.174 1.00 96.44 879 GLU A CA 1
ATOM 6932 C C . GLU A 1 879 ? -11.286 14.536 34.512 1.00 96.44 879 GLU A C 1
ATOM 6934 O O . GLU A 1 879 ? -10.933 13.576 35.201 1.00 96.44 879 GLU A O 1
ATOM 6939 N N . THR A 1 880 ? -11.404 14.461 33.187 1.00 96.69 880 THR A N 1
ATOM 6940 C CA . THR A 1 880 ? -10.919 13.316 32.404 1.00 96.69 880 THR A CA 1
ATOM 6941 C C . THR A 1 880 ? -9.400 13.401 32.312 1.00 96.69 880 THR A C 1
ATOM 6943 O O . THR A 1 880 ? -8.881 14.343 31.720 1.00 96.69 880 THR A O 1
ATOM 6946 N N . VAL A 1 881 ? -8.689 12.440 32.904 1.00 96.06 881 VAL A N 1
ATOM 6947 C CA . VAL A 1 881 ? -7.216 12.445 32.963 1.00 96.06 881 VAL A CA 1
ATOM 6948 C C . VAL A 1 881 ? -6.569 11.611 31.858 1.00 96.06 881 VAL A C 1
ATOM 6950 O O . VAL A 1 881 ? -5.417 11.859 31.521 1.00 96.06 881 VAL A O 1
ATOM 6953 N N . ALA A 1 882 ? -7.291 10.634 31.304 1.00 93.69 882 ALA A N 1
ATOM 6954 C CA . ALA A 1 882 ? -6.850 9.826 30.170 1.00 93.69 882 ALA A CA 1
ATOM 6955 C C . ALA A 1 882 ? -8.054 9.259 29.407 1.00 93.69 882 ALA A C 1
ATOM 6957 O O . ALA A 1 882 ? -9.113 9.025 30.001 1.00 93.69 882 ALA A O 1
ATOM 6958 N N . ILE A 1 883 ? -7.862 9.032 28.108 1.00 93.06 883 ILE A N 1
ATOM 6959 C CA . ILE A 1 883 ? -8.785 8.331 27.212 1.00 93.06 883 ILE A CA 1
ATOM 6960 C C . ILE A 1 883 ? -7.942 7.302 26.462 1.00 93.06 883 ILE A C 1
ATOM 6962 O O . ILE A 1 883 ? -6.934 7.666 25.863 1.00 93.06 883 ILE A O 1
ATOM 6966 N N . TYR A 1 884 ? -8.334 6.038 26.550 1.00 89.38 884 TYR A N 1
ATOM 6967 C CA . TYR A 1 884 ? -7.668 4.900 25.933 1.00 89.38 884 TYR A CA 1
ATOM 6968 C C . TYR A 1 884 ? -8.532 4.407 24.776 1.00 89.38 884 TYR A C 1
ATOM 6970 O O . TYR A 1 884 ? -9.703 4.082 24.989 1.00 89.38 884 TYR A O 1
ATOM 6978 N N . ASN A 1 885 ? -7.961 4.322 23.575 1.00 84.50 885 ASN A N 1
ATOM 6979 C CA . ASN A 1 885 ? -8.602 3.630 22.462 1.00 84.50 885 ASN A CA 1
ATOM 6980 C C . ASN A 1 885 ? -8.550 2.125 22.738 1.00 84.50 885 ASN A C 1
ATOM 6982 O O . ASN A 1 885 ? -7.468 1.532 22.817 1.00 84.50 885 ASN A O 1
ATOM 6986 N N . MET A 1 886 ? -9.706 1.496 22.937 1.00 83.00 886 MET A N 1
ATOM 6987 C CA . MET A 1 886 ? -9.717 0.100 23.352 1.00 83.00 886 MET A CA 1
ATOM 6988 C C . MET A 1 886 ? -9.437 -0.867 22.204 1.00 83.00 886 MET A C 1
ATOM 6990 O O . MET A 1 886 ? -8.885 -1.934 22.471 1.00 83.00 886 MET A O 1
ATOM 6994 N N . GLY A 1 887 ? -9.667 -0.477 20.945 1.00 72.81 887 GLY A N 1
ATOM 6995 C CA . GLY A 1 887 ? -9.312 -1.300 19.781 1.00 72.81 887 GLY A CA 1
ATOM 6996 C C . GLY A 1 887 ? -7.803 -1.565 19.692 1.00 72.81 887 GLY A C 1
ATOM 6997 O O . GLY A 1 887 ? -7.368 -2.708 19.485 1.00 72.81 887 GLY A O 1
ATOM 6998 N N . ASP A 1 888 ? -6.998 -0.539 19.983 1.00 67.31 888 ASP A N 1
ATOM 6999 C CA . ASP A 1 888 ? -5.530 -0.634 20.081 1.00 67.31 888 ASP A CA 1
ATOM 7000 C C . ASP A 1 888 ? -5.113 -1.541 21.249 1.00 67.31 888 ASP A C 1
ATOM 7002 O O . ASP A 1 888 ? -4.091 -2.228 21.217 1.00 67.31 888 ASP A O 1
ATOM 7006 N N . ASN A 1 889 ? -5.967 -1.611 22.271 1.00 70.88 889 ASN A N 1
ATOM 7007 C CA . ASN A 1 889 ? -5.807 -2.455 23.443 1.00 70.88 889 ASN A CA 1
ATOM 7008 C C . ASN A 1 889 ? -6.573 -3.786 23.347 1.00 70.88 889 ASN A C 1
ATOM 7010 O O . ASN A 1 889 ? -6.647 -4.484 24.353 1.00 70.88 889 ASN A O 1
ATOM 7014 N N . GLY A 1 890 ? -7.077 -4.181 22.175 1.00 69.50 890 GLY A N 1
ATOM 7015 C CA . GLY A 1 890 ? -7.652 -5.509 21.944 1.00 69.50 890 GLY A CA 1
ATOM 7016 C C . GLY A 1 890 ? -9.084 -5.738 22.445 1.00 69.50 890 GLY A C 1
ATOM 7017 O O . GLY A 1 890 ? -9.457 -6.902 22.543 1.00 69.50 890 GLY A O 1
ATOM 7018 N N . VAL A 1 891 ? -9.856 -4.679 22.731 1.00 77.50 891 VAL A N 1
ATOM 7019 C CA . VAL A 1 891 ? -11.307 -4.745 23.019 1.00 77.50 891 VAL A CA 1
ATOM 7020 C C . VAL A 1 891 ? -12.056 -3.847 22.034 1.00 77.50 891 VAL A C 1
ATOM 7022 O O . VAL A 1 891 ? -11.761 -2.657 21.938 1.00 77.50 891 VAL A O 1
ATOM 7025 N N . TYR A 1 892 ? -13.017 -4.399 21.303 1.00 75.62 892 TYR A N 1
ATOM 7026 C CA . TYR A 1 892 ? -13.698 -3.728 20.190 1.00 75.62 892 TYR A CA 1
ATOM 7027 C C . TYR A 1 892 ? -15.093 -3.240 20.527 1.00 75.62 892 TYR A C 1
ATOM 7029 O O . TYR A 1 892 ? -15.542 -2.283 19.909 1.00 75.62 892 TYR A O 1
ATOM 7037 N N . ASP A 1 893 ? -15.756 -3.874 21.491 1.00 83.62 893 ASP A N 1
ATOM 7038 C CA . ASP A 1 893 ? -16.997 -3.355 22.058 1.00 83.62 893 ASP A CA 1
ATOM 7039 C C . ASP A 1 893 ? -16.915 -3.348 23.592 1.00 83.62 893 ASP A C 1
ATOM 7041 O O . ASP A 1 893 ? -17.476 -4.222 24.258 1.00 83.62 893 ASP A O 1
ATOM 7045 N N . PRO A 1 894 ? -16.114 -2.439 24.187 1.00 90.44 894 PRO A N 1
ATOM 7046 C CA . PRO A 1 894 ? -16.028 -2.328 25.636 1.00 90.44 894 PRO A CA 1
ATOM 7047 C C . PRO A 1 894 ? -17.373 -1.861 26.212 1.00 90.44 894 PRO A C 1
ATOM 7049 O O . PRO A 1 894 ? -17.723 -0.683 26.112 1.00 90.44 894 PRO A O 1
ATOM 7052 N N . ARG A 1 895 ? -18.091 -2.773 26.875 1.00 92.31 895 ARG A N 1
ATOM 7053 C CA . ARG A 1 895 ? -19.364 -2.496 27.555 1.00 92.31 895 ARG A CA 1
ATOM 7054 C C . ARG A 1 895 ? -19.162 -2.387 29.056 1.00 92.31 895 ARG A C 1
ATOM 7056 O O . ARG A 1 895 ? -18.817 -1.315 29.551 1.00 92.31 895 ARG A O 1
ATOM 7063 N N . GLY A 1 896 ? -19.283 -3.486 29.792 1.00 94.31 896 GLY A N 1
ATOM 7064 C CA . GLY A 1 896 ? -19.070 -3.500 31.236 1.00 94.31 896 GLY A CA 1
ATOM 7065 C C . GLY A 1 896 ? -17.618 -3.195 31.629 1.00 94.31 896 GLY A C 1
ATOM 7066 O O . GLY A 1 896 ? -16.673 -3.655 30.995 1.00 94.31 896 GLY A O 1
ATOM 7067 N N . VAL A 1 897 ? -17.421 -2.471 32.731 1.00 97.56 897 VAL A N 1
ATOM 7068 C CA . VAL A 1 897 ? -16.107 -2.310 33.371 1.00 97.56 897 VAL A CA 1
ATOM 7069 C C . VAL A 1 897 ? -16.241 -2.503 34.878 1.00 97.56 897 VAL A C 1
ATOM 7071 O O . VAL A 1 897 ? -17.229 -2.078 35.465 1.00 97.56 897 VAL A O 1
ATOM 7074 N N . GLU A 1 898 ? -15.251 -3.131 35.511 1.00 97.31 898 GLU A N 1
ATOM 7075 C CA . GLU A 1 898 ? -15.178 -3.319 36.964 1.00 97.31 898 GLU A CA 1
ATOM 7076 C C . GLU A 1 898 ? -13.727 -3.207 37.458 1.00 97.31 898 GLU A C 1
ATOM 7078 O O . GLU A 1 898 ? -12.777 -3.496 36.728 1.00 97.31 898 GLU A O 1
ATOM 7083 N N . VAL A 1 899 ? -13.536 -2.796 38.713 1.00 96.50 899 VAL A N 1
ATOM 7084 C CA . VAL A 1 899 ? -12.222 -2.722 39.358 1.00 96.50 899 VAL A CA 1
ATOM 7085 C C . VAL A 1 899 ? -12.119 -3.777 40.456 1.00 96.50 899 VAL A C 1
ATOM 7087 O O . VAL A 1 899 ? -12.817 -3.723 41.470 1.00 96.50 899 VAL A O 1
ATOM 7090 N N . ILE A 1 900 ? -11.178 -4.711 40.299 1.00 94.81 900 ILE A N 1
ATOM 7091 C CA . ILE A 1 900 ? -10.874 -5.731 41.309 1.00 94.81 900 ILE A CA 1
ATOM 7092 C C . ILE A 1 900 ? -9.395 -5.652 41.681 1.00 94.81 900 ILE A C 1
ATOM 7094 O O . ILE A 1 900 ? -8.504 -6.013 40.905 1.00 94.81 900 ILE A O 1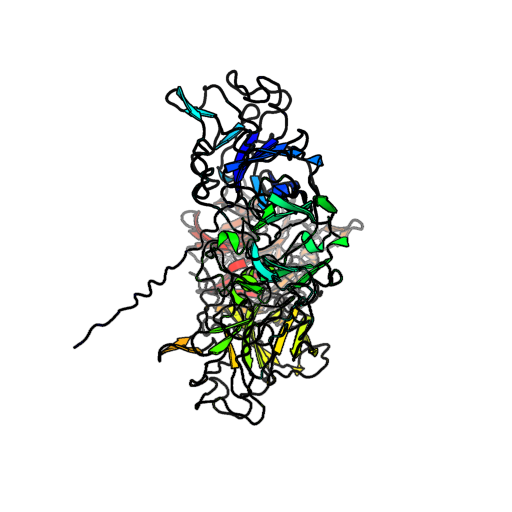
ATOM 7098 N N . ASP A 1 901 ? -9.152 -5.201 42.911 1.00 91.31 901 ASP A N 1
ATOM 7099 C CA . ASP A 1 901 ? -7.823 -4.906 43.445 1.00 91.31 901 ASP A CA 1
ATOM 7100 C C . ASP A 1 901 ? -7.076 -3.909 42.530 1.00 91.31 901 ASP A C 1
ATOM 7102 O O . ASP A 1 901 ? -7.554 -2.792 42.326 1.00 91.31 901 ASP A O 1
ATOM 7106 N N . ASP A 1 902 ? -5.934 -4.299 41.960 1.00 91.00 902 ASP A N 1
ATOM 7107 C CA . ASP A 1 902 ? -5.141 -3.463 41.044 1.00 91.00 902 ASP A CA 1
ATOM 7108 C C . ASP A 1 902 ? -5.484 -3.689 39.561 1.00 91.00 902 ASP A C 1
ATOM 7110 O O . ASP A 1 902 ? -4.710 -3.309 38.680 1.00 91.00 902 ASP A O 1
ATOM 7114 N N . ASN A 1 903 ? -6.627 -4.319 39.269 1.00 91.81 903 ASN A N 1
ATOM 7115 C CA . ASN A 1 903 ? -7.001 -4.693 37.910 1.00 91.81 903 ASN A CA 1
ATOM 7116 C C . ASN A 1 903 ? -8.295 -4.032 37.450 1.00 91.81 903 ASN A C 1
ATOM 7118 O O . ASN A 1 903 ? -9.270 -3.968 38.198 1.00 91.81 903 ASN A O 1
ATOM 7122 N N . LEU A 1 904 ? -8.296 -3.627 36.185 1.00 95.12 904 LEU A N 1
ATOM 7123 C CA . LEU A 1 904 ? -9.475 -3.247 35.423 1.00 95.12 904 LEU A CA 1
ATOM 7124 C C . LEU A 1 904 ? -9.952 -4.465 34.643 1.00 95.12 904 LEU A C 1
ATOM 7126 O O . LEU A 1 904 ? -9.186 -5.045 33.876 1.00 95.12 904 LEU A O 1
ATOM 7130 N N . LEU A 1 905 ? -11.196 -4.861 34.867 1.00 95.19 905 LEU A N 1
ATOM 7131 C CA . LEU A 1 905 ? -11.877 -5.899 34.112 1.00 95.19 905 LEU A CA 1
ATOM 7132 C C . LEU A 1 905 ? -12.806 -5.211 33.117 1.00 95.19 905 LEU A C 1
ATOM 7134 O O . LEU A 1 905 ? -13.598 -4.371 33.532 1.00 95.19 905 LEU A O 1
ATOM 7138 N N . ILE A 1 906 ? -12.707 -5.549 31.836 1.00 94.06 906 ILE A N 1
ATOM 7139 C CA . ILE A 1 906 ? -13.520 -4.961 30.765 1.00 94.06 906 ILE A CA 1
ATOM 7140 C C . ILE A 1 906 ? -14.242 -6.093 30.044 1.00 94.06 906 ILE A C 1
ATOM 7142 O O . ILE A 1 906 ? -13.595 -7.002 29.528 1.00 94.06 906 ILE A O 1
ATOM 7146 N N . LEU A 1 907 ? -15.570 -6.051 30.064 1.00 92.38 907 LEU A N 1
ATOM 7147 C CA . LEU A 1 907 ? -16.452 -6.982 29.376 1.00 92.38 907 LEU A CA 1
ATOM 7148 C C . LEU A 1 907 ? -16.626 -6.536 27.922 1.00 92.38 907 LEU A C 1
ATOM 7150 O O . LEU A 1 907 ? -16.904 -5.366 27.656 1.00 92.38 907 LEU A O 1
ATOM 7154 N N . GLU A 1 908 ? -16.461 -7.480 27.003 1.00 85.06 908 GLU A N 1
ATOM 7155 C CA . GLU A 1 908 ? -16.698 -7.278 25.577 1.00 85.06 908 GLU A CA 1
ATOM 7156 C C . GLU A 1 908 ? -18.138 -7.675 25.208 1.00 85.06 908 GLU A C 1
ATOM 7158 O O . GLU A 1 908 ? -18.517 -8.833 25.404 1.00 85.06 908 GLU A O 1
ATOM 7163 N N . GLY A 1 909 ? -18.911 -6.723 24.678 1.00 80.88 909 GLY A N 1
ATOM 7164 C CA . GLY A 1 909 ? -20.310 -6.895 24.262 1.00 80.88 909 GLY A CA 1
ATOM 7165 C C . GLY A 1 909 ? -20.467 -6.896 22.745 1.00 80.88 909 GLY A C 1
ATOM 7166 O O . GLY A 1 909 ? -21.051 -5.995 22.168 1.00 80.88 909 GLY A O 1
ATOM 7167 N N . ILE A 1 910 ? -19.847 -7.853 22.052 1.00 70.94 910 ILE A N 1
ATOM 7168 C CA . ILE A 1 910 ? -20.004 -7.974 20.594 1.00 70.94 910 ILE A CA 1
ATOM 7169 C C . ILE A 1 910 ? -21.226 -8.849 20.290 1.00 70.94 910 ILE A C 1
ATOM 7171 O O . ILE A 1 910 ? -21.158 -10.078 20.420 1.00 70.94 910 ILE A O 1
ATOM 7175 N N . ASN A 1 911 ? -22.284 -8.235 19.752 1.00 62.72 911 ASN A N 1
ATOM 7176 C CA . ASN A 1 911 ? -23.515 -8.920 19.355 1.00 62.72 911 ASN A CA 1
ATOM 7177 C C . ASN A 1 911 ? -23.307 -10.036 18.299 1.00 62.72 911 ASN A C 1
ATOM 7179 O O . ASN A 1 911 ? -22.395 -10.023 17.462 1.00 62.72 911 ASN A O 1
ATOM 7183 N N . SER A 1 912 ? -24.195 -11.032 18.307 1.00 49.97 912 SER A N 1
ATOM 7184 C CA . SER A 1 912 ? -24.211 -12.169 17.383 1.00 49.97 912 SER A CA 1
ATOM 7185 C C . SER A 1 912 ? -25.287 -12.127 16.281 1.00 49.97 912 SER A C 1
ATOM 7187 O O . SER A 1 912 ? -25.216 -12.967 15.380 1.00 49.97 912 SER A O 1
ATOM 7189 N N . SER A 1 913 ? -26.241 -11.184 16.296 1.00 43.31 913 SER A N 1
ATOM 7190 C CA . SER A 1 913 ? -27.499 -11.316 15.535 1.00 43.31 913 SER A CA 1
ATOM 7191 C C . SER A 1 913 ? -27.938 -10.126 14.645 1.00 43.31 913 SER A C 1
ATOM 7193 O O . SER A 1 913 ? -28.892 -10.288 13.882 1.00 43.31 913 SER A O 1
ATOM 7195 N N . GLY A 1 914 ? -27.242 -8.978 14.606 1.00 35.34 914 GLY A N 1
ATOM 7196 C CA . GLY A 1 914 ? -27.669 -7.787 13.835 1.00 35.34 914 GLY A CA 1
ATOM 7197 C C . GLY A 1 914 ? -26.591 -7.177 12.927 1.00 35.34 914 GLY A C 1
ATOM 7198 O O . GLY A 1 914 ? -25.408 -7.225 13.237 1.00 35.34 914 GLY A O 1
ATOM 7199 N N . GLY A 1 915 ? -26.974 -6.612 11.776 1.00 37.75 915 GLY A N 1
ATOM 7200 C CA . GLY A 1 915 ? -26.058 -6.117 10.735 1.00 37.75 915 GLY A CA 1
ATOM 7201 C C . GLY A 1 915 ? -25.031 -5.059 11.183 1.00 37.75 915 GLY A C 1
ATOM 7202 O O . GLY A 1 915 ? -25.335 -3.875 11.193 1.00 37.75 915 GLY A O 1
ATOM 7203 N N . THR A 1 916 ? -23.805 -5.527 11.441 1.00 32.31 916 THR A N 1
ATOM 7204 C CA . THR A 1 916 ? -22.481 -4.873 11.319 1.00 32.31 916 THR A CA 1
ATOM 7205 C C . THR A 1 916 ? -22.234 -3.582 12.123 1.00 32.31 916 THR A C 1
ATOM 7207 O O . THR A 1 916 ? -22.498 -2.480 11.645 1.00 32.31 916 THR A O 1
ATOM 7210 N N . PRO A 1 917 ? -21.556 -3.710 13.279 1.00 33.69 917 PRO A N 1
ATOM 7211 C CA . PRO A 1 917 ? -20.087 -3.654 13.294 1.00 33.69 917 PRO A CA 1
ATOM 7212 C C . PRO A 1 917 ? -19.472 -5.057 13.271 1.00 33.69 917 PRO A C 1
ATOM 7214 O O . PRO A 1 917 ? -19.806 -5.909 14.087 1.00 33.69 917 PRO A O 1
ATOM 7217 N N . VAL A 1 918 ? -18.586 -5.331 12.310 1.00 37.81 918 VAL A N 1
ATOM 7218 C CA . VAL A 1 918 ? -17.875 -6.614 12.234 1.00 37.81 918 VAL A CA 1
ATOM 7219 C C . VAL A 1 918 ? -16.687 -6.527 13.185 1.00 37.81 918 VAL A C 1
ATOM 7221 O O . VAL A 1 918 ? -15.605 -6.105 12.786 1.00 37.81 918 VAL A O 1
ATOM 7224 N N . ALA A 1 919 ? -16.849 -6.989 14.422 1.00 38.50 919 ALA A N 1
ATOM 7225 C CA . ALA A 1 919 ? -15.755 -7.768 14.976 1.00 38.50 919 ALA A CA 1
ATOM 7226 C C . ALA A 1 919 ? -15.679 -9.043 14.130 1.00 38.50 919 ALA A C 1
ATOM 7228 O O . ALA A 1 919 ? -16.725 -9.650 13.858 1.00 38.50 919 ALA A O 1
ATOM 7229 N N . PRO A 1 920 ? -14.506 -9.434 13.621 1.00 37.22 920 PRO A N 1
ATOM 7230 C CA . PRO A 1 920 ? -14.468 -10.526 12.674 1.00 37.22 920 PRO A CA 1
ATOM 7231 C C . PRO A 1 920 ? -15.036 -11.786 13.321 1.00 37.22 920 PRO A C 1
ATOM 7233 O O . PRO A 1 920 ? -14.736 -12.106 14.475 1.00 37.22 920 PRO A O 1
ATOM 7236 N N . ILE A 1 921 ? -15.888 -12.474 12.565 1.00 32.31 921 ILE A N 1
ATOM 7237 C CA . ILE A 1 921 ? -16.512 -13.733 12.958 1.00 32.31 921 ILE A CA 1
ATOM 7238 C C . ILE A 1 921 ? -15.392 -14.68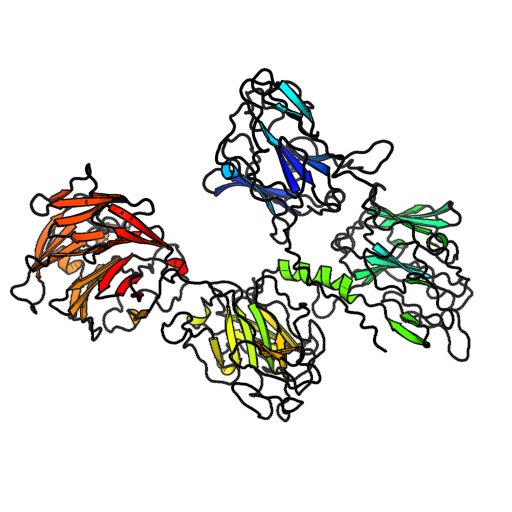6 13.364 1.00 32.31 921 ILE A C 1
ATOM 7240 O O . ILE A 1 921 ? -14.696 -15.235 12.514 1.00 32.31 921 ILE A O 1
ATOM 7244 N N . GLY A 1 922 ? -15.196 -14.833 14.672 1.00 35.44 922 GLY A N 1
ATOM 7245 C CA . GLY A 1 922 ? -14.118 -15.649 15.178 1.00 35.44 922 GLY A CA 1
ATOM 7246 C C . GLY A 1 922 ? -13.420 -15.169 16.439 1.00 35.44 922 GLY A C 1
ATOM 7247 O O . GLY A 1 922 ? -12.948 -16.033 17.124 1.00 35.44 922 GLY A O 1
ATOM 7248 N N . HIS A 1 923 ? -13.326 -13.900 16.832 1.00 38.62 923 HIS A N 1
ATOM 7249 C CA . HIS A 1 923 ? -12.413 -13.521 17.940 1.00 38.62 923 HIS A CA 1
ATOM 7250 C C . HIS A 1 923 ? -12.389 -14.496 19.161 1.00 38.62 923 HIS A C 1
ATOM 7252 O O . HIS A 1 923 ? -13.431 -14.816 19.734 1.00 38.62 923 HIS A O 1
ATOM 7258 N N . VAL A 1 924 ? -11.203 -14.999 19.560 1.00 40.75 924 VAL A N 1
ATOM 7259 C CA . VAL A 1 924 ? -11.021 -15.988 20.663 1.00 40.75 924 VAL A CA 1
ATOM 7260 C C . VAL A 1 924 ? -11.521 -15.455 22.015 1.00 40.75 924 VAL A C 1
ATOM 7262 O O . VAL A 1 924 ? -11.684 -16.218 22.969 1.00 40.75 924 VAL A O 1
ATOM 7265 N N . LEU A 1 925 ? -11.759 -14.144 22.080 1.00 49.41 925 LEU A N 1
ATOM 7266 C CA . LEU A 1 925 ? -12.289 -13.405 23.216 1.00 49.41 925 LEU A CA 1
ATOM 7267 C C . LEU A 1 925 ? -13.656 -12.764 22.918 1.00 49.41 925 LEU A C 1
ATOM 7269 O O . LEU A 1 925 ? -14.071 -11.870 23.640 1.00 49.41 925 LEU A O 1
ATOM 7273 N N . LYS A 1 926 ? -14.394 -13.251 21.906 1.00 49.47 926 LYS A N 1
ATOM 7274 C CA . LYS A 1 926 ? -15.823 -12.947 21.769 1.00 49.47 926 LYS A CA 1
ATOM 7275 C C . LYS A 1 926 ? -16.501 -13.299 23.095 1.00 49.47 926 LYS A C 1
ATOM 7277 O O . LYS A 1 926 ? -16.396 -14.446 23.542 1.00 49.47 926 LYS A O 1
ATOM 7282 N N . ASN A 1 927 ? -17.146 -12.317 23.717 1.00 63.41 927 ASN A N 1
ATOM 7283 C CA . ASN A 1 927 ? -17.726 -12.436 25.049 1.00 63.41 927 ASN A CA 1
ATOM 7284 C C . ASN A 1 927 ? -16.684 -12.864 26.095 1.00 63.41 927 ASN A C 1
ATOM 7286 O O . ASN A 1 927 ? -16.827 -13.885 26.768 1.00 63.41 927 ASN A O 1
ATOM 7290 N N . ALA A 1 928 ? -15.582 -12.127 26.202 1.00 77.19 928 ALA A N 1
ATOM 7291 C CA . ALA A 1 928 ? -14.596 -12.318 27.256 1.00 77.19 928 ALA A CA 1
ATOM 7292 C C . ALA A 1 928 ? -14.556 -11.127 28.206 1.00 77.19 928 ALA A C 1
ATOM 7294 O O . ALA A 1 928 ? -15.067 -10.043 27.932 1.00 77.19 928 ALA A O 1
ATOM 7295 N N . ILE A 1 929 ? -13.894 -11.348 29.336 1.00 86.25 929 ILE A N 1
ATOM 7296 C CA . ILE A 1 929 ? -13.498 -10.274 30.235 1.00 86.25 929 ILE A CA 1
ATOM 7297 C C . ILE A 1 929 ? -11.995 -10.094 30.105 1.00 86.25 929 ILE A C 1
ATOM 7299 O O . ILE A 1 929 ? -11.235 -10.986 30.479 1.00 86.25 929 ILE A O 1
ATOM 7303 N N . HIS A 1 930 ? -11.563 -8.942 29.617 1.00 85.12 930 HIS A N 1
ATOM 7304 C CA . HIS A 1 930 ? -10.157 -8.568 29.547 1.00 85.12 930 HIS A CA 1
ATOM 7305 C C . HIS A 1 930 ? -9.703 -7.991 30.880 1.00 85.12 930 HIS A C 1
ATOM 7307 O O . HIS A 1 930 ? -10.444 -7.252 31.525 1.00 85.12 930 HIS A O 1
ATOM 7313 N N . LYS A 1 931 ? -8.485 -8.319 31.311 1.00 84.69 931 LYS A N 1
ATOM 7314 C CA . LYS A 1 931 ? -7.931 -7.883 32.592 1.00 84.69 931 LYS A CA 1
ATOM 7315 C C . LYS A 1 931 ? -6.680 -7.050 32.357 1.00 84.69 931 LYS A C 1
ATOM 7317 O O . LYS A 1 931 ? -5.681 -7.569 31.872 1.00 84.69 931 LYS A O 1
ATOM 7322 N N . TYR A 1 932 ? -6.700 -5.793 32.779 1.00 87.31 932 TYR A N 1
ATOM 7323 C CA . TYR A 1 932 ? -5.583 -4.854 32.668 1.00 87.31 932 TYR A CA 1
ATOM 7324 C C . TYR A 1 932 ? -5.057 -4.461 34.038 1.00 87.31 932 TYR A C 1
ATOM 7326 O O . TYR A 1 932 ? -5.835 -4.349 34.984 1.00 87.31 932 TYR A O 1
ATOM 7334 N N . LEU A 1 933 ? -3.756 -4.185 34.146 1.00 85.31 933 LEU A N 1
ATOM 7335 C CA . LEU A 1 933 ? -3.236 -3.455 35.299 1.00 85.31 933 LEU A CA 1
ATOM 7336 C C . LEU A 1 933 ? -3.746 -2.027 35.258 1.00 85.31 933 LEU A C 1
ATOM 7338 O O . LEU A 1 933 ? -3.721 -1.370 34.215 1.00 85.31 933 LEU A O 1
ATOM 7342 N N . LYS A 1 934 ? -4.167 -1.537 36.418 1.00 87.00 934 LYS A N 1
ATOM 7343 C CA . LYS A 1 934 ? -4.525 -0.139 36.563 1.00 87.00 934 LYS A CA 1
ATOM 7344 C C . LYS A 1 934 ? -3.275 0.742 36.354 1.00 87.00 934 LYS A C 1
ATOM 7346 O O . LYS A 1 934 ? -2.292 0.535 37.069 1.00 87.00 934 LYS A O 1
ATOM 7351 N N . PRO A 1 935 ? -3.307 1.704 35.414 1.00 79.25 935 PRO A N 1
ATOM 7352 C CA . PRO A 1 935 ? -2.186 2.601 35.142 1.00 79.25 935 PRO A CA 1
ATOM 7353 C C . PRO A 1 935 ? -1.977 3.664 36.223 1.00 79.25 935 PRO A C 1
ATOM 7355 O O . PRO A 1 935 ? -2.973 4.075 36.880 1.00 79.25 935 PRO A O 1
#

Foldseek 3Di:
DDDDPPPPPPPPPPPPPVQQQKEWFKWFQADQQEWAPLCAAEPPGGTHHCNQPGKTKMFGAAWQDAQAQKWKWKAFPPGHTAKIFGHHLDQLNRTQAGGAMEMEHQDDWDRPQFCQPPVDHDRYTYDYNVRTPPMDHDRHDNDFGMWIWIAGLLRDTSYHTAHNVLCVGGDHNNWMWRQQEADHSPDDNNDPSIDTADPSDHGYHYVRAFDWHADPVRDIDGHDRCVRSPPVPDPFAQKEWFKWQQADQQDWADADDPDAFAEPPGGIDRSRQAGKTKMFGLAWQAAQALKWKWKDFPNHTAWIWGDHPDPLRRTQGGGAIEMEGQGDDWDSPAAQQDLAPHQRYTYHHPVNTGTPDHDRHRNDQRMWIFIAHNSRRRTNHPTAHCNQLVEGDDNNWMKRQQDADHSPDDRNDVVRIYTAPHRGYHYVRAFDWHADPVRDIDTHDSPVRSVNVNLSVQSSQQAQKDFFKWQQADQQEWAPPCAAEPPQGTDRCNQFTKTKMFTAAWQDAQAQKKKFKDASNHTQKIFGDHPALLRRTQGGGAMEMEHQDDWASVQQCFAPVDRQSYTYDYNVRTHPMDHDRHNNHWLMWMWIAHNVNPGTNGDTADCVREPRADHNNWMWRAQEEDHSSDDRHDPRTHTLHNHHHYHYPRHFDWHADPNDIDTHDHPVDDDFPFRFNDWFQLCPEPPCVLAFFWFAWDADPLQCWIWTDHLQSQKIWIANVPPRHTPDMDHQCNVCVVPVVQHRWDAPPVRQTEGSRGFQEKEAQPVQGKIWTFGAVVNYFTKIWIWDDPDRVDDTDTDDMGGQRHQGFNEWYADPNFTWTFGFQFIWTADRVVSDTPVVDTLEGDPDAGWREWEDDPQWIWTAGPQQWIWTAGNVVNRTPDIGNCVSVPADAFRYWYDDPQKIWTFHGDGDDDDDPDPDPRNSRNGMIIITGRD

Nearest PDB structures (foldseek):
  3eu7-assembly1_A  TM=4.674E-01  e=1.130E-05  Homo sapiens
  8tid-assembly1_w  TM=2.936E-01  e=1.146E-06  Tetrahymena thermophila
  4qrj-assembly2_B  TM=3.271E-01  e=2.388E-04  Bacteroides uniformis ATCC 8492
  3fgb-assembly2_B  TM=2.920E-01  e=7.100E-04  Bacteroides thetaiotaomicron
  3scy-assembly1_A  TM=3.028E-01  e=1.442E-03  Bacteroides fragilis NCTC 9343

pLDDT: mean 86.05, std 14.06, range [23.11, 98.38]

Radius of gyration: 36.16 Å; Cα contacts (8 Å, |Δi|>4): 2470; chains: 1; bounding box: 101×82×104 Å

Solvent-accessible surface area (backbone atoms only — not comparable to full-atom values): 49017 Å² total; per-residue (Å²): 137,88,82,84,81,79,80,78,79,75,80,74,78,73,75,78,70,80,70,32,43,33,42,82,38,35,36,35,16,26,31,72,90,27,48,45,41,68,84,18,37,28,78,68,75,38,81,42,57,5,70,78,42,46,36,41,32,31,34,28,48,33,73,54,42,62,48,48,55,15,32,44,38,33,29,36,76,91,78,42,80,34,27,36,30,18,40,44,87,49,75,74,38,48,51,32,45,22,50,27,36,40,32,43,23,81,55,76,66,42,82,78,61,21,69,70,38,91,88,66,58,28,48,45,36,35,40,21,60,87,65,34,41,82,68,44,80,51,88,72,50,52,58,54,35,35,34,33,34,27,31,38,81,62,67,47,62,35,20,65,68,28,44,25,56,61,59,72,53,61,62,54,50,36,36,44,47,31,41,71,53,61,82,56,51,84,66,53,59,67,39,84,49,52,42,63,57,42,90,94,45,58,32,54,45,33,77,86,52,68,40,46,46,40,50,97,85,73,48,79,45,67,42,56,51,62,80,50,55,51,68,93,81,61,89,61,56,34,34,43,74,36,37,35,32,14,24,31,71,90,27,51,45,28,52,77,72,96,61,76,19,35,26,80,70,69,42,76,39,62,7,67,65,46,36,33,41,30,30,31,27,57,34,61,60,40,59,44,48,42,15,32,45,38,34,29,42,92,91,39,85,39,24,32,28,26,37,48,89,45,75,82,33,53,52,34,41,14,43,23,40,44,33,44,23,72,67,51,76,64,44,80,79,58,33,62,86,42,80,72,69,52,31,46,44,35,35,40,22,56,88,66,35,54,70,78,42,74,57,90,74,36,55,47,46,47,31,33,37,33,29,24,36,62,91,61,63,46,62,37,20,61,72,23,44,31,56,50,26,68,40,92,52,55,53,30,36,47,46,35,41,75,42,69,74,50,81,83,67,56,54,60,36,54,85,36,36,45,65,57,91,56,58,31,46,47,38,73,89,51,67,41,43,43,62,50,100,87,65,51,81,45,70,50,60,50,61,73,29,31,45,61,36,54,54,52,65,49,60,49,55,62,47,40,42,39,82,38,36,34,32,17,22,24,73,88,26,48,49,40,73,82,19,39,27,79,70,73,38,80,39,60,5,66,76,42,48,36,39,32,30,30,29,50,36,72,51,42,56,45,34,44,13,35,39,39,36,22,43,76,77,38,79,42,22,38,29,18,40,44,88,46,53,73,38,45,52,36,42,31,54,27,38,45,29,42,25,77,54,76,66,38,79,79,56,32,65,59,40,78,89,57,58,31,44,41,37,34,39,22,60,87,63,40,36,85,64,47,77,52,89,72,45,42,64,64,36,35,28,38,30,27,28,29,60,84,67,81,49,49,32,23,62,71,27,45,40,40,64,38,66,88,58,57,50,49,32,36,41,39,32,45,68,54,67,73,52,72,84,68,54,67,76,45,84,48,52,39,44,62,69,104,39,59,31,52,44,36,72,90,52,69,39,43,47,72,55,98,90,40,80,47,67,45,53,66,82,61,46,80,84,67,97,64,54,45,69,51,66,46,58,40,82,76,29,75,85,43,84,63,70,45,20,32,26,19,42,41,77,44,75,91,63,48,28,34,35,40,24,12,34,78,53,20,36,35,40,33,24,32,68,87,78,52,41,64,76,50,74,49,43,16,58,59,50,6,72,73,36,70,90,51,22,38,58,44,65,48,101,84,69,55,41,35,6,33,19,14,24,26,19,51,34,59,39,84,90,77,61,34,40,36,43,28,22,21,58,85,50,14,37,12,29,41,38,36,26,40,54,94,49,92,84,53,73,73,38,86,72,52,73,46,78,46,88,77,53,50,43,45,14,36,39,55,59,98,85,40,46,35,36,24,48,62,40,29,32,23,56,43,40,82,90,79,70,47,62,48,80,92,54,63,76,42,66,58,97,62,47,34,49,30,15,45,26,70,76,87,57,40,36,37,36,18,17,75,68,25,30,42,32,40,24,38,55,92,78,63,43,76,78,48,75,41,64,23,58,82,67,75,35,74,35,40,17,8,26,32,65,58,90,68,28,38,36,35,28,25,31,57,71,83,84,73,96,70,84,77,71,65,95,53,55,88,54,64,45,16,33,42,28,26,49,64,132

Secondary structure (DSSP, 8-state):
--------------------SEEEEEEE---TT---TTT-EETTTBS-GGGGSSEEEEEE-STTB--TT-EEEEEETTTEEEEEEEPP--GGGGSBPTT-EEEEESSPPB---BTT-TTS-B-EEEEEGGG-EEEEE-----STT-EEEEE-TTS-EEEEEEEHHHHT----TT-EEEE-S---TT--TT-TTEE-S-TTSPPEE-TTS--EEE-TTS-EEE---TTTT-STT----SEEEEEEE---TT-PPP--SSSPPEETTTBS-GGGGSSEEEEEE-SSSB--TT-EEEEEETTEEEEEEEPP--GGGSSBPTT-EEEEESSS--B---BTT-SSS-B-EEEEEGGGSEEEEE------TTEEEEEE-TTS-SEEEEEESTTTTT----TT-EEEE-SPP-TT--TT-TTTEE--SSS-EE-TTS--EEE-TTS-EEE---HHHHHHHHHHHHHTT--SEEEEEEE---TT---GGG-EETTTBS-GGGGSS-EEEEE-STTB--TTPEEEEEETTEEEEEEE----GGGGSBPTT-EEEEESSPPB---BTT-TT--B-EEEEEGGG-EEEEE----SSSSEEEEEE-TTS-SEEEEEESTTTS-----TT-EEEE-S---TT--TT-TTEE---SS--EE-TTS--EEEETTEEEE---TTSPPPSS-EEEEEEGGGSTT-TT--SEEEEEEEGGGTEEEEEETTTTEEEEEETTT--EEEEEEHHHHHHH-TTT-S-EE-TTS-EESTT-EEEEEEETTTTEEEEEE-STTS--EEEEEE-SSTTSPPEEEEEEE-TT---S-EEEETTEEEEEETTEEEEEETTTTEE-TTS-SEE-SSS-EEEEEE-SSEEEEEETTTEEEEEETTTTEEEEEEETTTTT-SSEEEEEEETTEEEEEE---SSSS-----TT-TTTTEEEEEE--